Protein AF-A0A135VUC5-F1 (afdb_monomer_lite)

Radius of gyration: 45.5 Å; chains: 1; bounding box: 126×79×142 Å

Foldseek 3Di:
DDDDDDDDDDDDDDDDDPDDDDDDLVRLLVVLQVVVLVVQLVVVQAPPVSHHVDDDPSVVSSVVSVVLVVVVVVVVVVVCVVDPDDDDDPPRSVVSSVVVSVVVVVVVVVVVPPPDDDDDDDDDDYDDDDDDPDDDPDDPPDDDDDDPFPKAFFDAAQDDAPPRGDQALVSVVVQCVQWVQLAVLPPCSVVLSLLSRLSSVLCVVCVVPRIDTLVRLVVSCVVSVHDSVSSCCRTHPNDDRPVRVQSNQWGTLVNLVVLVVVLCVLLPPDLALVLLLVLCVVVVNNVVLVPDPCNVVLSLQRNLLNQLSVSSNNIGHLCSSCVVSVHDSVVSVVVSVNPDGPSSCVSSVNDPPVDDPVVVPPPVPVPPPDFQFFQADQQDQLNHGDQALVSVVVQCVQWPVLCCVFVCSVVLNLQQRLLNVVCVVCPPPGGHDPCVLVVSCVVSVHDSVVSCCNTRVNDHGCSSVQSNQKGTLVNLVVLVVVLCVLLQNDQDPVLLVVQLVQALLNVLCCVDPCNVVLVLVVQLVNQLSVSSNNIGHLQRSQVSSVHGSVVSVCSSVPVDRQSSQASSQRDSDHADVQWGWAFFDDDVVRHGHLIDTAHQADPAPVRCVVVQVSFAFDPDPLLVVLCVVQNDDRLLLLLLLLLLLCLFQKHWDDDDSQWTKIKGKAAPVAPLLVLLRSSNQNSCNSRNWHKDKDDKDAWDWDWDQDPVGTDIDTRHIITMMMIDTTNVVVCCQCHQQNHDPPDPSLVDEGPHCNQLVYDLSSLLSNLQSNCQGQWAAALLVLKIKGFAQHHQVVVQSSLVSLVFHWDDDHRMIITDDNVSLLSCLVSQRHSRSVVRNVRSVSSNLASVQEDDCVVPPDDPVLLVVLLVCVVVVDDLSVSQSVSCVPVVHGYDSVSNVVSNCCVVVVPCVVVVVVVVVVD

Sequence (919 aa):
MPPSFAPKERRRKRKTRPPSEPKSVDDIVKDIEREYRDQMRKRGLVDSWGQPIKRLDTRQLKEDVQRELETKEKQERRAVRRTGRRNLSKSVASSLSEAIGTRYKEKESKRESSERTATSEKRSIPKDDQRHKETSESPNEGQDNRKSLKRYKVKIYEPQIRDVKFKTGESLSKYIDQELSGMKHLPNFKKIENDAKAQIKLRQLVRDRRTLELNEIRSLSEQVKLPFRTTRHYVGKEGRPELYRLAEKAITKSEAQSILGRIHSTLGDIRSHSDVETKLKKDGVLDHLRSLSSYERDNGMVHKYFKFLDALSEGGIMRDITRRVGVSEGTGITWTKGVFPSHIKRALGIHDSGTSPDRKIQDTSADTRLAGKIAMQLPEIKGVPIESEKHLRSLLAKDYKGMIDMPGADKMFHEAIVHLRIMDRLKGREFLEYGEIPRLAREFVVKKGTLDIWIRKGTTPRFYFYINQSISKSDAIEKLTKVREKNNGLLTLEEYNRRMKNYYLWEQEKKASFHKRESVIIQNYFKFMERYKQGGLLEHIAKGAGIAPSTGRGWLEGLQPRRIRIVAGIPKAQPKPGHLWLPLKFIDGKYPTDFIDVPTKIQSYKDILPVLKKLKPIQSDYLQELNSKYGRRPVEEEFMYLLGSYLSDAGVFNKTTISQSMGIRLSAKYPWSIAFGEGFCQSLGVCGIYAHRVENTPAKTSYMRTKHGLREINQKEKFNWSSENSPLVRWINQACLGFADNVPKREQHVSADWILSSPKRFRVSFIQGWSDGDGSASPRGRYICISTTKNQNFAHRLLKSLGIDARITGSEVFTSGMENARLAARIPTFRYATERQDAAEKMVKMIEANRNIRSNPLNREEIEYMTALRRSGLSWWDIHELVFDKLGTSIHRETIERAVCRHCSGDPLDSIRNIKERE

pLDDT: mean 86.0, std 18.66, range [26.44, 98.56]

Secondary structure (DSSP, 8-state):
------------PPPPPPPPPPPPHHHHHHHHHHHHHHHHHHTT-B-TTS-BSS---HHHHHHHHHHHHHHHHHHHHHHHTTS-S---SSHHHHHHHHHHHHHHHHHHHHHHSSSS--------------------------S---S---PEEP-PPP-EETTEE-SSHHHHHHHHHHH-GGGGGSTTHHHHHHHHHHHHHHHHHTTT-SEE-HHHHHHHHHHTT--HHHHHHHHHH-PPPHHHHHHTTSBPHHHHHHHHHHHHHHHTT--SHHHHHHHHHHTT-HHHHHHSTTHHHHHHHHHHHHHHHHHHHT-B-HHHHHHHHT--HHHHHHHHTT---HHHHHHTT---TTS-SGGGTS---TT----EEP-PPPPEETTEE---HHHHHHHHHHH-HHHHTSTTHHHHHHHHHHHHHHHHHTTT-SEEPTTHHHHHHHHTT--HHHHHHHHHH-PPPHHHHHHHHSBPHHHHHHHHHHHHHHTTT---HHHHHHHHHTBTTHHHHHHSTTHHHHHHHHHHHHHHHHHHTT-B-HHHHHHHTTS-HHHHHHHHHT---HHHHHHHHS-SSPPPTTEEEEEEEEETTTEEEEEEEEESS-SSHHHHHHHHTT------HHHHHHHHHH----HHHHHHHHHHHHHTTEEEEEE-SS-EEEEEEEETT-THHHHHHHHHHHHHHHTT--EEEEEEEPPEEEEEEETTEEEEEEE--EEEEEE--BHHHHHIIIIIT---TTS-GGG-----GGGTTS-HHHHHHHHHHHHHHHEEEETTTTEEEEE-SS-HHHHHHHHHHTT--EEEETTEEEESHHHHHHHHHHS---SS-HHHHHHHHHHHHHHHTB--TTTSPPPHHHHHHHHHHHHTT--HHHHHHHHHHHHS-B--HHHHHHHHHHHHHT-HHHHHHHHHTT-

Structure (mmCIF, N/CA/C/O backbone):
data_AF-A0A135VUC5-F1
#
_entry.id   AF-A0A135VUC5-F1
#
loop_
_atom_site.group_PDB
_atom_site.id
_atom_site.type_symbol
_atom_site.label_atom_id
_atom_site.label_alt_id
_atom_site.label_comp_id
_atom_site.label_asym_id
_atom_site.label_entity_id
_atom_site.label_seq_id
_atom_site.pdbx_PDB_ins_code
_atom_site.Cartn_x
_atom_site.Cartn_y
_atom_site.Cartn_z
_atom_site.occupancy
_atom_site.B_iso_or_equiv
_atom_site.auth_seq_id
_atom_site.auth_comp_id
_atom_site.auth_asym_id
_atom_site.auth_atom_id
_atom_site.pdbx_PDB_model_num
ATOM 1 N N . MET A 1 1 ? 73.143 -29.514 15.651 1.00 31.16 1 MET A N 1
ATOM 2 C CA . MET A 1 1 ? 73.933 -29.642 16.893 1.00 31.16 1 MET A CA 1
ATOM 3 C C . MET A 1 1 ? 73.206 -28.908 18.023 1.00 31.16 1 MET A C 1
ATOM 5 O O . MET A 1 1 ? 72.337 -28.103 17.708 1.00 31.16 1 MET A O 1
ATOM 9 N N . PRO A 1 2 ? 73.481 -29.257 19.289 1.00 56.56 2 PRO A N 1
ATOM 10 C CA . PRO A 1 2 ? 72.832 -28.723 20.507 1.00 56.56 2 PRO A CA 1
ATOM 11 C C . PRO A 1 2 ? 73.247 -27.245 20.754 1.00 56.56 2 PRO A C 1
ATOM 13 O O . PRO A 1 2 ? 73.824 -26.681 19.818 1.00 56.56 2 PRO A O 1
ATOM 16 N N . PRO A 1 3 ? 73.074 -26.604 21.951 1.00 56.38 3 PRO A N 1
ATOM 17 C CA . PRO A 1 3 ? 72.450 -26.968 23.259 1.00 56.38 3 PRO A CA 1
ATOM 18 C C . PRO A 1 3 ? 71.423 -25.890 23.763 1.00 56.38 3 PRO A C 1
ATOM 20 O O . PRO A 1 3 ? 71.144 -24.956 23.026 1.00 56.38 3 PRO A O 1
ATOM 23 N N . SER A 1 4 ? 70.759 -25.897 24.938 1.00 35.69 4 SER A N 1
ATOM 24 C CA . SER A 1 4 ? 71.051 -26.392 26.299 1.00 35.69 4 SER A CA 1
ATOM 25 C C . SER A 1 4 ? 69.781 -26.527 27.202 1.00 35.69 4 SER A C 1
ATOM 27 O O . SER A 1 4 ? 68.660 -26.245 26.788 1.00 35.69 4 SER A O 1
ATOM 29 N N . PHE A 1 5 ? 70.017 -27.013 28.431 1.00 42.12 5 PHE A N 1
ATOM 30 C CA . PHE A 1 5 ? 69.183 -27.509 29.550 1.00 42.12 5 PHE A CA 1
ATOM 31 C C . PHE A 1 5 ? 68.015 -26.665 30.122 1.00 42.12 5 PHE A C 1
ATOM 33 O O . PHE A 1 5 ? 68.133 -25.452 30.233 1.00 42.12 5 PHE A O 1
ATOM 40 N N . ALA A 1 6 ? 66.999 -27.350 30.697 1.00 32.53 6 ALA A N 1
ATOM 41 C CA . ALA A 1 6 ? 66.501 -27.192 32.094 1.00 32.53 6 ALA A CA 1
ATOM 42 C C . ALA A 1 6 ? 65.277 -28.113 32.411 1.00 32.53 6 ALA A C 1
ATOM 44 O O . ALA A 1 6 ? 64.622 -28.568 31.475 1.00 32.53 6 ALA A O 1
ATOM 45 N N . PRO A 1 7 ? 64.965 -28.447 33.693 1.00 46.12 7 PRO A N 1
ATOM 46 C CA . PRO A 1 7 ? 64.531 -29.806 34.063 1.00 46.12 7 PRO A CA 1
ATOM 47 C C . PRO A 1 7 ? 63.121 -30.022 34.691 1.00 46.12 7 PRO A C 1
ATOM 49 O O . PRO A 1 7 ? 62.604 -29.206 35.440 1.00 46.12 7 PRO A O 1
ATOM 52 N N . LYS A 1 8 ? 62.609 -31.234 34.398 1.00 46.94 8 LYS A N 1
ATOM 53 C CA . LYS A 1 8 ? 61.901 -32.314 35.153 1.00 46.94 8 LYS A CA 1
ATOM 54 C C . LYS A 1 8 ? 60.661 -32.136 36.074 1.00 46.94 8 LYS A C 1
ATOM 56 O O . LYS A 1 8 ? 60.603 -31.365 37.020 1.00 46.94 8 LYS A O 1
ATOM 61 N N . GLU A 1 9 ? 59.743 -33.080 35.808 1.00 41.34 9 GLU A N 1
ATOM 62 C CA . GLU A 1 9 ? 58.447 -33.493 36.383 1.00 41.34 9 GLU A CA 1
ATOM 63 C C . GLU A 1 9 ? 58.485 -34.348 37.680 1.00 41.34 9 GLU A C 1
ATOM 65 O O . GLU A 1 9 ? 59.413 -35.131 37.871 1.00 41.34 9 GLU A O 1
ATOM 70 N N . ARG A 1 10 ? 57.349 -34.417 38.416 1.00 35.84 10 ARG A N 1
ATOM 71 C CA . ARG A 1 10 ? 56.480 -35.633 38.490 1.00 35.84 10 ARG A CA 1
ATOM 72 C C . ARG A 1 10 ? 55.094 -35.405 39.130 1.00 35.84 10 ARG A C 1
ATOM 74 O O . ARG A 1 10 ? 54.899 -34.588 40.019 1.00 35.84 10 ARG A O 1
ATOM 81 N N . ARG A 1 11 ? 54.122 -36.168 38.604 1.00 44.84 11 ARG A N 1
ATOM 82 C CA . ARG A 1 11 ? 52.649 -36.089 38.728 1.00 44.84 11 ARG A CA 1
ATOM 83 C C . ARG A 1 11 ? 52.054 -36.801 39.960 1.00 44.84 11 ARG A C 1
ATOM 85 O O . ARG A 1 11 ? 52.458 -37.914 40.280 1.00 44.84 11 ARG A O 1
ATOM 92 N N . ARG A 1 12 ? 50.924 -36.280 40.472 1.00 30.23 12 ARG A N 1
ATOM 93 C CA . ARG A 1 12 ? 49.818 -37.055 41.089 1.00 30.23 12 ARG A CA 1
ATOM 94 C C . ARG A 1 12 ? 48.467 -36.633 40.481 1.00 30.23 12 ARG A C 1
ATOM 96 O O . ARG A 1 12 ? 48.177 -35.448 40.349 1.00 30.23 12 ARG A O 1
ATOM 103 N N . LYS A 1 13 ? 47.657 -37.620 40.078 1.00 41.84 13 LYS A N 1
ATOM 104 C CA . LYS A 1 13 ? 46.343 -37.481 39.415 1.00 41.84 13 LYS A CA 1
ATOM 105 C C . LYS A 1 13 ? 45.267 -36.992 40.406 1.00 41.84 13 LYS A C 1
ATOM 107 O O . LYS A 1 13 ? 44.992 -37.680 41.383 1.00 41.84 13 LYS A O 1
ATOM 112 N N . ARG A 1 14 ? 44.603 -35.861 40.123 1.00 34.75 14 ARG A N 1
ATOM 113 C CA . ARG A 1 14 ? 43.339 -35.439 40.769 1.00 34.75 14 ARG A CA 1
ATOM 114 C C . ARG A 1 14 ? 42.150 -35.878 39.903 1.00 34.75 14 ARG A C 1
ATOM 116 O O . ARG A 1 14 ? 42.118 -35.569 38.716 1.00 34.75 14 ARG A O 1
ATOM 123 N N . LYS A 1 15 ? 41.176 -36.580 40.498 1.00 35.84 15 LYS A N 1
ATOM 124 C CA . LYS A 1 15 ? 39.876 -36.915 39.883 1.00 35.84 15 LYS A CA 1
ATOM 125 C C . LYS A 1 15 ? 39.150 -35.622 39.478 1.00 35.84 15 LYS A C 1
ATOM 127 O O . LYS A 1 15 ? 38.831 -34.802 40.336 1.00 35.84 15 LYS A O 1
ATOM 132 N N . THR A 1 16 ? 38.882 -35.438 38.189 1.00 39.91 16 THR A N 1
ATOM 133 C CA . THR A 1 16 ? 38.050 -34.343 37.673 1.00 39.91 16 THR A CA 1
ATOM 134 C C . THR A 1 16 ? 36.573 -34.665 37.900 1.00 39.91 16 THR A C 1
ATOM 136 O O . THR A 1 16 ? 36.070 -35.652 37.368 1.00 39.91 16 THR A O 1
ATOM 139 N N . ARG A 1 17 ? 35.869 -33.840 38.691 1.00 35.56 17 ARG A N 1
ATOM 140 C CA . ARG A 1 17 ? 34.395 -33.854 38.756 1.00 35.56 17 ARG A CA 1
ATOM 141 C C . ARG A 1 17 ? 33.819 -33.558 37.360 1.00 35.56 17 ARG A C 1
ATOM 143 O O . ARG A 1 17 ? 34.412 -32.748 36.639 1.00 35.56 17 ARG A O 1
ATOM 150 N N . PRO A 1 18 ? 32.684 -34.173 36.977 1.00 39.38 18 PRO A N 1
ATOM 151 C CA . PRO A 1 18 ? 32.050 -33.889 35.698 1.00 39.38 18 PRO A CA 1
ATOM 152 C C . PRO A 1 18 ? 31.664 -32.403 35.621 1.00 39.38 18 PRO A C 1
ATOM 154 O O . PRO A 1 18 ? 31.404 -31.772 36.651 1.00 39.38 18 PRO A O 1
ATOM 157 N N . PRO A 1 19 ? 31.683 -31.805 34.420 1.00 41.81 19 PRO A N 1
ATOM 158 C CA . PRO A 1 19 ? 31.349 -30.401 34.247 1.00 41.81 19 PRO A CA 1
ATOM 159 C C . PRO A 1 19 ? 29.898 -30.149 34.681 1.00 41.81 19 PRO A C 1
ATOM 161 O O . PRO A 1 19 ? 28.987 -30.788 34.171 1.00 41.81 19 PRO A O 1
ATOM 164 N N . SER A 1 20 ? 29.692 -29.206 35.603 1.00 57.34 20 SER A N 1
ATOM 165 C CA . SER A 1 20 ? 28.358 -28.722 35.968 1.00 57.34 20 SER A CA 1
ATOM 166 C C . SER A 1 20 ? 27.687 -28.036 34.777 1.00 57.34 20 SER A C 1
ATOM 168 O O . SER A 1 20 ? 28.353 -27.311 34.027 1.00 57.34 20 SER A O 1
ATOM 170 N N . GLU A 1 21 ? 26.380 -28.244 34.634 1.00 53.03 21 GLU A N 1
ATOM 171 C CA . GLU A 1 21 ? 25.539 -27.606 33.619 1.00 53.03 21 GLU A CA 1
ATOM 172 C C . GLU A 1 21 ? 25.594 -26.065 33.702 1.00 53.03 21 GLU A C 1
ATOM 174 O O . GLU A 1 21 ? 25.819 -25.504 34.783 1.00 53.03 21 GLU A O 1
ATOM 179 N N . PRO A 1 22 ? 25.439 -25.351 32.570 1.00 66.25 22 PRO A N 1
ATOM 180 C CA . PRO A 1 22 ? 25.379 -23.892 32.563 1.00 66.25 22 PRO A CA 1
ATOM 181 C C . PRO A 1 22 ? 24.170 -23.389 33.369 1.00 66.25 22 PRO A C 1
ATOM 183 O O . PRO A 1 22 ? 23.047 -23.841 33.160 1.00 66.25 22 PRO A O 1
ATOM 186 N N . LYS A 1 23 ? 24.408 -22.431 34.278 1.00 73.38 23 LYS A N 1
ATOM 187 C CA . LYS A 1 23 ? 23.365 -21.807 35.111 1.00 73.38 23 LYS A CA 1
ATOM 188 C C . LYS A 1 23 ? 22.310 -21.111 34.246 1.00 73.38 23 LYS A C 1
ATOM 190 O O . LYS A 1 23 ? 22.659 -20.429 33.280 1.00 73.38 23 LYS A O 1
ATOM 195 N N . SER A 1 24 ? 21.037 -21.231 34.624 1.00 81.31 24 SER A N 1
ATOM 196 C CA . SER A 1 24 ? 19.958 -20.484 33.977 1.00 81.31 24 SER A CA 1
ATOM 197 C C . SER A 1 24 ? 20.049 -18.983 34.301 1.00 81.31 24 SER A C 1
ATOM 199 O O . SER A 1 24 ? 20.665 -18.584 35.292 1.00 81.31 24 SER A O 1
ATOM 201 N N . VAL A 1 25 ? 19.413 -18.132 33.486 1.00 73.12 25 VAL A N 1
ATOM 202 C CA . VAL A 1 25 ? 19.313 -16.677 33.747 1.00 73.12 25 VAL A CA 1
ATOM 203 C C . VAL A 1 25 ? 18.699 -16.406 35.120 1.00 73.12 25 VAL A C 1
ATOM 205 O O . VAL A 1 25 ? 19.125 -15.490 35.819 1.00 73.12 25 VAL A O 1
ATOM 208 N N . ASP A 1 26 ? 17.744 -17.239 35.531 1.00 76.62 26 ASP A N 1
ATOM 209 C CA . ASP A 1 26 ? 17.092 -17.128 36.831 1.00 76.62 26 ASP A CA 1
ATOM 210 C C . ASP A 1 26 ? 18.041 -17.458 37.989 1.00 76.62 26 ASP A C 1
ATOM 212 O O . ASP A 1 26 ? 17.970 -16.809 39.030 1.00 76.62 26 ASP A O 1
ATOM 216 N N . ASP A 1 27 ? 18.966 -18.405 37.815 1.00 78.75 27 ASP A N 1
ATOM 217 C CA . ASP A 1 27 ? 19.958 -18.743 38.844 1.00 78.75 27 ASP A CA 1
ATOM 218 C C . ASP A 1 27 ? 21.029 -17.655 38.981 1.00 78.75 27 ASP A C 1
ATOM 220 O O . ASP A 1 27 ? 21.427 -17.312 40.092 1.00 78.75 27 ASP A O 1
ATOM 224 N N . ILE A 1 28 ? 21.441 -17.046 37.864 1.00 78.38 28 ILE A N 1
ATOM 225 C CA . ILE A 1 28 ? 22.374 -15.908 37.860 1.00 78.38 28 ILE A CA 1
ATOM 226 C C . ILE A 1 28 ? 21.736 -14.689 38.540 1.00 78.38 28 ILE A C 1
ATOM 228 O O . ILE A 1 28 ? 22.375 -14.019 39.347 1.00 78.38 28 ILE A O 1
ATOM 232 N N . VAL A 1 29 ? 20.460 -14.419 38.257 1.00 78.50 29 VAL A N 1
ATOM 233 C CA . VAL A 1 29 ? 19.714 -13.320 38.888 1.00 78.50 29 VAL A CA 1
ATOM 234 C C . VAL A 1 29 ? 19.538 -13.552 40.389 1.00 78.50 29 VAL A C 1
ATOM 236 O O . VAL A 1 29 ? 19.728 -12.618 41.165 1.00 78.50 29 VAL A O 1
ATOM 239 N N . LYS A 1 30 ? 19.270 -14.791 40.820 1.00 77.94 30 LYS A N 1
ATOM 240 C CA . LYS A 1 30 ? 19.193 -15.150 42.247 1.00 77.94 30 LYS A CA 1
ATOM 241 C C . LYS A 1 30 ? 20.520 -14.958 42.986 1.00 77.94 30 LYS A C 1
ATOM 243 O O . LYS A 1 30 ? 20.502 -14.520 44.135 1.00 77.94 30 LYS A O 1
ATOM 248 N N . ASP A 1 31 ? 21.651 -15.266 42.352 1.00 82.25 31 ASP A N 1
ATOM 249 C CA . ASP A 1 31 ? 22.977 -15.049 42.945 1.00 82.25 31 ASP A CA 1
ATOM 250 C C . ASP A 1 31 ? 23.270 -13.544 43.113 1.00 82.25 31 ASP A C 1
ATOM 252 O O . ASP A 1 31 ? 23.708 -13.117 44.182 1.00 82.25 31 ASP A O 1
ATOM 256 N N . ILE A 1 32 ? 22.927 -12.721 42.113 1.00 77.50 32 ILE A N 1
ATOM 257 C CA . ILE A 1 32 ? 23.076 -11.254 42.174 1.00 77.50 32 ILE A CA 1
ATOM 258 C C . ILE A 1 32 ? 22.151 -10.641 43.240 1.00 77.50 32 ILE A C 1
ATOM 260 O O . ILE A 1 32 ? 22.568 -9.770 44.002 1.00 77.50 32 ILE A O 1
ATOM 264 N N . GLU A 1 33 ? 20.904 -11.108 43.341 1.00 77.81 33 GLU A N 1
ATOM 265 C CA . GLU A 1 33 ? 19.968 -10.668 44.384 1.00 77.81 33 GLU A CA 1
ATOM 266 C C . GLU A 1 33 ? 20.453 -10.999 45.799 1.00 77.81 33 GLU A C 1
ATOM 268 O O . GLU A 1 33 ? 20.166 -10.252 46.739 1.00 77.81 33 GLU A O 1
ATOM 273 N N . ARG A 1 34 ? 21.144 -12.133 45.966 1.00 79.31 34 ARG A N 1
ATOM 274 C CA . ARG A 1 34 ? 21.719 -12.551 47.249 1.00 79.31 34 ARG A CA 1
ATOM 275 C C . ARG A 1 34 ? 22.872 -11.631 47.642 1.00 79.31 34 ARG A C 1
ATOM 277 O O . ARG A 1 34 ? 22.874 -11.102 48.747 1.00 79.31 34 ARG A O 1
ATOM 284 N N . GLU A 1 35 ? 23.786 -11.365 46.714 1.00 78.62 35 GLU A N 1
ATOM 285 C CA . GLU A 1 35 ? 24.935 -10.490 46.956 1.00 78.62 35 GLU A CA 1
ATOM 286 C C . GLU A 1 35 ? 24.518 -9.027 47.212 1.00 78.62 35 GLU A C 1
ATOM 288 O O . GLU A 1 35 ? 25.070 -8.364 48.093 1.00 78.62 35 GLU A O 1
ATOM 293 N N . TYR A 1 36 ? 23.497 -8.533 46.500 1.00 76.88 36 TYR A N 1
ATOM 294 C CA . TYR A 1 36 ? 22.918 -7.203 46.725 1.00 76.88 36 TYR A CA 1
ATOM 295 C C . TYR A 1 36 ? 22.301 -7.077 48.125 1.00 76.88 36 TYR A C 1
ATOM 297 O O . TYR A 1 36 ? 22.532 -6.086 48.821 1.00 76.88 36 TYR A O 1
ATOM 305 N N . ARG A 1 37 ? 21.563 -8.102 48.577 1.00 72.62 37 ARG A N 1
ATOM 306 C CA . ARG A 1 37 ? 20.988 -8.143 49.932 1.00 72.62 37 ARG A CA 1
ATOM 307 C C . ARG A 1 37 ? 22.062 -8.126 51.017 1.00 72.62 37 ARG A C 1
ATOM 309 O O . ARG A 1 37 ? 21.936 -7.357 51.971 1.00 72.62 37 ARG A O 1
ATOM 316 N N . ASP A 1 38 ? 23.133 -8.897 50.849 1.00 71.38 38 ASP A N 1
ATOM 317 C CA . ASP A 1 38 ? 24.242 -8.932 51.810 1.00 71.38 38 ASP A CA 1
ATOM 318 C C . ASP A 1 38 ? 24.983 -7.588 51.896 1.00 71.38 38 ASP A C 1
ATOM 320 O O . ASP A 1 38 ? 25.390 -7.160 52.979 1.00 71.38 38 ASP A O 1
ATOM 324 N N . GLN A 1 39 ? 25.117 -6.871 50.779 1.00 69.62 39 GLN A N 1
ATOM 325 C CA . GLN A 1 39 ? 25.740 -5.545 50.752 1.00 69.62 39 GLN A CA 1
ATOM 326 C C . GLN A 1 39 ? 24.857 -4.454 51.366 1.00 69.62 39 GLN A C 1
ATOM 328 O O . GLN A 1 39 ? 25.373 -3.608 52.096 1.00 69.62 39 GLN A O 1
ATOM 333 N N . MET A 1 40 ? 23.541 -4.485 51.132 1.00 73.12 40 MET A N 1
ATOM 334 C CA . MET A 1 40 ? 22.611 -3.528 51.746 1.00 73.12 40 MET A CA 1
ATOM 335 C C . MET A 1 40 ? 22.481 -3.741 53.255 1.00 73.12 40 MET A C 1
ATOM 337 O O . MET A 1 40 ? 22.438 -2.768 54.009 1.00 73.12 40 MET A O 1
ATOM 341 N N . ARG A 1 41 ? 22.544 -4.999 53.715 1.00 71.50 41 ARG A N 1
ATOM 342 C CA . ARG A 1 41 ? 22.607 -5.339 55.142 1.00 71.50 41 ARG A CA 1
ATOM 343 C C . ARG A 1 41 ? 23.883 -4.797 55.804 1.00 71.50 41 ARG A C 1
ATOM 345 O O . ARG A 1 41 ? 23.794 -4.217 56.878 1.00 71.50 41 ARG A O 1
ATOM 352 N N . LYS A 1 42 ? 25.049 -4.897 55.149 1.00 72.44 42 LYS A N 1
ATOM 353 C CA . LYS A 1 42 ? 26.319 -4.319 55.648 1.00 72.44 42 LYS A CA 1
ATOM 354 C C . LYS A 1 42 ? 26.327 -2.784 55.712 1.00 72.44 42 LYS A C 1
ATOM 356 O O . LYS A 1 42 ? 27.140 -2.225 56.437 1.00 72.44 42 LYS A O 1
ATOM 361 N N . ARG A 1 43 ? 25.453 -2.108 54.959 1.00 70.62 43 ARG A N 1
ATOM 362 C CA . ARG A 1 43 ? 25.353 -0.637 54.891 1.00 70.62 43 ARG A CA 1
ATOM 363 C C . ARG A 1 43 ? 24.219 -0.045 55.737 1.00 70.62 43 ARG A C 1
ATOM 365 O O . ARG A 1 43 ? 24.026 1.162 55.700 1.00 70.62 43 ARG A O 1
ATOM 372 N N . GLY A 1 44 ? 23.460 -0.868 56.466 1.00 69.75 44 GLY A N 1
ATOM 373 C CA . GLY A 1 44 ? 22.335 -0.407 57.292 1.00 69.75 44 GLY A CA 1
ATOM 374 C C . GLY A 1 44 ? 21.123 0.104 56.499 1.00 69.75 44 GLY A C 1
ATOM 375 O O . GLY A 1 44 ? 20.248 0.743 57.071 1.00 69.75 44 GLY A O 1
ATOM 376 N N . LEU A 1 45 ? 21.046 -0.178 55.193 1.00 68.00 45 LEU A N 1
ATOM 377 C CA . LEU A 1 45 ? 19.981 0.285 54.288 1.00 68.00 45 LEU A CA 1
ATOM 378 C C . LEU A 1 45 ? 18.912 -0.796 54.072 1.00 68.00 45 LEU A C 1
ATOM 380 O O . LEU A 1 45 ? 18.506 -1.101 52.945 1.00 68.00 45 LEU A O 1
ATOM 384 N N . VAL A 1 46 ? 18.472 -1.398 55.172 1.00 72.12 46 VAL A N 1
ATOM 385 C CA . VAL A 1 46 ? 17.377 -2.369 55.214 1.00 72.12 46 VAL A CA 1
ATOM 386 C C . VAL A 1 46 ? 16.273 -1.844 56.134 1.00 72.12 46 VAL A C 1
ATOM 388 O O . VAL A 1 46 ? 16.557 -1.160 57.111 1.00 72.12 46 VAL A O 1
ATOM 391 N N . ASP A 1 47 ? 15.016 -2.101 55.792 1.00 74.12 47 ASP A N 1
ATOM 392 C CA . ASP A 1 47 ? 13.863 -1.717 56.600 1.00 74.12 47 ASP A CA 1
ATOM 393 C C . ASP A 1 47 ? 13.765 -2.561 57.883 1.00 74.12 47 ASP A C 1
ATOM 395 O O . ASP A 1 47 ? 14.577 -3.456 58.139 1.00 74.12 47 ASP A O 1
ATOM 399 N N . SER A 1 48 ? 12.745 -2.294 58.702 1.00 52.84 48 SER A N 1
ATOM 400 C CA . SER A 1 48 ? 12.519 -2.999 59.970 1.00 52.84 48 SER A CA 1
ATOM 401 C C . SER A 1 48 ? 12.290 -4.513 59.828 1.00 52.84 48 SER A C 1
ATOM 403 O O . SER A 1 48 ? 12.335 -5.222 60.830 1.00 52.84 48 SER A O 1
ATOM 405 N N . TRP A 1 49 ? 12.099 -5.027 58.607 1.00 58.44 49 TRP A N 1
ATOM 406 C CA . TRP A 1 49 ? 11.963 -6.453 58.293 1.00 58.44 49 TRP A CA 1
ATOM 407 C C . TRP A 1 49 ? 13.236 -7.049 57.667 1.00 58.44 49 TRP A C 1
ATOM 409 O O . TRP A 1 49 ? 13.231 -8.186 57.188 1.00 58.44 49 TRP A O 1
ATOM 419 N N . GLY A 1 50 ? 14.342 -6.298 57.652 1.00 61.25 50 GLY A N 1
ATOM 420 C CA . GLY A 1 50 ? 15.618 -6.721 57.079 1.00 61.25 50 GLY A CA 1
ATOM 421 C C . GLY A 1 50 ? 15.618 -6.783 55.548 1.00 61.25 50 GLY A C 1
ATOM 422 O O . GLY A 1 50 ? 16.502 -7.422 54.969 1.00 61.25 50 GLY A O 1
ATOM 423 N N . GLN A 1 51 ? 14.643 -6.150 54.885 1.00 65.25 51 GLN A N 1
ATOM 424 C CA . GLN A 1 51 ? 14.554 -6.054 53.428 1.00 65.25 51 GLN A CA 1
ATOM 425 C C . GLN A 1 51 ? 15.229 -4.765 52.941 1.00 65.25 51 GLN A C 1
ATOM 427 O O . GLN A 1 51 ? 15.094 -3.735 53.589 1.00 65.25 51 GLN A O 1
ATOM 432 N N . PRO A 1 52 ? 15.931 -4.754 51.797 1.00 64.50 52 PRO A N 1
ATOM 433 C CA . PRO A 1 52 ? 16.520 -3.526 51.263 1.00 64.50 52 PRO A CA 1
ATOM 434 C C . PRO A 1 52 ? 15.467 -2.428 51.044 1.00 64.50 52 PRO A C 1
ATOM 436 O O . PRO A 1 52 ? 14.450 -2.669 50.390 1.00 64.50 52 PRO A O 1
ATOM 439 N N . ILE A 1 53 ? 15.738 -1.212 51.537 1.00 48.91 53 ILE A N 1
ATOM 440 C CA . ILE A 1 53 ? 14.815 -0.056 51.467 1.00 48.91 53 ILE A CA 1
ATOM 441 C C . ILE A 1 53 ? 14.473 0.307 50.005 1.00 48.91 53 ILE A C 1
ATOM 443 O O . ILE A 1 53 ? 13.376 0.781 49.709 1.00 48.91 53 ILE A O 1
ATOM 447 N N . LYS A 1 54 ? 15.378 0.014 49.059 1.00 67.38 54 LYS A N 1
ATOM 448 C CA . LYS A 1 54 ? 15.094 -0.020 47.618 1.00 67.38 54 LYS A CA 1
ATOM 449 C C . LYS A 1 54 ? 15.108 -1.458 47.114 1.00 67.38 54 LYS A C 1
ATOM 451 O O . LYS A 1 54 ? 16.115 -2.156 47.197 1.00 67.38 54 LYS A O 1
ATOM 456 N N . ARG A 1 55 ? 13.987 -1.888 46.532 1.00 60.09 55 ARG A N 1
ATOM 457 C CA . ARG A 1 55 ? 13.890 -3.193 45.873 1.00 60.09 55 ARG A CA 1
ATOM 458 C C . ARG A 1 55 ? 14.663 -3.174 44.557 1.00 60.09 55 ARG A C 1
ATOM 460 O O . ARG A 1 55 ? 14.445 -2.300 43.719 1.00 60.09 55 ARG A O 1
ATOM 467 N N . LEU A 1 56 ? 15.526 -4.169 44.374 1.00 69.12 56 LEU A N 1
ATOM 468 C CA . LEU A 1 56 ? 16.192 -4.437 43.104 1.00 69.12 56 LEU A CA 1
ATOM 469 C C . LEU A 1 56 ? 15.121 -4.762 42.047 1.00 69.12 56 LEU A C 1
ATOM 471 O O . LEU A 1 56 ? 14.280 -5.632 42.273 1.00 69.12 56 LEU A O 1
ATOM 475 N N . ASP A 1 57 ? 15.120 -4.061 40.911 1.00 76.94 57 ASP A N 1
ATOM 476 C CA . ASP A 1 57 ? 14.199 -4.360 39.807 1.00 76.94 57 ASP A CA 1
ATOM 477 C C . ASP A 1 57 ? 14.669 -5.628 39.085 1.00 76.94 57 ASP A C 1
ATOM 479 O O . ASP A 1 57 ? 15.480 -5.604 38.156 1.00 76.94 57 ASP A O 1
ATOM 483 N N . THR A 1 58 ? 14.164 -6.762 39.562 1.00 66.69 58 THR A N 1
ATOM 484 C CA . THR A 1 58 ? 14.534 -8.103 39.102 1.00 66.69 58 THR A CA 1
ATOM 485 C C . THR A 1 58 ? 14.159 -8.339 37.640 1.00 66.69 58 THR A C 1
ATOM 487 O O . THR A 1 58 ? 14.784 -9.156 36.964 1.00 66.69 58 THR A O 1
ATOM 490 N N . ARG A 1 59 ? 13.184 -7.591 37.106 1.00 67.38 59 ARG A N 1
ATOM 491 C CA . ARG A 1 59 ? 12.797 -7.653 35.696 1.00 67.38 59 ARG A CA 1
ATOM 492 C C . ARG A 1 59 ? 13.812 -6.929 34.820 1.00 67.38 59 ARG A C 1
ATOM 494 O O . ARG A 1 59 ? 14.262 -7.504 33.832 1.00 67.38 59 ARG A O 1
ATOM 501 N N . GLN A 1 60 ? 14.205 -5.714 35.198 1.00 71.62 60 GLN A N 1
ATOM 502 C CA . GLN A 1 60 ? 15.249 -4.978 34.484 1.00 71.62 60 GLN A CA 1
ATOM 503 C C . GLN A 1 60 ? 16.586 -5.731 34.534 1.00 71.62 60 GLN A C 1
ATOM 505 O O . GLN A 1 60 ? 17.271 -5.831 33.518 1.00 71.62 60 GLN A O 1
ATOM 510 N N . LEU A 1 61 ? 16.915 -6.337 35.679 1.00 71.69 61 LEU A N 1
ATOM 511 C CA . LEU A 1 61 ? 18.122 -7.146 35.840 1.00 71.69 61 LEU A CA 1
ATOM 512 C C . LEU A 1 61 ? 18.105 -8.393 34.943 1.00 71.69 61 LEU A C 1
ATOM 514 O O . LEU A 1 61 ? 19.102 -8.678 34.285 1.00 71.69 61 LEU A O 1
ATOM 518 N N . LYS A 1 62 ? 16.967 -9.098 34.846 1.00 71.06 62 LYS A N 1
ATOM 519 C CA . LYS A 1 62 ? 16.788 -10.212 33.895 1.00 71.06 62 LYS A CA 1
ATOM 520 C C . LYS A 1 62 ? 16.985 -9.763 32.450 1.00 71.06 62 LYS A C 1
ATOM 522 O O . LYS A 1 62 ? 17.670 -10.442 31.691 1.00 71.06 62 LYS A O 1
ATOM 527 N N . GLU A 1 63 ? 16.416 -8.622 32.065 1.00 70.38 63 GLU A N 1
ATOM 528 C CA . GLU A 1 63 ? 16.554 -8.080 30.708 1.00 70.38 63 GLU A CA 1
ATOM 529 C C . GLU A 1 63 ? 17.984 -7.625 30.385 1.00 70.38 63 GLU A C 1
ATOM 531 O O . GLU A 1 63 ? 18.406 -7.710 29.228 1.00 70.38 63 GLU A O 1
ATOM 536 N N . ASP A 1 64 ? 18.727 -7.141 31.378 1.00 75.88 64 ASP A N 1
ATOM 537 C CA . ASP A 1 64 ? 20.116 -6.716 31.219 1.00 75.88 64 ASP A CA 1
ATOM 538 C C . ASP A 1 64 ? 21.064 -7.930 31.153 1.00 75.88 64 ASP A C 1
ATOM 540 O O . ASP A 1 64 ? 21.869 -8.011 30.226 1.00 75.88 64 ASP A O 1
ATOM 544 N N . VAL A 1 65 ? 20.893 -8.931 32.030 1.00 73.38 65 VAL A N 1
ATOM 545 C CA . VAL A 1 65 ? 21.634 -10.211 31.989 1.00 73.38 65 VAL A CA 1
ATOM 546 C C . VAL A 1 65 ? 21.387 -10.942 30.666 1.00 73.38 65 VAL A C 1
ATOM 548 O O . VAL A 1 65 ? 22.332 -11.397 30.023 1.00 73.38 65 VAL A O 1
ATOM 551 N N . GLN A 1 66 ? 20.132 -11.000 30.211 1.00 74.94 66 GLN A N 1
ATOM 552 C CA . GLN A 1 66 ? 19.765 -11.612 28.933 1.00 74.94 66 GLN A CA 1
ATOM 553 C C . GLN A 1 66 ? 20.406 -10.878 27.744 1.00 74.94 66 GLN A C 1
ATOM 555 O O . GLN A 1 66 ? 20.999 -11.518 26.875 1.00 74.94 66 GLN A O 1
ATOM 560 N N . ARG A 1 67 ? 20.355 -9.537 27.711 1.00 71.25 67 ARG A N 1
ATOM 561 C CA . ARG A 1 67 ? 21.005 -8.740 26.653 1.00 71.25 67 ARG A CA 1
ATOM 562 C C . ARG A 1 67 ? 22.518 -8.920 26.640 1.00 71.25 67 ARG A C 1
ATOM 564 O O . ARG A 1 67 ? 23.122 -8.923 25.566 1.00 71.25 67 ARG A O 1
ATOM 571 N N . GLU A 1 68 ? 23.145 -9.062 27.799 1.00 75.12 68 GLU A N 1
ATOM 572 C CA . GLU A 1 68 ? 24.594 -9.217 27.893 1.00 75.12 68 GLU A CA 1
ATOM 573 C C . GLU A 1 68 ? 25.052 -10.624 27.486 1.00 75.12 68 GLU A C 1
ATOM 575 O O . GLU A 1 68 ? 26.037 -10.748 26.753 1.00 75.12 68 GLU A O 1
ATOM 580 N N . LEU A 1 69 ? 24.281 -11.662 27.832 1.00 75.81 69 LEU A N 1
ATOM 581 C CA . LEU A 1 69 ? 24.466 -13.023 27.318 1.00 75.81 69 LEU A CA 1
ATOM 582 C C . LEU A 1 69 ? 24.323 -13.070 25.793 1.00 75.81 69 LEU A C 1
ATOM 584 O O . LEU A 1 69 ? 25.207 -13.590 25.118 1.00 75.81 69 LEU A O 1
ATOM 588 N N . GLU A 1 70 ? 23.284 -12.448 25.233 1.00 73.81 70 GLU A N 1
ATOM 589 C CA . GLU A 1 70 ? 23.086 -12.366 23.779 1.00 73.81 70 GLU A CA 1
ATOM 590 C C . GLU A 1 70 ? 24.219 -11.601 23.079 1.00 73.81 70 GLU A C 1
ATOM 592 O O . GLU A 1 70 ? 24.641 -11.952 21.973 1.00 73.81 70 GLU A O 1
ATOM 597 N N . THR A 1 71 ? 24.743 -10.551 23.716 1.00 75.31 71 THR A N 1
ATOM 598 C CA . THR A 1 71 ? 25.840 -9.749 23.163 1.00 75.31 71 THR A CA 1
ATOM 599 C C . THR A 1 71 ? 27.156 -10.521 23.187 1.00 75.31 71 THR A C 1
ATOM 601 O O . THR A 1 71 ? 27.862 -10.533 22.174 1.00 75.31 71 THR A O 1
ATOM 604 N N . LYS A 1 72 ? 27.467 -11.212 24.290 1.00 73.06 72 LYS A N 1
ATOM 605 C CA . LYS A 1 72 ? 28.659 -12.061 24.395 1.00 73.06 72 LYS A CA 1
ATOM 606 C C . LYS A 1 72 ? 28.566 -13.281 23.492 1.00 73.06 72 LYS A C 1
ATOM 608 O O . LYS A 1 72 ? 29.512 -13.530 22.759 1.00 73.06 72 LYS A O 1
ATOM 613 N N . GLU A 1 73 ? 27.414 -13.939 23.394 1.00 73.62 73 GLU A N 1
ATOM 614 C CA . GLU A 1 73 ? 27.209 -15.040 22.448 1.00 73.62 73 GLU A CA 1
ATOM 615 C C . GLU A 1 73 ? 27.416 -14.569 20.997 1.00 73.62 73 GLU A C 1
ATOM 617 O O . GLU A 1 73 ? 28.016 -15.257 20.172 1.00 73.62 73 GLU A O 1
ATOM 622 N N . LYS A 1 74 ? 26.990 -13.345 20.666 1.00 70.62 74 LYS A N 1
ATOM 623 C CA . LYS A 1 74 ? 27.211 -12.746 19.343 1.00 70.62 74 LYS A CA 1
ATOM 624 C C . LYS A 1 74 ? 28.675 -12.364 19.099 1.00 70.62 74 LYS A C 1
ATOM 626 O O . LYS A 1 74 ? 29.134 -12.470 17.960 1.00 70.62 74 LYS A O 1
ATOM 631 N N . GLN A 1 75 ? 29.406 -11.925 20.123 1.00 65.88 75 GLN A N 1
ATOM 632 C CA . GLN A 1 75 ? 30.848 -11.657 20.055 1.00 65.88 75 GLN A CA 1
ATOM 633 C C . GLN A 1 75 ? 31.661 -12.956 19.964 1.00 65.88 75 GLN A C 1
ATOM 635 O O . GLN A 1 75 ? 32.580 -13.044 19.154 1.00 65.88 75 GLN A O 1
ATOM 640 N N . GLU A 1 76 ? 31.261 -14.003 20.676 1.00 57.50 76 GLU A N 1
ATOM 641 C CA . GLU A 1 76 ? 31.889 -15.323 20.650 1.00 57.50 76 GLU A CA 1
ATOM 642 C C . GLU A 1 76 ? 31.595 -16.069 19.352 1.00 57.50 76 GLU A C 1
ATOM 644 O O . GLU A 1 76 ? 32.513 -16.600 18.741 1.00 57.50 76 GLU A O 1
ATOM 649 N N . ARG A 1 77 ? 30.371 -16.004 18.810 1.00 62.97 77 ARG A N 1
ATOM 650 C CA . ARG A 1 77 ? 30.066 -16.489 17.448 1.00 62.97 77 ARG A CA 1
ATOM 651 C C . ARG A 1 77 ? 30.901 -15.775 16.380 1.00 62.97 77 ARG A C 1
ATOM 653 O O . ARG A 1 77 ? 31.151 -16.343 15.319 1.00 62.97 77 ARG A O 1
ATOM 660 N N . ARG A 1 78 ? 31.331 -14.533 16.633 1.00 65.06 78 ARG A N 1
ATOM 661 C CA . ARG A 1 78 ? 32.264 -13.795 15.764 1.00 65.06 78 ARG A CA 1
ATOM 662 C C . ARG A 1 78 ? 33.723 -14.207 15.995 1.00 65.06 78 ARG A C 1
ATOM 664 O O . ARG A 1 78 ? 34.460 -14.274 15.018 1.00 65.06 78 ARG A O 1
ATOM 671 N N . ALA A 1 79 ? 34.119 -14.519 17.228 1.00 54.31 79 ALA A N 1
ATOM 672 C CA . ALA A 1 79 ? 35.456 -15.011 17.571 1.00 54.31 79 ALA A CA 1
ATOM 673 C C . ALA A 1 79 ? 35.689 -16.456 17.085 1.00 54.31 79 ALA A C 1
ATOM 675 O O . ALA A 1 79 ? 36.677 -16.719 16.416 1.00 54.31 79 ALA A O 1
ATOM 676 N N . VAL A 1 80 ? 34.721 -17.357 17.270 1.00 52.06 80 VAL A N 1
ATOM 677 C CA . VAL A 1 80 ? 34.729 -18.755 16.787 1.00 52.06 80 VAL A CA 1
ATOM 678 C C . VAL A 1 80 ? 34.692 -18.844 15.256 1.00 52.06 80 VAL A C 1
ATOM 680 O O . VAL A 1 80 ? 35.194 -19.795 14.668 1.00 52.06 80 VAL A O 1
ATOM 683 N N . ARG A 1 81 ? 34.137 -17.833 14.574 1.00 56.56 81 ARG A N 1
ATOM 684 C CA . ARG A 1 81 ? 34.255 -17.702 13.110 1.00 56.56 81 ARG A CA 1
ATOM 685 C C . ARG A 1 81 ? 35.644 -17.247 12.651 1.00 56.56 81 ARG A C 1
ATOM 687 O O . ARG A 1 81 ? 35.936 -17.372 11.468 1.00 56.56 81 ARG A O 1
ATOM 694 N N . ARG A 1 82 ? 36.472 -16.706 13.551 1.00 53.84 82 ARG A N 1
ATOM 695 C CA . ARG A 1 82 ? 37.844 -16.249 13.274 1.00 53.84 82 ARG A CA 1
ATOM 696 C C . ARG A 1 82 ? 38.912 -17.266 13.690 1.00 53.84 82 ARG A C 1
ATOM 698 O O . ARG A 1 82 ? 39.994 -17.235 13.122 1.00 53.84 82 ARG A O 1
ATOM 705 N N . THR A 1 83 ? 38.610 -18.188 14.599 1.00 42.22 83 THR A N 1
ATOM 706 C CA . THR A 1 83 ? 39.515 -19.267 15.026 1.00 42.22 83 THR A CA 1
ATOM 707 C C . THR A 1 83 ? 38.810 -20.622 14.959 1.00 42.22 83 THR A C 1
ATOM 709 O O . THR A 1 83 ? 37.836 -20.878 15.665 1.00 42.22 83 THR A O 1
ATOM 712 N N . GLY A 1 84 ? 39.292 -21.510 14.084 1.00 44.47 84 GLY A N 1
ATOM 713 C CA . GLY A 1 84 ? 38.770 -22.869 13.940 1.00 44.47 84 GLY A CA 1
ATOM 714 C C . GLY A 1 84 ? 38.865 -23.679 15.243 1.00 44.47 84 GLY A C 1
ATOM 715 O O . GLY A 1 84 ? 39.927 -23.770 15.843 1.00 44.47 84 GLY A O 1
ATOM 716 N N . ARG A 1 85 ? 37.720 -24.247 15.656 1.00 43.47 85 ARG A N 1
ATOM 717 C CA . ARG A 1 85 ? 37.460 -25.271 16.699 1.00 43.47 85 ARG A CA 1
ATOM 718 C C . ARG A 1 85 ? 38.554 -25.539 17.763 1.00 43.47 85 ARG A C 1
ATOM 720 O O . ARG A 1 85 ? 39.459 -26.327 17.512 1.00 43.47 85 ARG A O 1
ATOM 727 N N . ARG A 1 86 ? 38.281 -25.154 19.022 1.00 41.72 86 ARG A N 1
ATOM 728 C CA . ARG A 1 86 ? 37.986 -26.055 20.177 1.00 41.72 86 ARG A CA 1
ATOM 729 C C . ARG A 1 86 ? 37.894 -25.265 21.503 1.00 41.72 86 ARG A C 1
ATOM 731 O O . ARG A 1 86 ? 38.791 -24.506 21.822 1.00 41.72 86 ARG A O 1
ATOM 738 N N . ASN A 1 87 ? 36.836 -25.557 22.270 1.00 42.22 87 ASN A N 1
ATOM 739 C CA . ASN A 1 87 ? 36.596 -25.300 23.707 1.00 42.22 87 ASN A CA 1
ATOM 740 C C . ASN A 1 87 ? 36.543 -23.844 24.231 1.00 42.22 87 ASN A C 1
ATOM 742 O O . ASN A 1 87 ? 37.566 -23.181 24.288 1.00 42.22 87 ASN A O 1
ATOM 746 N N . LEU A 1 88 ? 35.378 -23.416 24.760 1.00 45.03 88 LEU A N 1
ATOM 747 C CA . LEU A 1 88 ? 35.109 -23.160 26.201 1.00 45.03 88 LEU A CA 1
ATOM 748 C C . LEU A 1 88 ? 33.899 -22.228 26.434 1.00 45.03 88 LEU A C 1
ATOM 750 O O . LEU A 1 88 ? 33.898 -21.086 26.002 1.00 45.03 88 LEU A O 1
ATOM 754 N N . SER A 1 89 ? 32.924 -22.698 27.226 1.00 53.56 89 SER A N 1
ATOM 755 C CA . SER A 1 89 ? 31.738 -21.952 27.692 1.00 53.56 89 SER A CA 1
ATOM 756 C C . SER A 1 89 ? 31.757 -21.645 29.204 1.00 53.56 89 SER A C 1
ATOM 758 O O . SER A 1 89 ? 30.705 -21.551 29.831 1.00 53.56 89 SER A O 1
ATOM 760 N N . LYS A 1 90 ? 32.936 -21.534 29.837 1.00 51.50 90 LYS A N 1
ATOM 761 C CA . LYS A 1 90 ? 33.050 -21.368 31.308 1.00 51.50 90 LYS A CA 1
ATOM 762 C C . LYS A 1 90 ? 33.598 -20.017 31.791 1.00 51.50 90 LYS A C 1
ATOM 764 O O . LYS A 1 90 ? 33.371 -19.674 32.943 1.00 51.50 90 LYS A O 1
ATOM 769 N N . SER A 1 91 ? 34.239 -19.215 30.936 1.00 50.44 91 SER A N 1
ATOM 770 C CA . SER A 1 91 ? 34.742 -17.878 31.318 1.00 50.44 91 SER A CA 1
ATOM 771 C C . SER A 1 91 ? 33.625 -16.823 31.402 1.00 50.44 91 SER A C 1
ATOM 773 O O . SER A 1 91 ? 33.707 -15.881 32.186 1.00 50.44 91 SER A O 1
ATOM 775 N N . VAL A 1 92 ? 32.536 -17.008 30.653 1.00 55.00 92 VAL A N 1
ATOM 776 C CA . VAL A 1 92 ? 31.510 -15.974 30.466 1.00 55.00 92 VAL A CA 1
ATOM 777 C C . VAL A 1 92 ? 30.676 -15.712 31.715 1.00 55.00 92 VAL A C 1
ATOM 779 O O . VAL A 1 92 ? 30.420 -14.549 32.009 1.00 55.00 92 VAL A O 1
ATOM 782 N N . ALA A 1 93 ? 30.272 -16.758 32.443 1.00 53.75 93 ALA A N 1
ATOM 783 C CA . ALA A 1 93 ? 29.328 -16.640 33.556 1.00 53.75 93 ALA A CA 1
ATOM 784 C C . ALA A 1 93 ? 29.968 -16.062 34.831 1.00 53.75 93 ALA A C 1
ATOM 786 O O . ALA A 1 93 ? 29.352 -15.230 35.490 1.00 53.75 93 ALA A O 1
ATOM 787 N N . SER A 1 94 ? 31.217 -16.437 35.138 1.00 53.06 94 SER A N 1
ATOM 788 C CA . SER A 1 94 ? 31.943 -15.905 36.304 1.00 53.06 94 SER A CA 1
ATOM 789 C C . SER A 1 94 ? 32.303 -14.429 36.112 1.00 53.06 94 SER A C 1
ATOM 791 O O . SER A 1 94 ? 32.088 -13.622 37.006 1.00 53.06 94 SER A O 1
ATOM 793 N N . SER A 1 95 ? 32.756 -14.044 34.913 1.00 55.69 95 SER A N 1
ATOM 794 C CA . SER A 1 95 ? 33.073 -12.644 34.608 1.00 55.69 95 SER A CA 1
ATOM 795 C C . SER A 1 95 ? 31.828 -11.770 34.389 1.00 55.69 95 SER A C 1
ATOM 797 O O . SER A 1 95 ? 31.951 -10.549 34.357 1.00 55.69 95 SER A O 1
ATOM 799 N N . LEU A 1 96 ? 30.631 -12.353 34.205 1.00 57.31 96 LEU A N 1
ATOM 800 C CA . LEU A 1 96 ? 29.374 -11.593 34.124 1.00 57.31 96 LEU A CA 1
ATOM 801 C C . LEU A 1 96 ? 28.878 -11.163 35.509 1.00 57.31 96 LEU A C 1
ATOM 803 O O . LEU A 1 96 ? 28.385 -10.045 35.639 1.00 57.31 96 LEU A O 1
ATOM 807 N N . SER A 1 97 ? 29.005 -12.021 36.532 1.00 57.94 97 SER A N 1
ATOM 808 C CA . SER A 1 97 ? 28.529 -11.678 37.880 1.00 57.94 97 SER A CA 1
ATOM 809 C C . SER A 1 97 ? 29.362 -10.543 38.487 1.00 57.94 97 SER A C 1
ATOM 811 O O . SER A 1 97 ? 28.794 -9.602 39.038 1.00 57.94 97 SER A O 1
ATOM 813 N N . GLU A 1 98 ? 30.682 -10.543 38.263 1.00 59.72 98 GLU A N 1
ATOM 814 C CA . GLU A 1 98 ? 31.569 -9.440 38.667 1.00 59.72 98 GLU A CA 1
ATOM 815 C C . GLU A 1 98 ? 31.320 -8.142 37.877 1.00 59.72 98 GLU A C 1
ATOM 817 O O . GLU A 1 98 ? 31.271 -7.061 38.472 1.00 59.72 98 GLU A O 1
ATOM 822 N N . ALA A 1 99 ? 31.115 -8.216 36.554 1.00 57.19 99 ALA A N 1
ATOM 823 C CA . ALA A 1 99 ? 30.933 -7.036 35.696 1.00 57.19 99 ALA A CA 1
ATOM 824 C C . ALA A 1 99 ? 29.568 -6.341 35.880 1.00 57.19 99 ALA A C 1
ATOM 826 O O . ALA A 1 99 ? 29.462 -5.115 35.783 1.00 57.19 99 ALA A O 1
ATOM 827 N N . ILE A 1 100 ? 28.512 -7.107 36.167 1.00 59.75 100 ILE A N 1
ATOM 828 C CA . ILE A 1 100 ? 27.171 -6.560 36.417 1.00 59.75 100 ILE A CA 1
ATOM 829 C C . ILE A 1 100 ? 27.078 -6.022 37.849 1.00 59.75 100 ILE A C 1
ATOM 831 O O . ILE A 1 100 ? 26.538 -4.931 38.049 1.00 59.75 100 ILE A O 1
ATOM 835 N N . GLY A 1 101 ? 27.686 -6.710 38.825 1.00 61.06 101 GLY A N 1
ATOM 836 C CA . GLY A 1 101 ? 27.797 -6.227 40.203 1.00 61.06 101 GLY A CA 1
ATOM 837 C C . GLY A 1 101 ? 28.539 -4.889 40.310 1.00 61.06 101 GLY A C 1
ATOM 838 O O . GLY A 1 101 ? 28.130 -4.016 41.075 1.00 61.06 101 GLY A O 1
ATOM 839 N N . THR A 1 102 ? 29.575 -4.669 39.494 1.00 59.12 102 THR A N 1
ATOM 840 C CA . THR A 1 102 ? 30.308 -3.389 39.431 1.00 59.12 102 THR A CA 1
ATOM 841 C C . THR A 1 102 ? 29.528 -2.281 38.711 1.00 59.12 102 THR A C 1
ATOM 843 O O . THR A 1 102 ? 29.460 -1.163 39.223 1.00 59.12 102 THR A O 1
ATOM 846 N N . ARG A 1 103 ? 28.836 -2.571 37.597 1.00 54.75 103 ARG A N 1
ATOM 847 C CA . ARG A 1 103 ? 28.016 -1.569 36.878 1.00 54.75 103 ARG A CA 1
ATOM 848 C C . ARG A 1 103 ? 26.755 -1.130 37.622 1.00 54.75 103 ARG A C 1
ATOM 850 O O . ARG A 1 103 ? 26.328 0.015 37.456 1.00 54.75 103 ARG A O 1
ATOM 857 N N . TYR A 1 104 ? 26.150 -2.003 38.429 1.00 56.19 104 TYR A N 1
ATOM 858 C CA . TYR A 1 104 ? 25.014 -1.618 39.273 1.00 56.19 104 TYR A CA 1
ATOM 859 C C . TYR A 1 104 ? 25.464 -0.770 40.473 1.00 56.19 104 TYR A C 1
ATOM 861 O O . TYR A 1 104 ? 24.828 0.247 40.751 1.00 56.19 104 TYR A O 1
ATOM 869 N N . LYS A 1 105 ? 26.619 -1.085 41.085 1.00 58.31 105 LYS A N 1
ATOM 870 C CA . LYS A 1 105 ? 27.255 -0.243 42.118 1.00 58.31 105 LYS A CA 1
ATOM 871 C C . LYS A 1 105 ? 27.608 1.161 41.604 1.00 58.31 105 LYS A C 1
ATOM 873 O O . LYS A 1 105 ? 27.360 2.135 42.310 1.00 58.31 105 LYS A O 1
ATOM 878 N N . GLU A 1 106 ? 28.103 1.293 40.369 1.00 51.78 106 GLU A N 1
ATOM 879 C CA . GLU A 1 106 ? 28.370 2.601 39.738 1.00 51.78 106 GLU A CA 1
ATOM 880 C C . GLU A 1 106 ? 27.096 3.399 39.408 1.00 51.78 106 GLU A C 1
ATOM 882 O O . GLU A 1 106 ? 27.095 4.628 39.504 1.00 51.78 106 GLU A O 1
ATOM 887 N N . LYS A 1 107 ? 25.999 2.731 39.021 1.00 50.31 107 LYS A N 1
ATOM 888 C CA . LYS A 1 107 ? 24.715 3.393 38.718 1.00 50.31 107 LYS A CA 1
ATOM 889 C C . LYS A 1 107 ? 23.962 3.858 39.967 1.00 50.31 107 LYS A C 1
ATOM 891 O O . LYS A 1 107 ? 23.218 4.833 39.874 1.00 50.31 107 LYS A O 1
ATOM 896 N N . GLU A 1 108 ? 24.138 3.188 41.105 1.00 49.53 108 GLU A N 1
ATOM 897 C CA . GLU A 1 108 ? 23.553 3.595 42.392 1.00 49.53 108 GLU A CA 1
ATOM 898 C C . GLU A 1 108 ? 24.397 4.694 43.063 1.00 49.53 108 GLU A C 1
ATOM 900 O O . GLU A 1 108 ? 23.845 5.715 43.468 1.00 49.53 108 GLU A O 1
ATOM 905 N N . SER A 1 109 ? 25.734 4.583 43.014 1.00 49.31 109 SER A N 1
ATOM 906 C CA . SER A 1 109 ? 26.674 5.632 43.454 1.00 49.31 109 SER A CA 1
ATOM 907 C C . SER A 1 109 ? 26.474 6.966 42.716 1.00 49.31 109 SER A C 1
ATOM 909 O O . SER A 1 109 ? 26.468 8.018 43.355 1.00 49.31 109 SER A O 1
ATOM 911 N N . LYS A 1 110 ? 26.219 6.947 41.396 1.00 45.91 110 LYS A N 1
ATOM 912 C CA . LYS A 1 110 ? 25.923 8.157 40.594 1.00 45.91 110 LYS A CA 1
ATOM 913 C C . LYS A 1 110 ? 24.509 8.720 40.795 1.00 45.91 110 LYS A C 1
ATOM 915 O O . LYS A 1 110 ? 24.233 9.826 40.336 1.00 45.91 110 LYS A O 1
ATOM 920 N N . ARG A 1 111 ? 23.615 7.988 41.473 1.00 43.94 111 ARG A N 1
ATOM 921 C CA . ARG A 1 111 ? 22.257 8.448 41.820 1.00 43.94 111 ARG A CA 1
ATOM 922 C C . ARG A 1 111 ? 22.162 9.089 43.206 1.00 43.94 111 ARG A C 1
ATOM 924 O O . ARG A 1 111 ? 21.207 9.818 43.431 1.00 43.94 111 ARG A O 1
ATOM 931 N N . GLU A 1 112 ? 23.135 8.866 44.090 1.00 41.41 112 GLU A N 1
ATOM 932 C CA . GLU A 1 112 ? 23.212 9.526 45.409 1.00 41.41 112 GLU A CA 1
ATOM 933 C C . GLU A 1 112 ? 24.132 10.763 45.426 1.00 41.41 112 GLU A C 1
ATOM 935 O O . GLU A 1 112 ? 24.067 11.557 46.354 1.00 41.41 112 GLU A O 1
ATOM 940 N N . SER A 1 113 ? 24.939 10.987 44.381 1.00 37.88 113 SER A N 1
ATOM 941 C CA . SER A 1 113 ? 25.955 12.056 44.323 1.00 37.88 113 SER A CA 1
ATOM 942 C C . SER A 1 113 ? 25.628 13.241 43.393 1.00 37.88 113 SER A C 1
ATOM 944 O O . SER A 1 113 ? 26.519 13.998 43.024 1.00 37.88 113 SER A O 1
ATOM 946 N N . SER A 1 114 ? 24.361 13.458 43.014 1.00 37.50 114 SER A N 1
ATOM 947 C CA . SER A 1 114 ? 23.962 14.703 42.318 1.00 37.50 114 SER A CA 1
ATOM 948 C C . SER A 1 114 ? 22.550 15.209 42.654 1.00 37.50 114 SER A C 1
ATOM 950 O O . SER A 1 114 ? 21.862 15.784 41.819 1.00 37.50 114 SER A O 1
ATOM 952 N N . GLU A 1 115 ? 22.144 15.077 43.917 1.00 38.44 115 GLU A N 1
ATOM 953 C CA . GLU A 1 115 ? 21.361 16.115 44.601 1.00 38.44 115 GLU A CA 1
ATOM 954 C C . GLU A 1 115 ? 22.239 16.659 45.731 1.00 38.44 115 GLU A C 1
ATOM 956 O O . GLU A 1 115 ? 22.223 16.119 46.832 1.00 38.44 115 GLU A O 1
ATOM 961 N N . ARG A 1 116 ? 23.060 17.676 45.424 1.00 31.94 116 ARG A N 1
ATOM 962 C CA . ARG A 1 116 ? 23.495 18.786 46.302 1.00 31.94 116 ARG A CA 1
ATOM 963 C C . ARG A 1 116 ? 24.766 19.449 45.758 1.00 31.94 116 ARG A C 1
ATOM 965 O O . ARG A 1 116 ? 25.750 18.777 45.482 1.00 31.94 116 ARG A O 1
ATOM 972 N N . THR A 1 117 ? 24.712 20.787 45.736 1.00 28.45 117 THR A N 1
ATOM 973 C CA . THR A 1 117 ? 25.817 21.774 45.686 1.00 28.45 117 THR A CA 1
ATOM 974 C C . THR A 1 117 ? 26.639 21.837 44.379 1.00 28.45 117 THR A C 1
ATOM 976 O O . THR A 1 117 ? 27.029 20.816 43.844 1.00 28.45 117 THR A O 1
ATOM 979 N N . ALA A 1 118 ? 26.932 22.994 43.772 1.00 28.31 118 ALA A N 1
ATOM 980 C CA . ALA A 1 118 ? 27.148 24.304 44.374 1.00 28.31 118 ALA A CA 1
ATOM 981 C C . ALA A 1 118 ? 26.740 25.498 43.485 1.00 28.31 118 ALA A C 1
ATOM 983 O O . ALA A 1 118 ? 26.772 25.478 42.257 1.00 28.31 118 ALA A O 1
ATOM 984 N N . THR A 1 119 ? 26.374 26.536 44.224 1.00 28.16 119 THR A N 1
ATOM 985 C CA . THR A 1 119 ? 26.107 27.948 43.952 1.00 28.16 119 THR A CA 1
ATOM 986 C C . THR A 1 119 ? 27.342 28.772 43.565 1.00 28.16 119 THR A C 1
ATOM 988 O O . THR A 1 119 ? 28.341 28.705 44.272 1.00 28.16 119 THR A O 1
ATOM 991 N N . SER A 1 120 ? 27.210 29.644 42.560 1.00 29.22 120 SER A N 1
ATOM 992 C CA . SER A 1 120 ? 27.500 31.103 42.553 1.00 29.22 120 SER A CA 1
ATOM 993 C C . SER A 1 120 ? 27.179 31.611 41.126 1.00 29.22 120 SER A C 1
ATOM 995 O O . SER A 1 120 ? 27.297 30.849 40.178 1.00 29.22 120 SER A O 1
ATOM 997 N N . GLU A 1 121 ? 26.680 32.804 40.812 1.00 29.50 121 GLU A N 1
ATOM 998 C CA . GLU A 1 121 ? 26.362 34.032 41.527 1.00 29.50 121 GLU A CA 1
ATOM 999 C C . GLU A 1 121 ? 25.360 34.839 40.647 1.00 29.50 121 GLU A C 1
ATOM 1001 O O . GLU A 1 121 ? 25.415 34.769 39.422 1.00 29.50 121 GLU A O 1
ATOM 1006 N N . LYS A 1 122 ? 24.515 35.654 41.299 1.00 29.52 122 LYS A N 1
ATOM 1007 C CA . LYS A 1 122 ? 23.843 36.895 40.825 1.00 29.52 122 LYS A CA 1
ATOM 1008 C C . LYS A 1 122 ? 22.585 36.852 39.917 1.00 29.52 122 LYS A C 1
ATOM 1010 O O . LYS A 1 122 ? 22.632 36.807 38.698 1.00 29.52 122 LYS A O 1
ATOM 1015 N N . ARG A 1 123 ? 21.446 37.038 40.615 1.00 27.81 123 ARG A N 1
ATOM 1016 C CA . ARG A 1 123 ? 20.336 38.014 40.415 1.00 27.81 123 ARG A CA 1
ATOM 1017 C C . ARG A 1 123 ? 19.887 38.356 38.976 1.00 27.81 123 ARG A C 1
ATOM 1019 O O . ARG A 1 123 ? 20.519 39.172 38.323 1.00 27.81 123 ARG A O 1
ATOM 1026 N N . SER A 1 124 ? 18.663 37.958 38.590 1.00 29.27 124 SER A N 1
ATOM 1027 C CA . SER A 1 124 ? 17.400 38.746 38.702 1.00 29.27 124 SER A CA 1
ATOM 1028 C C . SER A 1 124 ? 16.279 38.259 37.735 1.00 29.27 124 SER A C 1
ATOM 1030 O O . SER A 1 124 ? 16.491 38.210 36.536 1.00 29.27 124 SER A O 1
ATOM 1032 N N . ILE A 1 125 ? 15.130 37.828 38.309 1.00 31.92 125 ILE A N 1
ATOM 1033 C CA . ILE A 1 125 ? 13.703 38.257 38.102 1.00 31.92 125 ILE A CA 1
ATOM 1034 C C . ILE A 1 125 ? 13.116 38.318 36.644 1.00 31.92 125 ILE A C 1
ATOM 1036 O O . ILE A 1 125 ? 13.821 38.698 35.724 1.00 31.92 125 ILE A O 1
ATOM 1040 N N . PRO A 1 126 ? 11.837 37.925 36.374 1.00 39.94 126 PRO A N 1
ATOM 1041 C CA . PRO A 1 126 ? 11.520 36.596 35.831 1.00 39.94 126 PRO A CA 1
ATOM 1042 C C . PRO A 1 126 ? 10.480 36.593 34.667 1.00 39.94 126 PRO A C 1
ATOM 1044 O O . PRO A 1 126 ? 9.967 37.637 34.278 1.00 39.94 126 PRO A O 1
ATOM 1047 N N . LYS A 1 127 ? 10.074 35.374 34.250 1.00 27.72 127 LYS A N 1
ATOM 1048 C CA . LYS A 1 127 ? 8.849 35.016 33.479 1.00 27.72 127 LYS A CA 1
ATOM 1049 C C . LYS A 1 127 ? 8.887 35.407 31.983 1.00 27.72 127 LYS A C 1
ATOM 1051 O O . LYS A 1 127 ? 9.413 36.442 31.626 1.00 27.72 127 LYS A O 1
ATOM 1056 N N . ASP A 1 128 ? 8.405 34.643 31.006 1.00 26.44 128 ASP A N 1
ATOM 1057 C CA . ASP A 1 128 ? 7.392 33.590 30.945 1.00 26.44 128 ASP A CA 1
ATOM 1058 C C . ASP A 1 128 ? 7.593 32.729 29.671 1.00 26.44 128 ASP A C 1
ATOM 1060 O O . ASP A 1 128 ? 8.207 33.153 28.696 1.00 26.44 128 ASP A O 1
ATOM 1064 N N . ASP A 1 129 ? 6.961 31.555 29.696 1.00 31.58 129 ASP A N 1
ATOM 1065 C CA . ASP A 1 129 ? 6.337 30.830 28.580 1.00 31.58 129 ASP A CA 1
ATOM 1066 C C . ASP A 1 129 ? 7.144 30.146 27.443 1.00 31.58 129 ASP A C 1
ATOM 1068 O O . ASP A 1 129 ? 7.792 30.738 26.586 1.00 31.58 129 ASP A O 1
ATOM 1072 N N . GLN A 1 130 ? 6.858 28.837 27.356 1.00 37.38 130 GLN A N 1
ATOM 1073 C CA . GLN A 1 130 ? 6.600 28.047 26.141 1.00 37.38 130 GLN A CA 1
ATOM 1074 C C . GLN A 1 130 ? 7.745 27.825 25.138 1.00 37.38 130 GLN A C 1
ATOM 1076 O O . GLN A 1 130 ? 7.962 28.590 24.204 1.00 37.38 130 GLN A O 1
ATOM 1081 N N . ARG A 1 131 ? 8.319 26.611 25.169 1.00 28.59 131 ARG A N 1
ATOM 1082 C CA . ARG A 1 131 ? 8.834 25.967 23.949 1.00 28.59 131 ARG A CA 1
ATOM 1083 C C . ARG A 1 131 ? 8.198 24.609 23.700 1.00 28.59 131 ARG A C 1
ATOM 1085 O O . ARG A 1 131 ? 8.521 23.588 24.304 1.00 28.59 131 ARG A O 1
ATOM 1092 N N . HIS A 1 132 ? 7.304 24.635 22.717 1.00 35.19 132 HIS A N 1
ATOM 1093 C CA . HIS A 1 132 ? 7.067 23.532 21.807 1.00 35.19 132 HIS A CA 1
ATOM 1094 C C . HIS A 1 132 ? 8.395 22.972 21.286 1.00 35.19 132 HIS A C 1
ATOM 1096 O O . HIS A 1 132 ? 9.296 23.710 20.900 1.00 35.19 132 HIS A O 1
ATOM 1102 N N . LYS A 1 133 ? 8.492 21.644 21.250 1.00 30.77 133 LYS A N 1
ATOM 1103 C CA . LYS A 1 133 ? 9.572 20.919 20.585 1.00 30.77 133 LYS A CA 1
ATOM 1104 C C . LYS A 1 133 ? 9.357 21.034 19.071 1.00 30.77 133 LYS A C 1
ATOM 1106 O O . LYS A 1 133 ? 8.668 20.209 18.474 1.00 30.77 133 LYS A O 1
ATOM 1111 N N . GLU A 1 134 ? 9.883 22.100 18.479 1.00 31.38 134 GLU A N 1
ATOM 1112 C CA . GLU A 1 134 ? 10.151 22.180 17.045 1.00 31.38 134 GLU A CA 1
ATOM 1113 C C . GLU A 1 134 ? 11.280 21.200 16.720 1.00 31.38 134 GLU A C 1
ATOM 1115 O O . GLU A 1 134 ? 12.389 21.284 17.246 1.00 31.38 134 GLU A O 1
ATOM 1120 N N . THR A 1 135 ? 10.980 20.213 15.882 1.00 31.94 135 THR A N 1
ATOM 1121 C CA . THR A 1 135 ? 11.994 19.433 15.180 1.00 31.94 135 THR A CA 1
ATOM 1122 C C . THR A 1 135 ? 12.624 20.340 14.132 1.00 31.94 135 THR A C 1
ATOM 1124 O O . THR A 1 135 ? 11.989 20.645 13.125 1.00 31.94 135 THR A O 1
ATOM 1127 N N . SER A 1 136 ? 13.855 20.774 14.386 1.00 30.42 136 SER A N 1
ATOM 1128 C CA . SER A 1 136 ? 14.714 21.447 13.418 1.00 30.42 136 SER A CA 1
ATOM 1129 C C . SER A 1 136 ? 15.083 20.470 12.295 1.00 30.42 136 SER A C 1
ATOM 1131 O O . SER A 1 136 ? 16.023 19.683 12.417 1.00 30.42 136 SER A O 1
ATOM 1133 N N . GLU A 1 137 ? 14.318 20.486 11.209 1.00 31.59 137 GLU A N 1
ATOM 1134 C CA . GLU A 1 137 ? 14.833 20.113 9.894 1.00 31.59 137 GLU A CA 1
ATOM 1135 C C . GLU A 1 137 ? 15.571 21.339 9.345 1.00 31.59 137 GLU A C 1
ATOM 1137 O O . GLU A 1 137 ? 14.947 22.317 8.940 1.00 31.59 137 GLU A O 1
ATOM 1142 N N . SER A 1 138 ? 16.903 21.310 9.373 1.00 28.91 138 SER A N 1
ATOM 1143 C CA . SER A 1 138 ? 17.711 22.278 8.630 1.00 28.91 138 SER A CA 1
ATOM 1144 C C . SER A 1 138 ? 17.508 22.051 7.122 1.00 28.91 138 SER A C 1
ATOM 1146 O O . SER A 1 138 ? 17.517 20.896 6.679 1.00 28.91 138 SER A O 1
ATOM 1148 N N . PRO A 1 139 ? 17.319 23.108 6.317 1.00 36.38 139 PRO A N 1
ATOM 1149 C CA . PRO A 1 139 ? 17.053 22.980 4.893 1.00 36.38 139 PRO A CA 1
ATOM 1150 C C . PRO A 1 139 ? 18.344 22.648 4.137 1.00 36.38 139 PRO A C 1
ATOM 1152 O O . PRO A 1 139 ? 19.284 23.435 4.104 1.00 36.38 139 PRO A O 1
ATOM 1155 N N . ASN A 1 140 ? 18.368 21.489 3.477 1.00 32.69 140 ASN A N 1
ATOM 1156 C CA . ASN A 1 140 ? 19.232 21.287 2.316 1.00 32.69 140 ASN A CA 1
ATOM 1157 C C . ASN A 1 140 ? 18.635 22.108 1.164 1.00 32.69 140 ASN A C 1
ATOM 1159 O O . ASN A 1 140 ? 17.762 21.636 0.431 1.00 32.69 140 ASN A O 1
ATOM 1163 N N . GLU A 1 141 ? 19.064 23.361 1.047 1.00 42.00 141 GLU A N 1
ATOM 1164 C CA . GLU A 1 141 ? 18.874 24.154 -0.161 1.00 42.00 141 GLU A CA 1
ATOM 1165 C C . GLU A 1 141 ? 19.684 23.532 -1.299 1.00 42.00 141 GLU A C 1
ATOM 1167 O O . GLU A 1 141 ? 20.889 23.319 -1.190 1.00 42.00 141 GLU A O 1
ATOM 1172 N N . GLY A 1 142 ? 18.998 23.220 -2.398 1.00 41.06 142 GLY A N 1
ATOM 1173 C CA . GLY A 1 142 ? 19.644 22.792 -3.634 1.00 41.06 142 GLY A CA 1
ATOM 1174 C C . GLY A 1 142 ? 19.155 21.466 -4.202 1.00 41.06 142 GLY A C 1
ATOM 1175 O O . GLY A 1 142 ? 19.978 20.684 -4.663 1.00 41.06 142 GLY A O 1
ATOM 1176 N N . GLN A 1 143 ? 17.845 21.187 -4.220 1.00 37.25 143 GLN A N 1
ATOM 1177 C CA . GLN A 1 143 ? 17.300 20.169 -5.128 1.00 37.25 143 GLN A CA 1
ATOM 1178 C C . GLN A 1 143 ? 15.798 20.356 -5.425 1.00 37.25 143 GLN A C 1
ATOM 1180 O O . GLN A 1 143 ? 14.961 20.375 -4.530 1.00 37.25 143 GLN A O 1
ATOM 1185 N N . ASP A 1 144 ? 15.502 20.425 -6.727 1.00 38.31 144 ASP A N 1
ATOM 1186 C CA . ASP A 1 144 ? 14.219 20.178 -7.403 1.00 38.31 144 ASP A CA 1
ATOM 1187 C C . ASP A 1 144 ? 13.046 21.162 -7.224 1.00 38.31 144 ASP A C 1
ATOM 1189 O O . ASP A 1 144 ? 12.022 20.863 -6.608 1.00 38.31 144 ASP A O 1
ATOM 1193 N N . ASN A 1 145 ? 13.116 22.275 -7.962 1.00 37.97 145 ASN A N 1
ATOM 1194 C CA . ASN A 1 145 ? 11.925 22.924 -8.518 1.00 37.97 145 ASN A CA 1
ATOM 1195 C C . ASN A 1 145 ? 11.527 22.218 -9.829 1.00 37.97 145 ASN A C 1
ATOM 1197 O O . ASN A 1 145 ? 12.389 21.986 -10.671 1.00 37.97 145 ASN A O 1
ATOM 1201 N N . ARG A 1 146 ? 10.220 21.980 -10.026 1.00 42.81 146 ARG A N 1
ATOM 1202 C CA . ARG A 1 146 ? 9.546 21.391 -11.215 1.00 42.81 146 ARG A CA 1
ATOM 1203 C C . ARG A 1 146 ? 9.204 19.893 -11.150 1.00 42.81 146 ARG A C 1
ATOM 1205 O O . ARG A 1 146 ? 9.392 19.149 -12.103 1.00 42.81 146 ARG A O 1
ATOM 1212 N N . LYS A 1 147 ? 8.584 19.464 -10.046 1.00 43.91 147 LYS A N 1
ATOM 1213 C CA . LYS A 1 147 ? 7.483 18.485 -10.134 1.00 43.91 147 LYS A CA 1
ATOM 1214 C C . LYS A 1 147 ? 6.218 19.264 -10.477 1.00 43.91 147 LYS A C 1
ATOM 1216 O O . LYS A 1 147 ? 6.011 20.304 -9.850 1.00 43.91 147 LYS A O 1
ATOM 1221 N N . SER A 1 148 ? 5.411 18.769 -11.418 1.00 42.31 148 SER A N 1
ATOM 1222 C CA . SER A 1 148 ? 4.078 19.290 -11.743 1.00 42.31 148 SER A CA 1
ATOM 1223 C C . SER A 1 148 ? 3.401 19.877 -10.505 1.00 42.31 148 SER A C 1
ATOM 1225 O O . SER A 1 148 ? 3.216 19.206 -9.480 1.00 42.31 148 SER A O 1
ATOM 1227 N N . LEU A 1 149 ? 3.149 21.186 -10.566 1.00 51.06 149 LEU A N 1
ATOM 1228 C CA . LEU A 1 149 ? 2.641 21.974 -9.454 1.00 51.06 149 LEU A CA 1
ATOM 1229 C C . LEU A 1 149 ? 1.273 21.406 -9.093 1.00 51.06 149 LEU A C 1
ATOM 1231 O O . LEU A 1 149 ? 0.275 21.677 -9.753 1.00 51.06 149 LEU A O 1
ATOM 1235 N N . LYS A 1 150 ? 1.233 20.537 -8.077 1.00 75.19 150 LYS A N 1
ATOM 1236 C CA . LYS A 1 150 ? -0.021 20.009 -7.544 1.00 75.19 150 LYS A CA 1
ATOM 1237 C C . LYS A 1 150 ? -0.873 21.207 -7.145 1.00 75.19 150 LYS A C 1
ATOM 1239 O O . LYS A 1 150 ? -0.599 21.832 -6.122 1.00 75.19 150 LYS A O 1
ATOM 1244 N N . ARG A 1 151 ? -1.881 21.505 -7.965 1.00 85.94 151 ARG A N 1
ATOM 1245 C CA . ARG A 1 151 ? -2.903 22.510 -7.692 1.00 85.94 151 ARG A CA 1
ATOM 1246 C C . ARG A 1 151 ? -3.904 21.916 -6.710 1.00 85.94 151 ARG A C 1
ATOM 1248 O O . ARG A 1 151 ? -4.512 20.877 -6.957 1.00 85.94 151 ARG A O 1
ATOM 1255 N N . TYR A 1 152 ? -4.040 22.555 -5.562 1.00 89.75 152 TYR A N 1
ATOM 1256 C CA . TYR A 1 152 ? -4.998 22.231 -4.518 1.00 89.75 152 TYR A CA 1
ATOM 1257 C C . TYR A 1 152 ? -6.246 23.072 -4.739 1.00 89.75 152 TYR A C 1
ATOM 1259 O O . TYR A 1 152 ? -6.150 24.294 -4.774 1.00 89.75 152 TYR A O 1
ATOM 1267 N N . LYS A 1 153 ? -7.418 22.441 -4.856 1.00 94.44 153 LYS A N 1
ATOM 1268 C CA . LYS A 1 153 ? -8.694 23.166 -4.814 1.00 94.44 153 LYS A CA 1
ATOM 1269 C C . LYS A 1 153 ? -8.827 23.840 -3.449 1.00 94.44 153 LYS A C 1
ATOM 1271 O O . LYS A 1 153 ? -8.703 23.164 -2.426 1.00 94.44 153 LYS A O 1
ATOM 1276 N N . VAL A 1 154 ? -9.061 25.148 -3.445 1.00 95.12 154 VAL A N 1
ATOM 1277 C CA . VAL A 1 154 ? -9.235 25.919 -2.212 1.00 95.12 154 VAL A CA 1
ATOM 1278 C C . VAL A 1 154 ? -10.585 25.550 -1.605 1.00 95.12 154 VAL A C 1
ATOM 1280 O O . VAL A 1 154 ? -11.634 25.723 -2.222 1.00 95.12 154 VAL A O 1
ATOM 1283 N N . LYS A 1 155 ? -10.541 24.983 -0.404 1.00 95.00 155 LYS A N 1
ATOM 1284 C CA . LYS A 1 155 ? -11.681 24.611 0.431 1.00 95.00 155 LYS A CA 1
ATOM 1285 C C . LYS A 1 155 ? -11.361 24.982 1.878 1.00 95.00 155 LYS A C 1
ATOM 1287 O O . LYS A 1 155 ? -10.823 24.172 2.636 1.00 95.00 155 LYS A O 1
ATOM 1292 N N . ILE A 1 156 ? -11.656 26.231 2.232 1.00 95.75 156 ILE A N 1
ATOM 1293 C CA . ILE A 1 156 ? -11.454 26.781 3.575 1.00 95.75 156 ILE A CA 1
ATOM 1294 C C . ILE A 1 156 ? -12.778 26.796 4.336 1.00 95.75 156 ILE A C 1
ATOM 1296 O O . ILE A 1 156 ? -13.783 27.302 3.836 1.00 95.75 156 ILE A O 1
ATOM 1300 N N . TYR A 1 157 ? -12.739 26.310 5.577 1.00 95.12 157 TYR A N 1
ATOM 1301 C CA . TYR A 1 157 ? -13.848 26.410 6.524 1.00 95.12 157 TYR A CA 1
ATOM 1302 C C . TYR A 1 157 ? -14.286 27.870 6.725 1.00 95.12 157 TYR A C 1
ATOM 1304 O O . TYR A 1 157 ? -13.445 28.759 6.874 1.00 95.12 157 TYR A O 1
ATOM 1312 N N . GLU A 1 158 ? -15.593 28.130 6.721 1.00 96.00 158 GLU A N 1
ATOM 1313 C CA . GLU A 1 158 ? -16.122 29.459 7.026 1.00 96.00 158 GLU A CA 1
ATOM 1314 C C . GLU A 1 158 ? -15.955 29.746 8.530 1.00 96.00 158 GLU A C 1
ATOM 1316 O O . GLU A 1 158 ? -16.482 28.982 9.336 1.00 96.00 158 GLU A O 1
ATOM 1321 N N . PRO A 1 159 ? -15.199 30.789 8.930 1.00 95.88 159 PRO A N 1
ATOM 1322 C CA . PRO A 1 159 ? -14.946 31.087 10.334 1.00 95.88 159 PRO A CA 1
ATOM 1323 C C . PRO A 1 159 ? -16.252 31.456 11.033 1.00 95.88 159 PRO A C 1
ATOM 1325 O O . PRO A 1 159 ? -16.776 32.553 10.839 1.00 95.88 159 PRO A O 1
ATOM 1328 N N . GLN A 1 160 ? -16.779 30.540 11.837 1.00 96.81 160 GLN A N 1
ATOM 1329 C CA . GLN A 1 160 ? -17.997 30.767 12.602 1.00 96.81 160 GLN A CA 1
ATOM 1330 C C . GLN A 1 160 ? -18.008 29.969 13.903 1.00 96.81 160 GLN A C 1
ATOM 1332 O O . GLN A 1 160 ? -17.406 28.893 13.989 1.00 96.81 160 GLN A O 1
ATOM 1337 N N . ILE A 1 161 ? -18.707 30.510 14.898 1.00 95.88 161 ILE A N 1
ATOM 1338 C CA . ILE A 1 161 ? -19.010 29.881 16.187 1.00 95.88 161 ILE A CA 1
ATOM 1339 C C . ILE A 1 161 ? -20.506 30.087 16.410 1.00 95.88 161 ILE A C 1
ATOM 1341 O O . ILE A 1 161 ? -20.940 31.233 16.442 1.00 95.88 161 ILE A O 1
ATOM 1345 N N . ARG A 1 162 ? -21.276 28.998 16.561 1.00 91.88 162 ARG A N 1
ATOM 1346 C CA . ARG A 1 162 ? -22.731 29.057 16.825 1.00 91.88 162 ARG A CA 1
ATOM 1347 C C . ARG A 1 162 ? -23.456 30.022 15.868 1.00 91.88 162 ARG A C 1
ATOM 1349 O O . ARG A 1 162 ? -24.117 30.957 16.299 1.00 91.88 162 ARG A O 1
ATOM 1356 N N . ASP A 1 163 ? -23.212 29.839 14.570 1.00 93.31 163 ASP A N 1
ATOM 1357 C CA . ASP A 1 163 ? -23.764 30.641 13.464 1.00 93.31 163 ASP A CA 1
ATOM 1358 C C . ASP A 1 163 ? -23.334 32.123 13.402 1.00 93.31 163 ASP A C 1
ATOM 1360 O O . ASP A 1 163 ? -23.631 32.819 12.429 1.00 93.31 163 ASP A O 1
ATOM 1364 N N . VAL A 1 164 ? -22.533 32.605 14.358 1.00 95.81 164 VAL A N 1
ATOM 1365 C CA . VAL A 1 164 ? -21.895 33.925 14.288 1.00 95.81 164 VAL A CA 1
ATOM 1366 C C . VAL A 1 164 ? -20.655 33.834 13.407 1.00 95.81 164 VAL A C 1
ATOM 1368 O O . VAL A 1 164 ? -19.684 33.153 13.743 1.00 95.81 164 VAL A O 1
ATOM 1371 N N . LYS A 1 165 ? -20.684 34.523 12.264 1.00 97.06 165 LYS A N 1
ATOM 1372 C CA . LYS A 1 165 ? -19.595 34.539 11.278 1.00 97.06 165 LYS A CA 1
ATOM 1373 C C . LYS A 1 165 ? -18.575 35.632 11.584 1.00 97.06 165 LYS A C 1
ATOM 1375 O O . LYS A 1 165 ? -18.938 36.783 11.818 1.00 97.06 165 LYS A O 1
ATOM 1380 N N . PHE A 1 166 ? -17.291 35.302 11.477 1.00 96.81 166 PHE A N 1
ATOM 1381 C CA . PHE A 1 166 ? -16.192 36.229 11.749 1.00 96.81 166 PHE A CA 1
ATOM 1382 C C . PHE A 1 166 ? -15.474 36.632 10.466 1.00 96.81 166 PHE A C 1
ATOM 1384 O O . PHE A 1 166 ? -14.935 35.795 9.738 1.00 96.81 166 PHE A O 1
ATOM 1391 N N . LYS A 1 167 ? -15.442 37.942 10.204 1.00 95.88 167 LYS A N 1
ATOM 1392 C CA . LYS A 1 167 ? -14.718 38.516 9.060 1.00 95.88 167 LYS A CA 1
ATOM 1393 C C . LYS A 1 167 ? -13.273 38.858 9.400 1.00 95.88 167 LYS A C 1
ATOM 1395 O O . LYS A 1 167 ? -12.437 38.814 8.502 1.00 95.88 167 LYS A O 1
ATOM 1400 N N . THR A 1 168 ? -12.981 39.189 10.658 1.00 97.62 168 THR A N 1
ATOM 1401 C CA . THR A 1 168 ? -11.645 39.604 11.110 1.00 97.62 168 THR A CA 1
ATOM 1402 C C . THR A 1 168 ? -11.254 38.927 12.422 1.00 97.62 168 THR A C 1
ATOM 1404 O O . THR A 1 168 ? -12.114 38.459 13.176 1.00 97.62 168 THR A O 1
ATOM 1407 N N . GLY A 1 169 ? -9.951 38.876 12.707 1.00 96.56 169 GLY A N 1
ATOM 1408 C CA . GLY A 1 169 ? -9.444 38.322 13.962 1.00 96.56 169 GLY A CA 1
ATOM 1409 C C . GLY A 1 169 ? -9.898 39.113 15.193 1.00 96.56 169 GLY A C 1
ATOM 1410 O O . GLY A 1 169 ? -10.137 38.521 16.240 1.00 96.56 169 GLY A O 1
ATOM 1411 N N . GLU A 1 170 ? -10.089 40.425 15.055 1.00 97.56 170 GLU A N 1
ATOM 1412 C CA . GLU A 1 170 ? -10.559 41.321 16.117 1.00 97.56 170 GLU A CA 1
ATOM 1413 C C . GLU A 1 170 ? -12.024 41.047 16.455 1.00 97.56 170 GLU A C 1
ATOM 1415 O O . GLU A 1 170 ? -12.379 40.995 17.629 1.00 97.56 170 GLU A O 1
ATOM 1420 N N . SER A 1 171 ? -12.867 40.798 15.443 1.00 97.38 171 SER A N 1
ATOM 1421 C CA . SER A 1 171 ? -14.269 40.417 15.667 1.00 97.38 171 SER A CA 1
ATOM 1422 C C . SER A 1 171 ? -14.391 39.097 16.436 1.00 97.38 171 SER A C 1
ATOM 1424 O O . SER A 1 171 ? -15.240 38.975 17.316 1.00 97.38 171 SER A O 1
ATOM 1426 N N . LEU A 1 172 ? -13.494 38.141 16.161 1.00 97.50 172 LEU A N 1
ATOM 1427 C CA . LE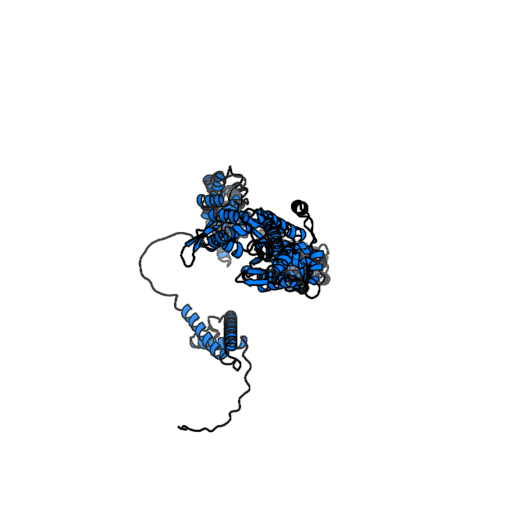U A 1 172 ? -13.409 36.874 16.886 1.00 97.50 172 LEU A CA 1
ATOM 1428 C C . LEU A 1 172 ? -12.964 37.085 18.339 1.00 97.50 172 LEU A C 1
ATOM 1430 O O . LEU A 1 172 ? -13.601 36.551 19.243 1.00 97.50 172 LEU A O 1
ATOM 1434 N N . SER A 1 173 ? -11.910 37.872 18.580 1.00 97.19 173 SER A N 1
ATOM 1435 C CA . SER A 1 173 ? -11.466 38.183 19.947 1.00 97.19 173 SER A CA 1
ATOM 1436 C C . SER A 1 173 ? -12.537 38.911 20.740 1.00 97.19 173 SER A C 1
ATOM 1438 O O . SER A 1 173 ? -12.828 38.515 21.859 1.00 97.19 173 SER A O 1
ATOM 1440 N N . LYS A 1 174 ? -13.180 39.926 20.150 1.00 97.38 174 LYS A N 1
ATOM 1441 C CA . LYS A 1 174 ? -14.254 40.675 20.808 1.00 97.38 174 LYS A CA 1
ATOM 1442 C C . LYS A 1 174 ? -15.405 39.754 21.215 1.00 97.38 174 LYS A C 1
ATOM 1444 O O . LYS A 1 174 ? -15.897 39.865 22.331 1.00 97.38 174 LYS A O 1
ATOM 1449 N N . TYR A 1 175 ? -15.788 38.818 20.348 1.00 96.88 175 TYR A N 1
ATOM 1450 C CA . TYR A 1 175 ? -16.811 37.828 20.677 1.00 96.88 175 TYR A CA 1
ATOM 1451 C C . TYR A 1 175 ? -16.380 36.898 21.813 1.00 96.88 175 TYR A C 1
ATOM 1453 O O . TYR A 1 175 ? -17.162 36.656 22.727 1.00 96.88 175 TYR A O 1
ATOM 1461 N N . ILE A 1 176 ? -15.136 36.408 21.803 1.00 96.75 176 ILE A N 1
ATOM 1462 C CA . ILE A 1 176 ? -14.632 35.577 22.904 1.00 96.75 176 ILE A CA 1
ATOM 1463 C C . ILE A 1 176 ? -14.615 36.369 24.214 1.00 96.75 176 ILE A C 1
ATOM 1465 O O . ILE A 1 176 ? -14.986 35.836 25.250 1.00 96.75 176 ILE A O 1
ATOM 1469 N N . ASP A 1 177 ? -14.253 37.645 24.172 1.00 95.38 177 ASP A N 1
ATOM 1470 C CA . ASP A 1 177 ? -14.201 38.514 25.346 1.00 95.38 177 ASP A CA 1
ATOM 1471 C C . ASP A 1 177 ? -15.588 38.789 25.932 1.00 95.38 177 ASP A C 1
ATOM 1473 O O . ASP A 1 177 ? -15.742 38.847 27.151 1.00 95.38 177 ASP A O 1
ATOM 1477 N N . GLN A 1 178 ? -16.592 38.934 25.070 1.00 95.12 178 GLN A N 1
ATOM 1478 C CA . GLN A 1 178 ? -17.965 39.231 25.468 1.00 95.12 178 GLN A CA 1
ATOM 1479 C C . GLN A 1 178 ? -18.720 37.976 25.920 1.00 95.12 178 GLN A C 1
ATOM 1481 O O . GLN A 1 178 ? -19.306 37.969 27.003 1.00 95.12 178 GLN A O 1
ATOM 1486 N N . GLU A 1 179 ? -18.670 36.906 25.125 1.00 95.62 179 GLU A N 1
ATOM 1487 C CA . GLU A 1 179 ? -19.524 35.728 25.305 1.00 95.62 179 GLU A CA 1
ATOM 1488 C C . GLU A 1 179 ? -18.801 34.524 25.906 1.00 95.62 179 GLU A C 1
ATOM 1490 O O . GLU A 1 179 ? -19.452 33.646 26.460 1.00 95.62 179 GLU A O 1
ATOM 1495 N N . LEU A 1 180 ? -17.475 34.425 25.802 1.00 95.56 180 LEU A N 1
ATOM 1496 C CA . LEU A 1 180 ? -16.724 33.209 26.149 1.00 95.56 180 LEU A CA 1
ATOM 1497 C C . LEU A 1 180 ? -15.460 33.520 26.956 1.00 95.56 180 LEU A C 1
ATOM 1499 O O . LEU A 1 180 ? -14.439 32.842 26.807 1.00 95.56 180 LEU A O 1
ATOM 1503 N N . SER A 1 181 ? -15.520 34.537 27.818 1.00 95.75 181 SER A N 1
ATOM 1504 C CA . SER A 1 181 ? -14.345 35.071 28.516 1.00 95.75 181 SER A CA 1
ATOM 1505 C C . SER A 1 181 ? -13.589 33.999 29.313 1.00 95.75 181 SER A C 1
ATOM 1507 O O . SER A 1 181 ? -12.358 33.991 29.331 1.00 95.75 181 SER A O 1
ATOM 1509 N N . GLY A 1 182 ? -14.303 33.004 29.849 1.00 94.19 182 GLY A N 1
ATOM 1510 C CA . GLY A 1 182 ? -13.723 31.883 30.579 1.00 94.19 182 GLY A CA 1
ATOM 1511 C C . GLY A 1 182 ? -12.880 30.921 29.728 1.00 94.19 182 GLY A C 1
ATOM 1512 O O . GLY A 1 182 ? -12.091 30.154 30.275 1.00 94.19 182 GLY A O 1
ATOM 1513 N N . MET A 1 183 ? -12.959 30.966 28.390 1.00 95.94 183 MET A N 1
ATOM 1514 C CA . MET A 1 183 ? -12.044 30.212 27.517 1.00 95.94 183 MET A CA 1
ATOM 1515 C C . MET A 1 183 ? -10.597 30.705 27.608 1.00 95.94 183 MET A C 1
ATOM 1517 O O . MET A 1 183 ? -9.681 29.928 27.322 1.00 95.94 183 MET A O 1
ATOM 1521 N N . LYS A 1 184 ? -10.375 31.956 28.038 1.00 96.00 184 LYS A N 1
ATOM 1522 C CA . LYS A 1 184 ? -9.033 32.538 28.192 1.00 96.00 184 LYS A CA 1
ATOM 1523 C C . LYS A 1 184 ? -8.164 31.790 29.202 1.00 96.00 184 LYS A C 1
ATOM 1525 O O . LYS A 1 184 ? -6.942 31.871 29.121 1.00 96.00 184 LYS A O 1
ATOM 1530 N N . HIS A 1 185 ? -8.779 31.019 30.099 1.00 94.44 185 HIS A N 1
ATOM 1531 C CA . HIS A 1 185 ? -8.081 30.221 31.108 1.00 94.44 185 HIS A CA 1
ATOM 1532 C C . HIS A 1 185 ? -7.544 28.879 30.593 1.00 94.44 185 HIS A C 1
ATOM 1534 O O . HIS A 1 185 ? -6.859 28.162 31.326 1.00 94.44 185 HIS A O 1
ATOM 1540 N N . LEU A 1 186 ? -7.809 28.515 29.333 1.00 93.12 186 LEU A N 1
ATOM 1541 C CA . LEU A 1 186 ? -7.211 27.319 28.745 1.00 93.12 186 LEU A CA 1
ATOM 1542 C C . LEU A 1 186 ? -5.677 27.480 28.659 1.00 93.12 186 LEU A C 1
ATOM 1544 O O . LEU A 1 186 ? -5.204 28.482 28.123 1.00 93.12 186 LEU A O 1
ATOM 1548 N N . PRO A 1 187 ? -4.879 26.470 29.069 1.00 91.00 187 PRO A N 1
ATOM 1549 C CA . PRO A 1 187 ? -3.414 26.548 29.083 1.00 91.00 187 PRO A CA 1
ATOM 1550 C C . PRO A 1 187 ? -2.768 26.913 27.740 1.00 91.00 187 PRO A C 1
ATOM 1552 O O . PRO A 1 187 ? -1.650 27.408 27.704 1.00 91.00 187 PRO A O 1
ATOM 1555 N N . ASN A 1 188 ? -3.451 26.651 26.624 1.00 93.88 188 ASN A N 1
ATOM 1556 C CA . ASN A 1 188 ? -2.996 26.937 25.265 1.00 93.88 188 ASN A CA 1
ATOM 1557 C C . ASN A 1 188 ? -3.883 27.962 24.531 1.00 93.88 188 ASN A C 1
ATOM 1559 O O . ASN A 1 188 ? -3.814 28.021 23.302 1.00 93.88 188 ASN A O 1
ATOM 1563 N N . PHE A 1 189 ? -4.693 28.762 25.245 1.00 95.75 189 PHE A N 1
ATOM 1564 C CA . PHE A 1 189 ? -5.675 29.681 24.650 1.00 95.75 189 PHE A CA 1
ATOM 1565 C C . PHE A 1 189 ? -5.058 30.622 23.606 1.00 95.75 189 PHE A C 1
ATOM 1567 O O . PHE A 1 189 ? -5.482 30.613 22.454 1.00 95.75 189 PHE A O 1
ATOM 1574 N N . LYS A 1 190 ? -4.003 31.368 23.968 1.00 96.88 190 LYS A N 1
ATOM 1575 C CA . LYS A 1 190 ? -3.339 32.320 23.054 1.00 96.88 190 LYS A CA 1
ATOM 1576 C C . LYS A 1 190 ? -2.911 31.657 21.744 1.00 96.88 190 LYS A C 1
ATOM 1578 O O . LYS A 1 190 ? -3.062 32.231 20.670 1.00 96.88 190 LYS A O 1
ATOM 1583 N N . LYS A 1 191 ? -2.403 30.424 21.821 1.00 96.19 191 LYS A N 1
ATOM 1584 C CA . LYS A 1 191 ? -1.993 29.664 20.641 1.00 96.19 191 LYS A CA 1
ATOM 1585 C C . LYS A 1 191 ? -3.190 29.299 19.761 1.00 96.19 191 LYS A C 1
ATOM 1587 O O . LYS A 1 191 ? -3.156 29.570 18.567 1.00 96.19 191 LYS A O 1
ATOM 1592 N N . ILE A 1 192 ? -4.239 28.701 20.333 1.00 96.38 192 ILE A N 1
ATOM 1593 C CA . ILE A 1 192 ? -5.423 28.293 19.554 1.00 96.38 192 ILE A CA 1
ATOM 1594 C C . ILE A 1 192 ? -6.199 29.502 19.006 1.00 96.38 192 ILE A C 1
ATOM 1596 O O . ILE A 1 192 ? -6.790 29.408 17.931 1.00 96.38 192 ILE A O 1
ATOM 1600 N N . GLU A 1 193 ? -6.162 30.641 19.705 1.00 97.06 193 GLU A N 1
ATOM 1601 C CA . GLU A 1 193 ? -6.700 31.920 19.243 1.00 97.06 193 GLU A CA 1
ATOM 1602 C C . GLU A 1 193 ? -5.910 32.451 18.043 1.00 97.06 193 GLU A C 1
ATOM 1604 O O . GLU A 1 193 ? -6.497 32.768 17.007 1.00 97.06 193 GLU A O 1
ATOM 1609 N N . ASN A 1 194 ? -4.578 32.482 18.141 1.00 96.69 194 ASN A N 1
ATOM 1610 C CA . ASN A 1 194 ? -3.707 32.889 17.040 1.00 96.69 194 ASN A CA 1
ATOM 1611 C C . ASN A 1 194 ? -3.881 31.988 15.812 1.00 96.69 194 ASN A C 1
ATOM 1613 O O . ASN A 1 194 ? -3.963 32.501 14.697 1.00 96.69 194 ASN A O 1
ATOM 1617 N N . ASP A 1 195 ? -4.025 30.673 16.002 1.00 96.75 195 ASP A N 1
ATOM 1618 C CA . ASP A 1 195 ? -4.281 29.735 14.906 1.00 96.75 195 ASP A CA 1
ATOM 1619 C C . ASP A 1 195 ? -5.616 30.030 14.192 1.00 96.75 195 ASP A C 1
ATOM 1621 O O . ASP A 1 195 ? -5.707 29.922 12.966 1.00 96.75 195 ASP A O 1
ATOM 1625 N N . ALA A 1 196 ? -6.654 30.426 14.938 1.00 97.38 196 ALA A N 1
ATOM 1626 C CA . ALA A 1 196 ? -7.950 30.813 14.381 1.00 97.38 196 ALA A CA 1
ATOM 1627 C C . ALA A 1 196 ? -7.893 32.171 13.659 1.00 97.38 196 ALA A C 1
ATOM 1629 O O . ALA A 1 196 ? -8.394 32.296 12.541 1.00 97.38 196 ALA A O 1
ATOM 1630 N N . LYS A 1 197 ? -7.217 33.174 14.235 1.00 98.00 197 LYS A N 1
ATOM 1631 C CA . LYS A 1 197 ? -6.970 34.473 13.579 1.00 98.00 197 LYS A CA 1
ATOM 1632 C C . LYS A 1 197 ? -6.182 34.307 12.280 1.00 98.00 197 LYS A C 1
ATOM 1634 O O . LYS A 1 197 ? -6.537 34.892 11.257 1.00 98.00 197 LYS A O 1
ATOM 1639 N N . ALA A 1 198 ? -5.150 33.466 12.301 1.00 97.25 198 ALA A N 1
ATOM 1640 C CA . ALA A 1 198 ? -4.358 33.144 11.124 1.00 97.25 198 ALA A CA 1
ATOM 1641 C C . ALA A 1 198 ? -5.199 32.448 10.044 1.00 97.25 198 ALA A C 1
ATOM 1643 O O . ALA A 1 198 ? -5.022 32.737 8.864 1.00 97.25 198 ALA A O 1
ATOM 1644 N N . GLN A 1 199 ? -6.156 31.593 10.423 1.00 97.31 199 GLN A N 1
ATOM 1645 C CA . GLN A 1 199 ? -7.095 30.978 9.481 1.00 97.31 199 GLN A CA 1
ATOM 1646 C C . GLN A 1 199 ? -8.060 32.002 8.850 1.00 97.31 199 GLN A C 1
ATOM 1648 O O . GLN A 1 199 ? -8.291 31.929 7.641 1.00 97.31 199 GLN A O 1
ATOM 1653 N N . ILE A 1 200 ? -8.552 32.991 9.611 1.00 97.69 200 ILE A N 1
ATOM 1654 C CA . ILE A 1 200 ? -9.368 34.099 9.074 1.00 97.69 200 ILE A CA 1
ATOM 1655 C C . ILE A 1 200 ? -8.556 34.910 8.057 1.00 97.69 200 ILE A C 1
ATOM 1657 O O . ILE A 1 200 ? -9.014 35.133 6.936 1.00 97.69 200 ILE A O 1
ATOM 1661 N N . LYS A 1 201 ? -7.319 35.287 8.407 1.00 97.50 201 LYS A N 1
ATOM 1662 C CA . LYS A 1 201 ? -6.405 35.999 7.501 1.00 97.50 201 LYS A CA 1
ATOM 1663 C C . LYS A 1 201 ? -6.102 35.176 6.247 1.00 97.50 201 LYS A C 1
ATOM 1665 O O . LYS A 1 201 ? -6.141 35.694 5.137 1.00 97.50 201 LYS A O 1
ATOM 1670 N N . LEU A 1 202 ? -5.864 33.876 6.409 1.00 96.88 202 LEU A N 1
ATOM 1671 C CA . LEU A 1 202 ? -5.635 32.953 5.301 1.00 96.88 202 LEU A CA 1
ATOM 1672 C C . LEU A 1 202 ? -6.835 32.914 4.351 1.00 96.88 202 LEU A C 1
ATOM 1674 O O . LEU A 1 202 ? -6.639 32.957 3.142 1.00 96.88 202 LEU A O 1
ATOM 1678 N N . ARG A 1 203 ? -8.068 32.901 4.875 1.00 96.44 203 ARG A N 1
ATOM 1679 C CA . ARG A 1 203 ? -9.293 32.985 4.066 1.00 96.44 203 ARG A CA 1
ATOM 1680 C C . ARG A 1 203 ? -9.368 34.280 3.265 1.00 96.44 203 ARG A C 1
ATOM 1682 O O . ARG A 1 203 ? -9.735 34.226 2.098 1.00 96.44 203 ARG A O 1
ATOM 1689 N N . GLN A 1 204 ? -9.029 35.416 3.873 1.00 96.81 204 GLN A N 1
ATOM 1690 C CA . GLN A 1 204 ? -9.009 36.711 3.185 1.00 96.81 204 GLN A CA 1
ATOM 1691 C C . GLN A 1 204 ? -7.998 36.708 2.029 1.00 96.81 204 GLN A C 1
ATOM 1693 O O . GLN A 1 204 ? -8.341 37.117 0.925 1.00 96.81 204 GLN A O 1
ATOM 1698 N N . LEU A 1 205 ? -6.795 36.166 2.254 1.00 97.12 205 LEU A N 1
ATOM 1699 C CA . LEU A 1 205 ? -5.721 36.102 1.253 1.00 97.12 205 LEU A CA 1
ATOM 1700 C C . LEU A 1 205 ? -6.052 35.218 0.042 1.00 97.12 205 LEU A C 1
ATOM 1702 O O . LEU A 1 205 ? -5.509 35.427 -1.041 1.00 97.12 205 LEU A O 1
ATOM 1706 N N . VAL A 1 206 ? -6.923 34.220 0.211 1.00 96.69 206 VAL A N 1
ATOM 1707 C CA . VAL A 1 206 ? -7.249 33.248 -0.847 1.00 96.69 206 VAL A CA 1
ATOM 1708 C C . VAL A 1 206 ? -8.697 33.344 -1.326 1.00 96.69 206 VAL A C 1
ATOM 1710 O O . VAL A 1 206 ? -9.141 32.470 -2.067 1.00 96.69 206 VAL A O 1
ATOM 1713 N N . ARG A 1 207 ? -9.436 34.385 -0.915 1.00 93.81 207 ARG A N 1
ATOM 1714 C CA . ARG A 1 207 ? -10.880 34.547 -1.162 1.00 93.81 207 ARG A CA 1
ATOM 1715 C C . ARG A 1 207 ? -11.250 34.383 -2.636 1.00 93.81 207 ARG A C 1
ATOM 1717 O O . ARG A 1 207 ? -12.210 33.682 -2.941 1.00 93.81 207 ARG A O 1
ATOM 1724 N N . ASP A 1 208 ? -10.448 34.963 -3.522 1.00 94.12 208 ASP A N 1
ATOM 1725 C CA . ASP A 1 208 ? -10.709 34.987 -4.966 1.00 94.12 208 ASP A CA 1
ATOM 1726 C C . ASP A 1 208 ? -9.965 33.869 -5.724 1.00 94.12 208 ASP A C 1
ATOM 1728 O O . ASP A 1 208 ? -9.964 33.805 -6.954 1.00 94.12 208 ASP A O 1
ATOM 1732 N N . ARG A 1 209 ? -9.317 32.946 -4.999 1.00 95.12 209 ARG A N 1
ATOM 1733 C CA . ARG A 1 209 ? -8.516 31.859 -5.572 1.00 95.12 209 ARG A CA 1
ATOM 1734 C C . ARG A 1 209 ? -9.318 30.558 -5.581 1.00 95.12 209 ARG A C 1
ATOM 1736 O O . ARG A 1 209 ? -9.714 30.044 -4.540 1.00 95.12 209 ARG A O 1
ATOM 1743 N N . ARG A 1 210 ? -9.495 29.955 -6.762 1.00 94.50 210 ARG A N 1
ATOM 1744 C CA . ARG A 1 210 ? -10.119 28.618 -6.898 1.00 94.50 210 ARG A CA 1
ATOM 1745 C C . ARG A 1 210 ? -9.145 27.475 -6.602 1.00 94.50 210 ARG A C 1
ATOM 1747 O O . ARG A 1 210 ? -9.545 26.426 -6.090 1.00 94.50 210 ARG A O 1
ATOM 1754 N N . THR A 1 211 ? -7.870 27.666 -6.928 1.00 95.38 211 THR A N 1
ATOM 1755 C CA . THR A 1 211 ? -6.801 26.681 -6.730 1.00 95.38 211 THR A CA 1
ATOM 1756 C C . THR A 1 211 ? -5.514 27.355 -6.270 1.00 95.38 211 THR A C 1
ATOM 1758 O O . THR A 1 211 ? -5.280 28.499 -6.645 1.00 95.38 211 THR A O 1
ATOM 1761 N N . LEU A 1 212 ? -4.682 26.635 -5.515 1.00 94.62 212 LEU A N 1
ATOM 1762 C CA . LEU A 1 212 ? -3.355 27.076 -5.072 1.00 94.62 212 LEU A CA 1
ATOM 1763 C C . LEU A 1 212 ? -2.299 26.000 -5.308 1.00 94.62 212 LEU A C 1
ATOM 1765 O O . LEU A 1 212 ? -2.554 24.810 -5.130 1.00 94.62 212 LEU A O 1
ATOM 1769 N N . GLU A 1 213 ? -1.095 26.407 -5.659 1.00 93.81 213 GLU A N 1
ATOM 1770 C CA . GLU A 1 213 ? 0.071 25.552 -5.810 1.00 93.81 213 GLU A CA 1
ATOM 1771 C C . GLU A 1 213 ? 0.771 25.312 -4.465 1.00 93.81 213 GLU A C 1
ATOM 1773 O O . GLU A 1 213 ? 0.585 26.030 -3.482 1.00 93.81 213 GLU A O 1
ATOM 1778 N N . LEU A 1 214 ? 1.599 24.266 -4.390 1.00 91.31 214 LEU A N 1
ATOM 1779 C CA . LEU A 1 214 ? 2.262 23.892 -3.135 1.00 91.31 214 LEU A CA 1
ATOM 1780 C C . LEU A 1 214 ? 3.193 24.995 -2.600 1.00 91.31 214 LEU A C 1
ATOM 1782 O O . LEU A 1 214 ? 3.274 25.183 -1.385 1.00 91.31 214 LEU A O 1
ATOM 1786 N N . ASN A 1 215 ? 3.875 25.709 -3.499 1.00 91.12 215 ASN A N 1
ATOM 1787 C CA . ASN A 1 215 ? 4.770 26.811 -3.147 1.00 91.12 215 ASN A CA 1
ATOM 1788 C C . ASN A 1 215 ? 3.985 28.041 -2.675 1.00 91.12 215 ASN A C 1
ATOM 1790 O O . ASN A 1 215 ? 4.383 28.664 -1.695 1.00 91.12 215 ASN A O 1
ATOM 1794 N N . GLU A 1 216 ? 2.825 28.322 -3.278 1.00 94.94 216 GLU A N 1
ATOM 1795 C CA . GLU A 1 216 ? 1.913 29.368 -2.797 1.00 94.94 216 GLU A CA 1
ATOM 1796 C C . GLU A 1 216 ? 1.413 29.048 -1.383 1.00 94.94 216 GLU A C 1
ATOM 1798 O O . GLU A 1 216 ? 1.436 29.906 -0.509 1.00 94.94 216 GLU A O 1
ATOM 1803 N N . ILE A 1 217 ? 1.050 27.787 -1.104 1.00 95.44 217 ILE A N 1
ATOM 1804 C CA . ILE A 1 217 ? 0.670 27.359 0.254 1.00 95.44 217 ILE A CA 1
ATOM 1805 C C . ILE A 1 217 ? 1.831 27.547 1.243 1.00 95.44 217 ILE A C 1
ATOM 1807 O O . ILE A 1 217 ? 1.584 27.864 2.406 1.00 95.44 217 ILE A O 1
ATOM 1811 N N . ARG A 1 218 ? 3.086 27.356 0.815 1.00 94.88 218 ARG A N 1
ATOM 1812 C CA . ARG A 1 218 ? 4.266 27.578 1.666 1.00 94.88 218 ARG A CA 1
ATOM 1813 C C . ARG A 1 218 ? 4.452 29.063 1.980 1.00 94.88 218 ARG A C 1
ATOM 1815 O O . ARG A 1 218 ? 4.545 29.398 3.155 1.00 94.88 218 ARG A O 1
ATOM 1822 N N . SER A 1 219 ? 4.376 29.927 0.968 1.00 95.12 219 SER A N 1
ATOM 1823 C CA . SER A 1 219 ? 4.440 31.384 1.141 1.00 95.12 219 SER A CA 1
ATOM 1824 C C . SER A 1 219 ? 3.306 31.908 2.033 1.00 95.12 219 SER A C 1
ATOM 1826 O O . SER A 1 219 ? 3.551 32.644 2.988 1.00 95.12 219 SER A O 1
ATOM 1828 N N . LEU A 1 220 ? 2.072 31.437 1.819 1.00 96.88 220 LEU A N 1
ATOM 1829 C CA . LEU A 1 220 ? 0.937 31.761 2.687 1.00 96.88 220 LEU A CA 1
ATOM 1830 C C . LEU A 1 220 ? 1.190 31.334 4.135 1.00 96.88 220 LEU A C 1
ATOM 1832 O O . LEU A 1 220 ? 0.831 32.061 5.056 1.00 96.88 220 LEU A O 1
ATOM 1836 N N . SER A 1 221 ? 1.820 30.174 4.342 1.00 96.75 221 SER A N 1
ATOM 1837 C CA . SER A 1 221 ? 2.164 29.657 5.668 1.00 96.75 221 SER A CA 1
ATOM 1838 C C . SER A 1 221 ? 3.087 30.596 6.437 1.00 96.75 221 SER A C 1
ATOM 1840 O O . SER A 1 221 ? 2.857 30.843 7.619 1.00 96.75 221 SER A O 1
ATOM 1842 N N . GLU A 1 222 ? 4.102 31.127 5.759 1.00 96.12 222 GLU A N 1
ATOM 1843 C CA . GLU A 1 222 ? 5.039 32.106 6.309 1.00 96.12 222 GLU A CA 1
ATOM 1844 C C . GLU A 1 222 ? 4.317 33.431 6.600 1.00 96.12 222 GLU A C 1
ATOM 1846 O O . GLU A 1 222 ? 4.423 33.967 7.704 1.00 96.12 222 GLU A O 1
ATOM 1851 N N . GLN A 1 223 ? 3.478 33.902 5.670 1.00 97.00 223 GLN A N 1
ATOM 1852 C CA . GLN A 1 223 ? 2.737 35.163 5.791 1.00 97.00 223 GLN A CA 1
ATOM 1853 C C . GLN A 1 223 ? 1.738 35.185 6.962 1.00 97.00 223 GLN A C 1
ATOM 1855 O O . GLN A 1 223 ? 1.529 36.228 7.595 1.00 97.00 223 GLN A O 1
ATOM 1860 N N . VAL A 1 224 ? 1.093 34.050 7.254 1.00 96.12 224 VAL A N 1
ATOM 1861 C CA . VAL A 1 224 ? 0.149 33.917 8.379 1.00 96.12 224 VAL A CA 1
ATOM 1862 C C . VAL A 1 224 ? 0.781 33.294 9.627 1.00 96.12 224 VAL A C 1
ATOM 1864 O O . VAL A 1 224 ? 0.077 33.097 10.614 1.00 96.12 224 VAL A O 1
ATOM 1867 N N . LYS A 1 225 ? 2.093 33.012 9.604 1.00 96.50 225 LYS A N 1
ATOM 1868 C CA . LYS A 1 225 ? 2.861 32.401 10.704 1.00 96.50 225 LYS A CA 1
ATOM 1869 C C . LYS A 1 225 ? 2.262 31.080 11.216 1.00 96.50 225 LYS A C 1
ATOM 1871 O O . LYS A 1 225 ? 2.273 30.808 12.413 1.00 96.50 225 LYS A O 1
ATOM 1876 N N . LEU A 1 226 ? 1.748 30.247 10.310 1.00 95.44 226 LEU A N 1
ATOM 1877 C CA . LEU A 1 226 ? 1.273 28.894 10.622 1.00 95.44 226 LEU A CA 1
ATOM 1878 C C . LEU A 1 226 ? 2.285 27.839 10.158 1.00 95.44 226 LEU A C 1
ATOM 1880 O O . LEU A 1 226 ? 2.989 28.057 9.172 1.00 95.44 226 LEU A O 1
ATOM 1884 N N . PRO A 1 227 ? 2.331 26.648 10.783 1.00 96.19 227 PRO A N 1
ATOM 1885 C CA . PRO A 1 227 ? 3.082 25.524 10.236 1.00 96.19 227 PRO A CA 1
ATOM 1886 C C . PRO A 1 227 ? 2.527 25.096 8.871 1.00 96.19 227 PRO A C 1
ATOM 1888 O O . PRO A 1 227 ? 1.315 24.933 8.714 1.00 96.19 227 PRO A O 1
ATOM 1891 N N . PHE A 1 228 ? 3.403 24.787 7.911 1.00 95.06 228 PHE A N 1
ATOM 1892 C CA . PHE A 1 228 ? 3.021 24.414 6.537 1.00 95.06 228 PHE A CA 1
ATOM 1893 C C . PHE A 1 228 ? 1.957 23.313 6.461 1.00 95.06 228 PHE A C 1
ATOM 1895 O O . PHE A 1 228 ? 1.012 23.373 5.669 1.00 95.06 228 PHE A O 1
ATOM 1902 N N . ARG A 1 229 ? 2.073 22.300 7.326 1.00 94.75 229 ARG A N 1
ATOM 1903 C CA . ARG A 1 229 ? 1.103 21.202 7.408 1.00 94.75 229 ARG A CA 1
ATOM 1904 C C . ARG A 1 229 ? -0.288 21.686 7.834 1.00 94.75 229 ARG A C 1
ATOM 1906 O O . ARG A 1 229 ? -1.277 21.164 7.318 1.00 94.75 229 ARG A O 1
ATOM 1913 N N . THR A 1 230 ? -0.356 22.655 8.742 1.00 95.06 230 THR A N 1
ATOM 1914 C CA . THR A 1 230 ? -1.595 23.265 9.240 1.00 95.06 230 THR A CA 1
ATOM 1915 C C . THR A 1 230 ? -2.226 24.143 8.165 1.00 95.06 230 THR A C 1
ATOM 1917 O O . THR A 1 230 ? -3.386 23.927 7.822 1.00 95.06 230 THR A O 1
ATOM 1920 N N . THR A 1 231 ? -1.446 25.021 7.527 1.00 96.31 231 THR A N 1
ATOM 1921 C CA . THR A 1 231 ? -1.889 25.865 6.400 1.00 96.31 231 THR A CA 1
ATOM 1922 C C . THR A 1 231 ? -2.477 25.019 5.275 1.00 96.31 231 THR A C 1
ATOM 1924 O O . THR A 1 231 ? -3.603 25.243 4.834 1.00 96.31 231 THR A O 1
ATOM 1927 N N . ARG A 1 232 ? -1.775 23.950 4.875 1.00 95.19 232 ARG A N 1
ATOM 1928 C CA . ARG A 1 232 ? -2.264 23.001 3.866 1.00 95.19 232 ARG A CA 1
ATOM 1929 C C . ARG A 1 232 ? -3.562 22.308 4.288 1.00 95.19 232 ARG A C 1
ATOM 1931 O O . ARG A 1 232 ? -4.414 22.038 3.441 1.00 95.19 232 ARG A O 1
ATOM 1938 N N . HIS A 1 233 ? -3.706 21.973 5.569 1.00 94.56 233 HIS A N 1
ATOM 1939 C CA . HIS A 1 233 ? -4.920 21.347 6.088 1.00 94.56 233 HIS A CA 1
ATOM 1940 C C . HIS A 1 233 ? -6.116 22.308 6.060 1.00 94.56 233 HIS A C 1
ATOM 1942 O O . HIS A 1 233 ? -7.198 21.894 5.645 1.00 94.56 233 HIS A O 1
ATOM 1948 N N . TYR A 1 234 ? -5.912 23.572 6.435 1.00 96.12 234 TYR A N 1
ATOM 1949 C CA . TYR A 1 234 ? -6.948 24.603 6.403 1.00 96.12 234 TYR A CA 1
ATOM 1950 C C . TYR A 1 234 ? -7.370 24.944 4.971 1.00 96.12 234 TYR A C 1
ATOM 1952 O O . TYR A 1 234 ? -8.564 24.992 4.704 1.00 96.12 234 TYR A O 1
ATOM 1960 N N . VAL A 1 235 ? -6.416 25.089 4.043 1.00 93.56 235 VAL A N 1
ATOM 1961 C CA . VAL A 1 235 ? -6.673 25.475 2.642 1.00 93.56 235 VAL A CA 1
ATOM 1962 C C . VAL A 1 235 ? -7.317 24.366 1.813 1.00 93.56 235 VAL A C 1
ATOM 1964 O O . VAL A 1 235 ? -8.164 24.657 0.978 1.00 93.56 235 VAL A O 1
ATOM 1967 N N . GLY A 1 236 ? -6.896 23.108 1.977 1.00 86.69 236 GLY A N 1
ATOM 1968 C CA . GLY A 1 236 ? -7.263 22.032 1.043 1.00 86.69 236 GLY A CA 1
ATOM 1969 C C . GLY A 1 236 ? -8.245 20.991 1.578 1.00 86.69 236 GLY A C 1
ATOM 1970 O O . GLY A 1 236 ? -8.630 20.090 0.833 1.00 86.69 236 GLY A O 1
ATOM 1971 N N . LYS A 1 237 ? -8.588 21.033 2.871 1.00 88.75 237 LYS A N 1
ATOM 1972 C CA . LYS A 1 237 ? -9.380 19.981 3.536 1.00 88.75 237 LYS A CA 1
ATOM 1973 C C . LYS A 1 237 ? -10.421 20.516 4.519 1.00 88.75 237 LYS A C 1
ATOM 1975 O O . LYS A 1 237 ? -10.853 19.747 5.371 1.00 88.75 237 LYS A O 1
ATOM 1980 N N . GLU A 1 238 ? -10.764 21.803 4.451 1.00 90.44 238 GLU A N 1
ATOM 1981 C CA . GLU A 1 238 ? -11.735 22.429 5.363 1.00 90.44 238 GLU A CA 1
ATOM 1982 C C . GLU A 1 238 ? -11.384 22.193 6.843 1.00 90.44 238 GLU A C 1
ATOM 1984 O O . GLU A 1 238 ? -12.256 22.031 7.697 1.00 90.44 238 GLU A O 1
ATOM 1989 N N . GLY A 1 239 ? -10.082 22.129 7.152 1.00 91.50 239 GLY A N 1
ATOM 1990 C CA . GLY A 1 239 ? -9.616 21.921 8.517 1.00 91.50 239 GLY A CA 1
ATOM 1991 C C . GLY A 1 239 ? -10.124 23.041 9.424 1.00 91.50 239 GLY A C 1
ATOM 1992 O O . GLY A 1 239 ? -9.921 24.217 9.127 1.00 91.50 239 GLY A O 1
ATOM 1993 N N . ARG A 1 240 ? -10.785 22.670 10.523 1.00 95.00 240 ARG A N 1
ATOM 1994 C CA . ARG A 1 240 ? -11.307 23.611 11.521 1.00 95.00 240 ARG A CA 1
ATOM 1995 C C . ARG A 1 240 ? -10.269 23.818 12.632 1.00 95.00 240 ARG A C 1
ATOM 1997 O O . ARG A 1 240 ? -9.898 22.817 13.256 1.00 95.00 240 ARG A O 1
ATOM 2004 N N . PRO A 1 241 ? -9.819 25.059 12.903 1.00 96.19 241 PRO A N 1
ATOM 2005 C CA . PRO A 1 241 ? -9.054 25.381 14.104 1.00 96.19 241 PRO A CA 1
ATOM 2006 C C . PRO A 1 241 ? -9.692 24.828 15.381 1.00 96.19 241 PRO A C 1
ATOM 2008 O O . PRO A 1 241 ? -10.917 24.772 15.513 1.00 96.19 241 PRO A O 1
ATOM 2011 N N . GLU A 1 242 ? -8.850 24.425 16.334 1.00 95.88 242 GLU A N 1
ATOM 2012 C CA . GLU A 1 242 ? -9.290 23.828 17.600 1.00 95.88 242 GLU A CA 1
ATOM 2013 C C . GLU A 1 242 ? -10.212 24.770 18.388 1.00 95.88 242 GLU A C 1
ATOM 2015 O O . GLU A 1 242 ? -11.210 24.315 18.944 1.00 95.88 242 GLU A O 1
ATOM 2020 N N . LEU A 1 243 ? -9.943 26.079 18.340 1.00 96.69 243 LEU A N 1
ATOM 2021 C CA . LEU A 1 243 ? -10.754 27.103 18.995 1.00 96.69 243 LEU A CA 1
ATOM 2022 C C . LEU A 1 243 ? -12.237 27.022 18.616 1.00 96.69 243 LEU A C 1
ATOM 2024 O O . LEU A 1 243 ? -13.072 27.012 19.513 1.00 96.69 243 LEU A O 1
ATOM 2028 N N . TYR A 1 244 ? -12.575 26.905 17.326 1.00 96.50 244 TYR A N 1
ATOM 2029 C CA . TYR A 1 244 ? -13.978 26.852 16.892 1.00 96.50 244 TYR A CA 1
ATOM 2030 C C . TYR A 1 244 ? -14.698 25.629 17.462 1.00 96.50 244 TYR A C 1
ATOM 2032 O O . TYR A 1 244 ? -15.801 25.739 17.985 1.00 96.50 244 TYR A O 1
ATOM 2040 N N . ARG A 1 245 ? -14.035 24.466 17.451 1.00 95.88 245 ARG A N 1
ATOM 2041 C CA . ARG A 1 245 ? -14.593 23.214 17.991 1.00 95.88 245 ARG A CA 1
ATOM 2042 C C . ARG A 1 245 ? -14.819 23.264 19.499 1.00 95.88 245 ARG A C 1
ATOM 2044 O O . ARG A 1 245 ? -15.701 22.579 20.013 1.00 95.88 245 ARG A O 1
ATOM 2051 N N . LEU A 1 246 ? -13.952 23.980 20.208 1.00 96.06 246 LEU A N 1
ATOM 2052 C CA . LEU A 1 246 ? -14.049 24.164 21.648 1.00 96.06 246 LEU A CA 1
ATOM 2053 C C . LEU A 1 246 ? -15.129 25.196 21.995 1.00 96.06 246 LEU A C 1
ATOM 2055 O O . LEU A 1 246 ? -15.931 24.938 22.888 1.00 96.06 246 LEU A O 1
ATOM 2059 N N . ALA A 1 247 ? -15.195 26.301 21.253 1.00 95.44 247 ALA A N 1
ATOM 2060 C CA . ALA A 1 247 ? -16.183 27.360 21.430 1.00 95.44 247 ALA A CA 1
ATOM 2061 C C . ALA A 1 247 ? -17.616 26.897 21.114 1.00 95.44 247 ALA A C 1
ATOM 2063 O O . ALA A 1 247 ? -18.542 27.254 21.833 1.00 95.44 247 ALA A O 1
ATOM 2064 N N . GLU A 1 248 ? -17.805 26.018 20.121 1.00 94.44 248 GLU A N 1
ATOM 2065 C CA . GLU A 1 248 ? -19.102 25.370 19.849 1.00 94.44 248 GLU A CA 1
ATOM 2066 C C . GLU A 1 248 ? -19.653 24.607 21.069 1.00 94.44 248 GLU A C 1
ATOM 2068 O O . GLU A 1 248 ? -20.863 24.482 21.222 1.00 94.44 248 GLU A O 1
ATOM 2073 N N . LYS A 1 249 ? -18.777 24.104 21.949 1.00 94.88 249 LYS A N 1
ATOM 2074 C CA . LYS A 1 249 ? -19.147 23.327 23.146 1.00 94.88 249 LYS A CA 1
ATOM 2075 C C . LYS A 1 249 ? -19.069 24.119 24.449 1.00 94.88 249 LYS A C 1
ATOM 2077 O O . LYS A 1 249 ? -19.393 23.577 25.504 1.00 94.88 249 LYS A O 1
ATOM 2082 N N . ALA A 1 250 ? -18.554 25.342 24.399 1.00 96.50 250 ALA A N 1
ATOM 2083 C CA . ALA A 1 250 ? -18.396 26.188 25.569 1.00 96.50 250 ALA A CA 1
ATOM 2084 C C . ALA A 1 250 ? -19.746 26.795 25.959 1.00 96.50 250 ALA A C 1
ATOM 2086 O O . ALA A 1 250 ? -20.554 27.078 25.084 1.00 96.50 250 ALA A O 1
ATOM 2087 N N . ILE A 1 251 ? -19.979 26.992 27.253 1.00 96.62 251 ILE A N 1
ATOM 2088 C CA . ILE A 1 251 ? -21.130 27.719 27.792 1.00 96.62 251 ILE A CA 1
ATOM 2089 C C . ILE A 1 251 ? -20.873 29.210 27.570 1.00 96.62 251 ILE A C 1
ATOM 2091 O O . ILE A 1 251 ? -19.825 29.719 27.968 1.00 96.62 251 ILE A O 1
ATOM 2095 N N . THR A 1 252 ? -21.799 29.900 26.920 1.00 97.06 252 THR A N 1
ATOM 2096 C CA . THR A 1 252 ? -21.725 31.357 26.731 1.00 97.06 252 THR A CA 1
ATOM 2097 C C . THR A 1 252 ? -22.031 32.100 28.026 1.00 97.06 252 THR A C 1
ATOM 2099 O O . THR A 1 252 ? -22.642 31.550 28.939 1.00 97.06 252 THR A O 1
ATOM 2102 N N . LYS A 1 253 ? -21.622 33.363 28.126 1.00 96.12 253 LYS A N 1
ATOM 2103 C CA . LYS A 1 253 ? -21.888 34.209 29.291 1.00 96.12 253 LYS A CA 1
ATOM 2104 C C . LYS A 1 253 ? -23.389 34.383 29.522 1.00 96.12 253 LYS A C 1
ATOM 2106 O O . LYS A 1 253 ? -23.843 34.292 30.658 1.00 96.12 253 LYS A O 1
ATOM 2111 N N . SER A 1 254 ? -24.160 34.543 28.451 1.00 94.56 254 SER A N 1
ATOM 2112 C CA . SER A 1 254 ? -25.625 34.592 28.496 1.00 94.56 254 SER A CA 1
ATOM 2113 C C . SER A 1 254 ? -26.247 33.277 28.999 1.00 94.56 254 SER A C 1
ATOM 2115 O O . SER A 1 254 ? -27.086 33.289 29.901 1.00 94.56 254 SER A O 1
ATOM 2117 N N . GLU A 1 255 ? -25.791 32.119 28.508 1.00 96.19 255 GLU A N 1
ATOM 2118 C CA . GLU A 1 255 ? -26.214 30.807 29.031 1.00 96.19 255 GLU A CA 1
ATOM 2119 C C . GLU A 1 255 ? -25.815 30.613 30.498 1.00 96.19 255 GLU A C 1
ATOM 2121 O O . GLU A 1 255 ? -26.608 30.115 31.298 1.00 96.19 255 GLU A O 1
ATOM 2126 N N . ALA A 1 256 ? -24.598 31.017 30.865 1.00 96.56 256 ALA A N 1
ATOM 2127 C CA . ALA A 1 256 ? -24.113 30.968 32.234 1.00 96.56 256 ALA A CA 1
ATOM 2128 C C . ALA A 1 256 ? -24.972 31.834 33.156 1.00 96.56 256 ALA A C 1
ATOM 2130 O O . ALA A 1 256 ? -25.372 31.358 34.212 1.00 96.56 256 ALA A O 1
ATOM 2131 N N . GLN A 1 257 ? -25.329 33.052 32.745 1.00 96.56 257 GLN A N 1
ATOM 2132 C CA . GLN A 1 257 ? -26.246 33.924 33.482 1.00 96.56 257 GLN A CA 1
ATOM 2133 C C . GLN A 1 257 ? -27.634 33.296 33.638 1.00 96.56 257 GLN A C 1
ATOM 2135 O O . GLN A 1 257 ? -28.205 33.360 34.721 1.00 96.56 257 GLN A O 1
ATOM 2140 N N . SER A 1 258 ? -28.157 32.618 32.613 1.00 96.19 258 SER A N 1
ATOM 2141 C CA . SER A 1 258 ? -29.420 31.872 32.718 1.00 96.19 258 SER A CA 1
ATOM 2142 C C . SER A 1 258 ? -29.325 30.699 33.707 1.00 96.19 258 SER A C 1
ATOM 2144 O O . SER A 1 258 ? -30.226 30.476 34.521 1.00 96.19 258 SER A O 1
ATOM 2146 N N . ILE A 1 259 ? -28.218 29.947 33.689 1.00 96.19 259 ILE A N 1
ATOM 2147 C CA . ILE A 1 259 ? -27.956 28.871 34.656 1.00 96.19 259 ILE A CA 1
ATOM 2148 C C . ILE A 1 259 ? -27.833 29.445 36.073 1.00 96.19 259 ILE A C 1
ATOM 2150 O O . ILE A 1 259 ? -28.475 28.935 36.989 1.00 96.19 259 ILE A O 1
ATOM 2154 N N . LEU A 1 260 ? -27.059 30.515 36.245 1.00 96.25 260 LEU A N 1
ATOM 2155 C CA . LEU A 1 260 ? -26.859 31.191 37.523 1.00 96.25 260 LEU A CA 1
ATOM 2156 C C . LEU A 1 260 ? -28.157 31.795 38.049 1.00 96.25 260 LEU A C 1
ATOM 2158 O O . LEU A 1 260 ? -28.426 31.649 39.229 1.00 96.25 260 LEU A O 1
ATOM 2162 N N . GLY A 1 261 ? -29.000 32.381 37.199 1.00 94.88 261 GLY A N 1
ATOM 2163 C CA . GLY A 1 261 ? -30.316 32.890 37.587 1.00 94.88 261 GLY A CA 1
ATOM 2164 C C . GLY A 1 261 ? -31.197 31.800 38.200 1.00 94.88 261 GLY A C 1
ATOM 2165 O O . GLY A 1 261 ? -31.738 31.992 39.285 1.00 94.88 261 GLY A O 1
ATOM 2166 N N . ARG A 1 262 ? -31.252 30.613 37.574 1.00 95.69 262 ARG A N 1
ATOM 2167 C CA . ARG A 1 262 ? -31.973 29.442 38.119 1.00 95.69 262 ARG A CA 1
ATOM 2168 C C . ARG A 1 262 ? -31.358 28.912 39.416 1.00 95.69 262 ARG A C 1
ATOM 2170 O O . ARG A 1 262 ? -32.063 28.449 40.311 1.00 95.69 262 ARG A O 1
ATOM 2177 N N . ILE A 1 263 ? -30.033 28.948 39.524 1.00 94.81 263 ILE A N 1
ATOM 2178 C CA . ILE A 1 263 ? -29.332 28.542 40.744 1.00 94.81 263 ILE A CA 1
ATOM 2179 C C . ILE A 1 263 ? -29.607 29.544 41.873 1.00 94.81 263 ILE A C 1
ATOM 2181 O O . ILE A 1 263 ? -29.967 29.129 42.969 1.00 94.81 263 ILE A O 1
ATOM 2185 N N . HIS A 1 264 ? -29.501 30.847 41.613 1.00 94.88 264 HIS A N 1
ATOM 2186 C CA . HIS A 1 264 ? -29.720 31.912 42.590 1.00 94.88 264 HIS A CA 1
ATOM 2187 C C . HIS A 1 264 ? -31.172 32.002 43.049 1.00 94.88 264 HIS A C 1
ATOM 2189 O O . HIS A 1 264 ? -31.395 32.216 44.238 1.00 94.88 264 HIS A O 1
ATOM 2195 N N . SER A 1 265 ? -32.146 31.759 42.163 1.00 92.94 265 SER A N 1
ATOM 2196 C CA . SER A 1 265 ? -33.556 31.657 42.560 1.00 92.94 265 SER A CA 1
ATOM 2197 C C . SER A 1 265 ? -33.787 30.506 43.538 1.00 92.94 265 SER A C 1
ATOM 2199 O O . SER A 1 265 ? -34.624 30.610 44.424 1.00 92.94 265 SER A O 1
ATOM 2201 N N . THR A 1 266 ? -33.016 29.421 43.408 1.00 92.62 266 THR A N 1
ATOM 2202 C CA . THR A 1 266 ? -33.084 28.277 44.327 1.00 92.62 266 THR A CA 1
ATOM 2203 C C . THR A 1 266 ? -32.283 28.514 45.612 1.00 92.62 266 THR A C 1
ATOM 2205 O O . THR A 1 266 ? -32.663 28.020 46.668 1.00 92.62 266 THR A O 1
ATOM 2208 N N . LEU A 1 267 ? -31.179 29.268 45.546 1.00 93.00 267 LEU A N 1
ATOM 2209 C CA . LEU A 1 267 ? -30.328 29.581 46.700 1.00 93.00 267 LEU A CA 1
ATOM 2210 C C . LEU A 1 267 ? -30.937 30.626 47.656 1.00 93.00 267 LEU A C 1
ATOM 2212 O O . LEU A 1 267 ? -30.402 30.817 48.748 1.00 93.00 267 LEU A O 1
ATOM 2216 N N . GLY A 1 268 ? -32.009 31.324 47.267 1.00 92.88 268 GLY A N 1
ATOM 2217 C CA . GLY A 1 268 ? -32.602 32.391 48.081 1.00 92.88 268 GLY A CA 1
ATOM 2218 C C . GLY A 1 268 ? -31.584 33.497 48.360 1.00 92.88 268 GLY A C 1
ATOM 2219 O O . GLY A 1 268 ? -30.977 34.007 47.418 1.00 92.88 268 GLY A O 1
ATOM 2220 N N . ASP A 1 269 ? -31.349 33.815 49.633 1.00 93.00 269 ASP A N 1
ATOM 2221 C CA . ASP A 1 269 ? -30.389 34.843 50.074 1.00 93.00 269 ASP A CA 1
ATOM 2222 C C . ASP A 1 269 ? -28.937 34.347 50.161 1.00 93.00 269 ASP A C 1
ATOM 2224 O O . ASP A 1 269 ? -28.020 35.129 50.397 1.00 93.00 269 ASP A O 1
ATOM 2228 N N . ILE A 1 270 ? -28.687 33.052 49.949 1.00 95.81 270 ILE A N 1
ATOM 2229 C CA . ILE A 1 270 ? -27.338 32.493 50.043 1.00 95.81 270 ILE A CA 1
ATOM 2230 C C . ILE A 1 270 ? -26.542 32.889 48.788 1.00 95.81 270 ILE A C 1
ATOM 2232 O O . ILE A 1 270 ? -26.864 32.481 47.664 1.00 95.81 270 ILE A O 1
ATOM 2236 N N . ARG A 1 271 ? -25.486 33.692 48.957 1.00 94.25 271 ARG A N 1
ATOM 2237 C CA . ARG A 1 271 ? -24.601 34.156 47.870 1.00 94.25 271 ARG A CA 1
ATOM 2238 C C . ARG A 1 271 ? -23.155 33.719 48.048 1.00 94.25 271 ARG A C 1
ATOM 2240 O O . ARG A 1 271 ? -22.412 33.675 47.073 1.00 94.25 271 ARG A O 1
ATOM 2247 N N . SER A 1 272 ? -22.776 33.346 49.260 1.00 96.44 272 SER A N 1
ATOM 2248 C CA . SER A 1 272 ? -21.409 33.020 49.628 1.00 96.44 272 SER A CA 1
ATOM 2249 C C . SER A 1 272 ? -21.338 31.834 50.590 1.00 96.44 272 SER A C 1
ATOM 2251 O O . SER A 1 272 ? -22.328 31.399 51.183 1.00 96.44 272 SER A O 1
ATOM 2253 N N . HIS A 1 273 ? -20.125 31.313 50.772 1.00 96.25 273 HIS A N 1
ATOM 2254 C CA . HIS A 1 273 ? -19.845 30.284 51.776 1.00 96.25 273 HIS A CA 1
ATOM 2255 C C . HIS A 1 273 ? -20.142 30.774 53.207 1.00 96.25 273 HIS A C 1
ATOM 2257 O O . HIS A 1 273 ? -20.697 30.011 53.995 1.00 96.25 273 HIS A O 1
ATOM 2263 N N . SER A 1 274 ? -19.881 32.049 53.518 1.00 95.44 274 SER A N 1
ATOM 2264 C CA . SER A 1 274 ? -20.214 32.648 54.819 1.00 95.44 274 SER A CA 1
ATOM 2265 C C . SER A 1 274 ? -21.716 32.731 55.074 1.00 95.44 274 SER A C 1
ATOM 2267 O O . SER A 1 274 ? -22.137 32.570 56.219 1.00 95.44 274 SER A O 1
ATOM 2269 N N . ASP A 1 275 ? -22.538 32.913 54.036 1.00 96.12 275 ASP A N 1
ATOM 2270 C CA . ASP A 1 275 ? -23.999 32.924 54.194 1.00 96.12 275 ASP A CA 1
ATOM 2271 C C . ASP A 1 275 ? -24.513 31.534 54.571 1.00 96.12 275 ASP A C 1
ATOM 2273 O O . ASP A 1 275 ? -25.396 31.409 55.416 1.00 96.12 275 ASP A O 1
ATOM 2277 N N . VAL A 1 276 ? -23.914 30.478 54.002 1.00 95.81 276 VAL A N 1
ATOM 2278 C CA . VAL A 1 276 ? -24.215 29.087 54.374 1.00 95.81 276 VAL A CA 1
ATOM 2279 C C . VAL A 1 276 ? -23.879 28.847 55.843 1.00 95.81 276 VAL A C 1
ATOM 2281 O O . VAL A 1 276 ? -24.713 28.316 56.571 1.00 95.81 276 VAL A O 1
ATOM 2284 N N . GLU A 1 277 ? -22.693 29.254 56.309 1.00 95.19 277 GLU A N 1
ATOM 2285 C CA . GLU A 1 277 ? -22.321 29.095 57.721 1.00 95.19 277 GLU A CA 1
ATOM 2286 C C . GLU A 1 277 ? -23.211 29.931 58.648 1.00 95.19 277 GLU A C 1
ATOM 2288 O O . GLU A 1 277 ? -23.682 29.420 59.661 1.00 95.19 277 GLU A O 1
ATOM 2293 N N . THR A 1 278 ? -23.505 31.182 58.286 1.00 95.38 278 THR A N 1
ATOM 2294 C CA . THR A 1 278 ? -24.383 32.073 59.062 1.00 95.38 278 THR A CA 1
ATOM 2295 C C . THR A 1 278 ? -25.787 31.494 59.180 1.00 95.38 278 THR A C 1
ATOM 2297 O O . THR A 1 278 ? -26.357 31.475 60.271 1.00 95.38 278 THR A O 1
ATOM 2300 N N . LYS A 1 279 ? -26.328 30.959 58.082 1.00 94.69 279 LYS A N 1
ATOM 2301 C CA . LYS A 1 279 ? -27.642 30.318 58.055 1.00 94.69 279 LYS A CA 1
ATOM 2302 C C . LYS A 1 279 ? -27.658 29.043 58.898 1.00 94.69 279 LYS A C 1
ATOM 2304 O O . LYS A 1 279 ? -28.486 28.926 59.791 1.00 94.69 279 LYS A O 1
ATOM 2309 N N . LEU A 1 280 ? -26.680 28.153 58.716 1.00 94.00 280 LEU A N 1
ATOM 2310 C CA . LEU A 1 280 ? -26.550 26.932 59.523 1.00 94.00 280 LEU A CA 1
ATOM 2311 C C . LEU A 1 280 ? -26.336 27.223 61.015 1.00 94.00 280 LEU A C 1
ATOM 2313 O O . LEU A 1 280 ? -26.771 26.436 61.855 1.00 94.00 280 LEU A O 1
ATOM 2317 N N . LYS A 1 281 ? -25.657 28.327 61.354 1.00 94.00 281 LYS A N 1
ATOM 2318 C CA . LYS A 1 281 ? -25.475 28.791 62.735 1.00 94.00 281 LYS A CA 1
ATOM 2319 C C . LYS A 1 281 ? -26.785 29.315 63.314 1.00 94.00 281 LYS A C 1
ATOM 2321 O O . LYS A 1 281 ? -27.136 28.938 64.426 1.00 94.00 281 LYS A O 1
ATOM 2326 N N . LYS A 1 282 ? -27.516 30.141 62.558 1.00 93.06 282 LYS A N 1
ATOM 2327 C CA . LYS A 1 282 ? -28.838 30.658 62.941 1.00 93.06 282 LYS A CA 1
ATOM 2328 C C . LYS A 1 282 ? -29.845 29.528 63.171 1.00 93.06 282 LYS A C 1
ATOM 2330 O O . LYS A 1 282 ? -30.624 29.605 64.112 1.00 93.06 282 LYS A O 1
ATOM 2335 N N . ASP A 1 283 ? -29.772 28.474 62.364 1.00 89.88 283 ASP A N 1
ATOM 2336 C CA . ASP A 1 283 ? -30.645 27.302 62.468 1.00 89.88 283 ASP A CA 1
ATOM 2337 C C . ASP A 1 283 ? -30.174 26.300 63.555 1.00 89.88 283 ASP A C 1
ATOM 2339 O O . ASP A 1 283 ? -30.781 25.247 63.733 1.00 89.88 283 ASP A O 1
ATOM 2343 N N . GLY A 1 284 ? -29.082 26.590 64.283 1.00 91.12 284 GLY A N 1
ATOM 2344 C CA . GLY A 1 284 ? -28.564 25.752 65.376 1.00 91.12 284 GLY A CA 1
ATOM 2345 C C . GLY A 1 284 ? -27.892 24.441 64.939 1.00 91.12 284 GLY A C 1
ATOM 2346 O O . GLY A 1 284 ? -27.618 23.575 65.766 1.00 91.12 284 GLY A O 1
ATOM 2347 N N . VAL A 1 285 ? -27.610 24.265 63.643 1.00 90.31 285 VAL A N 1
ATOM 2348 C CA . VAL A 1 285 ? -27.111 22.998 63.068 1.00 90.31 285 VAL A CA 1
ATOM 2349 C C . VAL A 1 285 ? -25.585 22.993 62.891 1.00 90.31 285 VAL A C 1
ATOM 2351 O O . VAL A 1 285 ? -24.975 21.924 62.791 1.00 90.31 285 VAL A O 1
ATOM 2354 N N . LEU A 1 286 ? -24.944 24.167 62.843 1.00 91.62 286 LEU A N 1
ATOM 2355 C CA . LEU A 1 286 ? -23.522 24.295 62.497 1.00 91.62 286 LEU A CA 1
ATOM 2356 C C . LEU A 1 286 ? -22.584 23.576 63.479 1.00 91.62 286 LEU A C 1
ATOM 2358 O O . LEU A 1 286 ? -21.668 22.886 63.032 1.00 91.62 286 LEU A O 1
ATOM 2362 N N . ASP A 1 287 ? -22.812 23.694 64.787 1.00 90.62 287 ASP A N 1
ATOM 2363 C CA . ASP A 1 287 ? -21.935 23.079 65.795 1.00 90.62 287 ASP A CA 1
ATOM 2364 C C . ASP A 1 287 ? -22.028 21.549 65.764 1.00 90.62 287 ASP A C 1
ATOM 2366 O O . ASP A 1 287 ? -21.011 20.853 65.809 1.00 90.62 287 ASP A O 1
ATOM 2370 N N . HIS A 1 288 ? -23.234 21.012 65.549 1.00 88.31 288 HIS A N 1
ATOM 2371 C CA . HIS A 1 288 ? -23.414 19.583 65.308 1.00 88.31 288 HIS A CA 1
ATOM 2372 C C . HIS A 1 288 ? -22.686 19.132 64.035 1.00 88.31 288 HIS A C 1
ATOM 2374 O O . HIS A 1 288 ? -21.975 18.130 64.060 1.00 88.31 288 HIS A O 1
ATOM 2380 N N . LEU A 1 289 ? -22.803 19.879 62.931 1.00 89.25 289 LEU A N 1
ATOM 2381 C CA . LEU A 1 289 ? -22.084 19.569 61.694 1.00 89.25 289 LEU A CA 1
ATOM 2382 C C . LEU A 1 289 ? -20.570 19.557 61.900 1.00 89.25 289 LEU A C 1
ATOM 2384 O O . LEU A 1 289 ? -19.931 18.629 61.419 1.00 89.25 289 LEU A O 1
ATOM 2388 N N . ARG A 1 290 ? -20.013 20.524 62.640 1.00 93.25 290 ARG A N 1
ATOM 2389 C CA . ARG A 1 290 ? -18.576 20.600 62.965 1.00 93.25 290 ARG A CA 1
ATOM 2390 C C . ARG A 1 290 ? -18.070 19.392 63.753 1.00 93.25 290 ARG A C 1
ATOM 2392 O O . ARG A 1 290 ? -16.907 19.034 63.608 1.00 93.25 290 ARG A O 1
ATOM 2399 N N . SER A 1 291 ? -18.933 18.735 64.530 1.00 90.06 291 SER A N 1
ATOM 2400 C CA . SER A 1 291 ? -18.585 17.501 65.249 1.00 90.06 291 SER A CA 1
ATOM 2401 C C . SER A 1 291 ? -18.500 16.252 64.354 1.00 90.06 291 SER A C 1
ATOM 2403 O O . SER A 1 291 ? -17.943 15.233 64.766 1.00 90.06 291 SER A O 1
ATOM 2405 N N . LEU A 1 292 ? -19.033 16.296 63.123 1.00 89.12 292 LEU A N 1
ATOM 2406 C CA . LEU A 1 292 ? -19.018 15.156 62.203 1.00 89.12 292 LEU A CA 1
ATOM 2407 C C . LEU A 1 292 ? -17.669 15.033 61.486 1.00 89.12 292 LEU A C 1
ATOM 2409 O O . LEU A 1 292 ? -17.153 15.993 60.920 1.00 89.12 292 LEU A O 1
ATOM 2413 N N . SER A 1 293 ? -17.159 13.806 61.358 1.00 86.94 293 SER A N 1
ATOM 2414 C CA . SER A 1 293 ? -15.909 13.524 60.628 1.00 86.94 293 SER A CA 1
ATOM 2415 C C . SER A 1 293 ? -15.961 13.848 59.125 1.00 86.94 293 SER A C 1
ATOM 2417 O O . SER A 1 293 ? -14.925 13.923 58.466 1.00 86.94 293 SER A O 1
ATOM 2419 N N . SER A 1 294 ? -17.155 14.047 58.553 1.00 89.19 294 SER A N 1
ATOM 2420 C CA . SER A 1 294 ? -17.337 14.479 57.162 1.00 89.19 294 SER A CA 1
ATOM 2421 C C . SER A 1 294 ? -17.308 15.998 56.971 1.00 89.19 294 SER A C 1
ATOM 2423 O O . SER A 1 294 ? -17.269 16.436 55.820 1.00 89.19 294 SER A O 1
ATOM 2425 N N . TYR A 1 295 ? -17.315 16.795 58.049 1.00 92.25 295 TYR A N 1
ATOM 2426 C CA . TYR A 1 295 ? -17.471 18.252 57.997 1.00 92.25 295 TYR A CA 1
ATOM 2427 C C . TYR A 1 295 ? -16.478 18.926 57.058 1.00 92.25 295 TYR A C 1
ATOM 2429 O O . TYR A 1 295 ? -16.890 19.640 56.151 1.00 92.25 295 TYR A O 1
ATOM 2437 N N . GLU A 1 296 ? -15.179 18.675 57.230 1.00 91.69 296 GLU A N 1
ATOM 2438 C CA . GLU A 1 296 ? -14.137 19.334 56.435 1.00 91.69 296 GLU A CA 1
ATOM 2439 C C . GLU A 1 296 ? -14.294 19.056 54.938 1.00 91.69 296 GLU A C 1
ATOM 2441 O O . GLU A 1 296 ? -14.130 19.947 54.102 1.00 91.69 296 GLU A O 1
ATOM 2446 N N . ARG A 1 297 ? -14.669 17.819 54.591 1.00 92.75 297 ARG A N 1
ATOM 2447 C CA . ARG A 1 297 ? -14.901 17.409 53.205 1.00 92.75 297 ARG A CA 1
ATOM 2448 C C . ARG A 1 297 ? -16.109 18.129 52.619 1.00 92.75 297 ARG A C 1
ATOM 2450 O O . ARG A 1 297 ? -16.011 18.685 51.525 1.00 92.75 297 ARG A O 1
ATOM 2457 N N . ASP A 1 298 ? -17.230 18.111 53.330 1.00 91.88 298 ASP A N 1
ATOM 2458 C CA . ASP A 1 298 ? -18.484 18.703 52.868 1.00 91.88 298 ASP A CA 1
ATOM 2459 C C . ASP A 1 298 ? -18.381 20.233 52.811 1.00 91.88 298 ASP A C 1
ATOM 2461 O O . ASP A 1 298 ? -18.787 20.838 51.818 1.00 91.88 298 ASP A O 1
ATOM 2465 N N . ASN A 1 299 ? -17.728 20.855 53.795 1.00 93.88 299 ASN A N 1
ATOM 2466 C CA . ASN A 1 299 ? -17.446 22.288 53.817 1.00 93.88 299 ASN A CA 1
ATOM 2467 C C . ASN A 1 299 ? -16.500 22.696 52.675 1.00 93.88 299 ASN A C 1
ATOM 2469 O O . ASN A 1 299 ? -16.754 23.666 51.959 1.00 93.88 299 ASN A O 1
ATOM 2473 N N . GLY A 1 300 ? -15.461 21.894 52.415 1.00 95.00 300 GLY A N 1
ATOM 2474 C CA . GLY A 1 300 ? -14.581 22.076 51.262 1.00 95.00 300 GLY A CA 1
ATOM 2475 C C . GLY A 1 300 ? -15.327 22.004 49.924 1.00 95.00 300 GLY A C 1
ATOM 2476 O O . GLY A 1 300 ? -14.992 22.731 48.987 1.00 95.00 300 GLY A O 1
ATOM 2477 N N . MET A 1 301 ? -16.377 21.181 49.828 1.00 96.44 301 MET A N 1
ATOM 2478 C CA . MET A 1 301 ? -17.238 21.119 48.643 1.00 96.44 301 MET A CA 1
ATOM 2479 C C . MET A 1 301 ? -18.135 22.351 48.486 1.00 96.44 301 MET A C 1
ATOM 2481 O O . MET A 1 301 ? -18.350 22.769 47.351 1.00 96.44 301 MET A O 1
ATOM 2485 N N . VAL A 1 302 ? -18.609 22.971 49.575 1.00 96.56 302 VAL A N 1
ATOM 2486 C CA . VAL A 1 302 ? -19.331 24.259 49.514 1.00 96.56 302 VAL A CA 1
ATOM 2487 C C . VAL A 1 302 ? -18.423 25.364 48.984 1.00 96.56 302 VAL A C 1
ATOM 2489 O O . VAL A 1 302 ? -18.805 26.105 48.081 1.00 96.56 302 VAL A O 1
ATOM 2492 N N . HIS A 1 303 ? -17.192 25.443 49.487 1.00 96.62 303 HIS A N 1
ATOM 2493 C CA . HIS A 1 303 ? -16.236 26.449 49.033 1.00 96.62 303 HIS A CA 1
ATOM 2494 C C . HIS A 1 303 ? -15.907 26.290 47.538 1.00 96.62 303 HIS A C 1
ATOM 2496 O O . HIS A 1 303 ? -15.885 27.261 46.781 1.00 96.62 303 HIS A O 1
ATOM 2502 N N . LYS A 1 304 ? -15.715 25.045 47.083 1.00 97.44 304 LYS A N 1
ATOM 2503 C CA . LYS A 1 304 ? -15.553 24.730 45.656 1.00 97.44 304 LYS A CA 1
ATOM 2504 C C . LYS A 1 304 ? -16.806 25.054 44.841 1.00 97.44 304 LYS A C 1
ATOM 2506 O O . LYS A 1 304 ? -16.679 25.488 43.705 1.00 97.44 304 LYS A O 1
ATOM 2511 N N . TYR A 1 305 ? -17.998 24.870 45.398 1.00 97.88 305 TYR A N 1
ATOM 2512 C CA . TYR A 1 305 ? -19.249 25.188 44.715 1.00 97.88 305 TYR A CA 1
ATOM 2513 C C . TYR A 1 305 ? -19.382 26.683 44.403 1.00 97.88 305 TYR A C 1
ATOM 2515 O O . TYR A 1 305 ? -19.640 27.025 43.254 1.00 97.88 305 TYR A O 1
ATOM 2523 N N . PHE A 1 306 ? -19.129 27.580 45.360 1.00 97.50 306 PHE A N 1
ATOM 2524 C CA . PHE A 1 306 ? -19.191 29.023 45.077 1.00 97.50 306 PHE A CA 1
ATOM 2525 C C . PHE A 1 306 ? -18.099 29.471 44.101 1.00 97.50 306 PHE A C 1
ATOM 2527 O O . PHE A 1 306 ? -18.409 30.142 43.123 1.00 97.50 306 PHE A O 1
ATOM 2534 N N . LYS A 1 307 ? -16.871 28.952 44.242 1.00 97.31 307 LYS A N 1
ATOM 2535 C CA . LYS A 1 307 ? -15.812 29.146 43.232 1.00 97.31 307 LYS A CA 1
ATOM 2536 C C . LYS A 1 307 ? -16.217 28.661 41.838 1.00 97.31 307 LYS A C 1
ATOM 2538 O O . LYS A 1 307 ? -15.776 29.218 40.836 1.00 97.31 307 LYS A O 1
ATOM 2543 N N . PHE A 1 308 ? -17.026 27.605 41.757 1.00 97.75 308 PHE A N 1
ATOM 2544 C CA . PHE A 1 308 ? -17.585 27.135 40.496 1.00 97.75 308 PHE A CA 1
ATOM 2545 C C . PHE A 1 308 ? -18.627 28.088 39.926 1.00 97.75 308 PHE A C 1
ATOM 2547 O O . PHE A 1 308 ? -18.609 28.289 38.718 1.00 97.75 308 PHE A O 1
ATOM 2554 N N . LEU A 1 309 ? -19.498 28.680 40.746 1.00 97.31 309 LEU A N 1
ATOM 2555 C CA . LEU A 1 309 ? -20.453 29.686 40.272 1.00 97.31 309 LEU A CA 1
ATOM 2556 C C . LEU A 1 309 ? -19.731 30.922 39.722 1.00 97.31 309 LEU A C 1
ATOM 2558 O O . LEU A 1 309 ? -20.063 31.374 38.626 1.00 97.31 309 LEU A O 1
ATOM 2562 N N . ASP A 1 310 ? -18.688 31.382 40.414 1.00 96.12 310 ASP A N 1
ATOM 2563 C CA . ASP A 1 310 ? -17.849 32.493 39.958 1.00 96.12 310 ASP A CA 1
ATOM 2564 C C . ASP A 1 310 ? -17.189 32.159 38.614 1.00 96.12 310 ASP A C 1
ATOM 2566 O O . ASP A 1 310 ? -17.337 32.894 37.639 1.00 96.12 310 ASP A O 1
ATOM 2570 N N . ALA A 1 311 ? -16.538 30.995 38.512 1.00 96.00 311 ALA A N 1
ATOM 2571 C CA . ALA A 1 311 ? -15.896 30.554 37.273 1.00 96.00 311 ALA A CA 1
ATOM 2572 C C . ALA A 1 311 ? -16.897 30.275 36.136 1.00 96.00 311 ALA A C 1
ATOM 2574 O O . ALA A 1 311 ? -16.550 30.427 34.964 1.00 96.00 311 ALA A O 1
ATOM 2575 N N . LEU A 1 312 ? -18.126 29.859 36.460 1.00 96.88 312 LEU A N 1
ATOM 2576 C CA . LEU A 1 312 ? -19.209 29.660 35.499 1.00 96.88 312 LEU A CA 1
ATOM 2577 C C . LEU A 1 312 ? -19.698 30.996 34.937 1.00 96.88 312 LEU A C 1
ATOM 2579 O O . LEU A 1 312 ? -19.996 31.051 33.749 1.00 96.88 312 LEU A O 1
ATOM 2583 N N . SER A 1 313 ? -19.737 32.063 35.744 1.00 96.00 313 SER A N 1
ATOM 2584 C CA . SER A 1 313 ? -20.189 33.403 35.327 1.00 96.00 313 SER A CA 1
ATOM 2585 C C . SER A 1 313 ? -19.368 34.007 34.179 1.00 96.00 313 SER A C 1
ATOM 2587 O O . SER A 1 313 ? -19.864 34.839 33.420 1.00 96.00 313 SER A O 1
ATOM 2589 N N . GLU A 1 314 ? -18.130 33.542 34.004 1.00 95.19 314 GLU A N 1
ATOM 2590 C CA . GLU A 1 314 ? -17.240 33.922 32.904 1.00 95.19 314 GLU A CA 1
ATOM 2591 C C . GLU A 1 314 ? -17.560 33.184 31.584 1.00 95.19 314 GLU A C 1
ATOM 2593 O O . GLU A 1 314 ? -17.022 33.532 30.526 1.00 95.19 314 GLU A O 1
ATOM 2598 N N . GLY A 1 315 ? -18.405 32.148 31.628 1.00 95.50 315 GLY A N 1
ATOM 2599 C CA . GLY A 1 315 ? -18.606 31.186 30.545 1.00 95.50 315 GLY A CA 1
ATOM 2600 C C . GLY A 1 315 ? -17.412 30.235 30.363 1.00 95.50 315 GLY A C 1
ATOM 2601 O O . GLY A 1 315 ? -16.532 30.110 31.213 1.00 95.50 315 GLY A O 1
ATOM 2602 N N . GLY A 1 316 ? -17.358 29.540 29.229 1.00 95.69 316 GLY A N 1
ATOM 2603 C CA . GLY A 1 316 ? -16.256 28.654 28.852 1.00 95.69 316 GLY A CA 1
ATOM 2604 C C . GLY A 1 316 ? -16.595 27.162 28.890 1.00 95.69 316 GLY A C 1
ATOM 2605 O O . GLY A 1 316 ? -17.749 26.741 28.898 1.00 95.69 316 GLY A O 1
ATOM 2606 N N . ILE A 1 317 ? -15.567 26.317 28.835 1.00 96.56 317 ILE A N 1
ATOM 2607 C CA . ILE A 1 317 ? -15.738 24.864 28.700 1.00 96.56 317 ILE A CA 1
ATOM 2608 C C . ILE A 1 317 ? -15.921 24.238 30.081 1.00 96.56 317 ILE A C 1
ATOM 2610 O O . ILE A 1 317 ? -15.061 24.405 30.942 1.00 96.56 317 ILE A O 1
ATOM 2614 N N . MET A 1 318 ? -16.967 23.427 30.268 1.00 96.62 318 MET A N 1
ATOM 2615 C CA . MET A 1 318 ? -17.267 22.766 31.550 1.00 96.62 318 MET A CA 1
ATOM 2616 C C . MET A 1 318 ? -16.062 22.027 32.151 1.00 96.62 318 MET A C 1
ATOM 2618 O O . MET A 1 318 ? -15.756 22.172 33.334 1.00 96.62 318 MET A O 1
ATOM 2622 N N . ARG A 1 319 ? -15.329 21.272 31.327 1.00 95.31 319 ARG A N 1
ATOM 2623 C CA . ARG A 1 319 ? -14.097 20.586 31.737 1.00 95.31 319 ARG A CA 1
ATOM 2624 C C . ARG A 1 319 ? -13.013 21.533 32.265 1.00 95.31 319 ARG A C 1
ATOM 2626 O O . ARG A 1 319 ? -12.261 21.152 33.157 1.00 95.31 319 ARG A O 1
ATOM 2633 N N . ASP A 1 320 ? -12.897 22.735 31.706 1.00 95.19 320 ASP A N 1
ATOM 2634 C CA . ASP A 1 320 ? -11.939 23.734 32.179 1.00 95.19 320 ASP A CA 1
ATOM 2635 C C . ASP A 1 320 ? -12.403 24.387 33.486 1.00 95.19 320 ASP A C 1
ATOM 2637 O O . ASP A 1 320 ? -11.642 24.410 34.452 1.00 95.19 320 ASP A O 1
ATOM 2641 N N . ILE A 1 321 ? -13.669 24.813 33.540 1.00 96.75 321 ILE A N 1
ATOM 2642 C CA . ILE A 1 321 ? -14.298 25.415 34.726 1.00 96.75 321 ILE A CA 1
ATOM 2643 C C . ILE A 1 321 ? -14.126 24.483 35.936 1.00 96.75 321 ILE A C 1
ATOM 2645 O O . ILE A 1 321 ? -13.592 24.868 36.973 1.00 96.75 321 ILE A O 1
ATOM 2649 N N . THR A 1 322 ? -14.497 23.210 35.785 1.00 96.50 322 THR A N 1
ATOM 2650 C CA . THR A 1 322 ? -14.388 22.203 36.855 1.00 96.50 322 THR A CA 1
ATOM 2651 C C . THR A 1 322 ? -12.946 21.898 37.259 1.00 96.50 322 THR A C 1
ATOM 2653 O O . THR A 1 322 ? -12.663 21.748 38.451 1.00 96.50 322 THR A O 1
ATOM 2656 N N . ARG A 1 323 ? -12.005 21.883 36.304 1.00 96.12 323 ARG A N 1
ATOM 2657 C CA . ARG A 1 323 ? -10.571 21.738 36.589 1.00 96.12 323 ARG A CA 1
ATOM 2658 C C . ARG A 1 323 ? -10.026 22.904 37.415 1.00 96.12 323 ARG A C 1
ATOM 2660 O O . ARG A 1 323 ? -9.304 22.636 38.370 1.00 96.12 323 ARG A O 1
ATOM 2667 N N . ARG A 1 324 ? -10.369 24.156 37.081 1.00 94.81 324 ARG A N 1
ATOM 2668 C CA . ARG A 1 324 ? -9.942 25.356 37.832 1.00 94.81 324 ARG A CA 1
ATOM 2669 C C . ARG A 1 324 ? -10.403 25.317 39.289 1.00 94.81 324 ARG A C 1
ATOM 2671 O O . ARG A 1 324 ? -9.674 25.719 40.186 1.00 94.81 324 ARG A O 1
ATOM 2678 N N . VAL A 1 325 ? -11.592 24.770 39.516 1.00 96.62 325 VAL A N 1
ATOM 2679 C CA . VAL A 1 325 ? -12.210 24.647 40.842 1.00 96.62 325 VAL A CA 1
ATOM 2680 C C . VAL A 1 325 ? -11.703 23.420 41.621 1.00 96.62 325 VAL A C 1
ATOM 2682 O O . VAL A 1 325 ? -11.807 23.359 42.848 1.00 96.62 325 VAL A O 1
ATOM 2685 N N . GLY A 1 326 ? -11.143 22.419 40.936 1.00 95.88 326 GLY A N 1
ATOM 2686 C CA . GLY A 1 326 ? -10.692 21.172 41.556 1.00 95.88 326 GLY A CA 1
ATOM 2687 C C . GLY A 1 326 ? -11.840 20.208 41.877 1.00 95.88 326 GLY A C 1
ATOM 2688 O O . GLY A 1 326 ? -11.859 19.601 42.956 1.00 95.88 326 GLY A O 1
ATOM 2689 N N . VAL A 1 327 ? -12.796 20.076 40.950 1.00 96.69 327 VAL A N 1
ATOM 2690 C CA . VAL A 1 327 ? -13.890 19.088 40.980 1.00 96.69 327 VAL A CA 1
ATOM 2691 C C . VAL A 1 327 ? -13.965 18.301 39.671 1.00 96.69 327 VAL A C 1
ATOM 2693 O O . VAL A 1 327 ? -13.371 18.676 38.662 1.00 96.69 327 VAL A O 1
ATOM 2696 N N . SER A 1 328 ? -14.685 17.176 39.679 1.00 95.88 328 SER A N 1
ATOM 2697 C CA . SER A 1 328 ? -14.895 16.390 38.459 1.00 95.88 328 SER A CA 1
ATOM 2698 C C . SER A 1 328 ? -15.872 17.087 37.503 1.00 95.88 328 SER A C 1
ATOM 2700 O O . SER A 1 328 ? -16.787 17.784 37.945 1.00 95.88 328 SER A O 1
ATOM 2702 N N . GLU A 1 329 ? -15.730 16.848 36.197 1.00 95.00 329 GLU A N 1
ATOM 2703 C CA . GLU A 1 329 ? -16.643 17.390 35.177 1.00 95.00 329 GLU A CA 1
ATOM 2704 C C . GLU A 1 329 ? -18.104 16.981 35.437 1.00 95.00 329 GLU A C 1
ATOM 2706 O O . GLU A 1 329 ? -19.008 17.809 35.354 1.00 95.00 329 GLU A O 1
ATOM 2711 N N . GLY A 1 330 ? -18.332 15.726 35.848 1.00 94.25 330 GLY A N 1
ATOM 2712 C CA . GLY A 1 330 ? -19.662 15.235 36.215 1.00 94.25 330 GLY A CA 1
ATOM 2713 C C . GLY A 1 330 ? -20.278 16.005 37.385 1.00 94.25 330 GLY A C 1
ATOM 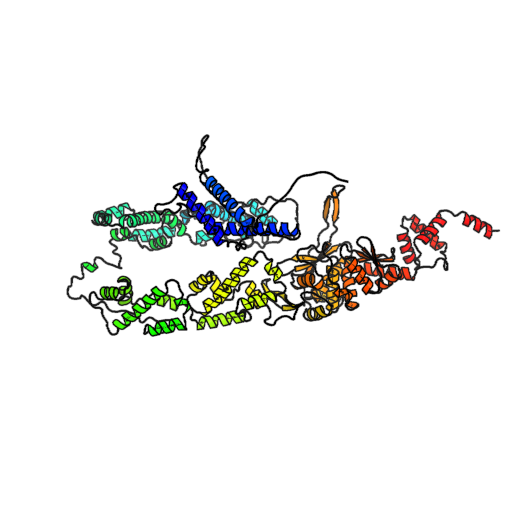2714 O O . GLY A 1 330 ? -21.463 16.323 37.347 1.00 94.25 330 GLY A O 1
ATOM 2715 N N . THR A 1 331 ? -19.467 16.374 38.383 1.00 95.50 331 THR A N 1
ATOM 2716 C CA . THR A 1 331 ? -19.904 17.198 39.519 1.00 95.50 331 THR A CA 1
ATOM 2717 C C . THR A 1 331 ? -20.337 18.595 39.064 1.00 95.50 331 THR A C 1
ATOM 2719 O O . THR A 1 331 ? -21.427 19.036 39.425 1.00 95.50 331 THR A O 1
ATOM 2722 N N . GLY A 1 332 ? -19.551 19.265 38.215 1.00 95.69 332 GLY A N 1
ATOM 2723 C CA . GLY A 1 332 ? -19.933 20.573 37.664 1.00 95.69 332 GLY A CA 1
ATOM 2724 C C . GLY A 1 332 ? -21.229 20.519 36.854 1.00 95.69 332 GLY A C 1
ATOM 2725 O O . GLY A 1 332 ? -22.108 21.357 37.038 1.00 95.69 332 GLY A O 1
ATOM 2726 N N . ILE A 1 333 ? -21.416 19.475 36.035 1.00 94.56 333 ILE A N 1
ATOM 2727 C CA . ILE A 1 333 ? -22.676 19.261 35.304 1.00 94.56 333 ILE A CA 1
ATOM 2728 C C . ILE A 1 333 ? -23.848 19.103 36.280 1.00 94.56 333 ILE A C 1
ATOM 2730 O O . ILE A 1 333 ? -24.896 19.713 36.075 1.00 94.56 333 ILE A O 1
ATOM 2734 N N . THR A 1 334 ? -23.700 18.322 37.354 1.00 94.06 334 THR A N 1
ATOM 2735 C CA . THR A 1 334 ? -24.772 18.193 38.356 1.00 94.06 334 THR A CA 1
ATOM 2736 C C . THR A 1 334 ? -25.077 19.516 39.060 1.00 94.06 334 THR A C 1
ATOM 2738 O O . THR A 1 334 ? -26.244 19.819 39.291 1.00 94.06 334 THR A O 1
ATOM 2741 N N . TRP A 1 335 ? -24.065 20.349 39.311 1.00 96.75 335 TRP A N 1
ATOM 2742 C CA . TRP A 1 335 ? -24.241 21.676 39.902 1.00 96.75 335 TRP A CA 1
ATOM 2743 C C . TRP A 1 335 ? -25.011 22.626 38.982 1.00 96.75 335 TRP A C 1
ATOM 2745 O O . TRP A 1 335 ? -25.947 23.273 39.440 1.00 96.75 335 TRP A O 1
ATOM 2755 N N . THR A 1 336 ? -24.742 22.621 37.670 1.00 94.81 336 THR A N 1
ATOM 2756 C CA . THR A 1 336 ? -25.550 23.399 36.701 1.00 94.81 336 THR A CA 1
ATOM 2757 C C . THR A 1 336 ? -27.019 22.976 36.623 1.00 94.81 336 THR A C 1
ATOM 2759 O O . THR A 1 336 ? -27.850 23.730 36.126 1.00 94.81 336 THR A O 1
ATOM 2762 N N . LYS A 1 337 ? -27.350 21.775 37.115 1.00 93.44 337 LYS A N 1
ATOM 2763 C CA . LYS A 1 337 ? -28.720 21.250 37.200 1.00 93.44 337 LYS A CA 1
ATOM 2764 C C . LYS A 1 337 ? -29.384 21.516 38.559 1.00 93.44 337 LYS A C 1
ATOM 2766 O O . LYS A 1 337 ? -30.451 20.968 38.808 1.00 93.44 337 LYS A O 1
ATOM 2771 N N . GLY A 1 338 ? -28.757 22.301 39.439 1.00 91.00 338 GLY A N 1
ATOM 2772 C CA . GLY A 1 338 ? -29.299 22.623 40.763 1.00 91.00 338 GLY A CA 1
ATOM 2773 C C . GLY A 1 338 ? -29.102 21.528 41.817 1.00 91.00 338 GLY A C 1
ATOM 2774 O O . GLY A 1 338 ? -29.804 21.506 42.821 1.00 91.00 338 GLY A O 1
ATOM 2775 N N . VAL A 1 339 ? -28.167 20.589 41.623 1.00 91.62 339 VAL A N 1
ATOM 2776 C CA . VAL A 1 339 ? -27.838 19.595 42.660 1.00 91.62 339 VAL A CA 1
ATOM 2777 C C . VAL A 1 339 ? -26.790 20.180 43.603 1.00 91.62 339 VAL A C 1
ATOM 2779 O O . VAL A 1 339 ? -25.613 20.225 43.261 1.00 91.62 339 VAL A O 1
ATOM 2782 N N . PHE A 1 340 ? -27.188 20.612 44.797 1.00 93.75 340 PHE A N 1
ATOM 2783 C CA . PHE A 1 340 ? -26.275 21.310 45.711 1.00 93.75 340 PHE A CA 1
ATOM 2784 C C . PHE A 1 340 ? -25.438 20.369 46.604 1.00 93.75 340 PHE A C 1
ATOM 2786 O O . PHE A 1 340 ? -25.864 19.247 46.902 1.00 93.75 340 PHE A O 1
ATOM 2793 N N . PRO A 1 341 ? -24.253 20.804 47.074 1.00 95.56 341 PRO A N 1
ATOM 2794 C CA . PRO A 1 341 ? -23.548 20.171 48.190 1.00 95.56 341 PRO A CA 1
ATOM 2795 C C . PRO A 1 341 ? -24.426 20.023 49.445 1.00 95.56 341 PRO A C 1
ATOM 2797 O O . PRO A 1 341 ? -25.336 20.820 49.675 1.00 95.56 341 PRO A O 1
ATOM 2800 N N . SER A 1 342 ? -24.122 19.030 50.284 1.00 92.00 342 SER A N 1
ATOM 2801 C CA . SER A 1 342 ? -24.915 18.655 51.469 1.00 92.00 342 SER A CA 1
ATOM 2802 C C . SER A 1 342 ? -25.187 19.822 52.426 1.00 92.00 342 SER A C 1
ATOM 2804 O O . SER A 1 342 ? -26.323 20.013 52.849 1.00 92.00 342 SER A O 1
ATOM 2806 N N . HIS A 1 343 ? -24.176 20.629 52.748 1.00 94.75 343 HIS A N 1
ATOM 2807 C CA . HIS A 1 343 ? -24.328 21.778 53.648 1.00 94.75 343 HIS A CA 1
ATOM 2808 C C . HIS A 1 343 ? -25.190 22.900 53.045 1.00 94.75 343 HIS A C 1
ATOM 2810 O O . HIS A 1 343 ? -25.965 23.509 53.775 1.00 94.75 343 HIS A O 1
ATOM 2816 N N . ILE A 1 344 ? -25.132 23.128 51.724 1.00 94.94 344 ILE A N 1
ATOM 2817 C CA . ILE A 1 344 ? -26.028 24.086 51.050 1.00 94.94 344 ILE A CA 1
ATOM 2818 C C . ILE A 1 344 ? -27.467 23.574 51.097 1.00 94.94 344 ILE A C 1
ATOM 2820 O O . ILE A 1 344 ? -28.365 24.324 51.456 1.00 94.94 344 ILE A O 1
ATOM 2824 N N . LYS A 1 345 ? -27.689 22.284 50.803 1.00 93.06 345 LYS A N 1
ATOM 2825 C CA . LYS A 1 345 ? -29.021 21.668 50.917 1.00 93.06 345 LYS A CA 1
ATOM 2826 C C . LYS A 1 345 ? -29.616 21.870 52.313 1.00 93.06 345 LYS A C 1
ATOM 2828 O O . LYS A 1 345 ? -30.758 22.295 52.422 1.00 93.06 345 LYS A O 1
ATOM 2833 N N . ARG A 1 346 ? -28.823 21.640 53.367 1.00 91.44 346 ARG A N 1
ATOM 2834 C CA . ARG A 1 346 ? -29.244 21.858 54.762 1.00 91.44 346 ARG A CA 1
ATOM 2835 C C . ARG A 1 346 ? -29.555 23.326 55.062 1.00 91.44 346 ARG A C 1
ATOM 2837 O O . ARG A 1 346 ? -30.588 23.586 55.658 1.00 91.44 346 ARG A O 1
ATOM 2844 N N . ALA A 1 347 ? -28.718 24.263 54.612 1.00 91.38 347 ALA A N 1
ATOM 2845 C CA . ALA A 1 347 ? -28.951 25.699 54.801 1.00 91.38 347 ALA A CA 1
ATOM 2846 C C . ALA A 1 347 ? -30.208 26.210 54.071 1.00 91.38 347 ALA A C 1
ATOM 2848 O O . ALA A 1 347 ? -30.836 27.169 54.508 1.00 91.38 347 ALA A O 1
ATOM 2849 N N . LEU A 1 348 ? -30.589 25.558 52.969 1.00 91.44 348 LEU A N 1
ATOM 2850 C CA . LEU A 1 348 ? -31.827 25.838 52.239 1.00 91.44 348 LEU A CA 1
ATOM 2851 C C . LEU A 1 348 ? -33.058 25.127 52.824 1.00 91.44 348 LEU A C 1
ATOM 2853 O O . LEU A 1 348 ? -34.144 25.266 52.270 1.00 91.44 348 LEU A O 1
ATOM 2857 N N . GLY A 1 349 ? -32.906 24.306 53.870 1.00 88.75 349 GLY A N 1
ATOM 2858 C CA . GLY A 1 349 ? -33.979 23.420 54.338 1.00 88.75 349 GLY A CA 1
ATOM 2859 C C . GLY A 1 349 ? -34.383 22.353 53.309 1.00 88.75 349 GLY A C 1
ATOM 2860 O O . GLY A 1 349 ? -35.407 21.692 53.457 1.00 88.75 349 GLY A O 1
ATOM 2861 N N . ILE A 1 350 ? -33.583 22.151 52.252 1.00 84.12 350 ILE A N 1
ATOM 2862 C CA . ILE A 1 350 ? -33.793 21.097 51.260 1.00 84.12 350 ILE A CA 1
ATOM 2863 C C . ILE A 1 350 ? -33.320 19.794 51.889 1.00 84.12 350 ILE A C 1
ATOM 2865 O O . ILE A 1 350 ? -32.159 19.386 51.794 1.00 84.12 350 ILE A O 1
ATOM 2869 N N . HIS A 1 351 ? -34.241 19.119 52.553 1.00 69.25 351 HIS A N 1
ATOM 2870 C CA . HIS A 1 351 ? -34.043 17.744 52.959 1.00 69.25 351 HIS A CA 1
ATOM 2871 C C . HIS A 1 351 ? -33.912 16.886 51.699 1.00 69.25 351 HIS A C 1
ATOM 2873 O O . HIS A 1 351 ? -34.773 16.947 50.821 1.00 69.25 351 HIS A O 1
ATOM 2879 N N . ASP A 1 352 ? -32.824 16.111 51.576 1.00 56.97 352 ASP A N 1
ATOM 2880 C CA . ASP A 1 352 ? -32.686 15.129 50.498 1.00 56.97 352 ASP A CA 1
ATOM 2881 C C . ASP A 1 352 ? -33.968 14.293 50.487 1.00 56.97 352 ASP A C 1
ATOM 2883 O O . ASP A 1 352 ? -34.209 13.504 51.396 1.00 56.97 352 ASP A O 1
ATOM 2887 N N . SER A 1 353 ? -34.808 14.455 49.466 1.00 46.75 353 SER A N 1
ATOM 2888 C CA . SER A 1 353 ? -36.110 13.788 49.353 1.00 46.75 353 SER A CA 1
ATOM 2889 C C . SER A 1 353 ? -35.997 12.262 49.181 1.00 46.75 353 SER A C 1
ATOM 2891 O O . SER A 1 353 ? -36.995 11.567 49.011 1.00 46.75 353 SER A O 1
ATOM 2893 N N . GLY A 1 354 ? -34.782 11.709 49.293 1.00 46.09 354 GLY A N 1
ATOM 2894 C CA . GLY A 1 354 ? -34.523 10.287 49.524 1.00 46.09 354 GLY A CA 1
ATOM 2895 C C . GLY A 1 354 ? -34.543 9.856 51.000 1.00 46.09 354 GLY A C 1
ATOM 2896 O O . GLY A 1 354 ? -34.662 8.663 51.263 1.00 46.09 354 GLY A O 1
ATOM 2897 N N . THR A 1 355 ? -34.459 10.794 51.948 1.00 42.31 355 THR A N 1
ATOM 2898 C CA . THR A 1 355 ? -34.545 10.597 53.405 1.00 42.31 355 THR A CA 1
ATOM 2899 C C . THR A 1 355 ? -34.991 11.907 54.072 1.00 42.31 355 THR A C 1
ATOM 2901 O O . THR A 1 355 ? -34.169 12.651 54.601 1.00 42.31 355 THR A O 1
ATOM 2904 N N . SER A 1 356 ? -36.291 12.206 54.034 1.00 32.69 356 SER A N 1
ATOM 2905 C CA . SER A 1 356 ? -36.875 13.307 54.815 1.00 32.69 356 SER A CA 1
ATOM 2906 C C . SER A 1 356 ? -36.658 13.077 56.327 1.00 32.69 356 SER A C 1
ATOM 2908 O O . SER A 1 356 ? -36.987 11.986 56.807 1.00 32.69 356 SER A O 1
ATOM 2910 N N . PRO A 1 357 ? -36.122 14.052 57.091 1.00 41.22 357 PRO A N 1
ATOM 2911 C CA . PRO A 1 357 ? -36.177 14.062 58.554 1.00 41.22 357 PRO A CA 1
ATOM 2912 C C . PRO A 1 357 ? -37.592 14.327 59.086 1.00 41.22 357 PRO A C 1
ATOM 2914 O O . PRO A 1 357 ? -37.932 13.806 60.142 1.00 41.22 357 PRO A O 1
ATOM 2917 N N . ASP A 1 358 ? -38.448 15.020 58.329 1.00 35.53 358 ASP A N 1
ATOM 2918 C CA . ASP A 1 358 ? -39.840 15.299 58.724 1.00 35.53 358 ASP A CA 1
ATOM 2919 C C . ASP A 1 358 ? -40.782 14.104 58.557 1.00 35.53 358 ASP A C 1
ATOM 2921 O O . ASP A 1 358 ? -41.841 14.045 59.180 1.00 35.53 358 ASP A O 1
ATOM 2925 N N . ARG A 1 359 ? -40.350 13.045 57.860 1.00 36.75 359 ARG A N 1
ATOM 2926 C CA . ARG A 1 359 ? -41.003 11.730 57.973 1.00 36.75 359 ARG A CA 1
ATOM 2927 C C . ARG A 1 359 ? -40.742 11.017 59.303 1.00 36.75 359 ARG A C 1
ATOM 2929 O O . ARG A 1 359 ? -41.196 9.891 59.474 1.00 36.75 359 ARG A O 1
ATOM 2936 N N . LYS A 1 360 ? -40.021 11.632 60.245 1.00 37.22 360 LYS A N 1
ATOM 2937 C CA . LYS A 1 360 ? -39.949 11.142 61.627 1.00 37.22 360 LYS A CA 1
ATOM 2938 C C . LYS A 1 360 ? -40.846 11.891 62.613 1.00 37.22 360 LYS A C 1
ATOM 2940 O O . LYS A 1 360 ? -40.894 11.445 63.753 1.00 37.22 360 LYS A O 1
ATOM 2945 N N . ILE A 1 361 ? -41.544 12.967 62.224 1.00 41.72 361 ILE A N 1
ATOM 2946 C CA . ILE A 1 361 ? -42.307 13.780 63.197 1.00 41.72 361 ILE A CA 1
ATOM 2947 C C . ILE A 1 361 ? -43.792 13.996 62.825 1.00 41.72 361 ILE A C 1
ATOM 2949 O O . ILE A 1 361 ? -44.558 14.393 63.692 1.00 41.72 361 ILE A O 1
ATOM 2953 N N . GLN A 1 362 ? -44.265 13.616 61.628 1.00 33.16 362 GLN A N 1
ATOM 2954 C CA . GLN A 1 362 ? -45.717 13.613 61.322 1.00 33.16 362 GLN A CA 1
ATOM 2955 C C . GLN A 1 362 ? -46.364 12.240 61.057 1.00 33.16 362 GLN A C 1
ATOM 2957 O O . GLN A 1 362 ? -47.574 12.177 60.880 1.00 33.16 362 GLN A O 1
ATOM 2962 N N . ASP A 1 363 ? -45.618 11.133 61.157 1.00 34.34 363 ASP A N 1
ATOM 2963 C CA . ASP A 1 363 ? -46.192 9.772 61.257 1.00 34.34 363 ASP A CA 1
ATOM 2964 C C . ASP A 1 363 ? -46.218 9.288 62.723 1.00 34.34 363 ASP A C 1
ATOM 2966 O O . ASP A 1 363 ? -45.844 8.165 63.060 1.00 34.34 363 ASP A O 1
ATOM 2970 N N . THR A 1 364 ? -46.652 10.170 63.626 1.00 37.69 364 THR A N 1
ATOM 2971 C CA . THR A 1 364 ? -47.117 9.819 64.978 1.00 37.69 364 THR A CA 1
ATOM 2972 C C . THR A 1 364 ? -48.639 9.659 65.027 1.00 37.69 364 THR A C 1
ATOM 2974 O O . THR A 1 364 ? -49.229 9.739 66.100 1.00 37.69 364 THR A O 1
ATOM 2977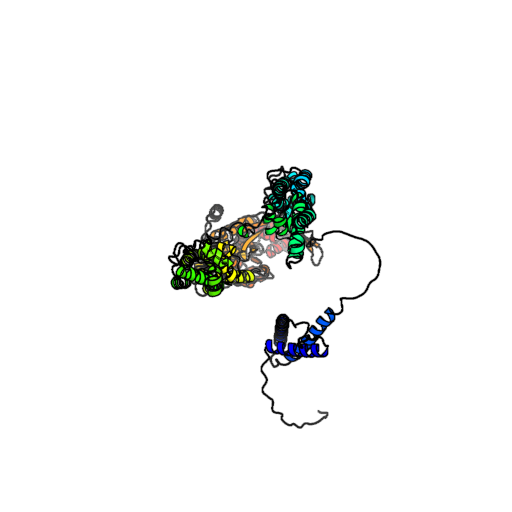 N N . SER A 1 365 ? -49.286 9.342 63.896 1.00 36.88 365 SER A N 1
ATOM 2978 C CA . SER A 1 365 ? -50.491 8.512 63.977 1.00 36.88 365 SER A CA 1
ATOM 2979 C C . SER A 1 365 ? -50.022 7.072 64.196 1.00 36.88 365 SER A C 1
ATOM 2981 O O . SER A 1 365 ? -49.485 6.401 63.313 1.00 36.88 365 SER A O 1
ATOM 2983 N N . ALA A 1 366 ? -50.112 6.630 65.447 1.00 41.50 366 ALA A N 1
ATOM 2984 C CA . ALA A 1 366 ? -49.585 5.355 65.918 1.00 41.50 366 ALA A CA 1
ATOM 2985 C C . ALA A 1 366 ? -50.270 4.119 65.292 1.00 41.50 366 ALA A C 1
ATOM 2987 O O . ALA A 1 366 ? -49.801 3.007 65.527 1.00 41.50 366 ALA A O 1
ATOM 2988 N N . ASP A 1 367 ? -51.284 4.303 64.439 1.00 38.84 367 ASP A N 1
ATOM 2989 C CA . ASP A 1 367 ? -52.178 3.230 63.989 1.00 38.84 367 ASP A CA 1
ATOM 2990 C C . ASP A 1 367 ? -52.097 2.849 62.504 1.00 38.84 367 ASP A C 1
ATOM 2992 O O . ASP A 1 367 ? -52.802 1.948 62.060 1.00 38.84 367 ASP A O 1
ATOM 2996 N N . THR A 1 368 ? -51.159 3.405 61.731 1.00 43.06 368 THR A N 1
ATOM 2997 C CA . THR A 1 368 ? -50.894 2.907 60.365 1.00 43.06 368 THR A CA 1
ATOM 2998 C C . THR A 1 368 ? -49.403 2.725 60.094 1.00 43.06 368 THR A C 1
ATOM 3000 O O . THR A 1 368 ? -48.829 3.286 59.164 1.00 43.06 368 THR A O 1
ATOM 3003 N N . ARG A 1 369 ? -48.752 1.843 60.870 1.00 47.41 369 ARG A N 1
ATOM 3004 C CA . ARG A 1 369 ? -47.475 1.195 60.494 1.00 47.41 369 ARG A CA 1
ATOM 3005 C C . ARG A 1 369 ? -47.696 0.227 59.325 1.00 47.41 369 ARG A C 1
ATOM 3007 O O . ARG A 1 369 ? -47.446 -0.972 59.438 1.00 47.41 369 ARG A O 1
ATOM 3014 N N . LEU A 1 370 ? -48.208 0.749 58.211 1.00 48.06 370 LEU A N 1
ATOM 3015 C CA . LEU A 1 370 ? -48.561 -0.027 57.037 1.00 48.06 370 LEU A CA 1
ATOM 3016 C C . LEU A 1 370 ? -47.304 -0.691 56.486 1.00 48.06 370 LEU A C 1
ATOM 3018 O O . LEU A 1 370 ? -46.316 -0.056 56.103 1.00 48.06 370 LEU A O 1
ATOM 3022 N N . ALA A 1 371 ? -47.377 -2.012 56.504 1.00 59.94 371 ALA A N 1
ATOM 3023 C CA . ALA A 1 371 ? -46.501 -2.933 55.833 1.00 59.94 371 ALA A CA 1
ATOM 3024 C C . ALA A 1 371 ? -46.121 -2.376 54.443 1.00 59.94 371 ALA A C 1
ATOM 3026 O O . ALA A 1 371 ? -46.970 -1.929 53.675 1.00 59.94 371 ALA A O 1
ATOM 3027 N N . GLY A 1 372 ? -44.825 -2.298 54.131 1.00 75.69 372 GLY A N 1
ATOM 3028 C CA . GLY A 1 372 ? -44.389 -1.688 52.870 1.00 75.69 372 GLY A CA 1
ATOM 3029 C C . GLY A 1 372 ? -44.845 -2.552 51.697 1.00 75.69 372 GLY A C 1
ATOM 3030 O O . GLY A 1 372 ? -44.465 -3.723 51.661 1.00 75.69 372 GLY A O 1
ATOM 3031 N N . LYS A 1 373 ? -45.631 -1.994 50.762 1.00 89.50 373 LYS A N 1
ATOM 3032 C CA . LYS A 1 373 ? -46.106 -2.720 49.574 1.00 89.50 373 LYS A CA 1
ATOM 3033 C C . LYS A 1 373 ? -44.922 -3.309 48.804 1.00 89.50 373 LYS A C 1
ATOM 3035 O O . LYS A 1 373 ? -43.944 -2.610 48.521 1.00 89.50 373 LYS A O 1
ATOM 3040 N N . ILE A 1 374 ? -45.009 -4.596 48.496 1.00 93.12 374 ILE A N 1
ATOM 3041 C CA . ILE A 1 374 ? -44.023 -5.319 47.699 1.00 93.12 374 ILE A CA 1
ATOM 3042 C C . ILE A 1 374 ? -44.267 -4.949 46.234 1.00 93.12 374 ILE A C 1
ATOM 3044 O O . ILE A 1 374 ? -45.361 -5.127 45.709 1.00 93.12 374 ILE A O 1
ATOM 3048 N N . ALA A 1 375 ? -43.245 -4.404 45.580 1.00 94.62 375 ALA A N 1
ATOM 3049 C CA . ALA A 1 375 ? -43.279 -3.972 44.184 1.00 94.62 375 ALA A CA 1
ATOM 3050 C C . ALA A 1 375 ? -42.231 -4.704 43.330 1.00 94.62 375 ALA A C 1
ATOM 3052 O O . ALA A 1 375 ? -41.840 -4.205 42.278 1.00 94.62 375 ALA A O 1
ATOM 3053 N N . MET A 1 376 ? -41.732 -5.857 43.793 1.00 94.19 376 MET A N 1
ATOM 3054 C CA . MET A 1 376 ? -40.721 -6.634 43.071 1.00 94.19 376 MET A CA 1
ATOM 3055 C C . MET A 1 376 ? -41.221 -7.049 41.691 1.00 94.19 376 MET A C 1
ATOM 3057 O O . MET A 1 376 ? -42.341 -7.530 41.544 1.00 94.19 376 MET A O 1
ATOM 3061 N N . GLN A 1 377 ? -40.354 -6.907 40.693 1.00 91.31 377 GLN A N 1
ATOM 3062 C CA . GLN A 1 377 ? -40.622 -7.345 39.330 1.00 91.31 377 GLN A CA 1
ATOM 3063 C C . GLN A 1 377 ? -39.899 -8.659 39.056 1.00 91.31 377 GLN A C 1
ATOM 3065 O O . GLN A 1 377 ? -38.732 -8.818 39.432 1.00 91.31 377 GLN A O 1
ATOM 3070 N N . LEU A 1 378 ? -40.583 -9.583 38.377 1.00 92.81 378 LEU A N 1
ATOM 3071 C CA . LEU A 1 378 ? -39.952 -10.791 37.858 1.00 92.81 378 LEU A CA 1
ATOM 3072 C C . LEU A 1 378 ? -38.896 -10.372 36.829 1.00 92.81 378 LEU A C 1
ATOM 3074 O O . LEU A 1 378 ? -39.231 -9.681 35.867 1.00 92.81 378 LEU A O 1
ATOM 3078 N N . PRO A 1 379 ? -37.613 -10.712 37.034 1.00 95.25 379 PRO A N 1
ATOM 3079 C CA . PRO A 1 379 ? -36.586 -10.282 36.112 1.00 95.25 379 PRO A CA 1
ATOM 3080 C C . PRO A 1 379 ? -36.720 -11.049 34.800 1.00 95.25 379 PRO A C 1
ATOM 3082 O O . PRO A 1 379 ? -36.927 -12.263 34.784 1.00 95.25 379 PRO A O 1
ATOM 3085 N N . GLU A 1 380 ? -36.525 -10.335 33.701 1.00 95.94 380 GLU A N 1
ATOM 3086 C CA . GLU A 1 380 ? -36.548 -10.900 32.358 1.00 95.94 380 GLU A CA 1
ATOM 3087 C C . GLU A 1 380 ? -35.180 -10.763 31.692 1.00 95.94 380 GLU A C 1
ATOM 3089 O O . GLU A 1 380 ? -34.494 -9.737 31.804 1.00 95.94 380 GLU A O 1
ATOM 3094 N N . ILE A 1 381 ? -34.789 -11.801 30.954 1.00 94.62 381 ILE A N 1
ATOM 3095 C CA . ILE A 1 381 ? -33.613 -11.793 30.088 1.00 94.62 381 ILE A CA 1
ATOM 3096 C C . ILE A 1 381 ? -34.094 -11.952 28.651 1.00 94.62 381 ILE A C 1
ATOM 3098 O O . ILE A 1 381 ? -34.579 -13.010 28.268 1.00 94.62 381 ILE A O 1
ATOM 3102 N N . LYS A 1 382 ? -33.966 -10.889 27.851 1.00 91.19 382 LYS A N 1
ATOM 3103 C C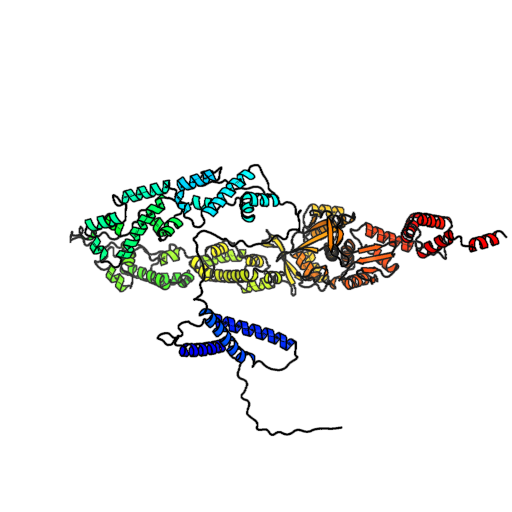A . LYS A 1 382 ? -34.419 -10.819 26.452 1.00 91.19 382 LYS A CA 1
ATOM 3104 C C . LYS A 1 382 ? -35.895 -11.220 26.284 1.00 91.19 382 LYS A C 1
ATOM 3106 O O . LYS A 1 382 ? -36.239 -11.900 25.326 1.00 91.19 382 LYS A O 1
ATOM 3111 N N . GLY A 1 383 ? -36.745 -10.802 27.225 1.00 92.75 383 GLY A N 1
ATOM 3112 C CA . GLY A 1 383 ? -38.175 -11.135 27.247 1.00 92.75 383 GLY A CA 1
ATOM 3113 C C . GLY A 1 383 ? -38.495 -12.536 27.778 1.00 92.75 383 GLY A C 1
ATOM 3114 O O . GLY A 1 383 ? -39.658 -12.918 27.802 1.00 92.75 383 GLY A O 1
ATOM 3115 N N . VAL A 1 384 ? -37.493 -13.311 28.211 1.00 94.31 384 VAL A N 1
ATOM 3116 C CA . VAL A 1 384 ? -37.708 -14.595 28.889 1.00 94.31 384 VAL A CA 1
ATOM 3117 C C . VAL A 1 384 ? -37.735 -14.362 30.403 1.00 94.31 384 VAL A C 1
ATOM 3119 O O . VAL A 1 384 ? -36.712 -13.936 30.957 1.00 94.31 384 VAL A O 1
ATOM 3122 N N . PRO A 1 385 ? -38.856 -14.635 31.092 1.00 95.81 385 PRO A N 1
ATOM 3123 C CA . PRO A 1 385 ? -38.941 -14.499 32.541 1.00 95.81 385 PRO A CA 1
ATOM 3124 C C . PRO A 1 385 ? -38.047 -15.522 33.250 1.00 95.81 385 PRO A C 1
ATOM 3126 O O . PRO A 1 385 ? -37.983 -16.699 32.888 1.00 95.81 385 PRO A O 1
ATOM 3129 N N . ILE A 1 386 ? -37.337 -15.072 34.285 1.00 96.88 386 ILE A N 1
ATOM 3130 C CA . ILE A 1 386 ? -36.426 -15.909 35.067 1.00 96.88 386 ILE A CA 1
ATOM 3131 C C . ILE A 1 386 ? -37.109 -16.333 36.362 1.00 96.88 386 ILE A C 1
ATOM 3133 O O . ILE A 1 386 ? -37.112 -15.618 37.359 1.00 96.88 386 ILE A O 1
ATOM 3137 N N . GLU A 1 387 ? -37.666 -17.538 36.334 1.00 91.94 387 GLU A N 1
ATOM 3138 C CA . GLU A 1 387 ? -38.474 -18.083 37.430 1.00 91.94 387 GLU A CA 1
ATOM 3139 C C . GLU A 1 387 ? -37.652 -18.675 38.583 1.00 91.94 387 GLU A C 1
ATOM 3141 O O . GLU A 1 387 ? -38.141 -18.773 39.703 1.00 91.94 387 GLU A O 1
ATOM 3146 N N . SER A 1 388 ? -36.410 -19.105 38.335 1.00 95.88 388 SER A N 1
ATOM 3147 C CA . SER A 1 388 ? -35.596 -19.774 39.357 1.00 95.88 388 SER A CA 1
ATOM 3148 C C . SER A 1 388 ? -34.092 -19.605 39.152 1.00 95.88 388 SER A C 1
ATOM 3150 O O . SER A 1 388 ? -33.609 -19.344 38.047 1.00 95.88 388 SER A O 1
ATOM 3152 N N . GLU A 1 389 ? -33.319 -19.825 40.222 1.00 95.75 389 GLU A N 1
ATOM 3153 C CA . GLU A 1 389 ? -31.850 -19.861 40.168 1.00 95.75 389 GLU A CA 1
ATOM 3154 C C . GLU A 1 389 ? -31.343 -20.919 39.172 1.00 95.75 389 GLU A C 1
ATOM 3156 O O . GLU A 1 389 ? -30.404 -20.664 38.414 1.00 95.75 389 GLU A O 1
ATOM 3161 N N . LYS A 1 390 ? -31.974 -22.102 39.144 1.00 96.00 390 LYS A N 1
ATOM 3162 C CA . LYS A 1 390 ? -31.612 -23.190 38.223 1.00 96.00 390 LYS A CA 1
ATOM 3163 C C . LYS A 1 390 ? -31.844 -22.777 36.769 1.00 96.00 390 LYS A C 1
ATOM 3165 O O . LYS A 1 390 ? -30.978 -23.025 35.929 1.00 96.00 390 LYS A O 1
ATOM 3170 N N . HIS A 1 391 ? -32.965 -22.105 36.491 1.00 95.69 391 HIS A N 1
ATOM 3171 C CA . HIS A 1 391 ? -33.262 -21.561 35.167 1.00 95.69 391 HIS A CA 1
ATOM 3172 C C . HIS A 1 391 ? -32.204 -20.525 34.753 1.00 95.69 391 HIS A C 1
ATOM 3174 O O . HIS A 1 391 ? -31.604 -20.664 33.687 1.00 95.69 391 HIS A O 1
ATOM 3180 N N . LEU A 1 392 ? -31.872 -19.569 35.632 1.00 95.81 392 LEU A N 1
ATOM 3181 C CA . LEU A 1 392 ? -30.844 -18.561 35.363 1.00 95.81 392 LEU A CA 1
ATOM 3182 C C . LEU A 1 392 ? -29.469 -19.188 35.072 1.00 95.81 392 LEU A C 1
ATOM 3184 O O . LEU A 1 392 ? -28.821 -18.833 34.090 1.00 95.81 392 LEU A O 1
ATOM 3188 N N . ARG A 1 393 ? -29.022 -20.144 35.898 1.00 95.38 393 ARG A N 1
ATOM 3189 C CA . ARG A 1 393 ? -27.746 -20.861 35.705 1.00 95.38 393 ARG A CA 1
ATOM 3190 C C . ARG A 1 393 ? -27.701 -21.600 34.374 1.00 95.38 393 ARG A C 1
ATOM 3192 O O . ARG A 1 393 ? -26.698 -21.512 33.669 1.00 95.38 393 ARG A O 1
ATOM 3199 N N . SER A 1 394 ? -28.781 -22.304 34.039 1.00 94.75 394 SER A N 1
ATOM 3200 C CA . SER A 1 394 ? -28.907 -23.034 32.778 1.00 94.75 394 SER A CA 1
ATOM 3201 C C . SER A 1 394 ? -28.797 -22.090 31.578 1.00 94.75 394 SER A C 1
ATOM 3203 O O . SER A 1 394 ? -27.991 -22.328 30.678 1.00 94.75 394 SER A O 1
ATOM 3205 N N . LEU A 1 395 ? -29.526 -20.968 31.608 1.00 94.62 395 LEU A N 1
ATOM 3206 C CA . LEU A 1 395 ? -29.502 -19.957 30.549 1.00 94.62 395 LEU A CA 1
ATOM 3207 C C . LEU A 1 395 ? -28.100 -19.354 30.366 1.00 94.62 395 LEU A C 1
ATOM 3209 O O . LEU A 1 395 ? -27.599 -19.251 29.248 1.00 94.62 395 LEU A O 1
ATOM 3213 N N . LEU A 1 396 ? -27.427 -19.005 31.466 1.00 93.69 396 LEU A N 1
ATOM 3214 C CA . LEU A 1 396 ? -26.074 -18.447 31.431 1.00 93.69 396 LEU A CA 1
ATOM 3215 C C . LEU A 1 396 ? -25.044 -19.428 30.876 1.00 93.69 396 LEU A C 1
ATOM 3217 O O . LEU A 1 396 ? -24.231 -19.054 30.030 1.00 93.69 396 LEU A O 1
ATOM 3221 N N . ALA A 1 397 ? -25.080 -20.678 31.339 1.00 92.25 397 ALA A N 1
ATOM 3222 C CA . ALA A 1 397 ? -24.154 -21.713 30.896 1.00 92.25 397 ALA A CA 1
ATOM 3223 C C . ALA A 1 397 ? -24.331 -22.039 29.405 1.00 92.25 397 ALA A C 1
ATOM 3225 O O . ALA A 1 397 ? -23.346 -22.284 28.702 1.00 92.25 397 ALA A O 1
ATOM 3226 N N . LYS A 1 398 ? -25.579 -22.019 28.924 1.00 93.62 398 LYS A N 1
ATOM 3227 C CA . LYS A 1 398 ? -25.930 -22.326 27.538 1.00 93.62 398 LYS A CA 1
ATOM 3228 C C . LYS A 1 398 ? -25.587 -21.177 26.587 1.00 93.62 398 LYS A C 1
ATOM 3230 O O . LYS A 1 398 ? -24.839 -21.391 25.627 1.00 93.62 398 LYS A O 1
ATOM 3235 N N . ASP A 1 399 ? -26.072 -19.970 26.884 1.00 93.31 399 ASP A N 1
ATOM 3236 C CA . ASP A 1 399 ? -26.159 -18.879 25.905 1.00 93.31 399 ASP A CA 1
ATOM 3237 C C . ASP A 1 399 ? -25.305 -17.649 26.241 1.00 93.31 399 ASP A C 1
ATOM 3239 O O . ASP A 1 399 ? -25.047 -16.835 25.356 1.00 93.31 399 ASP A O 1
ATOM 3243 N N . TYR A 1 400 ? -24.795 -17.518 27.469 1.00 93.25 400 TYR A N 1
ATOM 3244 C CA . TYR A 1 400 ? -24.078 -16.315 27.915 1.00 93.25 400 TYR A CA 1
ATOM 3245 C C . TYR A 1 400 ? -22.793 -16.627 28.686 1.00 93.25 400 TYR A C 1
ATOM 3247 O O . TYR A 1 400 ? -22.445 -15.930 29.640 1.00 93.25 400 TYR A O 1
ATOM 3255 N N . LYS A 1 401 ? -22.039 -17.646 28.261 1.00 92.19 401 LYS A N 1
ATOM 3256 C CA . LYS A 1 401 ? -20.813 -18.080 28.950 1.00 92.19 401 LYS A CA 1
ATOM 3257 C C . LYS A 1 401 ? -19.824 -16.929 29.189 1.00 92.19 401 LYS A C 1
ATOM 3259 O O . LYS A 1 401 ? -19.284 -16.812 30.283 1.00 92.19 401 LYS A O 1
ATOM 3264 N N . GLY A 1 402 ? -19.653 -16.025 28.219 1.00 89.44 402 GLY A N 1
ATOM 3265 C CA . GLY A 1 402 ? -18.760 -14.870 28.373 1.00 89.44 402 GLY A CA 1
ATOM 3266 C C . GLY A 1 402 ? -19.189 -13.839 29.431 1.00 89.44 402 GLY A C 1
ATOM 3267 O O . GLY A 1 402 ? -18.363 -13.021 29.832 1.00 89.44 402 GLY A O 1
ATOM 3268 N N . MET A 1 403 ? -20.443 -13.864 29.910 1.00 92.31 403 MET A N 1
ATOM 3269 C CA . MET A 1 403 ? -20.876 -13.060 31.067 1.00 92.31 403 MET A CA 1
ATOM 3270 C C . MET A 1 403 ? -20.346 -13.614 32.390 1.00 92.31 403 MET A C 1
ATOM 3272 O O . MET A 1 403 ? -20.096 -12.833 33.304 1.00 92.31 403 MET A O 1
ATOM 3276 N N . ILE A 1 404 ? -20.168 -14.934 32.490 1.00 90.75 404 ILE A N 1
ATOM 3277 C CA . ILE A 1 404 ? -19.653 -15.600 33.695 1.00 90.75 404 ILE A CA 1
ATOM 3278 C C . ILE A 1 404 ? -18.170 -15.255 33.887 1.00 90.75 404 ILE A C 1
ATOM 3280 O O . ILE A 1 404 ? -17.738 -14.969 34.996 1.00 90.75 404 ILE A O 1
ATOM 3284 N N . ASP A 1 405 ? -17.410 -15.168 32.794 1.00 86.88 405 ASP A N 1
ATOM 3285 C CA . ASP A 1 405 ? -15.970 -14.872 32.821 1.00 86.88 405 ASP A CA 1
ATOM 3286 C C . ASP A 1 405 ? -15.643 -13.375 33.042 1.00 86.88 405 ASP A C 1
ATOM 3288 O O . ASP A 1 405 ? -14.484 -12.948 32.971 1.00 86.88 405 ASP A O 1
ATOM 3292 N N . MET A 1 406 ? -16.658 -12.532 33.250 1.00 88.56 406 MET A N 1
ATOM 3293 C CA . MET A 1 406 ? -16.490 -11.091 33.407 1.00 88.56 406 MET A CA 1
ATOM 3294 C C . MET A 1 406 ? -15.934 -10.747 34.805 1.00 88.56 406 MET A C 1
ATOM 3296 O O . MET A 1 406 ? -16.401 -11.280 35.809 1.00 88.56 406 MET A O 1
ATOM 3300 N N . PRO A 1 407 ? -14.985 -9.798 34.930 1.00 88.00 407 PRO A N 1
ATOM 3301 C CA . PRO A 1 407 ? -14.514 -9.352 36.240 1.00 88.00 407 PRO A CA 1
ATOM 3302 C C . PRO A 1 407 ? -15.668 -8.845 37.118 1.00 88.00 407 PRO A C 1
ATOM 3304 O O . PRO A 1 407 ? -16.376 -7.913 36.739 1.00 88.00 407 PRO A O 1
ATOM 3307 N N . GLY A 1 408 ? -15.844 -9.449 38.297 1.00 90.31 408 GLY A N 1
ATOM 3308 C CA . GLY A 1 408 ? -16.942 -9.129 39.216 1.00 90.31 408 GLY A CA 1
ATOM 3309 C C . GLY A 1 408 ? -18.283 -9.792 38.878 1.00 90.31 408 GLY A C 1
ATOM 3310 O O . GLY A 1 408 ? -19.278 -9.476 39.535 1.00 90.31 408 GLY A O 1
ATOM 3311 N N . ALA A 1 409 ? -18.321 -10.700 37.893 1.00 91.69 409 ALA A N 1
ATOM 3312 C CA . ALA A 1 409 ? -19.504 -11.489 37.559 1.00 91.69 409 ALA A CA 1
ATOM 3313 C C . ALA A 1 409 ? -20.031 -12.254 38.769 1.00 91.69 409 ALA A C 1
ATOM 3315 O O . ALA A 1 409 ? -21.221 -12.169 39.025 1.00 91.69 409 ALA A O 1
ATOM 3316 N N . ASP A 1 410 ? -19.163 -12.893 39.560 1.00 93.25 410 ASP A N 1
ATOM 3317 C CA . ASP A 1 410 ? -19.571 -13.686 40.729 1.00 93.25 410 ASP A CA 1
ATOM 3318 C C . ASP A 1 410 ? -20.432 -12.884 41.702 1.00 93.25 410 ASP A C 1
ATOM 3320 O O . ASP A 1 410 ? -21.480 -13.343 42.150 1.00 93.25 410 ASP A O 1
ATOM 3324 N N . LYS A 1 411 ? -20.033 -11.637 41.974 1.00 94.19 411 LYS A N 1
ATOM 3325 C CA . LYS A 1 411 ? -20.784 -10.743 42.856 1.00 94.19 411 LYS A CA 1
ATOM 3326 C C . LYS A 1 411 ? -22.127 -10.347 42.247 1.00 94.19 411 LYS A C 1
ATOM 3328 O O . LYS A 1 411 ? -23.148 -10.412 42.922 1.00 94.19 411 LYS A O 1
ATOM 3333 N N . MET A 1 412 ? -22.133 -9.923 40.984 1.00 94.31 412 MET A N 1
ATOM 3334 C CA . MET A 1 412 ? -23.369 -9.517 40.303 1.00 94.31 412 MET A CA 1
ATOM 3335 C C . MET A 1 412 ? -24.337 -10.690 40.141 1.00 94.31 412 MET A C 1
ATOM 3337 O O . MET A 1 412 ? -25.548 -10.534 40.264 1.00 94.31 412 MET A O 1
ATOM 3341 N N . PHE A 1 413 ? -23.792 -11.872 39.894 1.00 94.69 413 PHE A N 1
ATOM 3342 C CA . PHE A 1 413 ? -24.538 -13.100 39.757 1.00 94.69 413 PHE A CA 1
ATOM 3343 C C . PHE A 1 413 ? -25.102 -13.567 41.101 1.00 94.69 413 PHE A C 1
ATOM 3345 O O . PHE A 1 413 ? -26.270 -13.938 41.178 1.00 94.69 413 PHE A O 1
ATOM 3352 N N . HIS A 1 414 ? -24.327 -13.451 42.181 1.00 94.50 414 HIS A N 1
ATOM 3353 C CA . HIS A 1 414 ? -24.818 -13.666 43.538 1.00 94.50 414 HIS A CA 1
ATOM 3354 C C . HIS A 1 414 ? -25.977 -12.717 43.881 1.00 94.50 414 HIS A C 1
ATOM 3356 O O . HIS A 1 414 ? -27.009 -13.172 44.363 1.00 94.50 414 HIS A O 1
ATOM 3362 N N . GLU A 1 415 ? -25.864 -11.425 43.557 1.00 95.50 415 GLU A N 1
ATOM 3363 C CA . GLU A 1 415 ? -26.958 -10.455 43.729 1.00 95.50 415 GLU A CA 1
ATOM 3364 C C . GLU A 1 415 ? -28.219 -10.855 42.934 1.00 95.50 415 GLU A C 1
ATOM 3366 O O . GLU A 1 415 ? -29.331 -10.748 43.450 1.00 95.50 415 GLU A O 1
ATOM 3371 N N . ALA A 1 416 ? -28.061 -11.364 41.707 1.00 96.62 416 ALA A N 1
ATOM 3372 C CA . ALA A 1 416 ? -29.168 -11.869 40.892 1.00 96.62 416 ALA A CA 1
ATOM 3373 C C . ALA A 1 416 ? -29.850 -13.100 41.511 1.00 96.62 416 ALA A C 1
ATOM 3375 O O . ALA A 1 416 ? -31.079 -13.179 41.519 1.00 96.62 416 ALA A O 1
ATOM 3376 N N . ILE A 1 417 ? -29.064 -14.027 42.067 1.00 96.81 417 ILE A N 1
ATOM 3377 C CA . ILE A 1 417 ? -29.565 -15.214 42.770 1.00 96.81 417 ILE A CA 1
ATOM 3378 C C . ILE A 1 417 ? -30.315 -14.817 44.040 1.00 96.81 417 ILE A C 1
ATOM 3380 O O . ILE A 1 417 ? -31.424 -15.296 44.267 1.00 96.81 417 ILE A O 1
ATOM 3384 N N . VAL A 1 418 ? -29.738 -13.931 44.857 1.00 96.50 418 VAL A N 1
ATOM 3385 C CA . VAL A 1 418 ? -30.388 -13.441 46.078 1.00 96.50 418 VAL A CA 1
ATOM 3386 C C . VAL A 1 418 ? -31.726 -12.790 45.742 1.00 96.50 418 VAL A C 1
ATOM 3388 O O . VAL A 1 418 ? -32.722 -13.073 46.400 1.00 96.50 418 VAL A O 1
ATOM 3391 N N . HIS A 1 419 ? -31.778 -11.977 44.687 1.00 97.12 419 HIS A N 1
ATOM 3392 C CA . HIS A 1 419 ? -33.025 -11.373 44.230 1.00 97.12 419 HIS A CA 1
ATOM 3393 C C . HIS A 1 419 ? -34.107 -12.417 43.908 1.00 97.12 419 HIS A C 1
ATOM 3395 O O . HIS A 1 419 ? -35.242 -12.260 44.348 1.00 97.12 419 HIS A O 1
ATOM 3401 N N . LEU A 1 420 ? -33.763 -13.501 43.199 1.00 96.88 420 LEU A N 1
ATOM 3402 C CA . LEU A 1 420 ? -34.707 -14.586 42.884 1.00 96.88 420 LEU A CA 1
ATOM 3403 C C . LEU A 1 420 ? -35.187 -15.325 44.137 1.00 96.88 420 LEU A C 1
ATOM 3405 O O . LEU A 1 420 ? -36.371 -15.619 44.259 1.00 96.88 420 LEU A O 1
ATOM 3409 N N . ARG A 1 421 ? -34.290 -15.587 45.093 1.00 96.50 421 ARG A N 1
ATOM 3410 C CA . ARG A 1 421 ? -34.653 -16.239 46.362 1.00 96.50 421 ARG A CA 1
ATOM 3411 C C . ARG A 1 421 ? -35.605 -15.385 47.193 1.00 96.50 421 ARG A C 1
ATOM 3413 O O . ARG A 1 421 ? -36.524 -15.912 47.806 1.00 96.50 421 ARG A O 1
ATOM 3420 N N . ILE A 1 422 ? -35.401 -14.070 47.200 1.00 95.88 422 ILE A N 1
ATOM 3421 C CA . ILE A 1 422 ? -36.266 -13.138 47.930 1.00 95.88 422 ILE A CA 1
ATOM 3422 C C . ILE A 1 422 ? -37.624 -13.010 47.248 1.00 95.88 422 ILE A C 1
ATOM 3424 O O . ILE A 1 422 ? -38.638 -12.998 47.937 1.00 95.88 422 ILE A O 1
ATOM 3428 N N . MET A 1 423 ? -37.657 -12.985 45.915 1.00 95.31 423 MET A N 1
ATOM 3429 C CA . MET A 1 423 ? -38.912 -13.053 45.169 1.00 95.31 423 MET A CA 1
ATOM 3430 C C . MET A 1 423 ? -39.722 -14.303 45.506 1.00 95.31 423 MET A C 1
ATOM 3432 O O . MET A 1 423 ? -40.910 -14.192 45.785 1.00 95.31 423 MET A O 1
ATOM 3436 N N . ASP A 1 424 ? -39.086 -15.474 45.498 1.00 94.94 424 ASP A N 1
ATOM 3437 C CA . ASP A 1 424 ? -39.745 -16.738 45.828 1.00 94.94 424 ASP A CA 1
ATOM 3438 C C . ASP A 1 424 ? -40.240 -16.748 47.283 1.00 94.94 424 ASP A C 1
ATOM 3440 O O . ASP A 1 424 ? -41.391 -17.078 47.560 1.00 94.94 424 ASP A O 1
ATOM 3444 N N . ARG A 1 425 ? -39.415 -16.247 48.215 1.00 95.12 425 ARG A N 1
ATOM 3445 C CA . ARG A 1 425 ? -39.768 -16.111 49.636 1.00 95.12 425 ARG A CA 1
ATOM 3446 C C . ARG A 1 425 ? -40.957 -15.180 49.885 1.00 95.12 425 ARG A C 1
ATOM 3448 O O . ARG A 1 425 ? -41.691 -15.379 50.851 1.00 95.12 425 ARG A O 1
ATOM 3455 N N . LEU A 1 426 ? -41.113 -14.145 49.064 1.00 94.94 426 LEU A N 1
ATOM 3456 C CA . LEU A 1 426 ? -42.180 -13.149 49.172 1.00 94.94 426 LEU A CA 1
ATOM 3457 C C . LEU A 1 426 ? -43.358 -13.426 48.226 1.00 94.94 426 LEU A C 1
ATOM 3459 O O . LEU A 1 426 ? -44.286 -12.621 48.149 1.00 94.94 426 LEU A O 1
ATOM 3463 N N . LYS A 1 427 ? -43.343 -14.551 47.507 1.00 94.19 427 LYS A N 1
ATOM 3464 C CA . LYS A 1 427 ? -44.372 -14.904 46.531 1.00 94.19 427 LYS A CA 1
ATOM 3465 C C . LYS A 1 427 ? -45.748 -14.985 47.200 1.00 94.19 427 LYS A C 1
ATOM 3467 O O . LYS A 1 427 ? -45.908 -15.621 48.236 1.00 94.19 427 LYS A O 1
ATOM 3472 N N . GLY A 1 428 ? -46.737 -14.321 46.601 1.00 92.12 428 GLY A N 1
ATOM 3473 C CA . GLY A 1 428 ? -48.107 -14.253 47.125 1.00 92.12 428 GLY A CA 1
ATOM 3474 C C . GLY A 1 428 ? -48.317 -13.260 48.275 1.00 92.12 428 GLY A C 1
ATOM 3475 O O . GLY A 1 428 ? -49.431 -13.158 48.777 1.00 92.12 428 GLY A O 1
ATOM 3476 N N . ARG A 1 429 ? -47.285 -12.511 48.692 1.00 94.12 429 ARG A N 1
ATOM 3477 C CA . ARG A 1 429 ? -47.406 -11.464 49.717 1.00 94.12 429 ARG A CA 1
ATOM 3478 C C . ARG A 1 429 ? -47.520 -10.090 49.063 1.00 94.12 429 ARG A C 1
ATOM 3480 O O . ARG A 1 429 ? -46.689 -9.727 48.235 1.00 94.12 429 ARG A O 1
ATOM 3487 N N . GLU A 1 430 ? -48.503 -9.299 49.483 1.00 92.12 430 GLU A N 1
ATOM 3488 C CA . GLU A 1 430 ? -48.653 -7.912 49.015 1.00 92.12 430 GLU A CA 1
ATOM 3489 C C . GLU A 1 430 ? -47.834 -6.910 49.836 1.00 92.12 430 GLU A C 1
ATOM 3491 O O . GLU A 1 430 ? -47.417 -5.873 49.315 1.00 92.12 430 GLU A O 1
ATOM 3496 N N . PHE A 1 431 ? -47.560 -7.217 51.108 1.00 92.12 431 PHE A N 1
ATOM 3497 C CA . PHE A 1 431 ? -46.900 -6.293 52.026 1.00 92.12 431 PHE A CA 1
ATOM 3498 C C . PHE A 1 431 ? -45.840 -6.968 52.918 1.00 92.12 431 PHE A C 1
ATOM 3500 O O . PHE A 1 431 ? -45.925 -8.155 53.243 1.00 92.12 431 PHE A O 1
ATOM 3507 N N . LEU A 1 432 ? -44.828 -6.188 53.317 1.00 90.06 432 LEU A N 1
ATOM 3508 C CA . LEU A 1 432 ? -43.733 -6.601 54.207 1.00 90.06 432 LEU A CA 1
ATOM 3509 C C . LEU A 1 432 ? -44.013 -6.310 55.682 1.00 90.06 432 LEU A C 1
ATOM 3511 O O . LEU A 1 432 ? -44.443 -5.209 56.019 1.00 90.06 432 LEU A O 1
ATOM 3515 N N . GLU A 1 433 ? -43.600 -7.208 56.572 1.00 90.44 433 GLU A N 1
ATOM 3516 C CA . GLU A 1 433 ? -43.643 -6.962 58.015 1.00 90.44 433 GLU A CA 1
ATOM 3517 C C . GLU A 1 433 ? -42.662 -5.854 58.440 1.00 90.44 433 GLU A C 1
ATOM 3519 O O . GLU A 1 433 ? -41.625 -5.590 57.809 1.00 90.44 433 GLU A O 1
ATOM 3524 N N . TYR A 1 434 ? -42.970 -5.191 59.557 1.00 84.38 434 TYR A N 1
ATOM 3525 C CA . TYR A 1 434 ? -42.088 -4.177 60.121 1.00 84.38 434 TYR A CA 1
ATOM 3526 C C . TYR A 1 434 ? -40.725 -4.784 60.495 1.00 84.38 434 TYR A C 1
ATOM 3528 O O . TYR A 1 434 ? -40.634 -5.808 61.162 1.00 84.38 434 TYR A O 1
ATOM 3536 N N . GLY A 1 435 ? -39.635 -4.147 60.057 1.00 88.12 435 GLY A N 1
ATOM 3537 C CA . GLY A 1 435 ? -38.273 -4.633 60.315 1.00 88.12 435 GLY A CA 1
ATOM 3538 C C . GLY A 1 435 ? -37.821 -5.818 59.447 1.00 88.12 435 GLY A C 1
ATOM 3539 O O . GLY A 1 435 ? -36.659 -6.225 59.542 1.00 88.12 435 GLY A O 1
ATOM 3540 N N . GLU A 1 436 ? -38.668 -6.319 58.542 1.00 92.62 436 GLU A N 1
ATOM 3541 C CA . GLU A 1 436 ? -38.355 -7.486 57.714 1.00 92.62 436 GLU A CA 1
ATOM 3542 C C . GLU A 1 436 ? -37.205 -7.225 56.729 1.00 92.62 436 GLU A C 1
ATOM 3544 O O . GLU A 1 436 ? -36.329 -8.070 56.576 1.00 92.62 436 GLU A O 1
ATOM 3549 N N . ILE A 1 437 ? -37.111 -6.026 56.137 1.00 92.81 437 ILE A N 1
ATOM 3550 C CA . ILE A 1 437 ? -36.009 -5.671 55.218 1.00 92.81 437 ILE A CA 1
ATOM 3551 C C . ILE A 1 437 ? -34.631 -5.785 55.900 1.00 92.81 437 ILE A C 1
ATOM 3553 O O . ILE A 1 437 ? -33.762 -6.455 55.348 1.00 92.81 437 ILE A O 1
ATOM 3557 N N . PRO A 1 438 ? -34.371 -5.178 57.081 1.00 93.25 438 PRO A N 1
ATOM 3558 C CA . PRO A 1 438 ? -33.142 -5.429 57.837 1.00 93.25 438 PRO A CA 1
ATOM 3559 C C . PRO A 1 438 ? -32.871 -6.905 58.158 1.00 93.25 438 PRO A C 1
ATOM 3561 O O . PRO A 1 438 ? -31.706 -7.305 58.191 1.00 93.25 438 PRO A O 1
ATOM 3564 N N . ARG A 1 439 ? -33.914 -7.704 58.431 1.00 95.06 439 ARG A N 1
ATOM 3565 C CA . ARG A 1 439 ? -33.778 -9.144 58.701 1.00 95.06 439 ARG A CA 1
ATOM 3566 C C . ARG A 1 439 ? -33.316 -9.882 57.447 1.00 95.06 439 ARG A C 1
ATOM 3568 O O . ARG A 1 439 ? -32.245 -10.476 57.481 1.00 95.06 439 ARG A O 1
ATOM 3575 N N . LEU A 1 440 ? -34.045 -9.733 56.340 1.00 95.19 440 LEU A N 1
ATOM 3576 C CA . LEU A 1 440 ? -33.708 -10.320 55.040 1.00 95.19 440 LEU A CA 1
ATOM 3577 C C . LEU A 1 440 ? -32.331 -9.847 54.547 1.00 95.19 440 LEU A C 1
ATOM 3579 O O . LEU A 1 440 ? -31.543 -10.629 54.034 1.00 95.19 440 LEU A O 1
ATOM 3583 N N . ALA A 1 441 ? -31.985 -8.574 54.747 1.00 94.31 441 ALA A N 1
ATOM 3584 C CA . ALA A 1 441 ? -30.677 -8.038 54.376 1.00 94.31 441 ALA A CA 1
ATOM 3585 C C . ALA A 1 441 ? -29.520 -8.741 55.112 1.00 94.31 441 ALA A C 1
ATOM 3587 O O . ALA A 1 441 ? -28.486 -9.014 54.503 1.00 94.31 441 ALA A O 1
ATOM 3588 N N . ARG A 1 442 ? -29.696 -9.060 56.405 1.00 95.38 442 ARG A N 1
ATOM 3589 C CA . ARG A 1 442 ? -28.726 -9.849 57.183 1.00 95.38 442 ARG A CA 1
ATOM 3590 C C . ARG A 1 442 ? -28.701 -11.309 56.738 1.00 95.38 442 ARG A C 1
ATOM 3592 O O . ARG A 1 442 ? -27.620 -11.842 56.527 1.00 95.38 442 ARG A O 1
ATOM 3599 N N . GLU A 1 443 ? -29.875 -11.908 56.558 1.00 95.69 443 GLU A N 1
ATOM 3600 C CA . GLU A 1 443 ? -30.051 -13.305 56.141 1.00 95.69 443 GLU A CA 1
ATOM 3601 C C . GLU A 1 443 ? -29.389 -13.595 54.788 1.00 95.69 443 GLU A C 1
ATOM 3603 O O . GLU A 1 443 ? -28.619 -14.541 54.657 1.00 95.69 443 GLU A O 1
ATOM 3608 N N . PHE A 1 444 ? -29.627 -12.741 53.792 1.00 94.94 444 PHE A N 1
ATOM 3609 C CA . PHE A 1 444 ? -29.102 -12.911 52.438 1.00 94.94 444 PHE A CA 1
ATOM 3610 C C . PHE A 1 444 ? -27.762 -12.202 52.193 1.00 94.94 444 PHE A C 1
ATOM 3612 O O . PHE A 1 444 ? -27.269 -12.206 51.068 1.00 94.94 444 PHE A O 1
ATOM 3619 N N . VAL A 1 445 ? -27.165 -11.586 53.221 1.00 94.75 445 VAL A N 1
ATOM 3620 C CA . VAL A 1 445 ? -25.870 -10.881 53.139 1.00 94.75 445 VAL A CA 1
ATOM 3621 C C . VAL A 1 445 ? -25.861 -9.788 52.050 1.00 94.75 445 VAL A C 1
ATOM 3623 O O . VAL A 1 445 ? -24.895 -9.595 51.309 1.00 94.75 445 VAL A O 1
ATOM 3626 N N . VAL A 1 446 ? -26.949 -9.019 51.952 1.00 94.75 446 VAL A N 1
ATOM 3627 C CA . VAL A 1 446 ? -27.088 -7.890 51.015 1.00 94.75 446 VAL A CA 1
ATOM 3628 C C . VAL A 1 446 ? -27.262 -6.589 51.786 1.00 94.75 446 VAL A C 1
ATOM 3630 O O . VAL A 1 446 ? -27.869 -6.534 52.852 1.00 94.75 446 VAL A O 1
ATOM 3633 N N . LYS A 1 447 ? -26.733 -5.484 51.251 1.00 95.56 447 LYS A N 1
ATOM 3634 C CA . LYS A 1 447 ? -26.908 -4.166 51.875 1.00 95.56 447 LYS A CA 1
ATOM 3635 C C . LYS A 1 447 ? -28.398 -3.831 51.987 1.00 95.56 447 LYS A C 1
ATOM 3637 O O . LYS A 1 447 ? -29.099 -3.823 50.978 1.00 95.56 447 LYS A O 1
ATOM 3642 N N . LYS A 1 448 ? -28.848 -3.436 53.186 1.00 95.44 448 LYS A N 1
ATOM 3643 C CA . LYS A 1 448 ? -30.240 -3.028 53.469 1.00 95.44 448 LYS A CA 1
ATOM 3644 C C . LYS A 1 448 ? -30.816 -2.084 52.406 1.00 95.44 448 LYS A C 1
ATOM 3646 O O . LYS A 1 448 ? -31.925 -2.302 51.940 1.00 95.44 448 LYS A O 1
ATOM 3651 N N . GLY A 1 449 ? -30.055 -1.060 52.011 1.00 93.75 449 GLY A N 1
ATOM 3652 C CA . GLY A 1 449 ? -30.501 -0.093 51.003 1.00 93.75 449 GLY A CA 1
ATOM 3653 C C . GLY A 1 449 ? -30.703 -0.703 49.614 1.00 93.75 449 GLY A C 1
ATOM 3654 O O . GLY A 1 449 ? -31.656 -0.356 48.934 1.00 93.75 449 GLY A O 1
ATOM 3655 N N . THR A 1 450 ? -29.854 -1.646 49.202 1.00 95.00 450 THR A N 1
ATOM 3656 C CA . THR A 1 450 ? -30.021 -2.368 47.932 1.00 95.00 450 THR A CA 1
ATOM 3657 C C . THR A 1 450 ? -31.307 -3.186 47.947 1.00 95.00 450 THR A C 1
ATOM 3659 O O . THR A 1 450 ? -32.077 -3.134 46.994 1.00 95.00 450 THR A O 1
ATOM 3662 N N . LEU A 1 451 ? -31.562 -3.877 49.058 1.00 95.12 451 LEU A N 1
ATOM 3663 C CA . LEU A 1 451 ? -32.741 -4.712 49.207 1.00 95.12 451 LEU A CA 1
ATOM 3664 C C . LEU A 1 451 ? -34.045 -3.909 49.253 1.00 95.12 451 LEU A C 1
ATOM 3666 O O . LEU A 1 451 ? -35.020 -4.286 48.613 1.00 95.12 451 LEU A O 1
ATOM 3670 N N . ASP A 1 452 ? -34.048 -2.775 49.953 1.00 93.88 452 ASP A N 1
ATOM 3671 C CA . ASP A 1 452 ? -35.192 -1.858 49.994 1.00 93.88 452 ASP A CA 1
ATOM 3672 C C . ASP A 1 452 ? -35.563 -1.348 48.591 1.00 93.88 452 ASP A C 1
ATOM 3674 O O . ASP A 1 452 ? -36.736 -1.332 48.224 1.00 93.88 452 ASP A O 1
ATOM 3678 N N . ILE A 1 453 ? -34.563 -1.016 47.767 1.00 94.25 453 ILE A N 1
ATOM 3679 C CA . ILE A 1 453 ? -34.776 -0.564 46.385 1.00 94.25 453 ILE A CA 1
ATOM 3680 C C . ILE A 1 453 ? -35.285 -1.716 45.499 1.00 94.25 453 ILE A C 1
ATOM 3682 O O . ILE A 1 453 ? -36.139 -1.489 44.640 1.00 94.25 453 ILE A O 1
ATOM 3686 N N . TRP A 1 454 ? -34.823 -2.951 45.700 1.00 95.88 454 TRP A N 1
ATOM 3687 C CA . TRP A 1 454 ? -35.369 -4.101 44.972 1.00 95.88 454 TRP A CA 1
ATOM 3688 C C . TRP A 1 454 ? -36.826 -4.367 45.348 1.00 95.88 454 TRP A C 1
ATOM 3690 O O . TRP A 1 454 ? -37.680 -4.446 44.469 1.00 95.88 454 TRP A O 1
ATOM 3700 N N . ILE A 1 455 ? -37.126 -4.430 46.650 1.00 95.12 455 ILE A N 1
ATOM 3701 C CA . ILE A 1 455 ? -38.447 -4.843 47.124 1.00 95.12 455 ILE A CA 1
ATOM 3702 C C . ILE A 1 455 ? -39.500 -3.753 46.936 1.00 95.12 455 ILE A C 1
ATOM 3704 O O . ILE A 1 455 ? -40.575 -4.028 46.412 1.00 95.12 455 ILE A O 1
ATOM 3708 N N . ARG A 1 456 ? -39.217 -2.514 47.349 1.00 92.50 456 ARG A N 1
ATOM 3709 C CA . ARG A 1 456 ? -40.228 -1.444 47.374 1.00 92.50 456 ARG A CA 1
ATOM 3710 C C . ARG A 1 456 ? -40.280 -0.610 46.106 1.00 92.50 456 ARG A C 1
ATOM 3712 O O . ARG A 1 456 ? -41.310 -0.013 45.823 1.00 92.50 456 ARG A O 1
ATOM 3719 N N . LYS A 1 457 ? -39.175 -0.529 45.359 1.00 92.94 457 LYS A N 1
ATOM 3720 C CA . LYS A 1 457 ? -39.110 0.255 44.112 1.00 92.94 457 LYS A CA 1
ATOM 3721 C C . LYS A 1 457 ? -39.136 -0.614 42.855 1.00 92.94 457 LYS A C 1
ATOM 3723 O O . LYS A 1 457 ? -39.041 -0.066 41.764 1.00 92.94 457 LYS A O 1
ATOM 3728 N N . GLY A 1 458 ? -39.205 -1.939 43.004 1.00 93.75 458 GLY A N 1
ATOM 3729 C CA . GLY A 1 458 ? -39.270 -2.878 41.882 1.00 93.75 458 GLY A CA 1
ATOM 3730 C C . GLY A 1 458 ? -38.038 -2.892 40.989 1.00 93.75 458 GLY A C 1
ATOM 3731 O O . GLY A 1 458 ? -38.110 -3.304 39.838 1.00 93.75 458 GLY A O 1
ATOM 3732 N N . THR A 1 459 ? -36.898 -2.411 41.484 1.00 94.81 459 THR A N 1
ATOM 3733 C CA . THR A 1 459 ? -35.671 -2.395 40.681 1.00 94.81 459 THR A CA 1
ATOM 3734 C C . THR A 1 459 ? -35.011 -3.768 40.668 1.00 94.81 459 THR A C 1
ATOM 3736 O O . THR A 1 459 ? -34.930 -4.440 41.690 1.00 94.81 459 THR A O 1
ATOM 3739 N N . THR A 1 460 ? -34.458 -4.169 39.529 1.00 95.06 460 THR A N 1
ATOM 3740 C CA . THR A 1 460 ? -33.728 -5.435 39.417 1.00 95.06 460 THR A CA 1
ATOM 3741 C C . THR A 1 460 ? -32.215 -5.248 39.619 1.00 95.06 460 THR A C 1
ATOM 3743 O O . THR A 1 460 ? -31.673 -4.177 39.317 1.00 95.06 460 THR A O 1
ATOM 3746 N N . PRO A 1 461 ? -31.478 -6.289 40.047 1.00 96.38 461 PRO A N 1
ATOM 3747 C CA . PRO A 1 461 ? -30.017 -6.307 40.060 1.00 96.38 461 PRO A CA 1
ATOM 3748 C C . PRO A 1 461 ? -29.391 -5.876 38.727 1.00 96.38 461 PRO A C 1
ATOM 3750 O O . PRO A 1 461 ? -29.869 -6.229 37.648 1.00 96.38 461 PRO A O 1
ATOM 3753 N N . ARG A 1 462 ? -28.248 -5.177 38.793 1.00 94.19 462 ARG A N 1
ATOM 3754 C CA . ARG A 1 462 ? -27.510 -4.697 37.602 1.00 94.19 462 ARG A CA 1
ATOM 3755 C C . ARG A 1 462 ? -27.110 -5.817 36.643 1.00 94.19 462 ARG A C 1
ATOM 3757 O O . ARG A 1 462 ? -26.911 -5.564 35.459 1.00 94.19 462 ARG A O 1
ATOM 3764 N N . PHE A 1 463 ? -26.994 -7.042 37.148 1.00 95.12 463 PHE A N 1
ATOM 3765 C CA . PHE A 1 463 ? -26.721 -8.222 36.340 1.00 95.12 463 PHE A CA 1
ATOM 3766 C C . PHE A 1 463 ? -27.717 -8.378 35.180 1.00 95.12 463 PHE A C 1
ATOM 3768 O O . PHE A 1 463 ? -27.287 -8.549 34.041 1.00 95.12 463 PHE A O 1
ATOM 3775 N N . TYR A 1 464 ? -29.020 -8.224 35.451 1.00 95.00 464 TYR A N 1
ATOM 3776 C CA . TYR A 1 464 ? -30.086 -8.347 34.449 1.00 95.00 464 TYR A CA 1
ATOM 3777 C C . TYR A 1 464 ? -29.983 -7.272 33.358 1.00 95.00 464 TYR A C 1
ATOM 3779 O O . TYR A 1 464 ? -30.174 -7.542 32.174 1.00 95.00 464 TYR A O 1
ATOM 3787 N N . PHE A 1 465 ? -29.573 -6.059 33.727 1.00 94.25 465 PHE A N 1
ATOM 3788 C CA . PHE A 1 465 ? -29.299 -4.994 32.763 1.00 94.25 465 PHE A CA 1
ATOM 3789 C C . PHE A 1 465 ? -28.142 -5.355 31.818 1.00 94.25 465 PHE A C 1
ATOM 3791 O O . PHE A 1 465 ? -28.273 -5.229 30.600 1.00 94.25 465 PHE A O 1
ATOM 3798 N N . TYR A 1 466 ? -27.020 -5.848 32.351 1.00 94.69 466 TYR A N 1
ATOM 3799 C CA . TYR A 1 466 ? -25.860 -6.188 31.522 1.00 94.69 466 TYR A CA 1
ATOM 3800 C C . TYR A 1 466 ? -26.098 -7.398 30.625 1.00 94.69 466 TYR A C 1
ATOM 3802 O O . TYR A 1 466 ? -25.682 -7.380 29.466 1.00 94.69 466 TYR A O 1
ATOM 3810 N N . ILE A 1 467 ? -26.786 -8.430 31.113 1.00 94.69 467 ILE A N 1
ATOM 3811 C CA . ILE A 1 467 ? -27.119 -9.583 30.272 1.00 94.69 467 ILE A CA 1
ATOM 3812 C C . ILE A 1 467 ? -28.103 -9.208 29.160 1.00 94.69 467 ILE A C 1
ATOM 3814 O O . ILE A 1 467 ? -27.937 -9.656 28.027 1.00 94.69 467 ILE A O 1
ATOM 3818 N N . ASN A 1 468 ? -29.033 -8.284 29.409 1.00 94.12 468 ASN A N 1
ATOM 3819 C CA . ASN A 1 468 ? -29.918 -7.765 28.365 1.00 94.12 468 ASN A CA 1
ATOM 3820 C C . ASN A 1 468 ? -29.181 -6.957 27.287 1.00 94.12 468 ASN A C 1
ATOM 3822 O O . ASN A 1 468 ? -29.640 -6.893 26.146 1.00 94.12 468 ASN A O 1
ATOM 3826 N N . GLN A 1 469 ? -28.009 -6.402 27.594 1.00 94.88 469 GLN A N 1
ATOM 3827 C CA . GLN A 1 469 ? -27.118 -5.780 26.605 1.00 94.88 469 GLN A CA 1
ATOM 3828 C C . GLN A 1 469 ? -26.121 -6.755 25.972 1.00 94.88 469 GLN A C 1
ATOM 3830 O O . GLN A 1 469 ? -25.481 -6.431 24.968 1.00 94.88 469 GLN A O 1
ATOM 3835 N N . SER A 1 470 ? -25.962 -7.936 26.561 1.00 95.69 470 SER A N 1
ATOM 3836 C CA . SER A 1 470 ? -25.049 -8.952 26.067 1.00 95.69 470 SER A CA 1
ATOM 3837 C C . SER A 1 470 ? -25.592 -9.617 24.801 1.00 95.69 470 SER A C 1
ATOM 3839 O O . SER A 1 470 ? -26.804 -9.649 24.555 1.00 95.69 470 SER A O 1
ATOM 3841 N N . ILE A 1 471 ? -24.678 -10.117 23.971 1.00 96.06 471 ILE A N 1
ATOM 3842 C CA . ILE A 1 471 ? -25.041 -10.937 22.819 1.00 96.06 471 ILE A CA 1
ATOM 3843 C C . ILE A 1 471 ? -25.133 -12.400 23.250 1.00 96.06 471 ILE A C 1
ATOM 3845 O O . ILE A 1 471 ? -24.261 -12.879 23.980 1.00 96.06 471 ILE A O 1
ATOM 3849 N N . SER A 1 472 ? -26.179 -13.099 22.812 1.00 96.06 472 SER A N 1
ATOM 3850 C CA . SER A 1 472 ? -26.284 -14.538 23.038 1.00 96.06 472 SER A CA 1
ATOM 3851 C C . SER A 1 472 ? -25.235 -15.287 22.210 1.00 96.06 472 SER A C 1
ATOM 3853 O O . SER A 1 472 ? -24.700 -14.783 21.218 1.00 96.06 472 SER A O 1
ATOM 3855 N N . LYS A 1 473 ? -24.919 -16.514 22.612 1.00 95.75 473 LYS A N 1
ATOM 3856 C CA . LYS A 1 473 ? -24.002 -17.394 21.889 1.00 95.75 473 LYS A CA 1
ATOM 3857 C C . LYS A 1 473 ? -24.506 -17.703 20.476 1.00 95.75 473 LYS A C 1
ATOM 3859 O O . LYS A 1 473 ? -23.702 -17.698 19.546 1.00 95.75 473 LYS A O 1
ATOM 3864 N N . SER A 1 474 ? -25.804 -17.952 20.300 1.00 95.75 474 SER A N 1
ATOM 3865 C CA . SER A 1 474 ? -26.412 -18.198 18.985 1.00 95.75 474 SER A CA 1
ATOM 3866 C C . SER A 1 474 ? -26.306 -16.974 18.073 1.00 95.75 474 SER A C 1
ATOM 3868 O O . SER A 1 474 ? -25.779 -17.103 16.967 1.00 95.75 474 SER A O 1
ATOM 3870 N N . ASP A 1 475 ? -26.673 -15.782 18.559 1.00 95.81 475 ASP A N 1
ATOM 3871 C CA . ASP A 1 475 ? -26.558 -14.534 17.785 1.00 95.81 475 ASP A CA 1
ATOM 3872 C C . ASP A 1 475 ? -25.097 -14.241 17.418 1.00 95.81 475 ASP A C 1
ATOM 3874 O O . ASP A 1 475 ? -24.776 -13.790 16.313 1.00 95.81 475 ASP A O 1
ATOM 3878 N N . ALA A 1 476 ? -24.173 -14.503 18.349 1.00 96.25 476 ALA A N 1
ATOM 3879 C CA . ALA A 1 476 ? -22.751 -14.328 18.106 1.00 96.25 476 ALA A CA 1
ATOM 3880 C C . ALA A 1 476 ? -22.241 -15.279 17.017 1.00 96.25 476 ALA A C 1
ATOM 3882 O O . ALA A 1 476 ? -21.497 -14.844 16.137 1.00 96.25 476 ALA A O 1
ATOM 3883 N N . ILE A 1 477 ? -22.650 -16.552 17.039 1.00 96.25 477 ILE A N 1
ATOM 3884 C CA . ILE A 1 477 ? -22.310 -17.535 16.001 1.00 96.25 477 ILE A CA 1
ATOM 3885 C C . ILE A 1 477 ? -22.876 -17.107 14.644 1.00 96.25 477 ILE A C 1
ATOM 3887 O O . ILE A 1 477 ? -22.144 -17.149 13.651 1.00 96.25 477 ILE A O 1
ATOM 3891 N N . GLU A 1 478 ? -24.125 -16.647 14.582 1.00 96.81 478 GLU A N 1
ATOM 3892 C CA . GLU A 1 478 ? -24.733 -16.160 13.339 1.00 96.81 478 GLU A CA 1
ATOM 3893 C C . GLU A 1 478 ? -23.944 -14.968 12.773 1.00 96.81 478 GLU A C 1
ATOM 3895 O O . GLU A 1 478 ? -23.535 -14.958 11.607 1.00 96.81 478 GLU A O 1
ATOM 3900 N N . LYS A 1 479 ? -23.629 -13.980 13.620 1.00 96.31 479 LYS A N 1
ATOM 3901 C CA . LYS A 1 479 ? -22.866 -12.800 13.203 1.00 96.31 479 LYS A CA 1
ATOM 3902 C C . LYS A 1 479 ? -21.445 -13.155 12.766 1.00 96.31 479 LYS A C 1
ATOM 3904 O O . LYS A 1 479 ? -20.958 -12.623 11.768 1.00 96.31 479 LYS A O 1
ATOM 3909 N N . LEU A 1 480 ? -20.783 -14.072 13.473 1.00 95.81 480 LEU A N 1
ATOM 3910 C CA . LEU A 1 480 ? -19.467 -14.580 13.083 1.00 95.81 480 LEU A CA 1
ATOM 3911 C C . LEU A 1 480 ? -19.513 -15.366 11.776 1.00 95.81 480 LEU A C 1
ATOM 3913 O O . LEU A 1 480 ? -18.552 -15.296 11.015 1.00 95.81 480 LEU A O 1
ATOM 3917 N N . THR A 1 481 ? -20.611 -16.059 11.481 1.00 95.88 481 THR A N 1
ATOM 3918 C CA . THR A 1 481 ? -20.803 -16.760 10.204 1.00 95.88 481 THR A CA 1
ATOM 3919 C C . THR A 1 481 ? -20.819 -15.763 9.044 1.00 95.88 481 THR A C 1
ATOM 3921 O O . THR A 1 481 ? -20.029 -15.908 8.112 1.00 95.88 481 THR A O 1
ATOM 3924 N N . LYS A 1 482 ? -21.557 -14.652 9.174 1.00 95.62 482 LYS A N 1
ATOM 3925 C CA . LYS A 1 482 ? -21.555 -13.553 8.185 1.00 95.62 482 LYS A CA 1
ATOM 3926 C C . LYS A 1 482 ? -20.168 -12.914 8.019 1.00 95.62 482 LYS A C 1
ATOM 3928 O O . LYS A 1 482 ? -19.723 -12.633 6.906 1.00 95.62 482 LYS A O 1
ATOM 3933 N N . VAL A 1 483 ? -19.444 -12.685 9.121 1.00 94.69 483 VAL A N 1
ATOM 3934 C CA . VAL A 1 483 ? -18.059 -12.169 9.073 1.00 94.69 483 VAL A CA 1
ATOM 3935 C C . VAL A 1 483 ? -17.121 -13.174 8.394 1.00 94.69 483 VAL A C 1
ATOM 3937 O O . VAL A 1 483 ? -16.260 -12.785 7.605 1.00 94.69 483 VAL A O 1
ATOM 3940 N N . ARG A 1 484 ? -17.294 -14.469 8.667 1.00 92.62 484 ARG A N 1
ATOM 3941 C CA . ARG A 1 484 ? -16.503 -15.561 8.097 1.00 92.62 484 ARG A CA 1
ATOM 3942 C C . ARG A 1 484 ? -16.707 -15.686 6.592 1.00 92.62 484 ARG A C 1
ATOM 3944 O O . ARG A 1 484 ? -15.721 -15.862 5.877 1.00 92.62 484 ARG A O 1
ATOM 3951 N N . GLU A 1 485 ? -17.939 -15.586 6.111 1.00 94.00 485 GLU A N 1
ATOM 3952 C CA . GLU A 1 485 ? -18.254 -15.572 4.678 1.00 94.00 485 GLU A CA 1
ATOM 3953 C C . GLU A 1 485 ? -17.530 -14.419 3.978 1.00 94.00 485 GLU A C 1
ATOM 3955 O O . GLU A 1 485 ? -16.785 -14.649 3.025 1.00 94.00 485 GLU A O 1
ATOM 3960 N N . LYS A 1 486 ? -17.605 -13.207 4.546 1.00 92.25 486 LYS A N 1
ATOM 3961 C CA . LYS A 1 486 ? -16.856 -12.033 4.061 1.00 92.25 486 LYS A CA 1
ATOM 3962 C C . LYS A 1 486 ? -15.335 -12.210 4.115 1.00 92.25 486 LYS A C 1
ATOM 3964 O O . LYS A 1 486 ? -14.619 -11.609 3.322 1.00 92.25 486 LYS A O 1
ATOM 3969 N N . ASN A 1 487 ? -14.827 -13.021 5.039 1.00 93.56 487 ASN A N 1
ATOM 3970 C CA . ASN A 1 487 ? -13.406 -13.361 5.162 1.00 93.56 487 ASN A CA 1
ATOM 3971 C C . ASN A 1 487 ? -12.999 -14.593 4.337 1.00 93.56 487 ASN A C 1
ATOM 3973 O O . ASN A 1 487 ? -11.951 -15.190 4.607 1.00 93.56 487 ASN A O 1
ATOM 3977 N N . ASN A 1 488 ? -13.822 -15.032 3.381 1.00 93.50 488 ASN A N 1
ATOM 3978 C CA . ASN A 1 488 ? -13.542 -16.207 2.560 1.00 93.50 488 ASN A CA 1
ATOM 3979 C C . ASN A 1 488 ? -13.233 -17.462 3.413 1.00 93.50 488 ASN A C 1
ATOM 3981 O O . ASN A 1 488 ? -12.274 -18.215 3.184 1.00 93.50 488 ASN A O 1
ATOM 3985 N N . GLY A 1 489 ? -14.037 -17.673 4.457 1.00 92.25 489 GLY A N 1
ATOM 3986 C CA . GLY A 1 489 ? -13.978 -18.846 5.324 1.00 92.25 489 GLY A CA 1
ATOM 3987 C C . GLY A 1 489 ? -12.854 -18.855 6.364 1.00 92.25 489 GLY A C 1
ATOM 3988 O O . GLY A 1 489 ? -12.680 -19.891 7.002 1.00 92.25 489 GLY A O 1
ATOM 3989 N N . LEU A 1 490 ? -12.092 -17.768 6.529 1.00 93.56 490 LEU A N 1
ATOM 3990 C CA . LEU A 1 490 ? -10.970 -17.697 7.472 1.00 93.56 490 LEU A CA 1
ATOM 3991 C C . LEU A 1 490 ? -11.443 -17.855 8.929 1.00 93.56 490 LEU A C 1
ATOM 3993 O O . LEU A 1 490 ? -12.188 -17.015 9.430 1.00 93.56 490 LEU A O 1
ATOM 3997 N N . LEU A 1 491 ? -10.994 -18.926 9.594 1.00 84.75 491 LEU A N 1
ATOM 3998 C CA . LEU A 1 491 ? -11.421 -19.296 10.950 1.00 84.75 491 LEU A CA 1
ATOM 3999 C C . LEU A 1 491 ? -10.350 -19.067 12.014 1.00 84.75 491 LEU A C 1
ATOM 4001 O O . LEU A 1 491 ? -10.635 -18.503 13.063 1.00 84.75 491 LEU A O 1
ATOM 4005 N N . THR A 1 492 ? -9.127 -19.522 11.749 1.00 94.94 492 THR A N 1
ATOM 4006 C CA . THR A 1 492 ? -8.090 -19.644 12.774 1.00 94.94 492 THR A CA 1
ATOM 4007 C C . THR A 1 492 ? -6.835 -18.868 12.401 1.00 94.94 492 THR A C 1
ATOM 4009 O O . THR A 1 492 ? -6.558 -18.590 11.228 1.00 94.94 492 THR A O 1
ATOM 4012 N N . LEU A 1 493 ? -6.032 -18.553 13.419 1.00 96.69 493 LEU A N 1
ATOM 4013 C CA . LEU A 1 493 ? -4.711 -17.958 13.231 1.00 96.69 493 LEU A CA 1
ATOM 4014 C C . LEU A 1 493 ? -3.776 -18.888 12.435 1.00 96.69 493 LEU A C 1
ATOM 4016 O O . LEU A 1 493 ? -2.931 -18.419 11.674 1.00 96.69 493 LEU A O 1
ATOM 4020 N N . GLU A 1 494 ? -3.940 -20.202 12.578 1.00 96.50 494 GLU A N 1
ATOM 4021 C CA . GLU A 1 494 ? -3.201 -21.218 11.823 1.00 96.50 494 GLU A CA 1
ATOM 4022 C C . GLU A 1 494 ? -3.520 -21.155 10.331 1.00 96.50 494 GLU A C 1
ATOM 4024 O O . GLU A 1 494 ? -2.603 -21.079 9.513 1.00 96.50 494 GLU A O 1
ATOM 4029 N N . GLU A 1 495 ? -4.805 -21.092 9.975 1.00 95.88 495 GLU A N 1
ATOM 4030 C CA . GLU A 1 495 ? -5.245 -20.949 8.587 1.00 95.88 495 GLU A CA 1
ATOM 4031 C C . GLU A 1 495 ? -4.763 -19.623 7.985 1.00 95.88 495 GLU A C 1
ATOM 4033 O O . GLU A 1 495 ? -4.277 -19.588 6.852 1.00 95.88 495 GLU A O 1
ATOM 4038 N N . TYR A 1 496 ? -4.813 -18.539 8.764 1.00 97.31 496 TYR A N 1
ATOM 4039 C CA . TYR A 1 496 ? -4.225 -17.255 8.385 1.00 97.31 496 TYR A CA 1
ATOM 4040 C C . TYR A 1 496 ? -2.731 -17.392 8.072 1.00 97.31 496 TYR A C 1
ATOM 4042 O O . TYR A 1 496 ? -2.274 -16.959 7.012 1.00 97.31 496 TYR A O 1
ATOM 4050 N N . ASN A 1 497 ? -1.967 -18.028 8.962 1.00 96.94 497 ASN A N 1
ATOM 4051 C CA . ASN A 1 497 ? -0.532 -18.221 8.781 1.00 96.94 497 ASN A CA 1
ATOM 4052 C C . ASN A 1 497 ? -0.235 -19.117 7.572 1.00 96.94 497 ASN A C 1
ATOM 4054 O O . ASN A 1 497 ? 0.706 -18.835 6.831 1.00 96.94 497 ASN A O 1
ATOM 4058 N N . ARG A 1 498 ? -1.040 -20.161 7.342 1.00 96.88 498 ARG A N 1
ATOM 4059 C CA . ARG A 1 498 ? -0.935 -21.049 6.177 1.00 96.88 498 ARG A CA 1
ATOM 4060 C C . ARG A 1 498 ? -1.154 -20.280 4.875 1.00 96.88 498 ARG A C 1
ATOM 4062 O O . ARG A 1 498 ? -0.308 -20.346 3.987 1.00 96.88 498 ARG A O 1
ATOM 4069 N N . ARG A 1 499 ? -2.229 -19.493 4.770 1.00 97.12 499 ARG A N 1
ATOM 4070 C CA . ARG A 1 499 ? -2.508 -18.687 3.568 1.00 97.12 499 ARG A CA 1
ATOM 4071 C C . ARG A 1 499 ? -1.471 -17.592 3.344 1.00 97.12 499 ARG A C 1
ATOM 4073 O O . ARG A 1 499 ? -1.032 -17.415 2.215 1.00 97.12 499 ARG A O 1
ATOM 4080 N N . MET A 1 500 ? -1.016 -16.915 4.400 1.00 97.19 500 MET A N 1
ATOM 4081 C CA . MET A 1 500 ? 0.064 -15.929 4.283 1.00 97.19 500 MET A CA 1
ATOM 4082 C C . MET A 1 500 ? 1.387 -16.561 3.851 1.00 97.19 500 MET A C 1
ATOM 4084 O O . MET A 1 500 ? 2.116 -15.942 3.090 1.00 97.19 500 MET A O 1
ATOM 4088 N N . LYS A 1 501 ? 1.711 -17.789 4.273 1.00 97.12 501 LYS A N 1
ATOM 4089 C CA . LYS A 1 501 ? 2.893 -18.503 3.754 1.00 97.12 501 LYS A CA 1
ATOM 4090 C C . LYS A 1 501 ? 2.794 -18.777 2.252 1.00 97.12 501 LYS A C 1
ATOM 4092 O O . LYS A 1 501 ? 3.813 -18.736 1.577 1.00 97.12 501 LYS A O 1
ATOM 4097 N N . ASN A 1 502 ? 1.581 -18.984 1.744 1.00 97.62 502 ASN A N 1
ATOM 4098 C CA . ASN A 1 502 ? 1.313 -19.186 0.321 1.00 97.62 502 ASN A CA 1
ATOM 4099 C C . ASN A 1 502 ? 1.184 -17.872 -0.470 1.00 97.62 502 ASN A C 1
ATOM 4101 O O . ASN A 1 502 ? 0.907 -17.914 -1.663 1.00 97.62 502 ASN A O 1
ATOM 4105 N N . TYR A 1 503 ? 1.360 -16.709 0.160 1.00 98.19 503 TYR A N 1
ATOM 4106 C CA . TYR A 1 503 ? 1.288 -15.403 -0.490 1.00 98.19 503 TYR A CA 1
ATOM 4107 C C . TYR A 1 503 ? 2.661 -14.982 -1.016 1.00 98.19 503 TYR A C 1
ATOM 4109 O O . TYR A 1 503 ? 3.611 -14.865 -0.241 1.00 98.19 503 TYR A O 1
ATOM 4117 N N . TYR A 1 504 ? 2.762 -14.678 -2.314 1.00 98.00 504 TYR A N 1
ATOM 4118 C CA . TYR A 1 504 ? 4.043 -14.369 -2.963 1.00 98.00 504 TYR A CA 1
ATOM 4119 C C . TYR A 1 504 ? 4.790 -13.203 -2.297 1.00 98.00 504 TYR A C 1
ATOM 4121 O O . TYR A 1 504 ? 6.005 -13.242 -2.133 1.00 98.00 504 TYR A O 1
ATOM 4129 N N . LEU A 1 505 ? 4.061 -12.178 -1.846 1.00 96.69 505 LEU A N 1
ATOM 4130 C CA . LEU A 1 505 ? 4.646 -10.954 -1.287 1.00 96.69 505 LEU A CA 1
ATOM 4131 C C . LEU A 1 505 ? 4.817 -10.992 0.241 1.00 96.69 505 LEU A C 1
ATOM 4133 O O . LEU A 1 505 ? 5.003 -9.952 0.883 1.00 96.69 505 LEU A O 1
ATOM 4137 N N . TRP A 1 506 ? 4.712 -12.171 0.860 1.00 96.50 506 TRP A N 1
ATOM 4138 C CA . TRP A 1 506 ? 4.750 -12.301 2.316 1.00 96.50 506 TRP A CA 1
ATOM 4139 C C . TRP A 1 506 ? 6.081 -11.863 2.928 1.00 96.50 506 TRP A C 1
ATOM 4141 O O . TRP A 1 506 ? 6.108 -11.196 3.963 1.00 96.50 506 TRP A O 1
ATOM 4151 N N . GLU A 1 507 ? 7.198 -12.174 2.277 1.00 95.00 507 GLU A N 1
ATOM 4152 C CA . GLU A 1 507 ? 8.516 -11.780 2.777 1.00 95.00 507 GLU A CA 1
ATOM 4153 C C . GLU A 1 507 ? 8.712 -10.256 2.744 1.00 95.00 507 GLU A C 1
ATOM 4155 O O . GLU A 1 507 ? 9.333 -9.682 3.642 1.00 95.00 507 GLU A O 1
ATOM 4160 N N . GLN A 1 508 ? 8.121 -9.559 1.772 1.00 94.06 508 GLN A N 1
ATOM 4161 C CA . GLN A 1 508 ? 8.117 -8.096 1.735 1.00 94.06 508 GLN A CA 1
ATOM 4162 C C . GLN A 1 508 ? 7.205 -7.507 2.818 1.00 94.06 508 GLN A C 1
ATOM 4164 O O . GLN A 1 508 ? 7.586 -6.547 3.490 1.00 94.06 508 GLN A O 1
ATOM 4169 N N . GLU A 1 509 ? 6.048 -8.121 3.067 1.00 94.06 509 GLU A N 1
ATOM 4170 C CA . GLU A 1 509 ? 5.156 -7.773 4.181 1.00 94.06 509 GLU A CA 1
ATOM 4171 C C . GLU A 1 509 ? 5.800 -7.969 5.562 1.00 94.06 509 GLU A C 1
ATOM 4173 O O . GLU A 1 509 ? 5.484 -7.236 6.503 1.00 94.06 509 GLU A O 1
ATOM 4178 N N . LYS A 1 510 ? 6.701 -8.946 5.706 1.00 94.94 510 LYS A N 1
ATOM 4179 C CA . LYS A 1 510 ? 7.508 -9.148 6.918 1.00 94.94 510 LYS A CA 1
ATOM 4180 C C . LYS A 1 510 ? 8.547 -8.059 7.132 1.00 94.94 510 LYS A C 1
ATOM 4182 O O . LYS A 1 510 ? 8.746 -7.623 8.262 1.00 94.94 510 LYS A O 1
ATOM 4187 N N . LYS A 1 511 ? 9.187 -7.611 6.052 1.00 94.19 511 LYS A N 1
ATOM 4188 C CA . LYS A 1 511 ? 10.217 -6.561 6.084 1.00 94.19 511 LYS A CA 1
ATOM 4189 C C . LYS A 1 511 ? 9.639 -5.155 6.276 1.00 94.19 511 LYS A C 1
ATOM 4191 O O . LYS A 1 511 ? 10.390 -4.225 6.554 1.00 94.19 511 LYS A O 1
ATOM 4196 N N . ALA A 1 512 ? 8.325 -4.981 6.137 1.00 92.94 512 ALA A N 1
ATOM 4197 C CA . ALA A 1 512 ? 7.665 -3.700 6.350 1.00 92.94 512 ALA A CA 1
ATOM 4198 C C . ALA A 1 512 ? 7.796 -3.215 7.805 1.00 92.94 512 ALA A C 1
ATOM 4200 O O . ALA A 1 512 ? 7.625 -3.984 8.752 1.00 92.94 512 ALA A O 1
ATOM 4201 N N . SER A 1 513 ? 8.011 -1.910 7.997 1.00 94.38 513 SER A N 1
ATOM 4202 C CA . SER A 1 513 ? 8.191 -1.296 9.326 1.00 94.38 513 SER A CA 1
ATOM 4203 C C . SER A 1 513 ? 7.004 -1.517 10.272 1.00 94.38 513 SER A C 1
ATOM 4205 O O . SER A 1 513 ? 7.175 -1.617 11.485 1.00 94.38 513 SER A O 1
ATOM 4207 N N . PHE A 1 514 ? 5.795 -1.655 9.725 1.00 92.88 514 PHE A N 1
ATOM 4208 C CA . PHE A 1 514 ? 4.570 -1.894 10.485 1.00 92.88 514 PHE A CA 1
ATOM 4209 C C . PHE A 1 514 ? 4.300 -3.379 10.788 1.00 92.88 514 PHE A C 1
ATOM 4211 O O . PHE A 1 514 ? 3.280 -3.684 11.408 1.00 92.88 514 PHE A O 1
ATOM 4218 N N . HIS A 1 515 ? 5.178 -4.316 10.397 1.00 94.12 515 HIS A N 1
ATOM 4219 C CA . HIS A 1 515 ? 4.898 -5.749 10.522 1.00 94.12 515 HIS A CA 1
ATOM 4220 C C . HIS A 1 515 ? 4.584 -6.180 11.955 1.00 94.12 515 HIS A C 1
ATOM 4222 O O . HIS A 1 515 ? 3.596 -6.881 12.164 1.00 94.12 515 HIS A O 1
ATOM 4228 N N . LYS A 1 516 ? 5.389 -5.737 12.931 1.00 96.12 516 LYS A N 1
ATOM 4229 C CA . LYS A 1 516 ? 5.208 -6.091 14.348 1.00 96.12 516 LYS A CA 1
ATOM 4230 C C . LYS A 1 516 ? 3.842 -5.644 14.871 1.00 96.12 516 LYS A C 1
ATOM 4232 O O . LYS A 1 516 ? 3.136 -6.430 15.493 1.00 96.12 516 LYS A O 1
ATOM 4237 N N . ARG A 1 517 ? 3.450 -4.403 14.560 1.00 96.56 517 ARG A N 1
ATOM 4238 C CA . ARG A 1 517 ? 2.149 -3.841 14.948 1.00 96.56 517 ARG A CA 1
ATOM 4239 C C . ARG A 1 517 ? 0.997 -4.634 14.334 1.00 96.56 517 ARG A C 1
ATOM 4241 O O . ARG A 1 517 ? 0.067 -4.992 15.046 1.00 96.56 517 ARG A O 1
ATOM 4248 N N . GLU A 1 518 ? 1.068 -4.927 13.038 1.00 96.12 518 GLU A N 1
ATOM 4249 C CA . GLU A 1 518 ? 0.032 -5.711 12.358 1.00 96.12 518 GLU A CA 1
ATOM 4250 C C . GLU A 1 518 ? -0.075 -7.130 12.927 1.00 96.12 518 GLU A C 1
ATOM 4252 O O . GLU A 1 518 ? -1.179 -7.626 13.099 1.00 96.12 518 GLU A O 1
ATOM 4257 N N . SER A 1 519 ? 1.036 -7.779 13.279 1.00 96.62 519 SER A N 1
ATOM 4258 C CA . SER A 1 519 ? 1.004 -9.118 13.882 1.00 96.62 519 SER A CA 1
ATOM 4259 C C . SER A 1 519 ? 0.245 -9.139 15.216 1.00 96.62 519 SER A C 1
ATOM 4261 O O . SER A 1 519 ? -0.567 -10.036 15.429 1.00 96.62 519 SER A O 1
ATOM 4263 N N . VAL A 1 520 ? 0.421 -8.118 16.066 1.00 97.38 520 VAL A N 1
ATOM 4264 C CA . VAL A 1 520 ? -0.358 -7.966 17.312 1.00 97.38 520 VAL A CA 1
ATOM 4265 C C . VAL A 1 520 ? -1.842 -7.742 17.013 1.00 97.38 520 VAL A C 1
ATOM 4267 O O . VAL A 1 520 ? -2.698 -8.367 17.632 1.00 97.38 520 VAL A O 1
ATOM 4270 N N . ILE A 1 521 ? -2.166 -6.897 16.027 1.00 97.62 521 ILE A N 1
ATOM 4271 C CA . ILE A 1 521 ? -3.559 -6.656 15.617 1.00 97.62 521 ILE A CA 1
ATOM 4272 C C . ILE A 1 521 ? -4.228 -7.960 15.167 1.00 97.62 521 ILE A C 1
ATOM 4274 O O . ILE A 1 521 ? -5.375 -8.204 15.527 1.00 97.62 521 ILE A O 1
ATOM 4278 N N . ILE A 1 522 ? -3.522 -8.810 14.418 1.00 97.88 522 ILE A N 1
ATOM 4279 C CA . ILE A 1 522 ? -4.055 -10.091 13.941 1.00 97.88 522 ILE A CA 1
ATOM 4280 C C . ILE A 1 522 ? -4.244 -11.094 15.082 1.00 97.88 522 ILE A C 1
ATOM 4282 O O . ILE A 1 522 ? -5.268 -11.771 15.129 1.00 97.88 522 ILE A O 1
ATOM 4286 N N . GLN A 1 523 ? -3.317 -11.164 16.039 1.00 97.94 523 GLN A N 1
ATOM 4287 C CA . GLN A 1 523 ? -3.502 -11.991 17.237 1.00 97.94 523 GLN A CA 1
ATOM 4288 C C . GLN A 1 523 ? -4.729 -11.540 18.037 1.00 97.94 523 GLN A C 1
ATOM 4290 O O . GLN A 1 523 ? -5.577 -12.361 18.390 1.00 97.94 523 GLN A O 1
ATOM 4295 N N . ASN A 1 524 ? -4.870 -10.231 18.250 1.00 98.00 524 ASN A N 1
ATOM 4296 C CA . ASN A 1 524 ? -6.024 -9.659 18.935 1.00 98.00 524 ASN A CA 1
ATOM 4297 C C . ASN A 1 524 ? -7.325 -9.872 18.146 1.00 98.00 524 ASN A C 1
ATOM 4299 O O . ASN A 1 524 ? -8.367 -10.080 18.758 1.00 98.00 524 ASN A O 1
ATOM 4303 N N . TYR A 1 525 ? -7.267 -9.874 16.810 1.00 98.00 525 TYR A N 1
ATOM 4304 C CA . TYR A 1 525 ? -8.398 -10.193 15.936 1.00 98.00 525 TYR A CA 1
ATOM 4305 C C . TYR A 1 525 ? -8.937 -11.596 16.186 1.00 98.00 525 TYR A C 1
ATOM 4307 O O . TYR A 1 525 ? -10.107 -11.745 16.530 1.00 98.00 525 TYR A O 1
ATOM 4315 N N . PHE A 1 526 ? -8.092 -12.624 16.095 1.00 97.81 526 PHE A N 1
ATOM 4316 C CA . PHE A 1 526 ? -8.540 -13.997 16.339 1.00 97.81 526 PHE A CA 1
ATOM 4317 C C . PHE A 1 526 ? -8.939 -14.225 17.800 1.00 97.81 526 PHE A C 1
ATOM 4319 O O . PHE A 1 526 ? -9.963 -14.852 18.059 1.00 97.81 526 PHE A O 1
ATOM 4326 N N . LYS A 1 527 ? -8.212 -13.635 18.758 1.00 97.25 527 LYS A N 1
ATOM 4327 C CA . LYS A 1 527 ? -8.584 -13.674 20.180 1.00 97.25 527 LYS A CA 1
ATOM 4328 C C . LYS A 1 527 ? -9.960 -13.048 20.435 1.00 97.25 527 LYS A C 1
ATOM 4330 O O . LYS A 1 527 ? -10.720 -13.559 21.253 1.00 97.25 527 LYS A O 1
ATOM 4335 N N . PHE A 1 528 ? -10.277 -11.949 19.749 1.00 97.31 528 PHE A N 1
ATOM 4336 C CA . PHE A 1 528 ? -11.588 -11.313 19.812 1.00 97.31 528 PHE A CA 1
ATOM 4337 C C . PHE A 1 528 ? -12.677 -12.216 19.234 1.00 97.31 528 PHE A C 1
ATOM 4339 O O . PHE A 1 528 ? -13.689 -12.399 19.899 1.00 97.31 528 PHE A O 1
ATOM 4346 N N . MET A 1 529 ? -12.465 -12.815 18.058 1.00 96.94 529 MET A N 1
ATOM 4347 C CA . MET A 1 529 ? -13.465 -13.691 17.431 1.00 96.94 529 MET A CA 1
ATOM 4348 C C . MET A 1 529 ? -13.773 -14.932 18.281 1.00 96.94 529 MET A C 1
ATOM 4350 O O . MET A 1 529 ? -14.944 -15.252 18.474 1.00 96.94 529 MET A O 1
ATOM 4354 N N . GLU A 1 530 ? -12.754 -15.572 18.866 1.00 96.12 530 GLU A N 1
ATOM 4355 C CA . GLU A 1 530 ? -12.948 -16.724 19.761 1.00 96.12 530 GLU A CA 1
ATOM 4356 C C . GLU A 1 530 ? -13.724 -16.361 21.031 1.00 96.12 530 GLU A C 1
ATOM 4358 O O . GLU A 1 530 ? -14.628 -17.088 21.438 1.00 96.12 530 GLU A O 1
ATOM 4363 N N . ARG A 1 531 ? -13.430 -15.206 21.640 1.00 95.56 531 ARG A N 1
ATOM 4364 C CA . ARG A 1 531 ? -14.193 -14.723 22.802 1.00 95.56 531 ARG A CA 1
ATOM 4365 C C . ARG A 1 531 ? -15.609 -14.306 22.421 1.00 95.56 531 ARG A C 1
ATOM 4367 O O . ARG A 1 531 ? -16.544 -14.598 23.153 1.00 95.56 531 ARG A O 1
ATOM 4374 N N . TYR A 1 532 ? -15.781 -13.652 21.274 1.00 96.38 532 TYR A N 1
ATOM 4375 C CA . TYR A 1 532 ? -17.090 -13.209 20.805 1.00 96.38 532 TYR A CA 1
ATOM 4376 C C . TYR A 1 532 ? -18.032 -14.391 20.564 1.00 96.38 532 TYR A C 1
ATOM 4378 O O . TYR A 1 532 ? -19.198 -14.321 20.936 1.00 96.38 532 TYR A O 1
ATOM 4386 N N . LYS A 1 533 ? -17.507 -15.515 20.055 1.00 95.88 533 LYS A N 1
ATOM 4387 C CA . LYS A 1 533 ? -18.244 -16.775 19.859 1.00 95.88 533 LYS A CA 1
ATOM 4388 C C . LYS A 1 533 ? -18.888 -17.323 21.139 1.00 95.88 533 LYS A C 1
ATOM 4390 O O . LYS A 1 533 ? -19.825 -18.107 21.050 1.00 95.88 533 LYS A O 1
ATOM 4395 N N . GLN A 1 534 ? -18.394 -16.949 22.320 1.00 94.94 534 GLN A N 1
ATOM 4396 C CA . GLN A 1 534 ? -18.913 -17.415 23.612 1.00 94.94 534 GLN A CA 1
ATOM 4397 C C . GLN A 1 534 ? -20.122 -16.605 24.116 1.00 94.94 534 GLN A C 1
ATOM 4399 O O . GLN A 1 534 ? -20.663 -16.934 25.174 1.00 94.94 534 GLN A O 1
ATOM 4404 N N . GLY A 1 535 ? -20.544 -15.567 23.385 1.00 94.75 535 GLY A N 1
ATOM 4405 C CA . GLY A 1 535 ? -21.546 -14.607 23.850 1.00 94.75 535 GLY A CA 1
ATOM 4406 C C . GLY A 1 535 ? -20.998 -13.670 24.936 1.00 94.75 535 GLY A C 1
ATOM 4407 O O . GLY A 1 535 ? -19.858 -13.804 25.381 1.00 94.75 535 GLY A O 1
ATOM 4408 N N . GLY A 1 536 ? -21.799 -12.699 25.371 1.00 95.00 536 GLY A N 1
ATOM 4409 C CA . GLY A 1 536 ? -21.458 -11.773 26.458 1.00 95.00 536 GLY A CA 1
ATOM 4410 C C . GLY A 1 536 ? -21.443 -10.295 26.064 1.00 95.00 536 GLY A C 1
ATOM 4411 O O . GLY A 1 536 ? -21.891 -9.899 24.986 1.00 95.00 536 GLY A O 1
ATOM 4412 N N . LEU A 1 537 ? -20.971 -9.435 26.971 1.00 95.75 537 LEU A N 1
ATOM 4413 C CA . LEU A 1 537 ? -20.931 -7.993 26.721 1.00 95.75 537 LEU A CA 1
ATOM 4414 C C . LEU A 1 537 ? -19.756 -7.634 25.802 1.00 95.75 537 LEU A C 1
ATOM 4416 O O . LEU A 1 537 ? -18.596 -7.925 26.108 1.00 95.75 537 LEU A O 1
ATOM 4420 N N . LEU A 1 538 ? -20.044 -6.934 24.700 1.00 95.88 538 LEU A N 1
ATOM 4421 C CA . LEU A 1 538 ? -19.041 -6.559 23.695 1.00 95.88 538 LEU A CA 1
ATOM 4422 C C . LEU A 1 538 ? -17.842 -5.813 24.299 1.00 95.88 538 LEU A C 1
ATOM 4424 O O . LEU A 1 538 ? -16.706 -6.055 23.898 1.00 95.88 538 LEU A O 1
ATOM 4428 N N . GLU A 1 539 ? -18.084 -4.921 25.260 1.00 95.50 539 GLU A N 1
ATOM 4429 C CA . GLU A 1 539 ? -17.027 -4.153 25.920 1.00 95.50 539 GLU A CA 1
ATOM 4430 C C . GLU A 1 539 ? -16.031 -5.056 26.658 1.00 95.50 539 GLU A C 1
ATOM 4432 O O . GLU A 1 539 ? -14.817 -4.901 26.503 1.00 95.50 539 GLU A O 1
ATOM 4437 N N . HIS A 1 540 ? -16.527 -6.056 27.390 1.00 94.62 540 HIS A N 1
ATOM 4438 C CA . HIS A 1 540 ? -15.685 -7.013 28.104 1.00 94.62 540 HIS A CA 1
ATOM 4439 C C . HIS A 1 540 ? -14.961 -7.967 27.157 1.00 94.62 540 HIS A C 1
ATOM 4441 O O . HIS A 1 540 ? -13.770 -8.224 27.346 1.00 94.62 540 HIS A O 1
ATOM 4447 N N . ILE A 1 541 ? -15.638 -8.431 26.105 1.00 95.88 541 ILE A N 1
ATOM 4448 C CA . ILE A 1 541 ? -15.035 -9.266 25.059 1.00 95.88 541 ILE A CA 1
ATOM 4449 C C . ILE A 1 541 ? -13.869 -8.518 24.394 1.00 95.88 541 ILE A C 1
ATOM 4451 O O . ILE A 1 541 ? -12.757 -9.046 24.306 1.00 95.88 541 ILE A O 1
ATOM 4455 N N . ALA A 1 542 ? -14.094 -7.264 23.989 1.00 96.31 542 ALA A N 1
ATOM 4456 C CA . ALA A 1 542 ? -13.085 -6.400 23.383 1.00 96.31 542 ALA A CA 1
ATOM 4457 C C . ALA A 1 542 ? -11.903 -6.146 24.330 1.00 96.31 542 ALA A C 1
ATOM 4459 O O . ALA A 1 542 ? -10.748 -6.375 23.960 1.00 96.31 542 ALA A O 1
ATOM 4460 N N . LYS A 1 543 ? -12.179 -5.765 25.583 1.00 95.69 543 LYS A N 1
ATOM 4461 C CA . LYS A 1 543 ? -11.146 -5.544 26.603 1.00 95.69 543 LYS A CA 1
ATOM 4462 C C . LYS A 1 543 ? -10.324 -6.810 26.859 1.00 95.69 543 LYS A C 1
ATOM 4464 O O . LYS A 1 543 ? -9.098 -6.743 26.892 1.00 95.69 543 LYS A O 1
ATOM 4469 N N . GLY A 1 544 ? -10.973 -7.970 26.964 1.00 94.62 544 GLY A N 1
ATOM 4470 C CA . GLY A 1 544 ? -10.315 -9.269 27.133 1.00 94.62 544 GLY A CA 1
ATOM 4471 C C . GLY A 1 544 ? -9.440 -9.671 25.940 1.00 94.62 544 GLY A C 1
ATOM 4472 O O . GLY A 1 544 ? -8.425 -10.352 26.110 1.00 94.62 544 GLY A O 1
ATOM 4473 N N . ALA A 1 545 ? -9.783 -9.209 24.737 1.00 95.94 545 ALA A N 1
ATOM 4474 C CA . ALA A 1 545 ? -8.971 -9.362 23.535 1.00 95.94 545 ALA A CA 1
ATOM 4475 C C . ALA A 1 545 ? -7.865 -8.296 23.384 1.00 95.94 545 ALA A C 1
ATOM 4477 O O . ALA A 1 545 ? -7.044 -8.408 22.478 1.00 95.94 545 ALA A O 1
ATOM 4478 N N . GLY A 1 546 ? -7.803 -7.296 24.271 1.00 96.38 546 GLY A N 1
ATOM 4479 C CA . GLY A 1 546 ? -6.810 -6.220 24.218 1.00 96.38 546 GLY A CA 1
ATOM 4480 C C . GLY A 1 546 ? -7.108 -5.158 23.157 1.00 96.38 546 GLY A C 1
ATOM 4481 O O . GLY A 1 546 ? -6.180 -4.585 22.586 1.00 96.38 546 GLY A O 1
ATOM 4482 N N . ILE A 1 547 ? -8.386 -4.912 22.853 1.00 97.69 547 ILE A N 1
ATOM 4483 C CA . ILE A 1 547 ? -8.823 -3.910 21.872 1.00 97.69 547 ILE A CA 1
ATOM 4484 C C . ILE A 1 547 ? -9.902 -2.990 22.448 1.00 97.69 547 ILE A C 1
ATOM 4486 O O . ILE A 1 547 ? -10.583 -3.324 23.415 1.00 97.69 547 ILE A O 1
ATOM 4490 N N . ALA A 1 548 ? -10.085 -1.828 21.819 1.00 97.38 548 ALA A N 1
ATOM 4491 C CA . ALA A 1 548 ? -11.198 -0.944 22.142 1.00 97.38 548 ALA A CA 1
ATOM 4492 C C . ALA A 1 548 ? -12.542 -1.547 21.670 1.00 97.38 548 ALA A C 1
ATOM 4494 O O . ALA A 1 548 ? -12.580 -2.172 20.603 1.00 97.38 548 ALA A O 1
ATOM 4495 N N . PRO A 1 549 ? -13.660 -1.313 22.385 1.00 97.00 549 PRO A N 1
ATOM 4496 C CA . PRO A 1 549 ? -14.983 -1.802 21.981 1.00 97.00 549 PRO A CA 1
ATOM 4497 C C . PRO A 1 549 ? -15.417 -1.323 20.591 1.00 97.00 549 PRO A C 1
ATOM 4499 O O . PRO A 1 549 ? -16.008 -2.087 19.830 1.00 97.00 549 PRO A O 1
ATOM 4502 N N . SER A 1 550 ? -15.070 -0.085 20.224 1.00 97.25 550 SER A N 1
ATOM 4503 C CA . SER A 1 550 ? -15.327 0.472 18.890 1.00 97.25 550 SER A CA 1
ATOM 4504 C C . SER A 1 550 ? -14.591 -0.289 17.786 1.00 97.25 550 SER A C 1
ATOM 4506 O O . SER A 1 550 ? -15.162 -0.534 16.727 1.00 97.25 550 SER A O 1
ATOM 4508 N N . THR A 1 551 ? -13.356 -0.730 18.042 1.00 97.50 551 THR A N 1
ATOM 4509 C CA . THR A 1 551 ? -12.587 -1.568 17.113 1.00 97.50 551 THR A CA 1
ATOM 4510 C C . THR A 1 551 ? -13.250 -2.930 16.924 1.00 97.50 551 THR A C 1
ATOM 4512 O O . THR A 1 551 ? -13.430 -3.362 15.789 1.00 97.50 551 THR A O 1
ATOM 4515 N N . GLY A 1 552 ? -13.657 -3.583 18.020 1.00 97.00 552 GLY A N 1
ATOM 4516 C CA . GLY A 1 552 ? -14.374 -4.860 17.964 1.00 97.00 552 GLY A CA 1
ATOM 4517 C C . GLY A 1 552 ? -15.695 -4.748 17.198 1.00 97.00 552 GLY A C 1
ATOM 4518 O O . GLY A 1 552 ? -15.978 -5.573 16.333 1.00 97.00 552 GLY A O 1
ATOM 4519 N N . ARG A 1 553 ? -16.466 -3.678 17.442 1.00 97.25 553 ARG A N 1
ATOM 4520 C CA . ARG A 1 553 ? -17.688 -3.371 16.685 1.00 97.25 553 ARG A CA 1
ATOM 4521 C C . ARG A 1 553 ? -17.402 -3.204 15.193 1.00 97.25 553 ARG A C 1
ATOM 4523 O O . ARG A 1 553 ? -18.023 -3.888 14.386 1.00 97.25 553 ARG A O 1
ATOM 4530 N N . GLY A 1 554 ? -16.408 -2.388 14.842 1.00 97.00 554 GLY A N 1
ATOM 4531 C CA . GLY A 1 554 ? -16.011 -2.178 13.452 1.00 97.00 554 GLY A CA 1
ATOM 4532 C C . GLY A 1 554 ? -15.620 -3.480 12.749 1.00 97.00 554 GLY A C 1
ATOM 4533 O O . GLY A 1 554 ? -16.000 -3.698 11.603 1.00 97.00 554 GLY A O 1
ATOM 4534 N N . TRP A 1 555 ? -14.918 -4.391 13.430 1.00 96.44 555 TRP A N 1
ATOM 4535 C CA . TRP A 1 555 ? -14.571 -5.701 12.865 1.00 96.44 555 TRP A CA 1
ATOM 4536 C C . TRP A 1 555 ? -15.796 -6.556 12.541 1.00 96.44 555 TRP A C 1
ATOM 4538 O O . TRP A 1 555 ? -15.816 -7.203 11.495 1.00 96.44 555 TRP A O 1
ATOM 4548 N N . LEU A 1 556 ? -16.818 -6.527 13.397 1.00 96.06 556 LEU A N 1
ATOM 4549 C CA . LEU A 1 556 ? -18.087 -7.224 13.171 1.00 96.06 556 LEU A CA 1
ATOM 4550 C C . LEU A 1 556 ? -18.922 -6.581 12.053 1.00 96.06 556 LEU A C 1
ATOM 4552 O O . LEU A 1 556 ? -19.704 -7.265 11.400 1.00 96.06 556 LEU A O 1
ATOM 4556 N N . GLU A 1 557 ? -18.745 -5.281 11.820 1.00 94.69 557 GLU A N 1
ATOM 4557 C CA . GLU A 1 557 ? -19.384 -4.521 10.734 1.00 94.69 557 GLU A CA 1
ATOM 4558 C C . GLU A 1 557 ? -18.630 -4.641 9.395 1.00 94.69 557 GLU A C 1
ATOM 4560 O O . GLU A 1 557 ? -19.122 -4.205 8.357 1.00 94.69 557 GLU A O 1
ATOM 4565 N N . GLY A 1 558 ? -17.461 -5.293 9.381 1.00 90.00 558 GLY A N 1
ATOM 4566 C CA . GLY A 1 558 ? -16.676 -5.563 8.171 1.00 90.00 558 GLY A CA 1
ATOM 4567 C C . GLY A 1 558 ? -15.438 -4.681 7.983 1.00 90.00 558 GLY A C 1
ATOM 4568 O O . GLY A 1 558 ? -14.733 -4.838 6.987 1.00 90.00 558 GLY A O 1
ATOM 4569 N N . LEU A 1 559 ? -15.100 -3.806 8.937 1.00 92.56 559 LEU A N 1
ATOM 4570 C CA . LEU A 1 559 ? -13.859 -3.015 8.939 1.00 92.56 559 LEU A CA 1
ATOM 4571 C C . LEU A 1 559 ? -12.645 -3.879 9.317 1.00 92.56 559 LEU A C 1
ATOM 4573 O O . LEU A 1 559 ? -11.999 -3.686 10.344 1.00 92.56 559 LEU A O 1
ATOM 4577 N N . GLN A 1 560 ? -12.332 -4.860 8.480 1.00 91.19 560 GLN A N 1
ATOM 4578 C CA . GLN A 1 560 ? -11.295 -5.852 8.735 1.00 91.19 560 GLN A CA 1
ATOM 4579 C C . GLN A 1 560 ? -9.884 -5.231 8.820 1.00 91.19 560 GLN A C 1
ATOM 4581 O O . GLN A 1 560 ? -9.541 -4.324 8.043 1.00 91.19 560 GLN A O 1
ATOM 4586 N N . PRO A 1 561 ? -9.001 -5.769 9.688 1.00 95.06 561 PRO A N 1
ATOM 4587 C CA . PRO A 1 561 ? -7.579 -5.444 9.656 1.00 95.06 561 PRO A CA 1
ATOM 4588 C C . PRO A 1 561 ? -6.978 -5.643 8.259 1.00 95.06 561 PRO A C 1
ATOM 4590 O O . PRO A 1 561 ? -7.413 -6.501 7.489 1.00 95.06 561 PRO A O 1
ATOM 4593 N N . ARG A 1 562 ? -5.936 -4.875 7.919 1.00 94.62 562 ARG A N 1
ATOM 4594 C CA . ARG A 1 562 ? -5.323 -4.902 6.580 1.00 94.62 562 ARG A CA 1
ATOM 4595 C C . ARG A 1 562 ? -4.909 -6.312 6.152 1.00 94.62 562 ARG A C 1
ATOM 4597 O O . ARG A 1 562 ? -5.221 -6.708 5.036 1.00 94.62 562 ARG A O 1
ATOM 4604 N N . ARG A 1 563 ? -4.234 -7.075 7.015 1.00 95.50 563 ARG A N 1
ATOM 4605 C CA . ARG A 1 563 ? -3.798 -8.432 6.647 1.00 95.50 563 ARG A CA 1
ATOM 4606 C C . ARG A 1 563 ? -4.930 -9.451 6.579 1.00 95.50 563 ARG A C 1
ATOM 4608 O O . ARG A 1 563 ? -4.821 -10.372 5.782 1.00 95.50 563 ARG A O 1
ATOM 4615 N N . ILE A 1 564 ? -6.017 -9.268 7.333 1.00 96.38 564 ILE A N 1
ATOM 4616 C CA . ILE A 1 564 ? -7.218 -10.102 7.162 1.00 96.38 564 ILE A CA 1
ATOM 4617 C C . ILE A 1 564 ? -7.797 -9.889 5.765 1.00 96.38 564 ILE A C 1
ATOM 4619 O O . ILE A 1 564 ? -8.059 -10.867 5.080 1.00 96.38 564 ILE A O 1
ATOM 4623 N N . ARG A 1 565 ? -7.876 -8.637 5.293 1.00 94.50 565 ARG A N 1
ATOM 4624 C CA . ARG A 1 565 ? -8.323 -8.334 3.922 1.00 94.50 565 ARG A CA 1
ATOM 4625 C C . ARG A 1 565 ? -7.443 -8.977 2.856 1.00 94.50 565 ARG A C 1
ATOM 4627 O O . ARG A 1 565 ? -7.961 -9.504 1.880 1.00 94.50 565 ARG A O 1
ATOM 4634 N N . ILE A 1 566 ? -6.122 -8.961 3.054 1.00 95.31 566 ILE A N 1
ATOM 4635 C CA . ILE A 1 566 ? -5.194 -9.635 2.137 1.00 95.31 566 ILE A CA 1
ATOM 4636 C C . ILE A 1 566 ? -5.477 -11.138 2.111 1.00 95.31 566 ILE A C 1
ATOM 4638 O O . ILE A 1 566 ? -5.684 -11.694 1.040 1.00 95.31 566 ILE A O 1
ATOM 4642 N N . VAL A 1 567 ? -5.538 -11.780 3.281 1.00 96.25 567 VAL A N 1
ATOM 4643 C CA . VAL A 1 567 ? -5.767 -13.229 3.396 1.00 96.25 567 VAL A CA 1
ATOM 4644 C C . VAL A 1 567 ? -7.135 -13.659 2.888 1.00 96.25 567 VAL A C 1
ATOM 4646 O O . VAL A 1 567 ? -7.244 -14.731 2.299 1.00 96.25 567 VAL A O 1
ATOM 4649 N N . ALA A 1 568 ? -8.163 -12.838 3.091 1.00 95.00 568 ALA A N 1
ATOM 4650 C CA . ALA A 1 568 ? -9.502 -13.099 2.584 1.00 95.00 568 ALA A CA 1
ATOM 4651 C C . ALA A 1 568 ? -9.510 -13.187 1.049 1.00 95.00 568 ALA A C 1
ATOM 4653 O O . ALA A 1 568 ? -10.186 -14.052 0.495 1.00 95.00 568 ALA A O 1
ATOM 4654 N N . GLY A 1 569 ? -8.706 -12.361 0.369 1.00 94.75 569 GLY A N 1
ATOM 4655 C CA . GLY A 1 569 ? -8.549 -12.418 -1.086 1.00 94.75 569 GLY A CA 1
ATOM 4656 C C . GLY A 1 569 ? -7.779 -13.645 -1.590 1.00 94.75 569 GLY A C 1
ATOM 4657 O O . GLY A 1 569 ? -8.011 -14.080 -2.715 1.00 94.75 569 GLY A O 1
ATOM 4658 N N . ILE A 1 570 ? -6.890 -14.231 -0.778 1.00 96.94 570 ILE A N 1
ATOM 4659 C CA . ILE A 1 570 ? -6.090 -15.396 -1.187 1.00 96.94 570 ILE A CA 1
ATOM 4660 C C . ILE A 1 570 ? -7.013 -16.616 -1.380 1.00 96.94 570 ILE A C 1
ATOM 4662 O O . ILE A 1 570 ? -7.763 -16.957 -0.454 1.00 96.94 570 ILE A O 1
ATOM 4666 N N . PRO A 1 571 ? -6.936 -17.318 -2.531 1.00 96.06 571 PRO A N 1
ATOM 4667 C CA . PRO A 1 571 ? -7.708 -18.534 -2.768 1.00 96.06 571 PRO A CA 1
ATOM 4668 C C . PRO A 1 571 ? -7.519 -19.591 -1.669 1.00 96.06 571 PRO A C 1
ATOM 4670 O O . PRO A 1 571 ? -6.426 -19.770 -1.131 1.00 96.06 571 PRO A O 1
ATOM 4673 N N . LYS A 1 572 ? -8.594 -20.325 -1.345 1.00 94.75 572 LYS A N 1
ATOM 4674 C CA . LYS A 1 572 ? -8.557 -21.413 -0.344 1.00 94.75 572 LYS A CA 1
ATOM 4675 C C . LYS A 1 572 ? -7.680 -22.585 -0.791 1.00 94.75 572 LYS A C 1
ATOM 4677 O O . LYS A 1 572 ? -7.061 -23.244 0.049 1.00 94.75 572 LYS A O 1
ATOM 4682 N N . ALA A 1 573 ? -7.669 -22.843 -2.100 1.00 94.69 573 ALA A N 1
ATOM 4683 C CA . ALA A 1 573 ? -6.857 -23.877 -2.722 1.00 94.69 573 ALA A CA 1
ATOM 4684 C C . ALA A 1 573 ? -5.366 -23.590 -2.504 1.00 94.69 573 ALA A C 1
ATOM 4686 O O . ALA A 1 573 ? -4.924 -22.437 -2.516 1.00 94.69 573 ALA A O 1
ATOM 4687 N N . GLN A 1 574 ? -4.580 -24.643 -2.293 1.00 95.75 574 GLN A N 1
ATOM 4688 C CA . GLN A 1 574 ? -3.132 -24.491 -2.243 1.00 95.75 574 GLN A CA 1
ATOM 4689 C C . GLN A 1 574 ? -2.594 -24.203 -3.650 1.00 95.75 574 GLN A C 1
ATOM 4691 O O . GLN A 1 574 ? -3.114 -24.757 -4.622 1.00 95.75 574 GLN A O 1
ATOM 4696 N N . PRO A 1 575 ? -1.577 -23.333 -3.778 1.00 97.12 575 PRO A N 1
ATOM 4697 C CA . PRO A 1 575 ? -0.875 -23.192 -5.042 1.00 97.12 575 PRO A CA 1
ATOM 4698 C C . PRO A 1 575 ? -0.128 -24.497 -5.355 1.00 97.12 575 PRO A C 1
ATOM 4700 O O . PRO A 1 575 ? 0.111 -25.321 -4.467 1.00 97.12 575 PRO A O 1
ATOM 4703 N N . LYS A 1 576 ? 0.261 -24.683 -6.619 1.00 97.06 576 LYS A N 1
ATOM 4704 C CA . LYS A 1 576 ? 1.094 -25.823 -7.027 1.00 97.06 576 LYS A CA 1
ATOM 4705 C C . LYS A 1 576 ? 2.401 -25.869 -6.213 1.00 97.06 576 LYS A C 1
ATOM 4707 O O . LYS A 1 576 ? 2.878 -24.818 -5.777 1.00 97.06 576 LYS A O 1
ATOM 4712 N N . PRO A 1 577 ? 3.026 -27.044 -6.025 1.00 97.00 577 PRO A N 1
ATOM 4713 C CA . PRO A 1 577 ? 4.340 -27.126 -5.391 1.00 97.00 577 PRO A CA 1
ATOM 4714 C C . PRO A 1 577 ? 5.351 -26.177 -6.057 1.00 97.00 577 PRO A C 1
ATOM 4716 O O . PRO A 1 577 ? 5.448 -26.123 -7.279 1.00 97.00 577 PRO A O 1
ATOM 4719 N N . GLY A 1 578 ? 6.070 -25.385 -5.254 1.00 96.88 578 GLY A N 1
ATOM 4720 C CA . GLY A 1 578 ? 7.009 -24.363 -5.746 1.00 96.88 578 GLY A CA 1
ATOM 4721 C C . GLY A 1 578 ? 6.369 -23.049 -6.225 1.00 96.88 578 GLY A C 1
ATOM 4722 O O . GLY A 1 578 ? 7.098 -22.116 -6.584 1.00 96.88 578 GLY A O 1
ATOM 4723 N N . HIS A 1 579 ? 5.036 -22.945 -6.203 1.00 98.25 579 HIS A N 1
ATOM 4724 C CA . HIS A 1 579 ? 4.281 -21.745 -6.562 1.00 98.25 579 HIS A CA 1
ATOM 4725 C C . HIS A 1 579 ? 3.730 -21.027 -5.323 1.00 98.25 579 HIS A C 1
ATOM 4727 O O . HIS A 1 579 ? 3.563 -21.614 -4.255 1.00 98.25 579 HIS A O 1
ATOM 4733 N N . LEU A 1 580 ? 3.407 -19.744 -5.486 1.00 98.44 580 LEU A N 1
ATOM 4734 C CA . LEU A 1 580 ? 2.702 -18.920 -4.504 1.00 98.44 580 LEU A CA 1
ATOM 4735 C C . LEU A 1 580 ? 1.585 -18.123 -5.189 1.00 98.44 580 LEU A C 1
ATOM 4737 O O . LEU A 1 580 ? 1.621 -17.889 -6.394 1.00 98.44 580 LEU A O 1
ATOM 4741 N N . TRP A 1 581 ? 0.602 -17.679 -4.414 1.00 98.44 581 TRP A N 1
ATOM 4742 C CA . TRP A 1 581 ? -0.477 -16.812 -4.873 1.00 98.44 581 TRP A CA 1
ATOM 4743 C C . TRP A 1 581 ? 0.004 -15.363 -5.005 1.00 98.44 581 TRP A C 1
ATOM 4745 O O . TRP A 1 581 ? 0.433 -14.744 -4.024 1.00 98.44 581 TRP A O 1
ATOM 4755 N N . LEU A 1 582 ? -0.110 -14.808 -6.210 1.00 98.31 582 LEU A N 1
ATOM 4756 C CA . LEU A 1 582 ? 0.191 -13.420 -6.546 1.00 98.31 582 LEU A CA 1
ATOM 4757 C C . LEU A 1 582 ? -1.103 -12.702 -6.967 1.00 98.31 582 LEU A C 1
ATOM 4759 O O . LEU A 1 582 ? -1.758 -13.160 -7.901 1.00 98.31 582 LEU A O 1
ATOM 4763 N N . PRO A 1 583 ? -1.486 -11.589 -6.322 1.00 97.69 583 PRO A N 1
ATOM 4764 C CA . PRO A 1 583 ? -2.601 -10.772 -6.784 1.00 97.69 583 PRO A CA 1
ATOM 4765 C C . PRO A 1 583 ? -2.173 -9.951 -7.996 1.00 97.69 583 PRO A C 1
ATOM 4767 O O . PRO A 1 583 ? -1.089 -9.370 -7.984 1.00 97.69 583 PRO A O 1
ATOM 4770 N N . LEU A 1 584 ? -3.021 -9.842 -9.015 1.00 95.88 584 LEU A N 1
ATOM 4771 C CA . LEU A 1 584 ? -2.725 -8.988 -10.168 1.00 95.88 584 LEU A CA 1
ATOM 4772 C C . LEU A 1 584 ? -3.078 -7.519 -9.912 1.00 95.88 584 LEU A C 1
ATOM 4774 O O . LEU A 1 584 ? -2.401 -6.633 -10.432 1.00 95.88 584 LEU A O 1
ATOM 4778 N N . LYS A 1 585 ? -4.097 -7.245 -9.085 1.00 92.88 585 LYS A N 1
ATOM 4779 C CA . LYS A 1 585 ? -4.618 -5.888 -8.851 1.00 92.88 585 LYS A CA 1
ATOM 4780 C C . LYS A 1 585 ? -4.922 -5.613 -7.383 1.00 92.88 585 LYS A C 1
ATOM 4782 O O . LYS A 1 585 ? -5.185 -6.524 -6.598 1.00 92.88 585 LYS A O 1
ATOM 4787 N N . PHE A 1 586 ? -4.931 -4.327 -7.029 1.00 90.44 586 PHE A N 1
ATOM 4788 C CA . PHE A 1 586 ? -5.387 -3.831 -5.731 1.00 90.44 586 PHE A CA 1
ATOM 4789 C C . PHE A 1 586 ? -6.509 -2.802 -5.908 1.00 90.44 586 PHE A C 1
ATOM 4791 O O . PHE A 1 586 ? -6.238 -1.665 -6.292 1.00 90.44 586 PHE A O 1
ATOM 4798 N N . ILE A 1 587 ? -7.745 -3.161 -5.557 1.00 86.50 587 ILE A N 1
ATOM 4799 C CA . ILE A 1 587 ? -8.880 -2.225 -5.561 1.00 86.50 587 ILE A CA 1
ATOM 4800 C C . ILE A 1 587 ? -8.667 -1.192 -4.448 1.00 86.50 587 ILE A C 1
ATOM 4802 O O . ILE A 1 587 ? -8.350 -1.551 -3.305 1.00 86.50 587 ILE A O 1
ATOM 4806 N N . ASP A 1 588 ? -8.763 0.094 -4.799 1.00 81.81 588 ASP A N 1
ATOM 4807 C CA . ASP A 1 588 ? -8.486 1.254 -3.936 1.00 81.81 588 ASP A CA 1
ATOM 4808 C C . ASP A 1 588 ? -7.121 1.206 -3.222 1.00 81.81 588 ASP A C 1
ATOM 4810 O O . ASP A 1 588 ? -6.945 1.754 -2.127 1.00 81.81 588 ASP A O 1
ATOM 4814 N N . GLY A 1 589 ? -6.154 0.477 -3.793 1.00 78.19 589 GLY A N 1
ATOM 4815 C CA . GLY A 1 589 ? -4.849 0.225 -3.175 1.00 78.19 589 GLY A CA 1
ATOM 4816 C C . GLY A 1 589 ? -4.905 -0.613 -1.888 1.00 78.19 589 GLY A C 1
ATOM 4817 O O . GLY A 1 589 ? -3.926 -0.646 -1.138 1.00 78.19 589 GLY A O 1
ATOM 4818 N N . LYS A 1 590 ? -6.041 -1.259 -1.589 1.00 82.88 590 LYS A N 1
ATOM 4819 C CA . LYS A 1 590 ? -6.299 -1.942 -0.309 1.00 82.88 590 LYS A CA 1
ATOM 4820 C C . LYS A 1 590 ? -6.672 -3.412 -0.457 1.00 82.88 590 LYS A C 1
ATOM 4822 O O . LYS A 1 590 ? -6.226 -4.205 0.370 1.00 82.88 590 LYS A O 1
ATOM 4827 N N . TYR A 1 591 ? -7.476 -3.767 -1.457 1.00 86.44 591 TYR A N 1
ATOM 4828 C CA . TYR A 1 591 ? -8.036 -5.113 -1.590 1.00 86.44 591 TYR A CA 1
ATOM 4829 C C . TYR A 1 591 ? -7.354 -5.862 -2.734 1.00 86.44 591 TYR A C 1
ATOM 4831 O O . TYR A 1 591 ? -7.563 -5.490 -3.889 1.00 86.44 591 TYR A O 1
ATOM 4839 N N . PRO A 1 592 ? -6.517 -6.874 -2.447 1.00 92.94 592 PRO A N 1
ATOM 4840 C CA . PRO A 1 592 ? -5.928 -7.677 -3.504 1.00 92.94 592 PRO A CA 1
ATOM 4841 C C . PRO A 1 592 ? -7.009 -8.510 -4.192 1.00 92.94 592 PRO A C 1
ATOM 4843 O O . PRO A 1 592 ? -7.862 -9.099 -3.530 1.00 92.94 592 PRO A O 1
ATOM 4846 N N . THR A 1 593 ? -6.948 -8.563 -5.516 1.00 94.12 593 THR A N 1
ATOM 4847 C CA . THR A 1 593 ? -7.909 -9.267 -6.375 1.00 94.12 593 THR A CA 1
ATOM 4848 C C . THR A 1 593 ? -7.187 -9.945 -7.535 1.00 94.12 593 THR A C 1
ATOM 4850 O O . THR A 1 593 ? -5.994 -9.703 -7.750 1.00 94.12 593 THR A O 1
ATOM 4853 N N . ASP A 1 594 ? -7.906 -10.819 -8.245 1.00 94.69 594 ASP A N 1
ATOM 4854 C CA . ASP A 1 594 ? -7.416 -11.545 -9.421 1.00 94.69 594 ASP A CA 1
ATOM 4855 C C . ASP A 1 594 ? -6.126 -12.326 -9.136 1.00 94.69 594 ASP A C 1
ATOM 4857 O O . ASP A 1 594 ? -5.079 -12.102 -9.742 1.00 94.69 594 ASP A O 1
ATOM 4861 N N . PHE A 1 595 ? -6.176 -13.215 -8.143 1.00 97.25 595 PHE A N 1
ATOM 4862 C CA . PHE A 1 595 ? -5.019 -14.022 -7.769 1.00 97.25 595 PHE A CA 1
ATOM 4863 C C . PHE A 1 595 ? -4.697 -15.084 -8.820 1.00 97.25 595 PHE A C 1
ATOM 4865 O O . PHE A 1 595 ? -5.569 -15.824 -9.274 1.00 97.25 595 PHE A O 1
ATOM 4872 N N . ILE A 1 596 ? -3.408 -15.215 -9.119 1.00 97.81 596 ILE A N 1
ATOM 4873 C CA . ILE A 1 596 ? -2.846 -16.271 -9.957 1.00 97.81 596 ILE A CA 1
ATOM 4874 C C . ILE A 1 596 ? -1.751 -17.017 -9.189 1.00 97.81 596 ILE A C 1
ATOM 4876 O O . ILE A 1 596 ? -1.067 -16.437 -8.344 1.00 97.81 596 ILE A O 1
ATOM 4880 N N . ASP A 1 597 ? -1.595 -18.315 -9.439 1.00 97.62 597 ASP A N 1
ATOM 4881 C CA . ASP A 1 597 ? -0.462 -19.080 -8.922 1.00 97.62 597 ASP A CA 1
ATOM 4882 C C . ASP A 1 597 ? 0.750 -18.837 -9.818 1.00 97.62 597 ASP A C 1
ATOM 4884 O O . ASP A 1 597 ? 0.690 -19.021 -11.034 1.00 97.62 597 ASP A O 1
ATOM 4888 N N . VAL A 1 598 ? 1.858 -18.426 -9.210 1.00 98.44 598 VAL A N 1
ATOM 4889 C CA . VAL A 1 598 ? 3.096 -18.122 -9.925 1.00 98.44 598 VAL A CA 1
ATOM 4890 C C . VAL A 1 598 ? 4.268 -18.894 -9.334 1.00 98.44 598 VAL A C 1
ATOM 4892 O O . VAL A 1 598 ? 4.355 -19.021 -8.108 1.00 98.44 598 VAL A O 1
ATOM 4895 N N . PRO A 1 599 ? 5.192 -19.396 -10.167 1.00 98.12 599 PRO A N 1
ATOM 4896 C CA . PRO A 1 599 ? 6.412 -20.026 -9.689 1.00 98.12 599 PRO A CA 1
ATOM 4897 C C . PRO A 1 599 ? 7.277 -19.013 -8.932 1.00 98.12 599 PRO A C 1
ATOM 4899 O O . PRO A 1 599 ? 7.381 -17.837 -9.297 1.00 98.12 599 PRO A O 1
ATOM 4902 N N . THR A 1 600 ? 7.924 -19.483 -7.870 1.00 97.06 600 THR A N 1
ATOM 4903 C CA . THR A 1 600 ? 8.869 -18.677 -7.078 1.00 97.06 600 THR A CA 1
ATOM 4904 C C . THR A 1 600 ? 10.212 -18.473 -7.777 1.00 97.06 600 THR A C 1
ATOM 4906 O O . THR A 1 600 ? 10.893 -17.482 -7.517 1.00 97.06 600 THR A O 1
ATOM 4909 N N . LYS A 1 601 ? 10.571 -19.386 -8.683 1.00 96.19 601 LYS A N 1
ATOM 4910 C CA . LYS A 1 601 ? 11.767 -19.351 -9.523 1.00 96.19 601 LYS A CA 1
ATOM 4911 C C . LYS A 1 601 ? 11.437 -19.974 -10.875 1.00 96.19 601 LYS A C 1
ATOM 4913 O O . LYS A 1 601 ? 10.766 -21.000 -10.910 1.00 96.19 601 LYS A O 1
ATOM 4918 N N . ILE A 1 602 ? 11.933 -19.381 -11.957 1.00 97.88 602 ILE A N 1
ATOM 4919 C CA . ILE A 1 602 ? 11.787 -19.939 -13.304 1.00 97.88 602 ILE A CA 1
ATOM 4920 C C . ILE A 1 602 ? 12.986 -20.830 -13.618 1.00 97.88 602 ILE A C 1
ATOM 4922 O O . ILE A 1 602 ? 14.134 -20.391 -13.520 1.00 97.88 602 ILE A O 1
ATOM 4926 N N . GLN A 1 603 ? 12.725 -22.080 -13.990 1.00 95.88 603 GLN A N 1
ATOM 4927 C CA . GLN A 1 603 ? 13.741 -23.030 -14.444 1.00 95.88 603 GLN A CA 1
ATOM 4928 C C . GLN A 1 603 ? 13.670 -23.240 -15.957 1.00 95.88 603 GLN A C 1
ATOM 4930 O O . GLN A 1 603 ? 14.696 -23.444 -16.602 1.00 95.88 603 GLN A O 1
ATOM 4935 N N . SER A 1 604 ? 12.471 -23.149 -16.534 1.00 96.88 604 SER A N 1
ATOM 4936 C CA . SER A 1 604 ? 12.242 -23.278 -17.968 1.00 96.88 604 SER A CA 1
ATOM 4937 C C . SER A 1 604 ? 11.148 -22.329 -18.453 1.00 96.88 604 SER A C 1
ATOM 4939 O O . SER A 1 604 ? 10.286 -21.898 -17.688 1.00 96.88 604 SER A O 1
ATOM 4941 N N . TYR A 1 605 ? 11.111 -22.058 -19.760 1.00 95.62 605 TYR A N 1
ATOM 4942 C CA . TYR A 1 605 ? 10.025 -21.265 -20.348 1.00 95.62 605 TYR A CA 1
ATOM 4943 C C . TYR A 1 605 ? 8.637 -21.901 -20.130 1.00 95.62 605 TYR A C 1
ATOM 4945 O O . TYR A 1 605 ? 7.634 -21.186 -20.112 1.00 95.62 605 TYR A O 1
ATOM 4953 N N . LYS A 1 606 ? 8.561 -23.228 -19.927 1.00 97.06 606 LYS A N 1
ATOM 4954 C CA . LYS A 1 606 ? 7.303 -23.937 -19.651 1.00 97.06 606 LYS A CA 1
ATOM 4955 C C . LYS A 1 606 ? 6.684 -23.522 -18.313 1.00 97.06 606 LYS A C 1
ATOM 4957 O O . LYS A 1 606 ? 5.469 -23.621 -18.181 1.00 97.06 606 LYS A O 1
ATOM 4962 N N . ASP A 1 607 ? 7.474 -23.003 -17.372 1.00 96.62 607 ASP A N 1
ATOM 4963 C CA . ASP A 1 607 ? 6.978 -22.519 -16.075 1.00 96.62 607 ASP A CA 1
ATOM 4964 C C . ASP A 1 607 ? 6.216 -21.192 -16.224 1.00 96.62 607 ASP A C 1
ATOM 4966 O O . ASP A 1 607 ? 5.311 -20.888 -15.447 1.00 96.62 607 ASP A O 1
ATOM 4970 N N . ILE A 1 608 ? 6.565 -20.404 -17.247 1.00 95.81 608 ILE A N 1
ATOM 4971 C CA . ILE A 1 608 ? 5.986 -19.083 -17.515 1.00 95.81 608 ILE A CA 1
ATOM 4972 C C . ILE A 1 608 ? 4.699 -19.188 -18.333 1.00 95.81 608 ILE A C 1
ATOM 4974 O O . ILE A 1 608 ? 3.763 -18.430 -18.083 1.00 95.81 608 ILE A O 1
ATOM 4978 N N . LEU A 1 609 ? 4.602 -20.130 -19.278 1.00 96.56 609 LEU A N 1
ATOM 4979 C CA . LEU A 1 609 ? 3.433 -20.239 -20.165 1.00 96.56 609 LEU A CA 1
ATOM 4980 C C . LEU A 1 609 ? 2.085 -20.293 -19.413 1.00 96.56 609 LEU A C 1
ATOM 4982 O O . LEU A 1 609 ? 1.168 -19.569 -19.803 1.00 96.56 609 LEU A O 1
ATOM 4986 N N . PRO A 1 610 ? 1.919 -21.077 -18.326 1.00 96.88 610 PRO A N 1
ATOM 4987 C CA . PRO A 1 610 ? 0.673 -21.088 -17.563 1.00 96.88 610 PRO A CA 1
ATOM 4988 C C . PRO A 1 610 ? 0.357 -19.751 -16.889 1.00 96.88 610 PRO A C 1
ATOM 4990 O O . PRO A 1 610 ? -0.816 -19.446 -16.696 1.00 96.88 610 PRO A O 1
ATOM 4993 N N . VAL A 1 611 ? 1.380 -18.970 -16.526 1.00 97.69 611 VAL A N 1
ATOM 4994 C CA . VAL A 1 611 ? 1.211 -17.629 -15.952 1.00 97.69 611 VAL A CA 1
ATOM 4995 C C . VAL A 1 611 ? 0.707 -16.674 -17.028 1.00 97.69 611 VAL A C 1
ATOM 4997 O O . VAL A 1 611 ? -0.303 -16.009 -16.819 1.00 97.69 611 VAL A O 1
ATOM 5000 N N . LEU A 1 612 ? 1.347 -16.661 -18.202 1.00 97.25 612 LEU A N 1
ATOM 5001 C CA . LEU A 1 612 ? 0.981 -15.765 -19.305 1.00 97.25 612 LEU A CA 1
ATOM 5002 C C . LEU A 1 612 ? -0.432 -16.019 -19.828 1.00 97.25 612 LEU A C 1
ATOM 5004 O O . LEU A 1 612 ? -1.161 -15.068 -20.079 1.00 97.25 612 LEU A O 1
ATOM 5008 N N . LYS A 1 613 ? -0.871 -17.283 -19.880 1.00 97.12 613 LYS A N 1
ATOM 5009 C CA . LYS A 1 613 ? -2.255 -17.646 -20.240 1.00 97.12 613 LYS A CA 1
ATOM 5010 C C . LYS A 1 613 ? -3.318 -17.072 -19.296 1.00 97.12 613 LYS A C 1
ATOM 5012 O O . LYS A 1 613 ? -4.487 -17.017 -19.664 1.00 97.12 613 LYS A O 1
ATOM 5017 N N . LYS A 1 614 ? -2.941 -16.695 -18.070 1.00 96.88 614 LYS A N 1
ATOM 5018 C CA . LYS A 1 614 ? -3.845 -16.085 -17.082 1.00 96.88 614 LYS A CA 1
ATOM 5019 C C . LYS A 1 614 ? -3.829 -14.562 -17.127 1.00 96.88 614 LYS A C 1
ATOM 5021 O O . LYS A 1 614 ? -4.707 -13.941 -16.529 1.00 96.88 614 LYS A O 1
ATOM 5026 N N . LEU A 1 615 ? -2.849 -13.964 -17.802 1.00 96.75 615 LEU A N 1
ATOM 5027 C CA . LEU A 1 615 ? -2.803 -12.524 -18.004 1.00 96.75 615 LEU A CA 1
ATOM 5028 C C . LEU A 1 615 ? -3.835 -12.140 -19.061 1.00 96.75 615 LEU A C 1
ATOM 5030 O O . LEU A 1 615 ? -3.995 -12.812 -20.077 1.00 96.75 615 LEU A O 1
ATOM 5034 N N . LYS A 1 616 ? -4.555 -11.053 -18.798 1.00 96.06 616 LYS A N 1
ATOM 5035 C CA . LYS A 1 616 ? -5.543 -10.504 -19.723 1.00 96.06 616 LYS A CA 1
ATOM 5036 C C . LYS A 1 616 ? -5.041 -9.150 -20.213 1.00 96.06 616 LYS A C 1
ATOM 5038 O O . LYS A 1 616 ? -4.758 -8.307 -19.356 1.00 96.06 616 LYS A O 1
ATOM 5043 N N . PRO A 1 617 ? -4.969 -8.919 -21.535 1.00 96.81 617 PRO A N 1
ATOM 5044 C CA . PRO A 1 617 ? -4.672 -7.602 -22.074 1.00 96.81 617 PRO A CA 1
ATOM 5045 C C . PRO A 1 617 ? -5.635 -6.550 -21.526 1.00 96.81 617 PRO A C 1
ATOM 5047 O O . PRO A 1 617 ? -6.831 -6.815 -21.345 1.00 96.81 617 PRO A O 1
ATOM 5050 N N . ILE A 1 618 ? -5.119 -5.352 -21.271 1.00 96.25 618 ILE A N 1
ATOM 5051 C CA . ILE A 1 618 ? -5.944 -4.235 -20.812 1.00 96.25 618 ILE A CA 1
ATOM 5052 C C . ILE A 1 618 ? -6.911 -3.817 -21.909 1.00 96.25 618 ILE A C 1
ATOM 5054 O O . ILE A 1 618 ? -6.546 -3.697 -23.071 1.00 96.25 618 ILE A O 1
ATOM 5058 N N . GLN A 1 619 ? -8.156 -3.566 -21.521 1.00 95.50 619 GLN A N 1
ATOM 5059 C CA . GLN A 1 619 ? -9.152 -2.982 -22.408 1.00 95.50 619 GLN A CA 1
ATOM 5060 C C . GLN A 1 619 ? -9.058 -1.458 -22.283 1.00 95.50 619 GLN A C 1
ATOM 5062 O O . GLN A 1 619 ? -9.646 -0.876 -21.374 1.00 95.50 619 GLN A O 1
ATOM 5067 N N . SER A 1 620 ? -8.241 -0.825 -23.127 1.00 96.44 620 SER A N 1
ATOM 5068 C CA . SER A 1 620 ? -8.126 0.634 -23.210 1.00 96.44 620 SER A CA 1
ATOM 5069 C C . SER A 1 620 ? -7.948 1.096 -24.652 1.00 96.44 620 SER A C 1
ATOM 5071 O O . SER A 1 620 ? -7.276 0.425 -25.439 1.00 96.44 620 SER A O 1
ATOM 5073 N N . ASP A 1 621 ? -8.490 2.271 -24.968 1.00 97.44 621 ASP A N 1
ATOM 5074 C CA . ASP A 1 621 ? -8.373 2.896 -26.293 1.00 97.44 621 ASP A CA 1
ATOM 5075 C C . ASP A 1 621 ? -6.904 3.098 -26.675 1.00 97.44 621 ASP A C 1
ATOM 5077 O O . ASP A 1 621 ? -6.495 2.792 -27.790 1.00 97.44 621 ASP A O 1
ATOM 5081 N N . TYR A 1 622 ? -6.073 3.480 -25.700 1.00 97.06 622 TYR A N 1
ATOM 5082 C CA . TYR A 1 622 ? -4.634 3.630 -25.902 1.00 97.06 622 TYR A CA 1
ATOM 5083 C C . TYR A 1 622 ? -3.957 2.323 -26.346 1.00 97.06 622 TYR A C 1
ATOM 5085 O O . TYR A 1 622 ? -3.130 2.332 -27.252 1.00 97.06 622 TYR A O 1
ATOM 5093 N N . LEU A 1 623 ? -4.316 1.166 -25.770 1.00 97.44 623 LEU A N 1
ATOM 5094 C CA . LEU A 1 623 ? -3.754 -0.108 -26.233 1.00 97.44 623 LEU A CA 1
ATOM 5095 C C . LEU A 1 623 ? -4.280 -0.485 -27.627 1.00 97.44 623 LEU A C 1
ATOM 5097 O O . LEU A 1 623 ? -3.555 -1.104 -28.406 1.00 97.44 623 LEU A O 1
ATOM 5101 N N . GLN A 1 624 ? -5.526 -0.139 -27.956 1.00 97.25 624 GLN A N 1
ATOM 5102 C CA . GLN A 1 624 ? -6.086 -0.372 -29.291 1.00 97.25 624 GLN A CA 1
ATOM 5103 C C . GLN A 1 624 ? -5.382 0.475 -30.358 1.00 97.25 624 GLN A C 1
ATOM 5105 O O . GLN A 1 624 ? -5.050 -0.056 -31.419 1.00 97.25 624 GLN A O 1
ATOM 5110 N N . GLU A 1 625 ? -5.085 1.739 -30.055 1.00 97.94 625 GLU A N 1
ATOM 5111 C CA . GLU A 1 625 ? -4.287 2.632 -30.899 1.00 97.94 625 GLU A CA 1
ATOM 5112 C C . GLU A 1 625 ? -2.897 2.035 -31.158 1.00 97.94 625 GLU A C 1
ATOM 5114 O O . GLU A 1 625 ? -2.506 1.838 -32.310 1.00 97.94 625 GLU A O 1
ATOM 5119 N N . LEU A 1 626 ? -2.188 1.637 -30.096 1.00 97.56 626 LEU A N 1
ATOM 5120 C CA . LEU A 1 626 ? -0.865 1.016 -30.211 1.00 97.56 626 LEU A CA 1
ATOM 5121 C C . LEU A 1 626 ? -0.898 -0.290 -31.016 1.00 97.56 626 LEU A C 1
ATOM 5123 O O . LEU A 1 626 ? -0.041 -0.514 -31.866 1.00 97.56 626 LEU A O 1
ATOM 5127 N N . ASN A 1 627 ? -1.910 -1.133 -30.800 1.00 97.62 627 ASN A N 1
ATOM 5128 C CA . ASN A 1 627 ? -2.100 -2.364 -31.569 1.00 97.62 627 ASN A CA 1
ATOM 5129 C C . ASN A 1 627 ? -2.407 -2.109 -33.047 1.00 97.62 627 ASN A C 1
ATOM 5131 O O . ASN A 1 627 ? -2.045 -2.935 -33.880 1.00 97.62 627 ASN A O 1
ATOM 5135 N N . SER A 1 628 ? -3.079 -1.005 -33.372 1.00 97.69 628 SER A N 1
ATOM 5136 C CA . SER A 1 628 ? -3.354 -0.616 -34.759 1.00 97.69 628 SER A CA 1
ATOM 5137 C C . SER A 1 628 ? -2.088 -0.094 -35.436 1.00 97.69 628 SER A C 1
ATOM 5139 O O . SER A 1 628 ? -1.834 -0.409 -36.593 1.00 97.69 628 SER A O 1
ATOM 5141 N N . LYS A 1 629 ? -1.257 0.644 -34.690 1.00 97.56 629 LYS A N 1
ATOM 5142 C CA . LYS A 1 629 ? 0.001 1.222 -35.175 1.00 97.56 629 LYS A CA 1
ATOM 5143 C C . LYS A 1 629 ? 1.114 0.188 -35.372 1.00 97.56 629 LYS A C 1
ATOM 5145 O O . LYS A 1 629 ? 1.813 0.237 -36.376 1.00 97.56 629 LYS A O 1
ATOM 5150 N N . TYR A 1 630 ? 1.289 -0.734 -34.425 1.00 96.38 630 TYR A N 1
ATOM 5151 C CA . TYR A 1 630 ? 2.423 -1.673 -34.396 1.00 96.38 630 TYR A CA 1
ATOM 5152 C C . TYR A 1 630 ? 2.040 -3.136 -34.664 1.00 96.38 630 TYR A C 1
ATOM 5154 O O . TYR A 1 630 ? 2.910 -4.008 -34.734 1.00 96.38 630 TYR A O 1
ATOM 5162 N N . GLY A 1 631 ? 0.746 -3.416 -34.825 1.00 96.81 631 GLY A N 1
ATOM 5163 C CA . GLY A 1 631 ? 0.210 -4.767 -34.959 1.00 96.81 631 GLY A CA 1
ATOM 5164 C C . GLY A 1 631 ? 0.076 -5.492 -33.617 1.00 96.81 631 GLY A C 1
ATOM 5165 O O . GLY A 1 631 ? 0.702 -5.142 -32.617 1.00 96.81 631 GLY A O 1
ATOM 5166 N N . ARG A 1 632 ? -0.760 -6.537 -33.585 1.00 95.81 632 ARG A N 1
ATOM 5167 C CA . ARG A 1 632 ? -0.918 -7.410 -32.411 1.00 95.81 632 ARG A CA 1
ATOM 5168 C C . ARG A 1 632 ? 0.079 -8.561 -32.465 1.00 95.81 632 ARG A C 1
ATOM 5170 O O . ARG A 1 632 ? 0.223 -9.207 -33.499 1.00 95.81 632 ARG A O 1
ATOM 5177 N N . ARG A 1 633 ? 0.701 -8.868 -31.328 1.00 95.38 633 ARG A N 1
ATOM 5178 C CA . ARG A 1 633 ? 1.599 -10.018 -31.164 1.00 95.38 633 ARG A CA 1
ATOM 5179 C C . ARG A 1 633 ? 1.150 -10.917 -30.009 1.00 95.38 633 ARG A C 1
ATOM 5181 O O . ARG A 1 633 ? 0.413 -10.458 -29.132 1.00 95.38 633 ARG A O 1
ATOM 5188 N N . PRO A 1 634 ? 1.569 -12.196 -29.995 1.00 96.88 634 PRO A N 1
ATOM 5189 C CA . PRO A 1 634 ? 1.281 -13.098 -28.886 1.00 96.88 634 PRO A CA 1
ATOM 5190 C C . PRO A 1 634 ? 1.825 -12.562 -27.557 1.00 96.88 634 PRO A C 1
ATOM 5192 O O . PRO A 1 634 ? 2.919 -11.993 -27.511 1.00 96.88 634 PRO A O 1
ATOM 5195 N N . VAL A 1 635 ? 1.091 -12.799 -26.465 1.00 97.62 635 VAL A N 1
ATOM 5196 C CA . VAL A 1 635 ? 1.470 -12.352 -25.111 1.00 97.62 635 VAL A CA 1
ATOM 5197 C C . VAL A 1 635 ? 2.858 -12.843 -24.707 1.00 97.62 635 VAL A C 1
ATOM 5199 O O . VAL A 1 635 ? 3.577 -12.148 -23.999 1.00 97.62 635 VAL A O 1
ATOM 5202 N N . GLU A 1 636 ? 3.273 -14.016 -25.182 1.00 97.88 636 GLU A N 1
ATOM 5203 C CA . GLU A 1 636 ? 4.589 -14.573 -24.902 1.00 97.88 636 GLU A CA 1
ATOM 5204 C C . GLU A 1 636 ? 5.714 -13.762 -25.540 1.00 97.88 636 GLU A C 1
ATOM 5206 O O . GLU A 1 636 ? 6.727 -13.519 -24.894 1.00 97.88 636 GLU A O 1
ATOM 5211 N N . GLU A 1 637 ? 5.547 -13.308 -26.779 1.00 97.81 637 GLU A N 1
ATOM 5212 C CA . GLU A 1 637 ? 6.555 -12.483 -27.447 1.00 97.81 637 GLU A CA 1
ATOM 5213 C C . GLU A 1 637 ? 6.629 -11.089 -26.829 1.00 97.81 637 GLU A C 1
ATOM 5215 O O . GLU A 1 637 ? 7.728 -10.594 -26.585 1.00 97.81 637 GLU A O 1
ATOM 5220 N N . GLU A 1 638 ? 5.480 -10.496 -26.502 1.00 98.19 638 GLU A N 1
ATOM 5221 C CA . GLU A 1 638 ? 5.407 -9.207 -25.807 1.00 98.19 638 GLU A CA 1
ATOM 5222 C C . GLU A 1 638 ? 6.007 -9.272 -24.403 1.00 98.19 638 GLU A C 1
ATOM 5224 O O . GLU A 1 638 ? 6.749 -8.381 -23.995 1.00 98.19 638 GLU A O 1
ATOM 5229 N N . PHE A 1 639 ? 5.769 -10.361 -23.674 1.00 98.50 639 PHE A N 1
ATOM 5230 C CA . PHE A 1 639 ? 6.380 -10.572 -22.369 1.00 98.50 639 PHE A CA 1
ATOM 5231 C C . PHE A 1 639 ? 7.902 -10.713 -22.475 1.00 98.50 639 PHE A C 1
ATOM 5233 O O . PHE A 1 639 ? 8.636 -10.104 -21.699 1.00 98.50 639 PHE A O 1
ATOM 5240 N N . MET A 1 640 ? 8.402 -11.481 -23.446 1.00 98.56 640 MET A N 1
ATOM 5241 C CA . MET A 1 640 ? 9.845 -11.630 -23.655 1.00 98.56 640 MET A CA 1
ATOM 5242 C C . MET A 1 640 ? 10.492 -10.313 -24.088 1.00 98.56 640 MET A C 1
ATOM 5244 O O . MET A 1 640 ? 11.556 -9.973 -23.572 1.00 98.56 640 MET A O 1
ATOM 5248 N N . TYR A 1 641 ? 9.835 -9.554 -24.968 1.00 98.56 641 TYR A N 1
ATOM 5249 C CA . TYR A 1 641 ? 10.254 -8.206 -25.341 1.00 98.56 641 TYR A CA 1
ATOM 5250 C C . TYR A 1 641 ? 10.342 -7.293 -24.113 1.00 98.56 641 TYR A C 1
ATOM 5252 O O . TYR A 1 641 ? 11.391 -6.703 -23.863 1.00 98.56 641 TYR A O 1
ATOM 5260 N N . LEU A 1 642 ? 9.307 -7.280 -23.267 1.00 98.06 642 LEU A N 1
ATOM 5261 C CA . LEU A 1 642 ? 9.277 -6.519 -22.019 1.00 98.06 642 LEU A CA 1
ATOM 5262 C C . LEU A 1 642 ? 10.441 -6.869 -21.077 1.00 98.06 642 LEU A C 1
ATOM 5264 O O . LEU A 1 642 ? 11.049 -5.969 -20.492 1.00 98.06 642 LEU A O 1
ATOM 5268 N N . LEU A 1 643 ? 10.772 -8.157 -20.926 1.00 98.19 643 LEU A N 1
ATOM 5269 C CA . LEU A 1 643 ? 11.929 -8.583 -20.131 1.00 98.19 643 LEU A CA 1
ATOM 5270 C C . LEU A 1 643 ? 13.243 -8.023 -20.701 1.00 98.19 643 LEU A C 1
ATOM 5272 O O . LEU A 1 643 ? 14.089 -7.563 -19.933 1.00 98.19 643 LEU A O 1
ATOM 5276 N N . GLY A 1 644 ? 13.395 -8.029 -22.028 1.00 98.00 644 GLY A N 1
ATOM 5277 C CA . GLY A 1 644 ? 14.531 -7.422 -22.721 1.00 98.00 644 GLY A CA 1
ATOM 5278 C C . GLY A 1 644 ? 14.618 -5.915 -22.482 1.00 98.00 644 GLY A C 1
ATOM 5279 O O . GLY A 1 644 ? 15.663 -5.414 -22.069 1.00 98.00 644 GLY A O 1
ATOM 5280 N N . SER A 1 645 ? 13.503 -5.198 -22.643 1.00 97.81 645 SER A N 1
ATOM 5281 C CA . SER A 1 645 ? 13.427 -3.750 -22.403 1.00 97.81 645 SER A CA 1
ATOM 5282 C C . SER A 1 645 ? 13.735 -3.380 -20.954 1.00 97.81 645 SER A C 1
ATOM 5284 O O . SER A 1 645 ? 14.341 -2.344 -20.686 1.00 97.81 645 SER A O 1
ATOM 5286 N N . TYR A 1 646 ? 13.365 -4.235 -19.995 1.00 96.56 646 TYR A N 1
ATOM 5287 C CA . TYR A 1 646 ? 13.747 -4.056 -18.595 1.00 96.56 646 TYR A CA 1
ATOM 5288 C C . TYR A 1 646 ? 15.261 -4.145 -18.381 1.00 96.56 646 TYR A C 1
ATOM 5290 O O . TYR A 1 646 ? 15.818 -3.402 -17.567 1.00 96.56 646 TYR A O 1
ATOM 5298 N N . LEU A 1 647 ? 15.953 -5.037 -19.092 1.00 95.88 647 LEU A N 1
ATOM 5299 C CA . LEU A 1 647 ? 17.409 -5.124 -18.995 1.00 95.88 647 LEU A CA 1
ATOM 5300 C C . LEU A 1 647 ? 18.118 -3.916 -19.590 1.00 95.88 647 LEU A C 1
ATOM 5302 O O . LEU A 1 647 ? 19.156 -3.549 -19.040 1.00 95.88 647 LEU A O 1
ATOM 5306 N N . SER A 1 648 ? 17.527 -3.283 -20.604 1.00 95.44 648 SER A N 1
ATOM 5307 C CA . SER A 1 648 ? 18.079 -2.097 -21.252 1.00 95.44 648 SER A CA 1
ATOM 5308 C C . SER A 1 648 ? 17.817 -0.804 -20.473 1.00 95.44 648 SER A C 1
ATOM 5310 O O . SER A 1 648 ? 18.294 -0.640 -19.347 1.00 95.44 648 SER A O 1
ATOM 5312 N N . ASP A 1 649 ? 17.011 0.108 -21.007 1.00 94.81 649 ASP A N 1
ATOM 5313 C CA . ASP A 1 649 ? 16.776 1.431 -20.425 1.00 94.81 649 ASP A CA 1
ATOM 5314 C C . ASP A 1 649 ? 15.606 1.468 -19.428 1.00 94.81 649 ASP A C 1
ATOM 5316 O O . ASP A 1 649 ? 15.488 2.419 -18.643 1.00 94.81 649 ASP A O 1
ATOM 5320 N N . ALA A 1 650 ? 14.729 0.454 -19.405 1.00 96.00 650 ALA A N 1
ATOM 5321 C CA . ALA A 1 650 ? 13.606 0.447 -18.468 1.00 96.00 650 ALA A CA 1
ATOM 5322 C C . ALA A 1 650 ? 14.040 0.059 -17.042 1.00 96.00 650 ALA A C 1
ATOM 5324 O O . ALA A 1 650 ? 15.098 -0.518 -16.800 1.00 96.00 650 ALA A O 1
ATOM 5325 N N . GLY A 1 651 ? 13.243 0.402 -16.037 1.00 94.94 651 GLY A N 1
ATOM 5326 C CA . GLY A 1 651 ? 13.552 0.112 -14.640 1.00 94.94 651 GLY A CA 1
ATOM 5327 C C . GLY A 1 651 ? 12.389 0.384 -13.697 1.00 94.94 651 GLY A C 1
ATOM 5328 O O . GLY A 1 651 ? 11.307 0.789 -14.113 1.00 94.94 651 GLY A O 1
ATOM 5329 N N . VAL A 1 652 ? 12.605 0.163 -12.399 1.00 94.00 652 VAL A N 1
ATOM 5330 C CA . VAL A 1 652 ? 11.594 0.437 -11.365 1.00 94.00 652 VAL A CA 1
ATOM 5331 C C . VAL A 1 652 ? 11.627 1.911 -10.972 1.00 94.00 652 VAL A C 1
ATOM 5333 O O . VAL A 1 652 ? 12.662 2.408 -10.531 1.00 94.00 652 VAL A O 1
ATOM 5336 N N . PHE A 1 653 ? 10.498 2.611 -11.111 1.00 88.75 653 PHE A N 1
ATOM 5337 C CA . PHE A 1 653 ? 10.403 4.048 -10.804 1.00 88.75 653 PHE A CA 1
ATOM 5338 C C . PHE A 1 653 ? 9.764 4.297 -9.440 1.00 88.75 653 PHE A C 1
ATOM 5340 O O . PHE A 1 653 ? 10.254 5.123 -8.673 1.00 88.75 653 PHE A O 1
ATOM 5347 N N . ASN A 1 654 ? 8.701 3.558 -9.114 1.00 88.62 654 ASN A N 1
ATOM 5348 C CA . ASN A 1 654 ? 8.044 3.611 -7.815 1.00 88.62 654 ASN A CA 1
ATOM 5349 C C . ASN A 1 654 ? 8.013 2.221 -7.185 1.00 88.62 654 ASN A C 1
ATOM 5351 O O . ASN A 1 654 ? 7.790 1.211 -7.853 1.00 88.62 654 ASN A O 1
ATOM 5355 N N . LYS A 1 655 ? 8.217 2.170 -5.868 1.00 90.75 655 LYS A N 1
ATOM 5356 C CA . LYS A 1 655 ? 8.195 0.930 -5.094 1.00 90.75 655 LYS A CA 1
ATOM 5357 C C . LYS A 1 655 ? 7.360 1.127 -3.839 1.00 90.75 655 LYS A C 1
ATOM 5359 O O . LYS A 1 655 ? 7.653 1.993 -3.020 1.00 90.75 655 LYS A O 1
ATOM 5364 N N . THR A 1 656 ? 6.342 0.292 -3.672 1.00 91.06 656 THR A N 1
ATOM 5365 C CA . THR A 1 656 ? 5.579 0.179 -2.423 1.00 91.06 656 THR A CA 1
ATOM 5366 C C . THR A 1 656 ? 5.975 -1.102 -1.687 1.00 91.06 656 THR A C 1
ATOM 5368 O O . THR A 1 656 ? 6.813 -1.871 -2.157 1.00 91.06 656 THR A O 1
ATOM 5371 N N . THR A 1 657 ? 5.374 -1.391 -0.533 1.00 88.56 657 THR A N 1
ATOM 5372 C CA . THR A 1 657 ? 5.586 -2.679 0.149 1.00 88.56 657 THR A CA 1
ATOM 5373 C C . THR A 1 657 ? 5.111 -3.874 -0.678 1.00 88.56 657 THR A C 1
ATOM 5375 O O . THR A 1 657 ? 5.684 -4.945 -0.528 1.00 88.56 657 THR A O 1
ATOM 5378 N N . ILE A 1 658 ? 4.135 -3.715 -1.578 1.00 91.06 658 ILE A N 1
ATOM 5379 C CA . ILE A 1 658 ? 3.436 -4.833 -2.249 1.00 91.06 658 ILE A CA 1
ATOM 5380 C C . ILE A 1 658 ? 3.422 -4.747 -3.781 1.00 91.06 658 ILE A C 1
ATOM 5382 O O . ILE A 1 658 ? 2.977 -5.675 -4.440 1.00 91.06 658 ILE A O 1
ATOM 5386 N N . SER A 1 659 ? 3.908 -3.658 -4.367 1.00 94.19 659 SER A N 1
ATOM 5387 C CA . SER A 1 659 ? 3.884 -3.448 -5.817 1.00 94.19 659 SER A CA 1
ATOM 5388 C C . SER A 1 659 ? 5.047 -2.571 -6.280 1.00 94.19 659 SER A C 1
ATOM 5390 O O . SER A 1 659 ? 5.722 -1.923 -5.469 1.00 94.19 659 SER A O 1
ATOM 5392 N N . GLN A 1 660 ? 5.309 -2.591 -7.586 1.00 95.38 660 GLN A N 1
ATOM 5393 C CA . GLN A 1 660 ? 6.311 -1.766 -8.262 1.00 95.38 660 GLN A CA 1
ATOM 5394 C C . GLN A 1 660 ? 5.721 -1.193 -9.550 1.00 95.38 660 GLN A C 1
ATOM 5396 O O . GLN A 1 660 ? 4.903 -1.851 -10.190 1.00 95.38 660 GLN A O 1
ATOM 5401 N N . SER A 1 661 ? 6.145 0.009 -9.934 1.00 96.06 661 SER A N 1
ATOM 5402 C CA . SER A 1 661 ? 5.920 0.527 -11.282 1.00 96.06 661 SER A CA 1
ATOM 5403 C C . SER A 1 661 ? 7.188 0.383 -12.110 1.00 96.06 661 SER A C 1
ATOM 5405 O O . SER A 1 661 ? 8.292 0.649 -11.622 1.00 96.06 661 SER A O 1
ATOM 5407 N N . MET A 1 662 ? 7.023 -0.021 -13.363 1.00 96.56 662 MET A N 1
ATOM 5408 C CA . MET A 1 662 ? 8.076 -0.057 -14.364 1.00 96.56 662 MET A CA 1
ATOM 5409 C C . MET A 1 662 ? 7.999 1.217 -15.207 1.00 96.56 662 MET A C 1
ATOM 5411 O O . MET A 1 662 ? 6.914 1.731 -15.455 1.00 96.56 662 MET A O 1
ATOM 5415 N N . GLY A 1 663 ? 9.128 1.752 -15.641 1.00 97.50 663 GLY A N 1
ATOM 5416 C CA . GLY A 1 663 ? 9.156 2.896 -16.540 1.00 97.50 663 GLY A CA 1
ATOM 5417 C C . GLY A 1 663 ? 10.432 2.926 -17.354 1.00 97.50 663 GLY A C 1
ATOM 5418 O O . GLY A 1 663 ? 11.412 2.274 -16.997 1.00 97.50 663 GLY A O 1
ATOM 5419 N N . ILE A 1 664 ? 10.424 3.701 -18.430 1.00 97.75 664 ILE A N 1
ATOM 5420 C CA . ILE A 1 664 ? 11.571 3.883 -19.318 1.00 97.75 664 ILE A CA 1
ATOM 5421 C C . ILE A 1 664 ? 11.790 5.376 -19.569 1.00 97.75 664 ILE A C 1
ATOM 5423 O O . ILE A 1 664 ? 10.826 6.145 -19.635 1.00 97.75 664 ILE A O 1
ATOM 5427 N N . ARG A 1 665 ? 13.061 5.801 -19.621 1.00 96.94 665 ARG A N 1
ATOM 5428 C CA . ARG A 1 665 ? 13.451 7.186 -19.933 1.00 96.94 665 ARG A CA 1
ATOM 5429 C C . ARG A 1 665 ? 14.373 7.182 -21.136 1.00 96.94 665 ARG A C 1
ATOM 5431 O O . ARG A 1 665 ? 15.500 6.714 -21.023 1.00 96.94 665 ARG A O 1
ATOM 5438 N N . LEU A 1 666 ? 13.916 7.744 -22.244 1.00 97.06 666 LEU A N 1
ATOM 5439 C CA . LEU A 1 666 ? 14.624 7.698 -23.523 1.00 97.06 666 LEU A CA 1
ATOM 5440 C C . LEU A 1 666 ? 15.024 9.101 -23.961 1.00 97.06 666 LEU A C 1
ATOM 5442 O O . LEU A 1 666 ? 14.349 10.075 -23.639 1.00 97.06 666 LEU A O 1
ATOM 5446 N N . SER A 1 667 ? 16.140 9.230 -24.678 1.00 95.31 667 SER A N 1
ATOM 5447 C CA . SER A 1 667 ? 16.591 10.538 -25.160 1.00 95.31 667 SER A CA 1
ATOM 5448 C C . SER A 1 667 ? 15.667 11.069 -26.255 1.00 95.31 667 SER A C 1
ATOM 5450 O O . SER A 1 667 ? 15.393 10.363 -27.220 1.00 95.31 667 SER A O 1
ATOM 5452 N N . ALA A 1 668 ? 15.286 12.344 -26.169 1.00 95.38 668 ALA A N 1
ATOM 5453 C CA . ALA A 1 668 ? 14.544 13.026 -27.230 1.00 95.38 668 ALA A CA 1
ATOM 5454 C C . ALA A 1 668 ? 15.386 13.294 -28.493 1.00 95.38 668 ALA A C 1
ATOM 5456 O O . ALA A 1 668 ? 14.860 13.763 -29.494 1.00 95.38 668 ALA A O 1
ATOM 5457 N N . LYS A 1 669 ? 16.696 12.993 -28.465 1.00 94.25 669 LYS A N 1
ATOM 5458 C CA . LYS A 1 669 ? 17.587 13.129 -29.628 1.00 94.25 669 LYS A CA 1
ATOM 5459 C C . LYS A 1 669 ? 17.163 12.221 -30.788 1.00 94.25 669 LYS A C 1
ATOM 5461 O O . LYS A 1 669 ? 17.423 12.566 -31.933 1.00 94.25 669 LYS A O 1
ATOM 5466 N N . TYR A 1 670 ? 16.595 11.058 -30.483 1.00 93.81 670 TYR A N 1
ATOM 5467 C CA . TYR A 1 670 ? 16.322 10.025 -31.473 1.00 93.81 670 TYR A CA 1
ATOM 5468 C C . TYR A 1 670 ? 14.815 9.934 -31.746 1.00 93.81 670 TYR A C 1
ATOM 5470 O O . TYR A 1 670 ? 14.063 9.698 -30.795 1.00 93.81 670 TYR A O 1
ATOM 5478 N N . PRO A 1 671 ? 14.359 10.083 -33.005 1.00 92.62 671 PRO A N 1
ATOM 5479 C CA . PRO A 1 671 ? 12.940 9.973 -33.355 1.00 92.62 671 PRO A CA 1
ATOM 5480 C C . PRO A 1 671 ? 12.324 8.631 -32.935 1.00 92.62 671 PRO A C 1
ATOM 5482 O O . PRO A 1 671 ? 11.228 8.587 -32.370 1.00 92.62 671 PRO A O 1
ATOM 5485 N N . TRP A 1 672 ? 13.073 7.538 -33.104 1.00 95.88 672 TRP A N 1
ATOM 5486 C CA . TRP A 1 672 ? 12.636 6.188 -32.743 1.00 95.88 672 TRP A CA 1
ATOM 5487 C C . TRP A 1 672 ? 12.439 5.971 -31.232 1.00 95.88 672 TRP A C 1
ATOM 5489 O O . TRP A 1 672 ? 11.770 5.015 -30.838 1.00 95.88 672 TRP A O 1
ATOM 5499 N N . SER A 1 673 ? 12.931 6.867 -30.362 1.00 97.19 673 SER A N 1
ATOM 5500 C CA . SER A 1 673 ? 12.674 6.795 -28.914 1.00 97.19 673 SER A CA 1
ATOM 5501 C C . SER A 1 673 ? 11.180 6.807 -28.587 1.00 97.19 673 SER A C 1
ATOM 5503 O O . SER A 1 673 ? 10.764 6.205 -27.600 1.00 97.19 673 SER A O 1
ATOM 5505 N N . ILE A 1 674 ? 10.360 7.494 -29.393 1.00 97.56 674 ILE A N 1
ATOM 5506 C CA . ILE A 1 674 ? 8.904 7.505 -29.205 1.00 97.56 674 ILE A CA 1
ATOM 5507 C C . ILE A 1 674 ? 8.331 6.119 -29.495 1.00 97.56 674 ILE A C 1
ATOM 5509 O O . ILE A 1 674 ? 7.613 5.581 -28.655 1.00 97.56 674 ILE A O 1
ATOM 5513 N N . ALA A 1 675 ? 8.706 5.524 -30.631 1.00 98.00 675 ALA A N 1
ATOM 5514 C CA . ALA A 1 675 ? 8.249 4.193 -31.013 1.00 98.00 675 ALA A CA 1
ATOM 5515 C C . ALA A 1 675 ? 8.666 3.133 -29.987 1.00 98.00 675 ALA A C 1
ATOM 5517 O O . ALA A 1 675 ? 7.854 2.297 -29.602 1.00 98.00 675 ALA A O 1
ATOM 5518 N N . PHE A 1 676 ? 9.893 3.215 -29.460 1.00 98.12 676 PHE A N 1
ATOM 5519 C CA . PHE A 1 676 ? 10.348 2.304 -28.412 1.00 98.12 676 PHE A CA 1
ATOM 5520 C C . PHE A 1 676 ? 9.549 2.463 -27.106 1.00 98.12 676 PHE A C 1
ATOM 5522 O O . PHE A 1 676 ? 9.094 1.473 -26.532 1.00 98.12 676 PHE A O 1
ATOM 5529 N N . GLY A 1 677 ? 9.319 3.695 -26.642 1.00 98.31 677 GLY A N 1
ATOM 5530 C CA . GLY A 1 677 ? 8.527 3.938 -25.432 1.00 98.31 677 GLY A CA 1
ATOM 5531 C C . GLY A 1 677 ? 7.055 3.519 -25.564 1.00 98.31 677 GLY A C 1
ATOM 5532 O O . GLY A 1 677 ? 6.469 2.985 -24.618 1.00 98.31 677 GLY A O 1
ATOM 5533 N N . GLU A 1 678 ? 6.465 3.710 -26.744 1.00 98.31 678 GLU A N 1
ATOM 5534 C CA . GLU A 1 678 ? 5.117 3.244 -27.085 1.00 98.31 678 GLU A CA 1
ATOM 5535 C C . GLU A 1 678 ? 5.037 1.718 -27.183 1.00 98.31 678 GLU A C 1
ATOM 5537 O O . GLU A 1 678 ? 4.145 1.119 -26.585 1.00 98.31 678 GLU A O 1
ATOM 5542 N N . GLY A 1 679 ? 6.003 1.079 -27.842 1.00 98.12 679 GLY A N 1
ATOM 5543 C CA . GLY A 1 679 ? 6.130 -0.373 -27.899 1.00 98.12 679 GLY A CA 1
ATOM 5544 C C . GLY A 1 679 ? 6.281 -1.005 -26.514 1.00 98.12 679 GLY A C 1
ATOM 5545 O O . GLY A 1 679 ? 5.608 -1.980 -26.197 1.00 98.12 679 GLY A O 1
ATOM 5546 N N . PHE A 1 680 ? 7.065 -0.386 -25.628 1.00 98.44 680 PHE A N 1
ATOM 5547 C CA . PHE A 1 680 ? 7.152 -0.771 -24.216 1.00 98.44 680 PHE A CA 1
ATOM 5548 C C . PHE A 1 680 ? 5.788 -0.697 -23.501 1.00 98.44 680 PHE A C 1
ATOM 5550 O O . PHE A 1 680 ? 5.434 -1.590 -22.725 1.00 98.44 680 PHE A O 1
ATOM 5557 N N . CYS A 1 681 ? 4.998 0.347 -23.772 1.00 98.50 681 CYS A N 1
ATOM 5558 C CA . CYS A 1 681 ? 3.645 0.481 -23.231 1.00 98.50 681 CYS A CA 1
ATOM 5559 C C . CYS A 1 681 ? 2.678 -0.556 -23.810 1.00 98.50 681 CYS A C 1
ATOM 5561 O O . CYS A 1 681 ? 1.861 -1.097 -23.063 1.00 98.50 681 CYS A O 1
ATOM 5563 N N . GLN A 1 682 ? 2.804 -0.882 -25.098 1.00 98.38 682 GLN A N 1
ATOM 5564 C CA . GLN A 1 682 ? 2.041 -1.947 -25.740 1.00 98.38 682 GLN A CA 1
ATOM 5565 C C . GLN A 1 682 ? 2.319 -3.295 -25.065 1.00 98.38 682 GLN A C 1
ATOM 5567 O O . GLN A 1 682 ? 1.377 -3.965 -24.639 1.00 98.38 682 GLN A O 1
ATOM 5572 N N . SER A 1 683 ? 3.593 -3.658 -24.875 1.00 98.44 683 SER A N 1
ATOM 5573 C CA . SER A 1 683 ? 3.975 -4.922 -24.237 1.00 98.44 683 SER A CA 1
ATOM 5574 C C . SER A 1 683 ? 3.444 -5.039 -22.807 1.00 98.44 683 SER A C 1
ATOM 5576 O O . SER A 1 683 ? 2.930 -6.089 -22.412 1.00 98.44 683 SER A O 1
ATOM 5578 N N . LEU A 1 684 ? 3.499 -3.952 -22.028 1.00 98.31 684 LEU A N 1
ATOM 5579 C CA . LEU A 1 684 ? 2.891 -3.896 -20.694 1.00 98.31 684 LEU A CA 1
ATOM 5580 C C . LEU A 1 684 ? 1.368 -4.056 -20.750 1.00 98.31 684 LEU A C 1
ATOM 5582 O O . LEU A 1 684 ? 0.815 -4.850 -19.985 1.00 98.31 684 LEU A O 1
ATOM 5586 N N . GLY A 1 685 ? 0.702 -3.354 -21.670 1.00 98.06 685 GLY A N 1
ATOM 5587 C CA . GLY A 1 685 ? -0.746 -3.415 -21.851 1.00 98.06 685 GLY A CA 1
ATOM 5588 C C . GLY A 1 685 ? -1.232 -4.813 -22.233 1.00 98.06 685 GLY A C 1
ATOM 5589 O O . GLY A 1 685 ? -2.216 -5.294 -21.667 1.00 98.06 685 GLY A O 1
ATOM 5590 N N . VAL A 1 686 ? -0.506 -5.510 -23.114 1.00 98.12 686 VAL A N 1
ATOM 5591 C CA . VAL A 1 686 ? -0.760 -6.918 -23.468 1.00 98.12 686 VAL A CA 1
ATOM 5592 C C . VAL A 1 686 ? -0.570 -7.839 -22.257 1.00 98.12 686 VAL A C 1
ATOM 5594 O O . VAL A 1 686 ? -1.361 -8.758 -22.056 1.00 98.12 686 VAL A O 1
ATOM 5597 N N . CYS A 1 687 ? 0.403 -7.547 -21.390 1.00 97.38 687 CYS A N 1
ATOM 5598 C CA . CYS A 1 687 ? 0.617 -8.258 -20.125 1.00 97.38 687 CYS A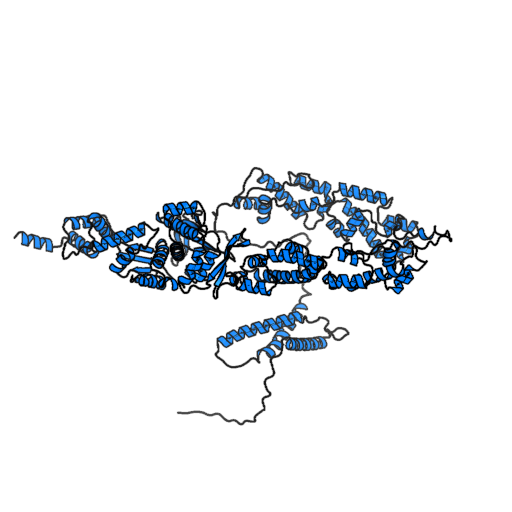 CA 1
ATOM 5599 C C . CYS A 1 687 ? -0.359 -7.856 -19.000 1.00 97.38 687 CYS A C 1
ATOM 5601 O O . CYS A 1 687 ? -0.202 -8.307 -17.862 1.00 97.38 687 CYS A O 1
ATOM 5603 N N . GLY A 1 688 ? -1.361 -7.017 -19.279 1.00 97.00 688 GLY A N 1
ATOM 5604 C CA . GLY A 1 688 ? -2.370 -6.621 -18.299 1.00 97.00 688 GLY A CA 1
ATOM 5605 C C . GLY A 1 688 ? -1.936 -5.511 -17.335 1.00 97.00 688 GLY A C 1
ATOM 5606 O O . GLY A 1 688 ? -2.550 -5.374 -16.277 1.00 97.00 688 GLY A O 1
ATOM 5607 N N . ILE A 1 689 ? -0.892 -4.739 -17.663 1.00 97.56 689 ILE A N 1
ATOM 5608 C CA . ILE A 1 689 ? -0.383 -3.622 -16.849 1.00 97.56 689 ILE A CA 1
ATOM 5609 C C . ILE A 1 689 ? -0.543 -2.306 -17.612 1.00 97.56 689 ILE A C 1
ATOM 5611 O O . ILE A 1 689 ? -0.030 -2.155 -18.719 1.00 97.56 689 ILE A O 1
ATOM 5615 N N . TYR A 1 690 ? -1.219 -1.324 -17.014 1.00 97.19 690 TYR A N 1
ATOM 5616 C CA . TYR A 1 690 ? -1.447 -0.052 -17.694 1.00 97.19 690 TYR A CA 1
ATOM 5617 C C . TYR A 1 690 ? -0.169 0.772 -17.693 1.00 97.19 690 TYR A C 1
ATOM 5619 O O . TYR A 1 690 ? 0.482 0.909 -16.655 1.00 97.19 690 TYR A O 1
ATOM 5627 N N . ALA A 1 691 ? 0.174 1.351 -18.838 1.00 97.88 691 ALA A N 1
ATOM 5628 C CA . ALA A 1 691 ? 1.304 2.249 -18.988 1.00 97.88 691 ALA A CA 1
ATOM 5629 C C . ALA A 1 691 ? 0.989 3.334 -20.012 1.00 97.88 691 ALA A C 1
ATOM 5631 O O . ALA A 1 691 ? 0.216 3.121 -20.940 1.00 97.88 691 ALA A O 1
ATOM 5632 N N . HIS A 1 692 ? 1.569 4.509 -19.799 1.00 97.56 692 HIS A N 1
ATOM 5633 C CA . HIS A 1 692 ? 1.399 5.664 -20.669 1.00 97.56 692 HIS A CA 1
ATOM 5634 C C . HIS A 1 692 ? 2.627 6.568 -20.583 1.00 97.56 692 HIS A C 1
ATOM 5636 O O . HIS A 1 692 ? 3.456 6.460 -19.667 1.00 97.56 692 HIS A O 1
ATOM 5642 N N . ARG A 1 693 ? 2.726 7.485 -21.544 1.00 97.19 693 ARG A N 1
ATOM 5643 C CA . ARG A 1 693 ? 3.712 8.558 -21.518 1.00 97.19 693 ARG A CA 1
ATOM 5644 C C . ARG A 1 693 ? 3.376 9.539 -20.398 1.00 97.19 693 ARG A C 1
ATOM 5646 O O . ARG A 1 693 ? 2.245 9.998 -20.283 1.00 97.19 693 ARG A O 1
ATOM 5653 N N . VAL A 1 694 ? 4.365 9.859 -19.577 1.00 96.44 694 VAL A N 1
ATOM 5654 C CA . VAL A 1 694 ? 4.271 10.883 -18.533 1.00 96.44 694 VAL A CA 1
ATOM 5655 C C . VAL A 1 694 ? 5.067 12.118 -18.955 1.00 96.44 694 VAL A C 1
ATOM 5657 O O . VAL A 1 694 ? 5.712 12.126 -20.002 1.00 96.44 694 VAL A O 1
ATOM 5660 N N . GLU A 1 695 ? 5.019 13.171 -18.143 1.00 95.75 695 GLU A N 1
ATOM 5661 C CA . GLU A 1 695 ? 5.731 14.426 -18.403 1.00 95.75 695 GLU A CA 1
ATOM 5662 C C . GLU A 1 695 ? 7.215 14.186 -18.751 1.00 95.75 695 GLU A C 1
ATOM 5664 O O . GLU A 1 695 ? 7.931 13.466 -18.041 1.00 95.75 695 GLU A O 1
ATOM 5669 N N . ASN A 1 696 ? 7.668 14.773 -19.866 1.00 95.75 696 ASN A N 1
ATOM 5670 C CA . ASN A 1 696 ? 9.061 14.693 -20.306 1.00 95.75 696 ASN A CA 1
ATOM 5671 C C . ASN A 1 696 ? 9.981 15.339 -19.260 1.00 95.75 696 ASN A C 1
ATOM 5673 O O . ASN A 1 696 ? 9.615 16.289 -18.570 1.00 95.75 696 ASN A O 1
ATOM 5677 N N . THR A 1 697 ? 11.215 14.852 -19.158 1.00 94.44 697 THR A N 1
ATOM 5678 C CA . THR A 1 697 ? 12.245 15.547 -18.384 1.00 94.44 697 THR A CA 1
ATOM 5679 C C . THR A 1 697 ? 12.880 16.603 -19.284 1.00 94.44 697 THR A C 1
ATOM 5681 O O . THR A 1 697 ? 13.481 16.217 -20.289 1.00 94.44 697 THR A O 1
ATOM 5684 N N . PRO A 1 698 ? 12.778 17.904 -18.952 1.00 94.06 698 PRO A N 1
ATOM 5685 C CA . PRO A 1 698 ? 13.352 18.957 -19.780 1.00 94.06 698 PRO A CA 1
ATOM 5686 C C . PRO A 1 698 ? 14.877 18.855 -19.809 1.00 94.06 698 PRO A C 1
ATOM 5688 O O . PRO A 1 698 ? 15.495 18.292 -18.898 1.00 94.06 698 PRO A O 1
ATOM 5691 N N . ALA A 1 699 ? 15.486 19.431 -20.845 1.00 93.12 699 ALA A N 1
ATOM 5692 C CA . ALA A 1 699 ? 16.933 19.564 -20.899 1.00 93.12 699 ALA A CA 1
ATOM 5693 C C . ALA A 1 699 ? 17.446 20.344 -19.675 1.00 93.12 699 ALA A C 1
ATOM 5695 O O . ALA A 1 699 ? 16.833 21.321 -19.236 1.00 93.12 699 ALA A O 1
ATOM 5696 N N . LYS A 1 700 ? 18.561 19.892 -19.099 1.00 92.81 700 LYS A N 1
ATOM 5697 C CA . LYS A 1 700 ? 19.170 20.507 -17.919 1.00 92.81 700 LYS A CA 1
ATOM 5698 C C . LYS A 1 700 ? 20.686 20.436 -17.996 1.00 92.81 700 LYS A C 1
ATOM 5700 O O . LYS A 1 700 ? 21.262 19.358 -18.141 1.00 92.81 700 LYS A O 1
ATOM 5705 N N . THR A 1 701 ? 21.327 21.574 -17.787 1.00 91.56 701 THR A N 1
ATOM 5706 C CA . THR A 1 701 ? 22.762 21.643 -17.524 1.00 91.56 701 THR A CA 1
ATOM 5707 C C . THR A 1 701 ? 23.014 21.310 -16.057 1.00 91.56 701 THR A C 1
ATOM 5709 O O . THR A 1 701 ? 22.392 21.862 -15.146 1.00 91.56 701 THR A O 1
ATOM 5712 N N . SER A 1 702 ? 23.883 20.336 -15.814 1.00 89.31 702 SER A N 1
ATOM 5713 C CA . SER A 1 702 ? 24.275 19.885 -14.479 1.00 89.31 702 SER A CA 1
ATOM 5714 C C . SER A 1 702 ? 25.787 19.802 -14.405 1.00 89.31 702 SER A C 1
ATOM 5716 O O . SER A 1 702 ? 26.416 19.424 -15.382 1.00 89.31 702 SER A O 1
ATOM 5718 N N . TYR A 1 703 ? 26.380 20.106 -13.258 1.00 90.69 703 TYR A N 1
ATOM 5719 C CA . TYR A 1 703 ? 27.821 19.979 -13.083 1.00 90.69 703 TYR A CA 1
ATOM 5720 C C . TYR A 1 703 ? 28.139 18.722 -12.277 1.00 90.69 703 TYR A C 1
ATOM 5722 O O . TYR A 1 703 ? 27.572 18.501 -11.206 1.00 90.69 703 TYR A O 1
ATOM 5730 N N . MET A 1 704 ? 29.039 17.884 -12.785 1.00 87.69 704 MET A N 1
ATOM 5731 C CA . MET A 1 704 ? 29.524 16.692 -12.094 1.00 87.69 704 MET A CA 1
ATOM 5732 C C . MET A 1 704 ? 30.977 16.898 -11.693 1.00 87.69 704 MET A C 1
ATOM 5734 O O . MET A 1 704 ? 31.833 17.177 -12.530 1.00 87.69 704 MET A O 1
ATOM 5738 N N . ARG A 1 705 ? 31.273 16.721 -10.406 1.00 87.56 705 ARG A N 1
ATOM 5739 C CA . ARG A 1 705 ? 32.649 16.739 -9.915 1.00 87.56 705 ARG A CA 1
ATOM 5740 C C . ARG A 1 705 ? 33.367 15.478 -10.395 1.00 87.56 705 ARG A C 1
ATOM 5742 O O . ARG A 1 705 ? 32.978 14.366 -10.048 1.00 87.56 705 ARG A O 1
ATOM 5749 N N . THR A 1 706 ? 34.400 15.658 -11.203 1.00 89.94 706 THR A N 1
ATOM 5750 C CA . THR A 1 706 ? 35.294 14.600 -11.681 1.00 89.94 706 THR A CA 1
ATOM 5751 C C . THR A 1 706 ? 36.660 14.730 -11.011 1.00 89.94 706 THR A C 1
ATOM 5753 O O . THR A 1 706 ? 36.924 15.706 -10.305 1.00 89.94 706 THR A O 1
ATOM 5756 N N . LYS A 1 707 ? 37.556 13.763 -11.247 1.00 86.25 707 LYS A N 1
ATOM 5757 C CA . LYS A 1 707 ? 38.953 13.843 -10.788 1.00 86.25 707 LYS A CA 1
ATOM 5758 C C . LYS A 1 707 ? 39.697 15.075 -11.335 1.00 86.25 707 LYS A C 1
ATOM 5760 O O . LYS A 1 707 ? 40.665 15.495 -10.721 1.00 86.25 707 LYS A O 1
ATOM 5765 N N . HIS A 1 708 ? 39.220 15.665 -12.435 1.00 89.56 708 HIS A N 1
ATOM 5766 C CA . HIS A 1 708 ? 39.819 16.823 -13.108 1.00 89.56 708 HIS A CA 1
ATOM 5767 C C . HIS A 1 708 ? 39.036 18.131 -12.881 1.00 89.56 708 HIS A C 1
ATOM 5769 O O . HIS A 1 708 ? 39.187 19.077 -13.642 1.00 89.56 708 HIS A O 1
ATOM 5775 N N . GLY A 1 709 ? 38.170 18.188 -11.860 1.00 91.44 709 GLY A N 1
ATOM 5776 C CA . GLY A 1 709 ? 37.351 19.367 -11.554 1.00 91.44 709 GLY A CA 1
ATOM 5777 C C . GLY A 1 709 ? 35.876 19.216 -11.937 1.00 91.44 709 GLY A C 1
ATOM 5778 O O . GLY A 1 709 ? 35.382 18.105 -12.169 1.00 91.44 709 GLY A O 1
ATOM 5779 N N . LEU A 1 710 ? 35.140 20.331 -11.930 1.00 88.56 710 LEU A N 1
ATOM 5780 C CA . LEU A 1 710 ? 33.725 20.364 -12.302 1.00 88.56 710 LEU A CA 1
ATOM 5781 C C . LEU A 1 710 ? 33.594 20.206 -13.821 1.00 88.56 710 LEU A C 1
ATOM 5783 O O . LEU A 1 710 ? 34.049 21.053 -14.580 1.00 88.56 710 LEU A O 1
ATOM 5787 N N . ARG A 1 711 ? 32.945 19.131 -14.264 1.00 91.62 711 ARG A N 1
ATOM 5788 C CA . ARG A 1 711 ? 32.583 18.933 -15.666 1.00 91.62 711 ARG A CA 1
ATOM 5789 C C . ARG A 1 711 ? 31.127 19.317 -15.864 1.00 91.62 711 ARG A C 1
ATOM 5791 O O . ARG A 1 711 ? 30.249 18.767 -15.198 1.00 91.62 711 ARG A O 1
ATOM 5798 N N . GLU A 1 712 ? 30.874 20.216 -16.802 1.00 92.56 712 GLU A N 1
ATOM 5799 C CA . GLU A 1 712 ? 29.523 20.502 -17.264 1.00 92.56 712 GLU A CA 1
ATOM 5800 C C . GLU A 1 712 ? 28.961 19.295 -18.034 1.00 92.56 712 GLU A C 1
ATOM 5802 O O . GLU A 1 712 ? 29.603 18.720 -18.917 1.00 92.56 712 GLU A O 1
ATOM 5807 N N . ILE A 1 713 ? 27.756 18.878 -17.664 1.00 88.81 713 ILE A N 1
ATOM 5808 C CA . ILE A 1 713 ? 26.993 17.805 -18.290 1.00 88.81 713 ILE A CA 1
ATOM 5809 C C . ILE A 1 713 ? 25.662 18.385 -18.745 1.00 88.81 713 ILE A C 1
ATOM 5811 O O . ILE A 1 713 ? 24.752 18.620 -17.942 1.00 88.81 713 ILE A O 1
ATOM 5815 N N . ASN A 1 714 ? 25.543 18.532 -20.059 1.00 89.00 714 ASN A N 1
ATOM 5816 C CA . ASN A 1 714 ? 24.310 18.911 -20.725 1.00 89.00 714 ASN A CA 1
ATOM 5817 C C . ASN A 1 714 ? 23.413 17.682 -20.893 1.00 89.00 714 ASN A C 1
ATOM 5819 O O . ASN A 1 714 ? 23.591 16.862 -21.796 1.00 89.00 714 ASN A O 1
ATOM 5823 N N . GLN A 1 715 ? 22.454 17.526 -19.979 1.00 87.25 715 GLN A N 1
ATOM 5824 C CA . GLN A 1 715 ? 21.435 16.491 -20.084 1.00 87.25 715 GLN A CA 1
ATOM 5825 C C . GLN A 1 715 ? 20.394 16.951 -21.099 1.00 87.25 715 GLN A C 1
ATOM 5827 O O . GLN A 1 715 ? 19.692 17.935 -20.876 1.00 87.25 715 GLN A O 1
ATOM 5832 N N . LYS A 1 716 ? 20.301 16.234 -22.219 1.00 91.62 716 LYS A N 1
ATOM 5833 C CA . LYS A 1 716 ? 19.257 16.464 -23.222 1.00 91.62 716 LYS A CA 1
ATOM 5834 C C . LYS A 1 716 ? 17.876 16.140 -22.654 1.00 91.62 716 LYS A C 1
ATOM 5836 O O . LYS A 1 716 ? 17.766 15.384 -21.686 1.00 91.62 716 LYS A O 1
ATOM 5841 N N . GLU A 1 717 ? 16.842 16.678 -23.296 1.00 95.31 717 GLU A N 1
ATOM 5842 C CA . GLU A 1 717 ? 15.456 16.312 -23.008 1.00 95.31 717 GLU A CA 1
ATOM 5843 C C . GLU A 1 717 ? 15.267 14.787 -23.098 1.00 95.31 717 GLU A C 1
ATOM 5845 O O . GLU A 1 717 ? 15.894 14.101 -23.921 1.00 95.31 717 GLU A O 1
ATOM 5850 N N . LYS A 1 718 ? 14.415 14.252 -22.218 1.00 96.44 718 LYS A N 1
ATOM 5851 C CA . LYS A 1 718 ? 14.062 12.834 -22.186 1.00 96.44 718 LYS A CA 1
ATOM 5852 C C . LYS A 1 718 ? 12.558 12.633 -22.209 1.00 96.44 718 LYS A C 1
ATOM 5854 O O . LYS A 1 718 ? 11.825 13.255 -21.441 1.00 96.44 718 LYS A O 1
ATOM 5859 N N . PHE A 1 719 ? 12.122 11.691 -23.028 1.00 97.69 719 PHE A N 1
ATOM 5860 C CA . PHE A 1 719 ? 10.769 11.166 -23.006 1.00 97.69 719 PHE A CA 1
ATOM 5861 C C . PHE A 1 719 ? 10.635 10.136 -21.883 1.00 97.69 719 PHE A C 1
ATOM 5863 O O . PHE A 1 719 ? 11.547 9.336 -21.660 1.00 97.69 719 PHE A O 1
ATOM 5870 N N . ASN A 1 720 ? 9.511 10.162 -21.167 1.00 97.56 720 ASN A N 1
ATOM 5871 C CA . ASN A 1 720 ? 9.273 9.299 -20.015 1.00 97.56 720 ASN A CA 1
ATOM 5872 C C . ASN A 1 720 ? 7.978 8.512 -20.192 1.00 97.56 720 ASN A C 1
ATOM 5874 O O . ASN A 1 720 ? 6.933 9.092 -20.473 1.00 97.56 720 ASN A O 1
ATOM 5878 N N . TRP A 1 721 ? 8.019 7.214 -19.910 1.00 98.19 721 TRP A N 1
ATOM 5879 C CA . TRP A 1 721 ? 6.827 6.378 -19.781 1.00 98.19 721 TRP A CA 1
ATOM 5880 C C . TRP A 1 721 ? 6.848 5.677 -18.432 1.00 98.19 721 TRP A C 1
ATOM 5882 O O . TRP A 1 721 ? 7.912 5.324 -17.915 1.00 98.19 721 TRP A O 1
ATOM 5892 N N . SER A 1 722 ? 5.671 5.489 -17.845 1.00 97.81 722 SER A N 1
ATOM 5893 C CA . SER A 1 722 ? 5.524 4.795 -16.570 1.00 97.81 722 SER A CA 1
ATOM 5894 C C . SER A 1 722 ? 4.273 3.938 -16.574 1.00 97.81 722 SER A C 1
ATOM 5896 O O . SER A 1 722 ? 3.213 4.343 -17.049 1.00 97.81 722 SER A O 1
ATOM 5898 N N . SER A 1 723 ? 4.399 2.771 -15.960 1.00 97.69 723 SER A N 1
ATOM 5899 C CA . SER A 1 723 ? 3.286 1.901 -15.644 1.00 97.69 723 SER A CA 1
ATOM 5900 C C . SER A 1 723 ? 2.583 2.332 -14.359 1.00 97.69 723 SER A C 1
ATOM 5902 O O . SER A 1 723 ? 3.134 3.066 -13.528 1.00 97.69 723 SER A O 1
ATOM 5904 N N . GLU A 1 724 ? 1.384 1.802 -14.149 1.00 95.81 724 GLU A N 1
ATOM 5905 C CA . GLU A 1 724 ? 0.780 1.712 -12.827 1.00 95.81 724 GLU A CA 1
ATOM 5906 C C . GLU A 1 724 ? 1.609 0.807 -11.896 1.00 95.81 724 GLU A C 1
ATOM 5908 O O . GLU A 1 724 ? 2.476 0.040 -12.329 1.00 95.81 724 GLU A O 1
ATOM 5913 N N . ASN A 1 725 ? 1.363 0.892 -10.587 1.00 95.12 725 ASN A N 1
ATOM 5914 C CA . ASN A 1 725 ? 2.018 -0.001 -9.635 1.00 95.12 725 ASN A CA 1
ATOM 5915 C C . ASN A 1 725 ? 1.366 -1.388 -9.677 1.00 95.12 725 ASN A C 1
ATOM 5917 O O . ASN A 1 725 ? 0.230 -1.538 -9.234 1.00 95.12 725 ASN A O 1
ATOM 5921 N N . SER A 1 726 ? 2.118 -2.409 -10.083 1.00 96.31 726 SER A N 1
ATOM 5922 C CA . SER A 1 726 ? 1.634 -3.785 -10.178 1.00 96.31 726 SER A CA 1
ATOM 5923 C C . SER A 1 726 ? 2.500 -4.763 -9.365 1.00 96.31 726 SER A C 1
ATOM 5925 O O . SER A 1 726 ? 3.730 -4.637 -9.326 1.00 96.31 726 SER A O 1
ATOM 5927 N N . PRO A 1 727 ? 1.898 -5.753 -8.681 1.00 97.19 727 PRO A N 1
ATOM 5928 C CA . PRO A 1 727 ? 2.620 -6.891 -8.103 1.00 97.19 727 PRO A CA 1
ATOM 5929 C C . PRO A 1 727 ? 3.328 -7.752 -9.147 1.00 97.19 727 PRO A C 1
ATOM 5931 O O . PRO A 1 727 ? 4.382 -8.317 -8.855 1.00 97.19 727 PRO A O 1
ATOM 5934 N N . LEU A 1 728 ? 2.778 -7.820 -10.364 1.00 97.62 728 LEU A N 1
ATOM 5935 C CA . LEU A 1 728 ? 3.335 -8.607 -11.460 1.00 97.62 728 LEU A CA 1
ATOM 5936 C C . LEU A 1 728 ? 4.728 -8.111 -11.853 1.00 97.62 728 LEU A C 1
ATOM 5938 O O . LEU A 1 728 ? 5.626 -8.922 -12.039 1.00 97.62 728 LEU A O 1
ATOM 5942 N N . VAL A 1 729 ? 4.949 -6.791 -11.854 1.00 97.19 729 VAL A N 1
ATOM 5943 C CA . VAL A 1 729 ? 6.276 -6.184 -12.083 1.00 97.19 729 VAL A CA 1
ATOM 5944 C C . VAL A 1 729 ? 7.301 -6.689 -11.068 1.00 97.19 729 VAL A C 1
ATOM 5946 O O . VAL A 1 729 ? 8.446 -6.973 -11.416 1.00 97.19 729 VAL A O 1
ATOM 5949 N N . ARG A 1 730 ? 6.899 -6.855 -9.804 1.00 96.06 730 ARG A N 1
ATOM 5950 C CA . ARG A 1 730 ? 7.802 -7.393 -8.784 1.00 96.06 730 ARG A CA 1
ATOM 5951 C C . ARG A 1 730 ? 8.112 -8.868 -9.013 1.00 96.06 730 ARG A C 1
ATOM 5953 O O . ARG A 1 730 ? 9.264 -9.261 -8.849 1.00 96.06 730 ARG A O 1
ATOM 5960 N N . TRP A 1 731 ? 7.112 -9.666 -9.386 1.00 97.81 731 TRP A N 1
ATOM 5961 C CA . TRP A 1 731 ? 7.328 -11.068 -9.744 1.00 97.81 731 TRP A CA 1
ATOM 5962 C C . TRP A 1 731 ? 8.250 -11.207 -10.965 1.00 97.81 731 TRP A C 1
ATOM 5964 O O . TRP A 1 731 ? 9.183 -12.005 -10.922 1.00 97.81 731 TRP A O 1
ATOM 5974 N N . ILE A 1 732 ? 8.070 -10.374 -11.996 1.00 97.06 732 ILE A N 1
ATOM 5975 C CA . ILE A 1 732 ? 8.966 -10.285 -13.160 1.00 97.06 732 ILE A CA 1
ATOM 5976 C C . ILE A 1 732 ? 10.413 -10.055 -12.703 1.00 97.06 732 ILE A C 1
ATOM 5978 O O . ILE A 1 732 ? 11.310 -10.827 -13.040 1.00 97.06 732 ILE A O 1
ATOM 5982 N N . ASN A 1 733 ? 10.636 -9.042 -11.866 1.00 95.38 733 ASN A N 1
ATOM 5983 C CA . ASN A 1 733 ? 11.975 -8.704 -11.391 1.00 95.38 733 ASN A CA 1
ATOM 5984 C C . ASN A 1 733 ? 12.622 -9.845 -10.602 1.00 95.38 733 ASN A C 1
ATOM 5986 O O . ASN A 1 733 ? 13.781 -10.174 -10.834 1.00 95.38 733 ASN A O 1
ATOM 5990 N N . GLN A 1 734 ? 11.880 -10.457 -9.681 1.00 96.12 734 GLN A N 1
ATOM 5991 C CA . GLN A 1 734 ? 12.435 -11.435 -8.747 1.00 96.12 734 GLN A CA 1
ATOM 5992 C C . GLN A 1 734 ? 12.516 -12.839 -9.338 1.00 96.12 734 GLN A C 1
ATOM 5994 O O . GLN A 1 734 ? 13.580 -13.448 -9.315 1.00 96.12 734 GLN A O 1
ATOM 5999 N N . ALA A 1 735 ? 11.406 -13.363 -9.858 1.00 97.38 735 ALA A N 1
ATOM 6000 C CA . ALA A 1 735 ? 11.333 -14.744 -10.319 1.00 97.38 735 ALA A CA 1
ATOM 6001 C C . ALA A 1 735 ? 11.890 -14.913 -11.736 1.00 97.38 735 ALA A C 1
ATOM 6003 O O . ALA A 1 735 ? 12.581 -15.900 -11.987 1.00 97.38 735 ALA A O 1
ATOM 6004 N N . CYS A 1 736 ? 11.606 -13.973 -12.650 1.00 97.62 736 CYS A N 1
ATOM 6005 C CA . CYS A 1 736 ? 12.004 -14.112 -14.056 1.00 97.62 736 CYS A CA 1
ATOM 6006 C C . CYS A 1 736 ? 13.448 -13.661 -14.303 1.00 97.62 736 CYS A C 1
ATOM 6008 O O . CYS A 1 736 ? 14.155 -14.323 -15.060 1.00 97.62 736 CYS A O 1
ATOM 6010 N N . LEU A 1 737 ? 13.879 -12.560 -13.671 1.00 96.69 737 LEU A N 1
ATOM 6011 C CA . LEU A 1 737 ? 15.213 -11.970 -13.870 1.00 96.69 737 LEU A CA 1
ATOM 6012 C C . LEU A 1 737 ? 16.202 -12.245 -12.726 1.00 96.69 737 LEU A C 1
ATOM 6014 O O . LEU A 1 737 ? 17.407 -12.063 -12.907 1.00 96.69 737 LEU A O 1
ATOM 6018 N N . GLY A 1 738 ? 15.722 -12.692 -11.562 1.00 96.31 738 GLY A N 1
ATOM 6019 C CA . GLY A 1 738 ? 16.567 -12.980 -10.399 1.00 96.31 738 GLY A CA 1
ATOM 6020 C C . GLY A 1 738 ? 17.026 -11.745 -9.620 1.00 96.31 738 GLY A C 1
ATOM 6021 O O . GLY A 1 738 ? 17.973 -11.832 -8.841 1.00 96.31 738 GLY A O 1
ATOM 6022 N N . PHE A 1 739 ? 16.386 -10.591 -9.816 1.00 95.56 739 PHE A N 1
ATOM 6023 C CA . PHE A 1 739 ? 16.775 -9.346 -9.166 1.00 95.56 739 PHE A CA 1
ATOM 6024 C C . PHE A 1 739 ? 16.226 -9.220 -7.743 1.00 95.56 739 PHE A C 1
ATOM 6026 O O . PHE A 1 739 ? 15.043 -9.404 -7.460 1.00 95.56 739 PHE A O 1
ATOM 6033 N N . ALA A 1 740 ? 17.103 -8.818 -6.830 1.00 92.81 740 ALA A N 1
ATOM 6034 C CA . ALA A 1 740 ? 16.788 -8.424 -5.475 1.00 92.81 740 ALA A CA 1
ATOM 6035 C C . ALA A 1 740 ? 16.151 -7.026 -5.425 1.00 92.81 740 ALA A C 1
ATOM 6037 O O . ALA A 1 740 ? 16.612 -6.066 -6.042 1.00 92.81 740 ALA A O 1
ATOM 6038 N N . ASP A 1 741 ? 15.131 -6.893 -4.577 1.00 88.12 741 ASP A N 1
ATOM 6039 C CA . ASP A 1 741 ? 14.339 -5.671 -4.403 1.00 88.12 741 ASP A CA 1
ATOM 6040 C C . ASP A 1 741 ? 15.150 -4.436 -3.969 1.00 88.12 741 ASP A C 1
ATOM 6042 O O . ASP A 1 741 ? 14.737 -3.308 -4.235 1.00 88.12 741 ASP A O 1
ATOM 6046 N N . ASN A 1 742 ? 16.230 -4.627 -3.211 1.00 87.38 742 ASN A N 1
ATOM 6047 C CA . ASN A 1 742 ? 16.959 -3.546 -2.533 1.00 87.38 742 ASN A CA 1
ATOM 6048 C C . ASN A 1 742 ? 18.325 -3.250 -3.163 1.00 87.38 742 ASN A C 1
ATOM 6050 O O . ASN A 1 742 ? 19.099 -2.495 -2.582 1.00 87.38 742 ASN A O 1
ATOM 6054 N N . VAL A 1 743 ? 18.623 -3.848 -4.316 1.00 91.12 743 VAL A N 1
ATOM 6055 C CA . VAL A 1 743 ? 19.883 -3.636 -5.029 1.00 91.12 743 VAL A CA 1
ATOM 6056 C C . VAL A 1 743 ? 19.579 -2.854 -6.314 1.00 91.12 743 VAL A C 1
ATOM 6058 O O . VAL A 1 743 ? 18.618 -3.182 -7.012 1.00 91.12 743 VAL A O 1
ATOM 6061 N N . PRO A 1 744 ? 20.330 -1.794 -6.652 1.00 90.19 744 PRO A N 1
ATOM 6062 C CA . PRO A 1 744 ? 20.154 -1.087 -7.920 1.00 90.19 744 PRO A CA 1
ATOM 6063 C C . PRO A 1 744 ? 20.305 -2.027 -9.122 1.00 90.19 744 PRO A C 1
ATOM 6065 O O . PRO A 1 744 ? 21.228 -2.832 -9.148 1.00 90.19 744 PRO A O 1
ATOM 6068 N N . LYS A 1 745 ? 19.452 -1.906 -10.153 1.00 92.50 745 LYS A N 1
ATOM 6069 C CA . LYS A 1 745 ? 19.482 -2.773 -11.357 1.00 92.50 745 LYS A CA 1
ATOM 6070 C C . LYS A 1 745 ? 20.888 -2.914 -11.959 1.00 92.50 745 LYS A C 1
ATOM 6072 O O . LYS A 1 745 ? 21.332 -4.015 -12.250 1.00 92.50 745 LYS A O 1
ATOM 6077 N N . ARG A 1 746 ? 21.608 -1.792 -12.074 1.00 89.50 746 ARG A N 1
ATOM 6078 C CA . ARG A 1 746 ? 22.973 -1.703 -12.631 1.00 89.50 746 ARG A CA 1
ATOM 6079 C C . ARG A 1 746 ? 24.044 -2.486 -11.855 1.00 89.50 746 ARG A C 1
ATOM 6081 O O . ARG A 1 746 ? 25.155 -2.640 -12.346 1.00 89.50 746 ARG A O 1
ATOM 6088 N N . GLU A 1 747 ? 23.744 -2.914 -10.631 1.00 91.94 747 GLU A N 1
ATOM 6089 C CA . GLU A 1 747 ? 24.651 -3.669 -9.757 1.00 91.94 747 GLU A CA 1
ATOM 6090 C C . GLU A 1 747 ? 24.320 -5.168 -9.734 1.00 91.94 747 GLU A C 1
ATOM 6092 O O . GLU A 1 747 ? 25.021 -5.936 -9.080 1.00 91.94 747 GLU A O 1
ATOM 6097 N N . GLN A 1 748 ? 23.275 -5.597 -10.447 1.00 94.12 748 GLN A N 1
ATOM 6098 C CA . GLN A 1 748 ? 22.780 -6.969 -10.415 1.00 94.12 748 GLN A CA 1
ATOM 6099 C C . GLN A 1 748 ? 23.096 -7.723 -11.704 1.00 94.12 748 GLN A C 1
ATOM 6101 O O . GLN A 1 748 ? 23.039 -7.166 -12.801 1.00 94.12 748 GLN A O 1
ATOM 6106 N N . HIS A 1 749 ? 23.386 -9.014 -11.554 1.00 95.31 749 HIS A N 1
ATOM 6107 C CA . HIS A 1 749 ? 23.495 -9.948 -12.667 1.00 95.31 749 HIS A CA 1
ATOM 6108 C C . HIS A 1 749 ? 22.143 -10.601 -12.931 1.00 95.31 749 HIS A C 1
ATOM 6110 O O . HIS A 1 749 ? 21.422 -10.959 -11.999 1.00 95.31 749 HIS A O 1
ATOM 6116 N N . VAL A 1 750 ? 21.815 -10.772 -14.205 1.00 95.88 750 VAL A N 1
ATOM 6117 C CA . VAL A 1 750 ? 20.631 -11.514 -14.635 1.00 95.88 750 VAL A CA 1
ATOM 6118 C C . VAL A 1 750 ? 20.806 -12.989 -14.293 1.00 95.88 750 VAL A C 1
ATOM 6120 O O . VAL A 1 750 ? 21.804 -13.603 -14.663 1.00 95.88 750 VAL A O 1
ATOM 6123 N N . SER A 1 751 ? 19.815 -13.566 -13.614 1.00 95.88 751 SER A N 1
ATOM 6124 C CA . SER A 1 751 ? 19.727 -15.003 -13.339 1.00 95.88 751 SER A CA 1
ATOM 6125 C C . SER A 1 751 ? 18.525 -15.589 -14.081 1.00 95.88 751 SER A C 1
ATOM 6127 O O . SER A 1 751 ? 17.534 -15.999 -13.482 1.00 95.88 751 SER A O 1
ATOM 6129 N N . ALA A 1 752 ? 18.605 -15.572 -15.414 1.00 96.62 752 ALA A N 1
ATOM 6130 C CA . ALA A 1 752 ? 17.513 -15.945 -16.316 1.00 96.62 752 ALA A CA 1
ATOM 6131 C C . ALA A 1 752 ? 17.965 -16.946 -17.393 1.00 96.62 752 ALA A C 1
ATOM 6133 O O . ALA A 1 752 ? 17.594 -16.847 -18.560 1.00 96.62 752 ALA A O 1
ATOM 6134 N N . ASP A 1 753 ? 18.786 -17.926 -17.010 1.00 97.31 753 ASP A N 1
ATOM 6135 C CA . ASP A 1 753 ? 19.360 -18.922 -17.929 1.00 97.31 753 ASP A CA 1
ATOM 6136 C C . ASP A 1 753 ? 18.300 -19.731 -18.688 1.00 97.31 753 ASP A C 1
ATOM 6138 O O . ASP A 1 753 ? 18.544 -20.170 -19.811 1.00 97.31 753 ASP A O 1
ATOM 6142 N N . TRP A 1 754 ? 17.095 -19.838 -18.124 1.00 97.81 754 TRP A N 1
ATOM 6143 C CA . TRP A 1 754 ? 15.923 -20.428 -18.767 1.00 97.81 754 TRP A CA 1
ATOM 6144 C C . TRP A 1 754 ? 15.564 -19.765 -20.112 1.00 97.81 754 TRP A C 1
ATOM 6146 O O . TRP A 1 754 ? 14.949 -20.403 -20.967 1.00 97.81 754 TRP A O 1
ATOM 6156 N N . ILE A 1 755 ? 15.954 -18.501 -20.332 1.00 98.25 755 ILE A N 1
ATOM 6157 C CA . ILE A 1 755 ? 15.742 -17.788 -21.600 1.00 98.25 755 ILE A CA 1
ATOM 6158 C C . ILE A 1 755 ? 16.582 -18.417 -22.711 1.00 98.25 755 ILE A C 1
ATOM 6160 O O . ILE A 1 755 ? 16.111 -18.528 -23.842 1.00 98.25 755 ILE A O 1
ATOM 6164 N N . LEU A 1 756 ? 17.795 -18.886 -22.409 1.00 97.81 756 LEU A N 1
ATOM 6165 C CA . LEU A 1 756 ? 18.724 -19.427 -23.407 1.00 97.81 756 LEU A CA 1
ATOM 6166 C C . LEU A 1 756 ? 18.225 -20.725 -24.049 1.00 97.81 756 LEU A C 1
ATOM 6168 O O . LEU A 1 756 ? 18.542 -20.995 -25.205 1.00 97.81 756 LEU A O 1
ATOM 6172 N N . SER A 1 757 ? 17.422 -21.499 -23.319 1.00 96.62 757 SER A N 1
ATOM 6173 C CA . SER A 1 757 ? 16.782 -22.728 -23.798 1.00 96.62 757 SER A CA 1
ATOM 6174 C C . SER A 1 757 ? 15.338 -22.518 -24.271 1.00 96.62 757 SER A C 1
ATOM 6176 O O . SER A 1 757 ? 14.649 -23.479 -24.614 1.00 96.62 757 SER A O 1
ATOM 6178 N N . SER A 1 758 ? 14.853 -21.272 -24.302 1.00 97.88 758 SER A N 1
ATOM 6179 C CA . SER A 1 758 ? 13.501 -20.961 -24.769 1.00 97.88 758 SER A CA 1
ATOM 6180 C C . SER A 1 758 ? 13.383 -21.034 -26.306 1.00 97.88 758 SER A C 1
ATOM 6182 O O . SER A 1 758 ? 14.397 -20.987 -27.018 1.00 97.88 758 SER A O 1
ATOM 6184 N N . PRO A 1 759 ? 12.162 -21.165 -26.866 1.00 97.81 759 PRO A N 1
ATOM 6185 C CA . PRO A 1 759 ? 11.947 -21.175 -28.313 1.00 97.81 759 PRO A CA 1
ATOM 6186 C C . PRO A 1 759 ? 12.633 -19.998 -29.014 1.00 97.81 759 PRO A C 1
ATOM 6188 O O . PRO A 1 759 ? 12.679 -18.895 -28.470 1.00 97.81 759 PRO A O 1
ATOM 6191 N N . LYS A 1 760 ? 13.136 -20.206 -30.241 1.00 97.25 760 LYS A N 1
ATOM 6192 C CA . LYS A 1 760 ? 13.889 -19.179 -30.991 1.00 97.25 760 LYS A CA 1
ATOM 6193 C C . LYS A 1 760 ? 13.156 -17.830 -30.998 1.00 97.25 760 LYS A C 1
ATOM 6195 O O . LYS A 1 760 ? 13.740 -16.837 -30.589 1.00 97.25 760 LYS A O 1
ATOM 6200 N N . ARG A 1 761 ? 11.858 -17.808 -31.326 1.00 97.19 761 ARG A N 1
ATOM 6201 C CA . ARG A 1 761 ? 11.022 -16.586 -31.326 1.00 97.19 761 ARG A CA 1
ATOM 6202 C C . ARG A 1 761 ? 11.009 -15.804 -29.999 1.00 97.19 761 ARG A C 1
ATOM 6204 O O . ARG A 1 761 ? 10.937 -14.579 -30.012 1.00 97.19 761 ARG A O 1
ATOM 6211 N N . PHE A 1 762 ? 11.126 -16.487 -28.857 1.00 97.69 762 PHE A N 1
ATOM 6212 C CA . PHE A 1 762 ? 11.152 -15.854 -27.532 1.00 97.69 762 PHE A CA 1
ATOM 6213 C C . PHE A 1 762 ? 12.501 -15.197 -27.271 1.00 97.69 762 PHE A C 1
ATOM 6215 O O . PHE A 1 762 ? 12.551 -14.048 -26.845 1.00 97.69 762 PHE A O 1
ATOM 6222 N N . ARG A 1 763 ? 13.593 -15.894 -27.600 1.00 98.00 763 ARG A N 1
ATOM 6223 C CA . ARG A 1 763 ? 14.950 -15.333 -27.541 1.00 98.00 763 ARG A CA 1
ATOM 6224 C C . ARG A 1 763 ? 15.109 -14.135 -28.469 1.00 98.00 763 ARG A C 1
ATOM 6226 O O . ARG A 1 763 ? 15.707 -13.147 -28.063 1.00 98.00 763 ARG A O 1
ATOM 6233 N N . VAL A 1 764 ? 14.523 -14.205 -29.667 1.00 97.75 764 VAL A N 1
ATOM 6234 C CA . VAL A 1 764 ? 14.484 -13.092 -30.627 1.00 97.75 764 VAL A CA 1
ATOM 6235 C C . VAL A 1 764 ? 13.699 -11.902 -30.066 1.00 97.75 764 VAL A C 1
ATOM 6237 O O . VAL A 1 764 ? 14.197 -10.784 -30.068 1.00 97.75 764 VAL A O 1
ATOM 6240 N N . SER A 1 765 ? 12.507 -12.124 -29.510 1.00 98.12 765 SER A N 1
ATOM 6241 C CA . SER A 1 765 ? 11.732 -11.033 -28.898 1.00 98.12 765 SER A CA 1
ATOM 6242 C C . SER A 1 765 ? 12.459 -10.403 -27.708 1.00 98.12 765 SER A C 1
ATOM 6244 O O . SER A 1 765 ? 12.469 -9.186 -27.556 1.00 98.12 765 SER A O 1
ATOM 6246 N N . PHE A 1 766 ? 13.126 -11.219 -26.893 1.00 98.25 766 PHE A N 1
ATOM 6247 C CA . PHE A 1 766 ? 13.922 -10.744 -25.768 1.00 98.25 766 PHE A CA 1
ATOM 6248 C C . PHE A 1 766 ? 15.123 -9.900 -26.200 1.00 98.25 766 PHE A C 1
ATOM 6250 O O . PHE A 1 766 ? 15.343 -8.825 -25.644 1.00 98.25 766 PHE A O 1
ATOM 6257 N N . ILE A 1 767 ? 15.893 -10.351 -27.199 1.00 97.50 767 ILE A N 1
ATOM 6258 C CA . ILE A 1 767 ? 17.028 -9.566 -27.696 1.00 97.50 767 ILE A CA 1
ATOM 6259 C C . ILE A 1 767 ? 16.560 -8.275 -28.369 1.00 97.50 767 ILE A C 1
ATOM 6261 O O . ILE A 1 767 ? 17.207 -7.258 -28.173 1.00 97.50 767 ILE A O 1
ATOM 6265 N N . GLN A 1 768 ? 15.407 -8.276 -29.046 1.00 97.62 768 GLN A N 1
ATOM 6266 C CA . GLN A 1 768 ? 14.797 -7.057 -29.587 1.00 97.62 768 GLN A CA 1
ATOM 6267 C C . GLN A 1 768 ? 14.542 -6.007 -28.503 1.00 97.62 768 GLN A C 1
ATOM 6269 O O . GLN A 1 768 ? 14.962 -4.861 -28.647 1.00 97.62 768 GLN A O 1
ATOM 6274 N N . GLY A 1 769 ? 13.917 -6.398 -27.387 1.00 97.75 769 GLY A N 1
ATOM 6275 C CA . GLY A 1 769 ? 13.657 -5.471 -26.283 1.00 97.75 769 GLY A CA 1
ATOM 6276 C C . GLY A 1 769 ? 14.933 -4.923 -25.645 1.00 97.75 769 GLY A C 1
ATOM 6277 O O . GLY A 1 769 ? 14.983 -3.757 -25.248 1.00 97.75 769 GLY A O 1
ATOM 6278 N N . TRP A 1 770 ? 15.983 -5.745 -25.562 1.00 97.62 770 TRP A N 1
ATOM 6279 C CA . TRP A 1 770 ? 17.274 -5.307 -25.034 1.00 97.62 770 TRP A CA 1
ATOM 6280 C C . TRP A 1 770 ? 17.978 -4.350 -26.008 1.00 97.62 770 TRP A C 1
ATOM 6282 O O . TRP A 1 770 ? 18.388 -3.255 -25.620 1.00 97.62 770 TRP A O 1
ATOM 6292 N N . SER A 1 771 ? 18.062 -4.729 -27.281 1.00 97.31 771 SER A N 1
ATOM 6293 C CA . SER A 1 771 ? 18.758 -3.984 -28.329 1.00 97.31 771 SER A CA 1
ATOM 6294 C C . SER A 1 771 ? 18.089 -2.655 -28.684 1.00 97.31 771 SER A C 1
ATOM 6296 O O . SER A 1 771 ? 18.789 -1.695 -29.003 1.00 97.31 771 SER A O 1
ATOM 6298 N N . ASP A 1 772 ? 16.763 -2.535 -28.580 1.00 97.69 772 ASP A N 1
ATOM 6299 C CA . ASP A 1 772 ? 16.082 -1.250 -28.804 1.00 97.69 772 ASP A CA 1
ATOM 6300 C C . ASP A 1 772 ? 16.547 -0.160 -27.817 1.00 97.69 772 ASP A C 1
ATOM 6302 O O . ASP A 1 772 ? 16.596 1.012 -28.182 1.00 97.69 772 ASP A O 1
ATOM 6306 N N . GLY A 1 773 ? 16.974 -0.528 -26.603 1.00 96.56 773 GLY A N 1
ATOM 6307 C CA . GLY A 1 773 ? 17.610 0.404 -25.663 1.00 96.56 773 GLY A CA 1
ATOM 6308 C C . GLY A 1 773 ? 19.127 0.461 -25.838 1.00 96.56 773 GLY A C 1
ATOM 6309 O O . GLY A 1 773 ? 19.670 1.448 -26.343 1.00 96.56 773 GLY A O 1
ATOM 6310 N N . ASP A 1 774 ? 19.799 -0.646 -25.515 1.00 96.94 774 ASP A N 1
ATOM 6311 C CA . ASP A 1 774 ? 21.261 -0.723 -25.351 1.00 96.94 774 ASP A CA 1
ATOM 6312 C C . ASP A 1 774 ? 22.017 -1.233 -26.592 1.00 96.94 774 ASP A C 1
ATOM 6314 O O . ASP A 1 774 ? 23.238 -1.395 -26.560 1.00 96.94 774 ASP A O 1
ATOM 6318 N N . GLY A 1 775 ? 21.312 -1.564 -27.672 1.00 96.56 775 GLY A N 1
ATOM 6319 C CA . GLY A 1 775 ? 21.922 -2.102 -28.884 1.00 96.56 775 GLY A CA 1
ATOM 6320 C C . GLY A 1 775 ? 22.453 -1.017 -29.817 1.00 96.56 775 GLY A C 1
ATOM 6321 O O . GLY A 1 775 ? 21.996 0.124 -29.816 1.00 96.56 775 GLY A O 1
ATOM 6322 N N . SER A 1 776 ? 23.393 -1.375 -30.682 1.00 96.19 776 SER A N 1
ATOM 6323 C CA . SER A 1 776 ? 23.787 -0.538 -31.812 1.00 96.19 776 SER A CA 1
ATOM 6324 C C . SER A 1 776 ? 24.157 -1.385 -33.025 1.00 96.19 776 SER A C 1
ATOM 6326 O O . SER A 1 776 ? 24.556 -2.543 -32.893 1.00 96.19 776 SER A O 1
ATOM 6328 N N . ALA A 1 777 ? 24.005 -0.805 -34.210 1.00 95.75 777 ALA A N 1
ATOM 6329 C CA . ALA A 1 777 ? 24.472 -1.373 -35.464 1.00 95.75 777 ALA A CA 1
ATOM 6330 C C . ALA A 1 777 ? 25.378 -0.351 -36.146 1.00 95.75 777 ALA A C 1
ATOM 6332 O O . ALA A 1 777 ? 25.055 0.837 -36.197 1.00 95.75 777 ALA A O 1
ATOM 6333 N N . SER A 1 778 ? 26.521 -0.806 -36.652 1.00 94.12 778 SER A N 1
ATOM 6334 C CA . SER A 1 778 ? 27.481 0.049 -37.344 1.00 94.12 778 SER A CA 1
ATOM 6335 C C . SER A 1 778 ? 27.738 -0.489 -38.751 1.00 94.12 778 SER A C 1
ATOM 6337 O O . SER A 1 778 ? 28.481 -1.464 -38.887 1.00 94.12 778 SER A O 1
ATOM 6339 N N . PRO A 1 779 ? 27.202 0.155 -39.810 1.00 91.94 779 PRO A N 1
ATOM 6340 C CA . PRO A 1 779 ? 27.545 -0.181 -41.193 1.00 91.94 779 PRO A CA 1
ATOM 6341 C C . PRO A 1 779 ? 29.052 -0.076 -41.444 1.00 91.94 779 PRO A C 1
ATOM 6343 O O . PRO A 1 779 ? 29.657 -0.949 -42.062 1.00 91.94 779 PRO A O 1
ATOM 6346 N N . ARG A 1 780 ? 29.676 0.959 -40.867 1.00 87.38 780 ARG A N 1
ATOM 6347 C CA . ARG A 1 780 ? 31.120 1.229 -40.943 1.00 87.38 780 ARG A CA 1
ATOM 6348 C C . ARG A 1 780 ? 31.940 0.136 -40.270 1.00 87.38 780 ARG A C 1
ATOM 6350 O O . ARG A 1 780 ? 32.862 -0.403 -40.868 1.00 87.38 780 ARG A O 1
ATOM 6357 N N . GLY A 1 781 ? 31.592 -0.189 -39.027 1.00 86.38 781 GLY A N 1
ATOM 6358 C CA . GLY A 1 781 ? 32.288 -1.203 -38.240 1.00 86.38 781 GLY A CA 1
ATOM 6359 C C . GLY A 1 781 ? 31.947 -2.641 -38.634 1.00 86.38 781 GLY A C 1
ATOM 6360 O O . GLY A 1 781 ? 32.627 -3.560 -38.183 1.00 86.38 781 GLY A O 1
ATOM 6361 N N . ARG A 1 782 ? 30.908 -2.837 -39.458 1.00 90.75 782 ARG A N 1
ATOM 6362 C CA . ARG A 1 782 ? 30.362 -4.140 -39.861 1.00 90.75 782 ARG A CA 1
ATOM 6363 C C . ARG A 1 782 ? 30.050 -5.041 -38.660 1.00 90.75 782 ARG A C 1
ATOM 6365 O O . ARG A 1 782 ? 30.375 -6.227 -38.659 1.00 90.75 782 ARG A O 1
ATOM 6372 N N . TYR A 1 783 ? 29.445 -4.464 -37.621 1.00 94.06 783 TYR A N 1
ATOM 6373 C CA . TYR A 1 783 ? 29.039 -5.194 -36.423 1.00 94.06 783 TYR A CA 1
ATOM 6374 C C . TYR A 1 783 ? 27.678 -4.741 -35.895 1.00 94.06 783 TYR A C 1
ATOM 6376 O O . TYR A 1 783 ? 27.247 -3.602 -36.094 1.00 94.06 783 TYR A O 1
ATOM 6384 N N . ILE A 1 784 ? 27.065 -5.634 -35.122 1.00 95.50 784 ILE A N 1
ATOM 6385 C CA . ILE A 1 784 ? 25.994 -5.318 -34.177 1.00 95.50 784 ILE A CA 1
ATOM 6386 C C . ILE A 1 784 ? 26.556 -5.524 -32.771 1.00 95.50 784 ILE A C 1
ATOM 6388 O O . ILE A 1 784 ? 27.335 -6.456 -32.540 1.00 95.50 784 ILE A O 1
ATOM 6392 N N . CYS A 1 785 ? 26.209 -4.648 -31.831 1.00 96.56 785 CYS A N 1
ATOM 6393 C CA . CYS A 1 785 ? 26.623 -4.806 -30.445 1.00 96.56 785 CYS A CA 1
ATOM 6394 C C . CYS A 1 785 ? 25.506 -4.506 -29.446 1.00 96.56 785 CYS A C 1
ATOM 6396 O O . CYS A 1 785 ? 24.545 -3.806 -29.759 1.00 96.56 785 CYS A O 1
ATOM 6398 N N . ILE A 1 786 ? 25.650 -5.053 -28.238 1.00 97.12 786 ILE A N 1
ATOM 6399 C CA . ILE A 1 786 ? 24.821 -4.734 -27.071 1.00 97.12 786 ILE A CA 1
ATOM 6400 C C . ILE A 1 786 ? 25.741 -4.202 -25.976 1.00 97.12 786 ILE A C 1
ATOM 6402 O O . ILE A 1 786 ? 26.657 -4.904 -25.529 1.00 97.12 786 ILE A O 1
ATOM 6406 N N . SER A 1 787 ? 25.491 -2.978 -25.522 1.00 96.62 787 SER A N 1
ATOM 6407 C CA . SER A 1 787 ? 26.255 -2.351 -24.447 1.00 96.62 787 SER A CA 1
ATOM 6408 C C . SER A 1 787 ? 25.687 -2.771 -23.087 1.00 96.62 787 SER A C 1
ATOM 6410 O O . SER A 1 787 ? 24.559 -2.465 -22.728 1.00 96.62 787 SER A O 1
ATOM 6412 N N . THR A 1 788 ? 26.466 -3.493 -22.283 1.00 94.88 788 THR A N 1
ATOM 6413 C CA . THR A 1 788 ? 26.088 -3.867 -20.917 1.00 94.88 788 THR A CA 1
ATOM 6414 C C . THR A 1 788 ? 27.311 -4.021 -20.009 1.00 94.88 788 THR A C 1
ATOM 6416 O O . THR A 1 788 ? 28.329 -4.611 -20.365 1.00 94.88 788 THR A O 1
ATOM 6419 N N . THR A 1 789 ? 27.230 -3.502 -18.784 1.00 90.62 789 THR A N 1
ATOM 6420 C CA . THR A 1 789 ? 28.360 -3.516 -17.834 1.00 90.62 789 THR A CA 1
ATOM 6421 C C . THR A 1 789 ? 28.410 -4.766 -16.960 1.00 90.62 789 THR A C 1
ATOM 6423 O O . THR A 1 789 ? 29.487 -5.186 -16.551 1.00 90.62 789 THR A O 1
ATOM 6426 N N . LYS A 1 790 ? 27.256 -5.363 -16.640 1.00 92.25 790 LYS A N 1
ATOM 6427 C CA . LYS A 1 790 ? 27.163 -6.521 -15.731 1.00 92.25 790 LYS A CA 1
ATOM 6428 C C . LYS A 1 790 ? 26.692 -7.800 -16.410 1.00 92.25 790 LYS A C 1
ATOM 6430 O O . LYS A 1 790 ? 26.966 -8.881 -15.899 1.00 92.25 790 LYS A O 1
ATOM 6435 N N . ASN A 1 791 ? 26.028 -7.712 -17.560 1.00 96.31 791 ASN A N 1
ATOM 6436 C CA . ASN A 1 791 ? 25.357 -8.863 -18.172 1.00 96.31 791 ASN A CA 1
ATOM 6437 C C . ASN A 1 791 ? 26.008 -9.328 -19.482 1.00 96.31 791 ASN A C 1
ATOM 6439 O O . ASN A 1 791 ? 25.361 -9.990 -20.287 1.00 96.31 791 ASN A O 1
ATOM 6443 N N . GLN A 1 792 ? 27.296 -9.032 -19.680 1.00 96.44 792 GLN A N 1
ATOM 6444 C CA . GLN A 1 792 ? 28.044 -9.342 -20.909 1.00 96.44 792 GLN A CA 1
ATOM 6445 C C . GLN A 1 792 ? 28.057 -10.837 -21.209 1.00 96.44 792 GLN A C 1
ATOM 6447 O O . GLN A 1 792 ? 27.712 -11.256 -22.307 1.00 96.44 792 GLN A O 1
ATOM 6452 N N . ASN A 1 793 ? 28.378 -11.652 -20.201 1.00 97.12 793 ASN A N 1
ATOM 6453 C CA . ASN A 1 793 ? 28.408 -13.107 -20.341 1.00 97.12 793 ASN A CA 1
ATOM 6454 C C . ASN A 1 793 ? 27.036 -13.677 -20.719 1.00 97.12 793 ASN A C 1
ATOM 6456 O O . ASN A 1 793 ? 26.952 -14.620 -21.504 1.00 97.12 793 ASN A O 1
ATOM 6460 N N . PHE A 1 794 ? 25.961 -13.100 -20.176 1.00 97.56 794 PHE A N 1
ATOM 6461 C CA . PHE A 1 794 ? 24.602 -13.517 -20.497 1.00 97.56 794 PHE A CA 1
ATOM 6462 C C . PHE A 1 794 ? 24.215 -13.102 -21.925 1.00 97.56 794 PHE A C 1
ATOM 6464 O O . PHE A 1 794 ? 23.732 -13.945 -22.675 1.00 97.56 794 PHE A O 1
ATOM 6471 N N . ALA A 1 795 ? 24.506 -11.862 -22.337 1.00 97.44 795 ALA A N 1
ATOM 6472 C CA . ALA A 1 795 ? 24.284 -11.385 -23.706 1.00 97.44 795 ALA A CA 1
ATOM 6473 C C . ALA A 1 795 ? 25.086 -12.196 -24.744 1.00 97.44 795 ALA A C 1
ATOM 6475 O O . ALA A 1 795 ? 24.532 -12.637 -25.747 1.00 97.44 795 ALA A O 1
ATOM 6476 N N . HIS A 1 796 ? 26.359 -12.485 -24.462 1.00 97.69 796 HIS A N 1
ATOM 6477 C CA . HIS A 1 796 ? 27.208 -13.341 -25.294 1.00 97.69 796 HIS A CA 1
ATOM 6478 C C . HIS A 1 796 ? 26.616 -14.750 -25.450 1.00 97.69 796 HIS A C 1
ATOM 6480 O O . HIS A 1 796 ? 26.465 -15.251 -26.562 1.00 97.69 796 HIS A O 1
ATOM 6486 N N . ARG A 1 797 ? 26.215 -15.388 -24.343 1.00 98.06 797 ARG A N 1
ATOM 6487 C CA . ARG A 1 797 ? 25.561 -16.706 -24.373 1.00 98.06 797 ARG A CA 1
ATOM 6488 C C . ARG A 1 797 ? 24.215 -16.682 -25.102 1.00 98.06 797 ARG A C 1
ATOM 6490 O O . ARG A 1 797 ? 23.875 -17.665 -25.755 1.00 98.06 797 ARG A O 1
ATOM 6497 N N . LEU A 1 798 ? 23.456 -15.591 -24.998 1.00 97.69 798 LEU A N 1
ATOM 6498 C CA . LEU A 1 798 ? 22.191 -15.413 -25.710 1.00 97.69 798 LEU A CA 1
ATOM 6499 C C . LEU A 1 798 ? 22.404 -15.364 -27.224 1.00 97.69 798 LEU A C 1
ATOM 6501 O O . LEU A 1 798 ? 21.754 -16.132 -27.933 1.00 97.69 798 LEU A O 1
ATOM 6505 N N . LEU A 1 799 ? 23.342 -14.542 -27.701 1.00 97.00 799 LEU A N 1
ATOM 6506 C CA . LEU A 1 799 ? 23.727 -14.490 -29.115 1.00 97.00 799 LEU A CA 1
ATOM 6507 C C . LEU A 1 799 ? 24.210 -15.857 -29.607 1.00 97.00 799 LEU A C 1
ATOM 6509 O O . LEU A 1 799 ? 23.680 -16.379 -30.588 1.00 97.00 799 LEU A O 1
ATOM 6513 N N . LYS A 1 800 ? 25.098 -16.509 -28.846 1.00 97.56 800 LYS A N 1
ATOM 6514 C CA . LYS A 1 800 ? 25.590 -17.851 -29.175 1.00 97.56 800 LYS A CA 1
ATOM 6515 C C . LYS A 1 800 ? 24.460 -18.871 -29.289 1.00 97.56 800 LYS A C 1
ATOM 6517 O O . LYS A 1 800 ? 24.453 -19.694 -30.196 1.00 97.56 800 LYS A O 1
ATOM 6522 N N . SER A 1 801 ? 23.459 -18.797 -28.410 1.00 97.38 801 SER A N 1
ATOM 6523 C CA . SER A 1 801 ? 22.296 -19.686 -28.477 1.00 97.38 801 SER A CA 1
ATOM 6524 C C . SER A 1 801 ? 21.485 -19.506 -29.772 1.00 97.38 801 SER A C 1
ATOM 6526 O O . SER A 1 801 ? 20.824 -20.446 -30.216 1.00 97.38 801 SER A O 1
ATOM 6528 N N . LEU A 1 802 ? 21.526 -18.318 -30.383 1.00 96.88 802 LEU A N 1
ATOM 6529 C CA . LEU A 1 802 ? 20.891 -18.006 -31.666 1.00 96.88 802 LEU A CA 1
ATOM 6530 C C . LEU A 1 802 ? 21.774 -18.362 -32.878 1.00 96.88 802 LEU A C 1
ATOM 6532 O O . LEU A 1 802 ? 21.355 -18.112 -34.005 1.00 96.88 802 LEU A O 1
ATOM 6536 N N . GLY A 1 803 ? 22.948 -18.963 -32.655 1.00 96.62 803 GLY A N 1
ATOM 6537 C CA . GLY A 1 803 ? 23.918 -19.290 -33.702 1.00 96.62 803 GLY A CA 1
ATOM 6538 C C . GLY A 1 803 ? 24.783 -18.104 -34.129 1.00 96.62 803 GLY A C 1
ATOM 6539 O O . GLY A 1 803 ? 25.312 -18.122 -35.232 1.00 96.62 803 GLY A O 1
ATOM 6540 N N . ILE A 1 804 ? 24.890 -17.066 -33.291 1.00 96.56 804 ILE A N 1
ATOM 6541 C CA . ILE A 1 804 ? 25.695 -15.871 -33.560 1.00 96.56 804 ILE A CA 1
ATOM 6542 C C . ILE A 1 804 ? 26.881 -15.870 -32.602 1.00 96.56 804 ILE A C 1
ATOM 6544 O O . ILE A 1 804 ? 26.709 -15.686 -31.393 1.00 96.56 804 ILE A O 1
ATOM 6548 N N . ASP A 1 805 ? 28.088 -16.031 -33.129 1.00 97.19 805 ASP A N 1
ATOM 6549 C CA . ASP A 1 805 ? 29.288 -15.844 -32.327 1.00 97.19 805 ASP A CA 1
ATOM 6550 C C . ASP A 1 805 ? 29.498 -14.364 -32.020 1.00 97.19 805 ASP A C 1
ATOM 6552 O O . ASP A 1 805 ? 29.282 -13.473 -32.850 1.00 97.19 805 ASP A O 1
ATOM 6556 N N . ALA A 1 806 ? 29.951 -14.106 -30.799 1.00 96.75 806 ALA A N 1
ATOM 6557 C CA . ALA A 1 806 ? 30.192 -12.770 -30.301 1.00 96.75 806 ALA A CA 1
ATOM 6558 C C . ALA A 1 806 ? 31.512 -12.705 -29.528 1.00 96.75 806 ALA A C 1
ATOM 6560 O O . ALA A 1 806 ? 32.054 -13.719 -29.094 1.00 96.75 806 ALA A O 1
ATOM 6561 N N . ARG A 1 807 ? 32.032 -11.496 -29.343 1.00 96.81 807 ARG A N 1
ATOM 6562 C CA . ARG A 1 807 ? 33.197 -11.202 -28.510 1.00 96.81 807 ARG A CA 1
ATOM 6563 C C . ARG A 1 807 ? 32.838 -10.132 -27.496 1.00 96.81 807 ARG A C 1
ATOM 6565 O O . ARG A 1 807 ? 32.092 -9.200 -27.794 1.00 96.81 807 ARG A O 1
ATOM 6572 N N . ILE A 1 808 ? 33.377 -10.269 -26.293 1.00 97.44 808 ILE A N 1
ATOM 6573 C CA . ILE A 1 808 ? 33.206 -9.287 -25.224 1.00 97.44 808 ILE A CA 1
ATOM 6574 C C . ILE A 1 808 ? 34.386 -8.319 -25.291 1.00 97.44 808 ILE A C 1
ATOM 6576 O O . ILE A 1 808 ? 35.541 -8.739 -25.349 1.00 97.44 808 ILE A O 1
ATOM 6580 N N . THR A 1 809 ? 34.116 -7.018 -25.298 1.00 95.44 809 THR A N 1
ATOM 6581 C CA . THR A 1 809 ? 35.153 -5.983 -25.277 1.00 95.44 809 THR A CA 1
ATOM 6582 C C . THR A 1 809 ? 34.691 -4.837 -24.387 1.00 95.44 809 THR A C 1
ATOM 6584 O O . THR A 1 809 ? 33.733 -4.136 -24.696 1.00 95.44 809 THR A O 1
ATOM 6587 N N . GLY A 1 810 ? 35.354 -4.657 -23.242 1.00 94.00 810 GLY A N 1
ATOM 6588 C CA . GLY A 1 810 ? 34.976 -3.631 -22.270 1.00 94.00 810 GLY A CA 1
ATOM 6589 C C . GLY A 1 810 ? 33.552 -3.833 -21.748 1.00 94.00 810 GLY A C 1
ATOM 6590 O O . GLY A 1 810 ? 33.267 -4.848 -21.122 1.00 94.00 810 GLY A O 1
ATOM 6591 N N . SER A 1 811 ? 32.670 -2.858 -21.983 1.00 93.44 811 SER A N 1
ATOM 6592 C CA . SER A 1 811 ? 31.249 -2.899 -21.614 1.00 93.44 811 SER A CA 1
ATOM 6593 C C . SER A 1 811 ? 30.325 -3.346 -22.746 1.00 93.44 811 SER A C 1
ATOM 6595 O O . SER A 1 811 ? 29.136 -3.055 -22.699 1.00 93.44 811 SER A O 1
ATOM 6597 N N . GLU A 1 812 ? 30.847 -3.987 -23.786 1.00 96.06 812 GLU A N 1
ATOM 6598 C CA . GLU A 1 812 ? 30.109 -4.224 -25.025 1.00 96.06 812 GLU A CA 1
ATOM 6599 C C . GLU A 1 812 ? 30.291 -5.663 -25.510 1.00 96.06 812 GLU A C 1
ATOM 6601 O O . GLU A 1 812 ? 31.340 -6.285 -25.323 1.00 96.06 812 GLU A O 1
ATOM 6606 N N . VAL A 1 813 ? 29.236 -6.206 -26.114 1.00 96.88 813 VAL A N 1
ATOM 6607 C CA . VAL A 1 813 ? 29.224 -7.538 -26.723 1.00 96.88 813 VAL A CA 1
ATOM 6608 C C . VAL A 1 813 ? 28.988 -7.370 -28.215 1.00 96.88 813 VAL A C 1
ATOM 6610 O O . VAL A 1 813 ? 27.899 -6.971 -28.612 1.00 96.88 813 VAL A O 1
ATOM 6613 N N . PHE A 1 814 ? 30.007 -7.654 -29.021 1.00 96.62 814 PHE A N 1
ATOM 6614 C CA . PHE A 1 814 ? 30.017 -7.457 -30.472 1.00 96.62 814 PHE A CA 1
ATOM 6615 C C . PHE A 1 814 ? 29.833 -8.775 -31.209 1.00 96.62 814 PHE A C 1
ATOM 6617 O O . PHE A 1 814 ? 30.395 -9.780 -30.788 1.00 96.62 814 PHE A O 1
ATOM 6624 N N . THR A 1 815 ? 29.164 -8.769 -32.358 1.00 96.06 815 THR A N 1
ATOM 6625 C CA . THR A 1 815 ? 29.207 -9.897 -33.302 1.00 96.06 815 THR A CA 1
ATOM 6626 C C . THR A 1 815 ? 30.640 -10.173 -33.780 1.00 96.06 815 THR A C 1
ATOM 6628 O O . THR A 1 815 ? 31.382 -9.247 -34.120 1.00 96.06 815 THR A O 1
ATOM 6631 N N . SER A 1 816 ? 31.037 -11.446 -33.836 1.00 92.31 816 SER A N 1
ATOM 6632 C CA . SER A 1 816 ? 32.385 -11.872 -34.236 1.00 92.31 816 SER A CA 1
ATOM 6633 C C . SER A 1 816 ? 32.504 -12.016 -35.755 1.00 92.31 816 SER A C 1
ATOM 6635 O O . SER A 1 816 ? 32.270 -13.084 -36.314 1.00 92.31 816 SER A O 1
ATOM 6637 N N . GLY A 1 817 ? 32.896 -10.936 -36.431 1.00 90.25 817 GLY A N 1
ATOM 6638 C CA . GLY A 1 817 ? 33.134 -10.928 -37.878 1.00 90.25 817 GLY A CA 1
ATOM 6639 C C . GLY A 1 817 ? 31.876 -10.709 -38.726 1.00 90.25 817 GLY A C 1
ATOM 6640 O O . GLY A 1 817 ? 30.759 -10.617 -38.219 1.00 90.25 817 GLY A O 1
ATOM 6641 N N . MET A 1 818 ? 32.084 -10.602 -40.041 1.00 91.62 818 MET A N 1
ATOM 6642 C CA . MET A 1 818 ? 31.056 -10.172 -40.999 1.00 91.62 818 MET A CA 1
ATOM 6643 C C . MET A 1 818 ? 29.901 -11.169 -41.148 1.00 91.62 818 MET A C 1
ATOM 6645 O O . MET A 1 818 ? 28.751 -10.751 -41.240 1.00 91.62 818 MET A O 1
ATOM 6649 N N . GLU A 1 819 ? 30.178 -12.475 -41.129 1.00 93.12 819 GLU A N 1
ATOM 6650 C CA . GLU A 1 819 ? 29.122 -13.485 -41.282 1.00 93.12 819 GLU A CA 1
ATOM 6651 C C . GLU A 1 819 ? 28.186 -13.514 -40.069 1.00 93.12 819 GLU A C 1
ATOM 6653 O O . GLU A 1 819 ? 26.969 -13.508 -40.220 1.00 93.12 819 GLU A O 1
ATOM 6658 N N . ASN A 1 820 ? 28.730 -13.409 -38.855 1.00 94.31 820 ASN A N 1
ATOM 6659 C CA . ASN A 1 820 ? 27.917 -13.288 -37.645 1.00 94.31 820 ASN A CA 1
ATOM 6660 C C . ASN A 1 820 ? 27.120 -11.978 -37.605 1.00 94.31 820 ASN A C 1
ATOM 6662 O O . ASN A 1 820 ? 25.989 -11.970 -37.127 1.00 94.31 820 ASN A O 1
ATOM 6666 N N . ALA A 1 821 ? 27.668 -10.881 -38.139 1.00 90.81 821 ALA A N 1
ATOM 6667 C CA . ALA A 1 821 ? 26.929 -9.630 -38.294 1.00 90.81 821 ALA A CA 1
ATOM 6668 C C . ALA A 1 821 ? 25.754 -9.776 -39.283 1.00 90.81 821 ALA A C 1
ATOM 6670 O O . ALA A 1 821 ? 24.659 -9.287 -39.001 1.00 90.81 821 ALA A O 1
ATOM 6671 N N . ARG A 1 822 ? 25.936 -10.512 -40.393 1.00 90.62 822 ARG A N 1
ATOM 6672 C CA . ARG A 1 822 ? 24.848 -10.858 -41.326 1.00 90.62 822 ARG A CA 1
ATOM 6673 C C . ARG A 1 822 ? 23.791 -11.745 -40.674 1.00 90.62 822 ARG A C 1
ATOM 6675 O O . ARG A 1 822 ? 22.602 -11.454 -40.783 1.00 90.62 822 ARG A O 1
ATOM 6682 N N . LEU A 1 823 ? 24.207 -12.806 -39.980 1.00 91.06 823 LEU A N 1
ATOM 6683 C CA . LEU A 1 823 ? 23.300 -13.700 -39.256 1.00 91.06 823 LEU A CA 1
ATOM 6684 C C . LEU A 1 823 ? 22.492 -12.940 -38.201 1.00 91.06 823 LEU A C 1
ATOM 6686 O O . LEU A 1 823 ? 21.284 -13.145 -38.095 1.00 91.06 823 LEU A O 1
ATOM 6690 N N . ALA A 1 824 ? 23.139 -12.032 -37.468 1.00 90.00 824 ALA A N 1
ATOM 6691 C CA . ALA A 1 824 ? 22.480 -11.168 -36.503 1.00 90.00 824 ALA A CA 1
ATOM 6692 C C . ALA A 1 824 ? 21.459 -10.244 -37.169 1.00 90.00 824 ALA A C 1
ATOM 6694 O O . ALA A 1 824 ? 20.323 -10.211 -36.724 1.00 90.00 824 ALA A O 1
ATOM 6695 N N . ALA A 1 825 ? 21.794 -9.574 -38.271 1.00 88.38 825 ALA A N 1
ATOM 6696 C CA . ALA A 1 825 ? 20.852 -8.706 -38.980 1.00 88.38 825 ALA A CA 1
ATOM 6697 C C . ALA A 1 825 ? 19.640 -9.459 -39.571 1.00 88.38 825 ALA A C 1
ATOM 6699 O O . ALA A 1 825 ? 18.538 -8.914 -39.599 1.00 88.38 825 ALA A O 1
ATOM 6700 N N . ARG A 1 826 ? 19.807 -10.729 -39.978 1.00 87.12 826 ARG A N 1
ATOM 6701 C CA . ARG A 1 826 ? 18.700 -11.604 -40.425 1.00 87.12 826 ARG A CA 1
ATOM 6702 C C . ARG A 1 826 ? 17.730 -11.973 -39.302 1.00 87.12 826 ARG A C 1
ATOM 6704 O O . ARG A 1 826 ? 16.596 -12.367 -39.569 1.00 87.12 826 ARG A O 1
ATOM 6711 N N . ILE A 1 827 ? 18.167 -11.882 -38.049 1.00 89.38 827 ILE A N 1
ATOM 6712 C CA . ILE A 1 827 ? 17.295 -11.952 -36.883 1.00 89.38 827 ILE A CA 1
ATOM 6713 C C . ILE A 1 827 ? 16.958 -10.500 -36.536 1.00 89.38 827 ILE A C 1
ATOM 6715 O O . ILE A 1 827 ? 17.781 -9.878 -35.875 1.00 89.38 827 ILE A O 1
ATOM 6719 N N . PRO A 1 828 ? 15.810 -9.937 -36.963 1.00 84.25 828 PRO A N 1
ATOM 6720 C CA . PRO A 1 828 ? 15.527 -8.502 -36.836 1.00 84.25 828 PRO A CA 1
ATOM 6721 C C . PRO A 1 828 ? 15.819 -8.039 -35.406 1.00 84.25 828 PRO A C 1
ATOM 6723 O O . PRO A 1 828 ? 15.083 -8.381 -34.481 1.00 84.25 828 PRO A O 1
ATOM 6726 N N . THR A 1 829 ? 16.971 -7.393 -35.205 1.00 88.69 829 THR A N 1
ATOM 6727 C CA . THR A 1 829 ? 17.576 -7.255 -33.869 1.00 88.69 829 THR A CA 1
ATOM 6728 C C . THR A 1 829 ? 16.978 -6.063 -33.141 1.00 88.69 829 THR A C 1
ATOM 6730 O O . THR A 1 829 ? 16.993 -6.026 -31.917 1.00 88.69 829 THR A O 1
ATOM 6733 N N . PHE A 1 830 ? 16.401 -5.129 -33.889 1.00 96.00 830 PHE A N 1
ATOM 6734 C CA . PHE A 1 830 ? 15.685 -3.969 -33.391 1.00 96.00 830 PHE A CA 1
ATOM 6735 C C . PHE A 1 830 ? 14.230 -4.087 -33.840 1.00 96.00 830 PHE A C 1
ATOM 6737 O O . PHE A 1 830 ? 13.953 -4.506 -34.965 1.00 96.00 830 PHE A O 1
ATOM 6744 N N . ARG A 1 831 ? 13.289 -3.772 -32.949 1.00 95.88 831 ARG A N 1
ATOM 6745 C CA . ARG A 1 831 ? 11.853 -3.827 -33.260 1.00 95.88 831 ARG A CA 1
ATOM 6746 C C . ARG A 1 831 ? 11.293 -2.432 -33.480 1.00 95.88 831 ARG A C 1
ATOM 6748 O O . ARG A 1 831 ? 10.572 -2.226 -34.449 1.00 95.88 831 ARG A O 1
ATOM 6755 N N . TYR A 1 832 ? 11.625 -1.496 -32.594 1.00 97.25 832 TYR A N 1
ATOM 6756 C CA . TYR A 1 832 ? 11.137 -0.117 -32.670 1.00 97.25 832 TYR A CA 1
ATOM 6757 C C . TYR A 1 832 ? 12.250 0.909 -32.890 1.00 97.25 832 TYR A C 1
ATOM 6759 O O . TYR A 1 832 ? 11.952 2.035 -33.282 1.00 97.25 832 TYR A O 1
ATOM 6767 N N . ALA A 1 833 ? 13.523 0.548 -32.689 1.00 96.25 833 ALA A N 1
ATOM 6768 C CA . ALA A 1 833 ? 14.654 1.403 -33.043 1.00 96.25 833 ALA A CA 1
ATOM 6769 C C . ALA A 1 833 ? 14.951 1.330 -34.556 1.00 96.25 833 ALA A C 1
ATOM 6771 O O . ALA A 1 833 ? 15.976 0.789 -34.970 1.00 96.25 833 ALA A O 1
ATOM 6772 N N . THR A 1 834 ? 14.038 1.855 -35.383 1.00 93.19 834 THR A N 1
ATOM 6773 C CA . THR A 1 834 ? 14.038 1.686 -36.852 1.00 93.19 834 THR A CA 1
ATOM 6774 C C . THR A 1 834 ? 15.344 2.122 -37.509 1.00 93.19 834 THR A C 1
ATOM 6776 O O . THR A 1 834 ? 15.924 1.339 -38.240 1.00 93.19 834 THR A O 1
ATOM 6779 N N . GLU A 1 835 ? 15.907 3.277 -37.145 1.00 94.44 835 GLU A N 1
ATOM 6780 C CA . GLU A 1 835 ? 17.197 3.732 -37.699 1.00 94.44 835 GLU A CA 1
ATOM 6781 C C . GLU A 1 835 ? 18.350 2.745 -37.428 1.00 94.44 835 GLU A C 1
ATOM 6783 O O . GLU A 1 835 ? 19.287 2.632 -38.218 1.00 94.44 835 GLU A O 1
ATOM 6788 N N . ARG A 1 836 ? 18.308 2.012 -36.304 1.00 94.81 836 ARG A N 1
ATOM 6789 C CA . ARG A 1 836 ? 19.303 0.970 -35.997 1.00 94.81 836 ARG A CA 1
ATOM 6790 C C . ARG A 1 836 ? 19.061 -0.289 -36.826 1.00 94.81 836 ARG A C 1
ATOM 6792 O O . ARG A 1 836 ? 20.027 -0.947 -37.207 1.00 94.81 836 ARG A O 1
ATOM 6799 N N . GLN A 1 837 ? 17.799 -0.610 -37.111 1.00 94.19 837 GLN A N 1
ATOM 6800 C CA . GLN A 1 837 ? 17.434 -1.681 -38.035 1.00 94.19 837 GLN A CA 1
ATOM 6801 C C . GLN A 1 837 ? 17.886 -1.339 -39.462 1.00 94.19 837 GLN A C 1
ATOM 6803 O O . GLN A 1 837 ? 18.578 -2.145 -40.077 1.00 94.19 837 GLN A O 1
ATOM 6808 N N . ASP A 1 838 ? 17.630 -0.116 -39.929 1.00 94.25 838 ASP A N 1
ATOM 6809 C CA . ASP A 1 838 ? 18.071 0.382 -41.237 1.00 94.25 838 ASP A CA 1
ATOM 6810 C C . ASP A 1 838 ? 19.600 0.342 -41.352 1.00 94.25 838 ASP A C 1
ATOM 6812 O O . ASP A 1 838 ? 20.155 -0.088 -42.363 1.00 94.25 838 ASP A O 1
ATOM 6816 N N . ALA A 1 839 ? 20.308 0.721 -40.284 1.00 94.38 839 ALA A N 1
ATOM 6817 C CA . ALA A 1 839 ? 21.759 0.604 -40.212 1.00 94.38 839 ALA A CA 1
ATOM 6818 C C . ALA A 1 839 ? 22.229 -0.862 -40.275 1.00 94.38 839 ALA A C 1
ATOM 6820 O O . ALA A 1 839 ? 23.208 -1.164 -40.960 1.00 94.38 839 ALA A O 1
ATOM 6821 N N . ALA A 1 840 ? 21.546 -1.792 -39.603 1.00 94.56 840 ALA A N 1
ATOM 6822 C CA . ALA A 1 840 ? 21.859 -3.218 -39.693 1.00 94.56 840 ALA A CA 1
ATOM 6823 C C . ALA A 1 840 ? 21.613 -3.773 -41.109 1.00 94.56 840 ALA A C 1
ATOM 6825 O O . ALA A 1 840 ? 22.412 -4.563 -41.609 1.00 94.56 840 ALA A O 1
ATOM 6826 N N . GLU A 1 841 ? 20.560 -3.331 -41.790 1.00 94.25 841 GLU A N 1
ATOM 6827 C CA . GLU A 1 841 ? 20.251 -3.733 -43.166 1.00 94.25 841 GLU A CA 1
ATOM 6828 C C . GLU A 1 841 ? 21.232 -3.135 -44.175 1.00 94.25 841 GLU A C 1
ATOM 6830 O O . GLU A 1 841 ? 21.749 -3.847 -45.039 1.00 94.25 841 GLU A O 1
ATOM 6835 N N . LYS A 1 842 ? 21.566 -1.846 -44.030 1.00 94.06 842 LYS A N 1
ATOM 6836 C CA . LYS A 1 842 ? 22.618 -1.183 -44.810 1.00 94.06 842 LYS A CA 1
ATOM 6837 C C . LYS A 1 842 ? 23.944 -1.912 -44.643 1.00 94.06 842 LYS A C 1
ATOM 6839 O O . LYS A 1 842 ? 24.607 -2.212 -45.630 1.00 94.06 842 LYS A O 1
ATOM 6844 N N . MET A 1 843 ? 24.299 -2.264 -43.409 1.00 93.94 843 MET A N 1
ATOM 6845 C CA . MET A 1 843 ? 25.482 -3.063 -43.114 1.00 93.94 843 MET A CA 1
ATOM 6846 C C . MET A 1 843 ? 25.478 -4.385 -43.895 1.00 93.94 843 MET A C 1
ATOM 6848 O O . MET A 1 843 ? 26.480 -4.701 -44.526 1.00 93.94 843 MET A O 1
ATOM 6852 N N . VAL A 1 844 ? 24.377 -5.147 -43.898 1.00 93.50 844 VAL A N 1
ATOM 6853 C CA . VAL A 1 844 ? 24.284 -6.408 -44.661 1.00 93.50 844 VAL A CA 1
ATOM 6854 C C . VAL A 1 844 ? 24.528 -6.177 -46.147 1.00 93.50 844 VAL A C 1
ATOM 6856 O O . VAL A 1 844 ? 25.396 -6.843 -46.715 1.00 93.50 844 VAL A O 1
ATOM 6859 N N . LYS A 1 845 ? 23.846 -5.190 -46.742 1.00 93.94 845 LYS A N 1
ATOM 6860 C CA . LYS A 1 845 ? 24.015 -4.838 -48.159 1.00 93.94 845 LYS A CA 1
ATOM 6861 C C . LYS A 1 845 ? 25.462 -4.462 -48.479 1.00 93.94 845 LYS A C 1
ATOM 6863 O O . LYS A 1 845 ? 25.996 -4.898 -49.490 1.00 93.94 845 LYS A O 1
ATOM 6868 N N . MET A 1 846 ? 26.136 -3.726 -47.594 1.00 92.81 846 MET A N 1
ATOM 6869 C CA . MET A 1 846 ? 27.557 -3.396 -47.754 1.00 92.81 846 MET A CA 1
ATOM 6870 C C . MET A 1 846 ? 28.458 -4.634 -47.698 1.00 92.81 846 MET A C 1
ATOM 6872 O O . MET A 1 846 ? 29.415 -4.731 -48.462 1.00 92.81 846 MET A O 1
ATOM 6876 N N . ILE A 1 847 ? 28.181 -5.589 -46.804 1.00 90.88 847 ILE A N 1
ATOM 6877 C CA . ILE A 1 847 ? 28.966 -6.829 -46.725 1.00 90.88 847 ILE A CA 1
ATOM 6878 C C . ILE A 1 847 ? 28.727 -7.684 -47.985 1.00 90.88 847 ILE A C 1
ATOM 6880 O O . ILE A 1 847 ? 29.649 -8.339 -48.464 1.00 90.88 847 ILE A O 1
ATOM 6884 N N . GLU A 1 848 ? 27.510 -7.718 -48.527 1.00 90.25 848 GLU A N 1
ATOM 6885 C CA . GLU A 1 848 ? 27.174 -8.425 -49.777 1.00 90.25 848 GLU A CA 1
ATOM 6886 C C . GLU A 1 848 ? 27.785 -7.754 -51.015 1.00 90.25 848 GLU A C 1
ATOM 6888 O O . GLU A 1 848 ? 28.321 -8.443 -51.877 1.00 90.25 848 GLU A O 1
ATOM 6893 N N . ALA A 1 849 ? 27.819 -6.423 -51.052 1.00 91.44 849 ALA A N 1
ATOM 6894 C CA . ALA A 1 849 ? 28.411 -5.630 -52.127 1.00 91.44 849 ALA A CA 1
ATOM 6895 C C . ALA A 1 849 ? 29.934 -5.432 -51.995 1.00 91.44 849 ALA A C 1
ATOM 6897 O O . ALA A 1 849 ? 30.506 -4.536 -52.622 1.00 91.44 849 ALA A O 1
ATOM 6898 N N . ASN A 1 850 ? 30.605 -6.206 -51.138 1.00 89.56 850 ASN A N 1
ATOM 6899 C CA . ASN A 1 850 ? 32.026 -6.033 -50.860 1.00 89.56 850 ASN A CA 1
ATOM 6900 C C . ASN A 1 850 ? 32.862 -6.405 -52.096 1.00 89.56 850 ASN A C 1
ATOM 6902 O O . ASN A 1 850 ? 32.999 -7.578 -52.448 1.00 89.56 850 ASN A O 1
ATOM 6906 N N . ARG A 1 851 ? 33.435 -5.394 -52.754 1.00 85.06 851 ARG A N 1
ATOM 6907 C CA . ARG A 1 851 ? 34.173 -5.534 -54.010 1.00 85.06 851 ARG A CA 1
ATOM 6908 C C . ARG A 1 851 ? 35.509 -6.224 -53.773 1.00 85.06 851 ARG A C 1
ATOM 6910 O O . ARG A 1 851 ? 36.331 -5.771 -52.974 1.00 85.06 851 ARG A O 1
ATOM 6917 N N . ASN A 1 852 ? 35.764 -7.292 -54.525 1.00 86.50 852 ASN A N 1
ATOM 6918 C CA . ASN A 1 852 ? 37.097 -7.870 -54.599 1.00 86.50 852 ASN A CA 1
ATOM 6919 C C . ASN A 1 852 ? 37.953 -7.052 -55.573 1.00 86.50 852 ASN A C 1
ATOM 6921 O O . ASN A 1 852 ? 37.851 -7.186 -56.789 1.00 86.50 852 ASN A O 1
ATOM 6925 N N . ILE A 1 853 ? 38.814 -6.206 -55.017 1.00 86.00 853 ILE A N 1
ATOM 6926 C CA . ILE A 1 853 ? 39.642 -5.261 -55.779 1.00 86.00 853 ILE A CA 1
ATOM 6927 C C . ILE A 1 853 ? 40.662 -5.974 -56.678 1.00 86.00 853 ILE A C 1
ATOM 6929 O O . ILE A 1 853 ? 41.111 -5.396 -57.661 1.00 86.00 853 ILE A O 1
ATOM 6933 N N . ARG A 1 854 ? 41.003 -7.241 -56.391 1.00 80.62 854 ARG A N 1
ATOM 6934 C CA . ARG A 1 854 ? 41.890 -8.032 -57.260 1.00 80.62 854 ARG A CA 1
ATOM 6935 C C . ARG A 1 854 ? 41.221 -8.421 -58.575 1.00 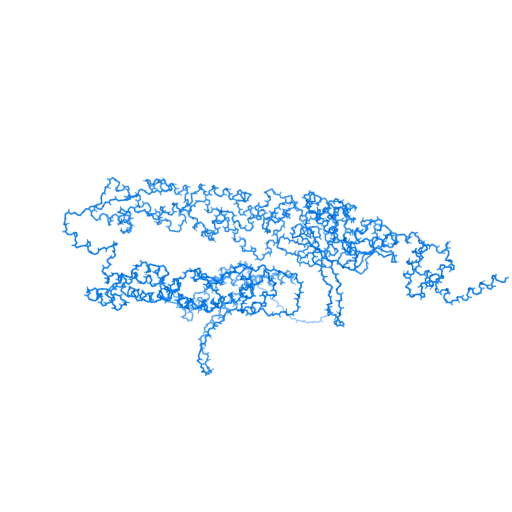80.62 854 ARG A C 1
ATOM 6937 O O . ARG A 1 854 ? 41.893 -8.451 -59.594 1.00 80.62 854 ARG A O 1
ATOM 6944 N N . SER A 1 855 ? 39.928 -8.735 -58.542 1.00 83.19 855 SER A N 1
ATOM 6945 C CA . SER A 1 855 ? 39.168 -9.148 -59.727 1.00 83.19 855 SER A CA 1
ATOM 6946 C C . SER A 1 855 ? 38.442 -7.987 -60.404 1.00 83.19 855 SER A C 1
ATOM 6948 O O . SER A 1 855 ? 38.077 -8.094 -61.565 1.00 83.19 855 SER A O 1
ATOM 6950 N N . ASN A 1 856 ? 38.204 -6.890 -59.685 1.00 86.56 856 ASN A N 1
ATOM 6951 C CA . ASN A 1 856 ? 37.561 -5.695 -60.213 1.00 86.56 856 ASN A CA 1
ATOM 6952 C C . ASN A 1 856 ? 38.247 -4.443 -59.621 1.00 86.56 856 ASN A C 1
ATOM 6954 O O . ASN A 1 856 ? 37.826 -3.983 -58.554 1.00 86.56 856 ASN A O 1
ATOM 6958 N N . PRO A 1 857 ? 39.326 -3.933 -60.244 1.00 88.62 857 PRO A N 1
ATOM 6959 C CA . PRO A 1 857 ? 40.101 -2.798 -59.741 1.00 88.62 857 PRO A CA 1
ATOM 6960 C C . PRO A 1 857 ? 39.349 -1.469 -59.883 1.00 88.62 857 PRO A C 1
ATOM 6962 O O . PRO A 1 857 ? 38.517 -1.318 -60.771 1.00 88.62 857 PRO A O 1
ATOM 6965 N N . LEU A 1 858 ? 39.658 -0.507 -59.008 1.00 91.31 858 LEU A N 1
ATOM 6966 C CA . LEU A 1 858 ? 39.041 0.827 -59.005 1.00 91.31 858 LEU A CA 1
ATOM 6967 C C . LEU A 1 858 ? 39.364 1.579 -60.296 1.00 91.31 858 LEU A C 1
ATOM 6969 O O . LEU A 1 858 ? 40.529 1.623 -60.696 1.00 91.31 858 LEU A O 1
ATOM 6973 N N . ASN A 1 859 ? 38.357 2.196 -60.911 1.00 92.62 859 ASN A N 1
ATOM 6974 C CA . ASN A 1 859 ? 38.583 3.067 -62.059 1.00 92.62 859 ASN A CA 1
ATOM 6975 C C . ASN A 1 859 ? 38.979 4.486 -61.602 1.00 92.62 859 ASN A C 1
ATOM 6977 O O . ASN A 1 859 ? 38.905 4.837 -60.420 1.00 92.62 859 ASN A O 1
ATOM 6981 N N . ARG A 1 860 ? 39.427 5.311 -62.551 1.00 91.88 860 ARG A N 1
ATOM 6982 C CA . ARG A 1 860 ? 39.911 6.665 -62.266 1.00 91.88 860 ARG A CA 1
ATOM 6983 C C . ARG A 1 860 ? 38.824 7.577 -61.686 1.00 91.88 860 ARG A C 1
ATOM 6985 O O . ARG A 1 860 ? 39.099 8.274 -60.716 1.00 91.88 860 ARG A O 1
ATOM 6992 N N . GLU A 1 861 ? 37.604 7.526 -62.218 1.00 93.31 861 GLU A N 1
ATOM 6993 C CA . GLU A 1 861 ? 36.476 8.346 -61.750 1.00 93.31 861 GLU A CA 1
ATOM 6994 C C . GLU A 1 861 ? 36.112 8.045 -60.288 1.00 93.31 861 GLU A C 1
ATOM 6996 O O . GLU A 1 861 ? 35.856 8.952 -59.497 1.00 93.31 861 GLU A O 1
ATOM 7001 N N . GLU A 1 862 ? 36.147 6.770 -59.891 1.00 93.62 862 GLU A N 1
ATOM 7002 C CA . GLU A 1 862 ? 35.916 6.343 -58.510 1.00 93.62 862 GLU A CA 1
ATOM 7003 C C . GLU A 1 862 ? 36.993 6.901 -57.570 1.00 93.62 862 GLU A C 1
ATOM 7005 O O . GLU A 1 862 ? 36.685 7.387 -56.478 1.00 93.62 862 GLU A O 1
ATOM 7010 N N . ILE A 1 863 ? 38.262 6.854 -57.988 1.00 94.12 863 ILE A N 1
ATOM 7011 C CA . ILE A 1 863 ? 39.393 7.389 -57.218 1.00 94.12 863 ILE A CA 1
ATOM 7012 C C . ILE A 1 863 ? 39.298 8.913 -57.103 1.00 94.12 863 ILE A C 1
ATOM 7014 O O . ILE A 1 863 ? 39.505 9.453 -56.012 1.00 94.12 863 ILE A O 1
ATOM 7018 N N . GLU A 1 864 ? 38.944 9.605 -58.184 1.00 94.25 864 GLU A N 1
ATOM 7019 C CA . GLU A 1 864 ? 38.732 11.054 -58.201 1.00 94.25 864 GLU A CA 1
ATOM 7020 C C . GLU A 1 864 ? 37.566 11.451 -57.285 1.00 94.25 864 GLU A C 1
ATOM 7022 O O . GLU A 1 864 ? 37.719 12.356 -56.460 1.00 94.25 864 GLU A O 1
ATOM 7027 N N . TYR A 1 865 ? 36.450 10.714 -57.319 1.00 96.12 865 TYR A N 1
ATOM 7028 C CA . TYR A 1 865 ? 35.320 10.907 -56.407 1.00 96.12 865 TYR A CA 1
ATOM 7029 C C . TYR A 1 865 ? 35.732 10.743 -54.936 1.00 96.12 865 TYR A C 1
ATOM 7031 O O . TYR A 1 865 ? 35.478 11.622 -54.109 1.00 96.12 865 TYR A O 1
ATOM 7039 N N . MET A 1 866 ? 36.431 9.655 -54.597 1.00 96.31 866 MET A N 1
ATOM 7040 C CA . MET A 1 866 ? 36.921 9.419 -53.232 1.00 96.31 866 MET A CA 1
ATOM 7041 C C . MET A 1 866 ? 37.922 10.488 -52.782 1.00 96.31 866 MET A C 1
ATOM 7043 O O . MET A 1 866 ? 37.911 10.907 -51.622 1.00 96.31 866 MET A O 1
ATOM 7047 N N . THR A 1 867 ? 38.764 10.966 -53.698 1.00 94.94 867 THR A N 1
ATOM 7048 C CA . THR A 1 867 ? 39.722 12.045 -53.442 1.00 94.94 867 THR A CA 1
ATOM 7049 C C . THR A 1 867 ? 39.008 13.368 -53.180 1.00 94.94 867 THR A C 1
ATOM 7051 O O . THR A 1 867 ? 39.368 14.077 -52.238 1.00 94.94 867 THR A O 1
ATOM 7054 N N . ALA A 1 868 ? 37.964 13.687 -53.948 1.00 95.06 868 ALA A N 1
ATOM 7055 C CA . ALA A 1 868 ? 37.141 14.875 -53.740 1.00 95.06 868 ALA A CA 1
ATOM 7056 C C . ALA A 1 868 ? 36.457 14.855 -52.363 1.00 95.06 868 ALA A C 1
ATOM 7058 O O . ALA A 1 868 ? 36.557 15.831 -51.618 1.00 95.06 868 ALA A O 1
ATOM 7059 N N . LEU A 1 869 ? 35.865 13.719 -51.972 1.00 95.19 869 LEU A N 1
ATOM 7060 C CA . LEU A 1 869 ? 35.294 13.541 -50.631 1.00 95.19 869 LEU A CA 1
ATOM 7061 C C . LEU A 1 869 ? 36.352 13.684 -49.526 1.00 95.19 869 LEU A C 1
ATOM 7063 O O . LEU A 1 869 ? 36.090 14.251 -48.466 1.00 95.19 869 LEU A O 1
ATOM 7067 N N . ARG A 1 870 ? 37.576 13.195 -49.754 1.00 95.75 870 ARG A N 1
ATOM 7068 C CA . ARG A 1 870 ? 38.658 13.367 -48.779 1.00 95.75 870 ARG A CA 1
ATOM 7069 C C . ARG A 1 870 ? 39.079 14.828 -48.643 1.00 95.75 870 ARG A C 1
ATOM 7071 O O . ARG A 1 870 ? 39.283 15.292 -47.521 1.00 95.75 870 ARG A O 1
ATOM 7078 N N . ARG A 1 871 ? 39.179 15.556 -49.758 1.00 93.75 871 ARG A N 1
ATOM 7079 C CA . ARG A 1 871 ? 39.494 16.994 -49.785 1.00 93.75 871 ARG A CA 1
ATOM 7080 C C . ARG A 1 871 ? 38.419 17.837 -49.101 1.00 93.75 871 ARG A C 1
ATOM 7082 O O . ARG A 1 871 ? 38.763 18.837 -48.484 1.00 93.75 871 ARG A O 1
ATOM 7089 N N . SER A 1 872 ? 37.157 17.403 -49.111 1.00 94.31 872 SER A N 1
ATOM 7090 C CA . SER A 1 872 ? 36.080 18.052 -48.349 1.00 94.31 872 SER A CA 1
ATOM 7091 C C . SER A 1 872 ? 36.131 17.774 -46.837 1.00 94.31 872 SER A C 1
ATOM 7093 O O . SER A 1 872 ? 35.190 18.102 -46.118 1.00 94.31 872 SER A O 1
ATOM 7095 N N . GLY A 1 873 ? 37.203 17.148 -46.337 1.00 94.50 873 GLY A N 1
ATOM 7096 C CA . GLY A 1 873 ? 37.444 16.929 -44.911 1.00 94.50 873 GLY A CA 1
ATOM 7097 C C . GLY A 1 873 ? 36.776 15.685 -44.323 1.00 94.50 873 GLY A C 1
ATOM 7098 O O . GLY A 1 873 ? 36.869 15.465 -43.115 1.00 94.50 873 GLY A O 1
ATOM 7099 N N . LEU A 1 874 ? 36.133 14.844 -45.140 1.00 93.25 874 LEU A N 1
ATOM 7100 C CA . LEU A 1 874 ? 35.461 13.641 -44.651 1.00 93.25 874 LEU A CA 1
ATOM 7101 C C . LEU A 1 874 ? 36.461 12.591 -44.164 1.00 93.25 874 LEU A C 1
ATOM 7103 O O . LEU A 1 874 ? 37.563 12.438 -44.708 1.00 93.25 874 LEU A O 1
ATOM 7107 N N . SER A 1 875 ? 36.082 11.846 -43.124 1.00 93.00 875 SER A N 1
ATOM 7108 C CA . SER A 1 875 ? 36.904 10.739 -42.640 1.00 93.00 875 SER A CA 1
ATOM 7109 C C . SER A 1 875 ? 36.861 9.570 -43.623 1.00 93.00 875 SER A C 1
ATOM 7111 O O . SER A 1 875 ? 35.884 9.386 -44.346 1.00 93.00 875 SER A O 1
ATOM 7113 N N . TRP A 1 876 ? 37.881 8.708 -43.607 1.00 91.62 876 TRP A N 1
ATOM 7114 C CA . TRP A 1 876 ? 37.891 7.494 -44.434 1.00 91.62 876 TRP A CA 1
ATOM 7115 C C . TRP A 1 876 ? 36.659 6.602 -44.223 1.00 91.62 876 TRP A C 1
ATOM 7117 O O . TRP A 1 876 ? 36.245 5.885 -45.130 1.00 91.62 876 TRP A O 1
ATOM 7127 N N . TRP A 1 877 ? 36.060 6.657 -43.031 1.00 87.12 877 TRP A N 1
ATOM 7128 C CA . TRP A 1 877 ? 34.839 5.927 -42.713 1.00 87.12 877 TRP A CA 1
ATOM 7129 C C . TRP A 1 877 ? 33.588 6.548 -43.332 1.00 87.12 877 TRP A C 1
ATOM 7131 O O . TRP A 1 877 ? 32.712 5.806 -43.768 1.00 87.12 877 TRP A O 1
ATOM 7141 N N . ASP A 1 878 ? 33.508 7.879 -43.385 1.00 89.31 878 ASP A N 1
ATOM 7142 C CA . ASP A 1 878 ? 32.419 8.574 -44.080 1.00 89.31 878 ASP A CA 1
ATOM 7143 C C . ASP A 1 878 ? 32.516 8.324 -45.588 1.00 89.31 878 ASP A C 1
ATOM 7145 O O . ASP A 1 878 ? 31.517 8.011 -46.228 1.00 89.31 878 ASP A O 1
ATOM 7149 N N . ILE A 1 879 ? 33.736 8.367 -46.137 1.00 92.75 879 ILE A N 1
ATOM 7150 C CA . ILE A 1 879 ? 33.995 8.077 -47.552 1.00 92.75 879 ILE A CA 1
ATOM 7151 C C . ILE A 1 879 ? 33.566 6.648 -47.887 1.00 92.75 879 ILE A C 1
ATOM 7153 O O . ILE A 1 879 ? 32.841 6.451 -48.851 1.00 92.75 879 ILE A O 1
ATOM 7157 N N . HIS A 1 880 ? 33.948 5.658 -47.074 1.00 91.00 880 HIS A N 1
ATOM 7158 C CA . HIS A 1 880 ? 33.542 4.260 -47.260 1.00 91.00 880 HIS A CA 1
ATOM 7159 C C . HIS A 1 880 ? 32.020 4.082 -47.372 1.00 91.00 880 HIS A C 1
ATOM 7161 O O . HIS A 1 880 ? 31.539 3.275 -48.165 1.00 91.00 880 HIS A O 1
ATOM 7167 N N . GLU A 1 881 ? 31.258 4.811 -46.558 1.00 90.81 881 GLU A N 1
ATOM 7168 C CA . GLU A 1 881 ? 29.800 4.744 -46.563 1.00 90.81 881 GLU A CA 1
ATOM 7169 C C . GLU A 1 881 ? 29.191 5.466 -47.774 1.00 90.81 881 GLU A C 1
ATOM 7171 O O . GLU A 1 881 ? 28.353 4.887 -48.460 1.00 90.81 881 GLU A O 1
ATOM 7176 N N . LEU A 1 882 ? 29.673 6.669 -48.100 1.00 93.00 882 LEU A N 1
ATOM 7177 C CA . LEU A 1 882 ? 29.209 7.443 -49.259 1.00 93.00 882 LEU A CA 1
ATOM 7178 C C . LEU A 1 882 ? 29.545 6.777 -50.596 1.00 93.00 882 LEU A C 1
ATOM 7180 O O . LEU A 1 882 ? 28.754 6.834 -51.531 1.00 93.00 882 LEU A O 1
ATOM 7184 N N . VAL A 1 883 ? 30.698 6.114 -50.679 1.00 92.50 883 VAL A N 1
ATOM 7185 C CA . VAL A 1 883 ? 31.098 5.285 -51.823 1.00 92.50 883 VAL A CA 1
ATOM 7186 C C . VAL A 1 883 ? 30.072 4.187 -52.069 1.00 92.50 883 VAL A C 1
ATOM 7188 O O . VAL A 1 883 ? 29.641 4.005 -53.202 1.00 92.50 883 VAL A O 1
ATOM 7191 N N . PHE A 1 884 ? 29.626 3.502 -51.016 1.00 94.44 884 PHE A N 1
ATOM 7192 C CA . PHE A 1 884 ? 28.572 2.503 -51.147 1.00 94.44 884 PHE A CA 1
ATOM 7193 C C . PHE A 1 884 ? 27.238 3.130 -51.560 1.00 94.44 884 PHE A C 1
ATOM 7195 O O . PHE A 1 884 ? 26.601 2.631 -52.483 1.00 94.44 884 PHE A O 1
ATOM 7202 N N . ASP A 1 885 ? 26.842 4.238 -50.933 1.00 92.75 885 ASP A N 1
ATOM 7203 C CA . ASP A 1 885 ? 25.579 4.913 -51.249 1.00 92.75 885 ASP A CA 1
ATOM 7204 C C . ASP A 1 885 ? 25.541 5.422 -52.702 1.00 92.75 885 ASP A C 1
ATOM 7206 O O . ASP A 1 885 ? 24.488 5.404 -53.337 1.00 92.75 885 ASP A O 1
ATOM 7210 N N . LYS A 1 886 ? 26.689 5.849 -53.246 1.00 93.88 886 LYS A N 1
ATOM 7211 C CA . LYS A 1 886 ? 26.799 6.390 -54.606 1.00 93.88 886 LYS A CA 1
ATOM 7212 C C . LYS A 1 886 ? 27.021 5.321 -55.676 1.00 93.88 886 LYS A C 1
ATOM 7214 O O . LYS A 1 886 ? 26.436 5.427 -56.750 1.00 93.88 886 LYS A O 1
ATOM 7219 N N . LEU A 1 887 ? 27.893 4.347 -55.418 1.00 92.19 887 LEU A N 1
ATOM 7220 C CA . LEU A 1 887 ? 28.369 3.380 -56.417 1.00 92.19 887 LEU A CA 1
ATOM 7221 C C . LEU A 1 887 ? 27.748 1.988 -56.260 1.00 92.19 887 LEU A C 1
ATOM 7223 O O . LEU A 1 887 ? 28.006 1.107 -57.074 1.00 92.19 887 LEU A O 1
ATOM 7227 N N . GLY A 1 888 ? 26.993 1.743 -55.186 1.00 92.12 888 GLY A N 1
ATOM 7228 C CA . GLY A 1 888 ? 26.415 0.433 -54.884 1.00 92.12 888 GLY A CA 1
ATOM 7229 C C . GLY A 1 888 ? 27.444 -0.650 -54.542 1.00 92.12 888 GLY A C 1
ATOM 7230 O O . GLY A 1 888 ? 27.067 -1.804 -54.363 1.00 92.12 888 GLY A O 1
ATOM 7231 N N . THR A 1 889 ? 28.734 -0.309 -54.431 1.00 91.06 889 THR A N 1
ATOM 7232 C CA . THR A 1 889 ? 29.816 -1.240 -54.081 1.00 91.06 889 THR A CA 1
ATOM 7233 C C . THR A 1 889 ? 30.495 -0.819 -52.783 1.00 91.06 889 THR A C 1
ATOM 7235 O O . THR A 1 889 ? 30.704 0.362 -52.518 1.00 91.06 889 THR A O 1
ATOM 7238 N N . SER A 1 890 ? 30.839 -1.788 -51.933 1.00 91.38 890 SER A N 1
ATOM 7239 C CA . SER A 1 890 ? 31.583 -1.530 -50.699 1.00 91.38 890 SER A CA 1
ATOM 7240 C C . SER A 1 890 ? 33.059 -1.848 -50.908 1.00 91.38 890 SER A C 1
ATOM 7242 O O . SER A 1 890 ? 33.421 -2.955 -51.305 1.00 91.38 890 SER A O 1
ATOM 7244 N N . ILE A 1 891 ? 33.924 -0.878 -50.627 1.00 90.31 891 ILE A N 1
ATOM 7245 C CA . ILE A 1 891 ? 35.376 -0.991 -50.792 1.00 90.31 891 ILE A CA 1
ATOM 7246 C C . ILE A 1 891 ? 36.012 -0.821 -49.423 1.00 90.31 891 ILE A C 1
ATOM 7248 O O . ILE A 1 891 ? 35.720 0.159 -48.755 1.00 90.31 891 ILE A O 1
ATOM 7252 N N . HIS A 1 892 ? 36.895 -1.731 -48.997 1.00 88.19 892 HIS A N 1
ATOM 7253 C CA . HIS A 1 892 ? 37.511 -1.653 -47.667 1.00 88.19 892 HIS A CA 1
ATOM 7254 C C . HIS A 1 892 ? 38.218 -0.310 -47.431 1.00 88.19 892 HIS A C 1
ATOM 7256 O O . HIS A 1 892 ? 38.907 0.195 -48.320 1.00 88.19 892 HIS A O 1
ATOM 7262 N N . ARG A 1 893 ? 38.113 0.233 -46.211 1.00 89.62 893 ARG A N 1
ATOM 7263 C CA . ARG A 1 893 ? 38.675 1.543 -45.837 1.00 89.62 893 ARG A CA 1
ATOM 7264 C C . ARG A 1 893 ? 40.151 1.683 -46.210 1.00 89.62 893 ARG A C 1
ATOM 7266 O O . ARG A 1 893 ? 40.545 2.677 -46.798 1.00 89.62 893 ARG A O 1
ATOM 7273 N N . GLU A 1 894 ? 40.957 0.672 -45.904 1.00 90.12 894 GLU A N 1
ATOM 7274 C CA . GLU A 1 894 ? 42.397 0.661 -46.206 1.00 90.12 894 GLU A CA 1
ATOM 7275 C C . GLU A 1 894 ? 42.684 0.662 -47.710 1.00 90.12 894 GLU A C 1
ATOM 7277 O O . GLU A 1 894 ? 43.753 1.078 -48.148 1.00 90.12 894 GLU A O 1
ATOM 7282 N N . THR A 1 895 ? 41.758 0.156 -48.523 1.00 91.12 895 THR A N 1
ATOM 7283 C CA . THR A 1 895 ? 41.888 0.208 -49.979 1.00 91.12 895 THR A CA 1
ATOM 7284 C C . THR A 1 895 ? 41.542 1.592 -50.506 1.00 91.12 895 THR A C 1
ATOM 7286 O O . THR A 1 895 ? 42.278 2.095 -51.347 1.00 91.12 895 THR A O 1
ATOM 7289 N N . ILE A 1 896 ? 40.502 2.233 -49.964 1.00 91.88 896 ILE A N 1
ATOM 7290 C CA . ILE A 1 896 ? 40.181 3.641 -50.250 1.00 91.88 896 ILE A CA 1
ATOM 7291 C C . ILE A 1 896 ? 41.370 4.533 -49.882 1.00 91.88 896 ILE A C 1
ATOM 7293 O O . ILE A 1 896 ? 41.846 5.307 -50.705 1.00 91.88 896 ILE A O 1
ATOM 7297 N N . GLU A 1 897 ? 41.884 4.374 -48.663 1.00 93.38 897 GLU A N 1
ATOM 7298 C CA . GLU A 1 897 ? 43.022 5.127 -48.136 1.00 93.38 897 GLU A CA 1
ATOM 7299 C C . GLU A 1 897 ? 44.259 4.956 -49.028 1.00 93.38 897 GLU A C 1
ATOM 7301 O O . GLU A 1 897 ? 44.837 5.945 -49.469 1.00 93.38 897 GLU A O 1
ATOM 7306 N N . ARG A 1 898 ? 44.615 3.718 -49.399 1.00 92.56 898 ARG A N 1
ATOM 7307 C CA . ARG A 1 898 ? 45.734 3.465 -50.323 1.00 92.56 898 ARG A CA 1
ATOM 7308 C C . ARG A 1 898 ? 45.511 4.062 -51.713 1.00 92.56 898 ARG A C 1
ATOM 7310 O O . ARG A 1 898 ? 46.452 4.620 -52.267 1.00 92.56 898 ARG A O 1
ATOM 7317 N N . ALA A 1 899 ? 44.310 3.941 -52.276 1.00 90.88 899 ALA A N 1
ATOM 7318 C CA . ALA A 1 899 ? 44.005 4.443 -53.614 1.00 90.88 899 ALA A CA 1
ATOM 7319 C C . ALA A 1 899 ? 44.070 5.977 -53.677 1.00 90.88 899 ALA A C 1
ATOM 7321 O O . ALA A 1 899 ? 44.741 6.529 -54.545 1.00 90.88 899 ALA A O 1
ATOM 7322 N N . VAL A 1 900 ? 43.446 6.661 -52.714 1.00 91.75 900 VAL A N 1
ATOM 7323 C CA . VAL A 1 900 ? 43.443 8.129 -52.634 1.00 91.75 900 VAL A CA 1
ATOM 7324 C C . VAL A 1 900 ? 44.833 8.668 -52.306 1.00 91.75 900 VAL A C 1
ATOM 7326 O O . VAL A 1 900 ? 45.264 9.639 -52.922 1.00 91.75 900 VAL A O 1
ATOM 7329 N N . CYS A 1 901 ? 45.567 8.046 -51.376 1.00 90.75 901 CYS A N 1
ATOM 7330 C CA . CYS A 1 901 ? 46.928 8.477 -51.062 1.00 90.75 901 CYS A CA 1
ATOM 7331 C C . CYS A 1 901 ? 47.848 8.347 -52.280 1.00 90.75 901 CYS A C 1
ATOM 7333 O O . CYS A 1 901 ? 48.537 9.311 -52.589 1.00 90.75 901 CYS A O 1
ATOM 7335 N N . ARG A 1 902 ? 47.823 7.228 -53.018 1.00 87.88 902 ARG A N 1
ATOM 7336 C CA . ARG A 1 902 ? 48.628 7.072 -54.248 1.00 87.88 902 ARG A CA 1
ATOM 7337 C C . ARG A 1 902 ? 48.299 8.130 -55.299 1.00 87.88 902 ARG A C 1
ATOM 7339 O O . ARG A 1 902 ? 49.208 8.745 -55.842 1.00 87.88 902 ARG A O 1
ATOM 7346 N N . HIS A 1 903 ? 47.012 8.395 -55.514 1.00 87.06 903 HIS A N 1
ATOM 7347 C CA . HIS A 1 903 ? 46.558 9.409 -56.463 1.00 87.06 903 HIS A CA 1
ATOM 7348 C C . HIS A 1 903 ? 46.990 10.833 -56.066 1.00 87.06 903 HIS A C 1
ATOM 7350 O O . HIS A 1 903 ? 47.456 11.595 -56.906 1.00 87.06 903 HIS A O 1
ATOM 7356 N N . CYS A 1 904 ? 46.899 11.189 -54.779 1.00 83.19 904 CYS A N 1
ATOM 7357 C CA . CYS A 1 904 ? 47.326 12.498 -54.270 1.00 83.19 904 CYS A CA 1
ATOM 7358 C C . CYS A 1 904 ? 48.847 12.671 -54.187 1.00 83.19 904 CYS A C 1
ATOM 7360 O O . CYS A 1 904 ? 49.321 13.800 -54.259 1.00 83.19 904 CYS A O 1
ATOM 7362 N N . SER A 1 905 ? 49.599 11.583 -53.994 1.00 77.31 905 SER A N 1
ATOM 7363 C CA . SER A 1 905 ? 51.063 11.626 -53.859 1.00 77.31 905 SER A CA 1
ATOM 7364 C C . SER A 1 905 ? 51.774 11.820 -55.196 1.00 77.31 905 SER A C 1
ATOM 7366 O O . SER A 1 905 ? 52.977 12.051 -55.187 1.00 77.31 905 SER A O 1
ATOM 7368 N N . GLY A 1 906 ? 51.056 11.695 -56.322 1.00 64.81 906 GLY A N 1
ATOM 7369 C CA . GLY A 1 906 ? 51.665 11.660 -57.648 1.00 64.81 906 GLY A CA 1
ATOM 7370 C C . GLY A 1 906 ? 52.730 10.568 -57.709 1.00 64.81 906 GLY A C 1
ATOM 7371 O O . GLY A 1 906 ? 53.905 10.880 -57.863 1.00 64.81 906 GLY A O 1
ATOM 7372 N N . ASP A 1 907 ? 52.337 9.309 -57.483 1.00 50.03 907 ASP A N 1
ATOM 7373 C CA . ASP A 1 907 ? 53.275 8.182 -57.454 1.00 50.03 907 ASP A CA 1
ATOM 7374 C C . ASP A 1 907 ? 54.131 8.186 -58.748 1.00 50.03 907 ASP A C 1
ATOM 7376 O O . ASP A 1 907 ? 53.568 8.042 -59.839 1.00 50.03 907 ASP A O 1
ATOM 7380 N N . PRO A 1 908 ? 55.470 8.360 -58.677 1.00 49.50 908 PRO A N 1
ATOM 7381 C CA . PRO A 1 908 ? 56.346 8.462 -59.853 1.00 49.50 908 PRO A CA 1
ATOM 7382 C C . PRO A 1 908 ? 56.322 7.218 -60.754 1.00 49.50 908 PRO A C 1
ATOM 7384 O O . PRO A 1 908 ? 56.851 7.216 -61.863 1.00 49.50 908 PRO A O 1
ATOM 7387 N N . LEU A 1 909 ? 55.718 6.128 -60.282 1.00 51.22 909 LEU A N 1
ATOM 7388 C CA . LEU A 1 909 ? 55.522 4.917 -61.064 1.00 51.22 909 LEU A CA 1
ATOM 7389 C C . LEU A 1 909 ? 54.438 5.069 -62.140 1.00 51.22 909 LEU A C 1
ATOM 7391 O O . LEU A 1 909 ? 54.567 4.430 -63.180 1.00 51.22 909 LEU A O 1
ATOM 7395 N N . ASP A 1 910 ? 53.435 5.938 -61.964 1.00 47.84 910 ASP A N 1
ATOM 7396 C CA . ASP A 1 910 ? 52.446 6.219 -63.017 1.00 47.84 910 ASP A CA 1
ATOM 7397 C C . ASP A 1 910 ? 53.017 7.136 -64.109 1.00 47.84 910 ASP A C 1
ATOM 7399 O O . ASP A 1 910 ? 52.625 7.021 -65.270 1.00 47.84 910 ASP A O 1
ATOM 7403 N N . SER A 1 911 ? 54.000 7.988 -63.796 1.00 46.97 911 SER A N 1
ATOM 7404 C CA . SER A 1 911 ? 54.781 8.688 -64.824 1.00 46.97 911 SER A CA 1
ATOM 7405 C C . SER A 1 911 ? 55.730 7.736 -65.559 1.00 46.97 911 SER A C 1
ATOM 7407 O O . SER A 1 911 ? 55.825 7.824 -66.776 1.00 46.97 911 SER A O 1
ATOM 7409 N N . ILE A 1 912 ? 56.345 6.758 -64.883 1.00 48.75 912 ILE A N 1
ATOM 7410 C CA . ILE A 1 912 ? 57.203 5.748 -65.538 1.00 48.75 912 ILE A CA 1
ATOM 7411 C C . ILE A 1 912 ? 56.389 4.759 -66.398 1.00 48.75 912 ILE A C 1
ATOM 7413 O O . ILE A 1 912 ? 56.858 4.338 -67.456 1.00 48.75 912 ILE A O 1
ATOM 7417 N N . ARG A 1 913 ? 55.159 4.401 -66.004 1.00 48.31 913 ARG A N 1
ATOM 7418 C CA . ARG A 1 913 ? 54.288 3.513 -66.798 1.00 48.31 913 ARG A CA 1
ATOM 7419 C C . ARG A 1 913 ? 53.672 4.218 -68.009 1.00 48.31 913 ARG A C 1
ATOM 7421 O O . ARG A 1 913 ? 53.655 3.631 -69.081 1.00 48.31 913 ARG A O 1
ATOM 7428 N N . ASN A 1 914 ? 53.280 5.489 -67.873 1.00 45.84 914 ASN A N 1
ATOM 7429 C CA . ASN A 1 914 ? 52.838 6.312 -69.008 1.00 45.84 914 ASN A CA 1
ATOM 7430 C C . ASN A 1 914 ? 53.974 6.669 -69.984 1.00 45.84 914 ASN A C 1
ATOM 7432 O O . ASN A 1 914 ? 53.688 7.011 -71.126 1.00 45.84 914 ASN A O 1
ATOM 7436 N N . ILE A 1 915 ? 55.242 6.600 -69.558 1.00 51.75 915 ILE A N 1
ATOM 7437 C CA . ILE A 1 915 ? 56.398 6.706 -70.462 1.00 51.75 915 ILE A CA 1
ATOM 7438 C C . ILE A 1 915 ? 56.587 5.395 -71.242 1.00 51.75 915 ILE A C 1
ATOM 7440 O O . ILE A 1 915 ? 56.759 5.446 -72.449 1.00 51.75 915 ILE A O 1
ATOM 7444 N N . LYS A 1 916 ? 56.431 4.225 -70.604 1.00 48.28 916 LYS A N 1
ATOM 7445 C CA . LYS A 1 916 ? 56.534 2.912 -71.278 1.00 48.28 916 LYS A CA 1
ATOM 7446 C C . LYS A 1 916 ? 55.352 2.513 -72.170 1.00 48.28 916 LYS A C 1
ATOM 7448 O O . LYS A 1 916 ? 55.485 1.556 -72.916 1.00 48.28 916 LYS A O 1
ATOM 7453 N N . GLU A 1 917 ? 54.198 3.165 -72.042 1.00 47.69 917 GLU A N 1
ATOM 7454 C CA . GLU A 1 917 ? 53.049 2.975 -72.950 1.00 47.69 917 GLU A CA 1
ATOM 7455 C C . GLU A 1 917 ? 52.976 4.061 -74.044 1.00 47.69 917 GLU A C 1
ATOM 7457 O O . GLU A 1 917 ? 52.116 3.992 -74.921 1.00 47.69 917 GLU A O 1
ATOM 7462 N N . ARG A 1 918 ? 53.853 5.078 -73.989 1.00 46.75 918 ARG A N 1
ATOM 7463 C CA . ARG A 1 918 ? 54.027 6.097 -75.042 1.00 46.75 918 ARG A CA 1
ATOM 7464 C C . ARG A 1 918 ? 55.286 5.897 -75.893 1.00 46.75 918 ARG A C 1
ATOM 7466 O O . ARG A 1 918 ? 55.364 6.514 -76.953 1.00 46.75 918 ARG A O 1
ATOM 7473 N N . GLU A 1 919 ? 56.232 5.083 -75.433 1.00 39.88 919 GLU A N 1
ATOM 7474 C CA . GLU A 1 919 ? 57.233 4.392 -76.264 1.00 39.88 919 GLU A CA 1
ATOM 7475 C C . GLU A 1 919 ? 56.626 3.114 -76.847 1.00 39.88 919 GLU A C 1
ATOM 7477 O O . GLU A 1 919 ? 56.919 2.820 -78.028 1.00 39.88 919 GLU A O 1
#